Protein AF-A0AAN8ZZQ3-F1 (afdb_monomer)

Solvent-accessible surface area (backbone atoms only — not comparable to full-atom values): 56231 Å² total; per-residue (Å²): 134,80,82,78,74,75,82,82,65,95,65,84,78,62,88,46,73,67,53,38,51,54,50,52,54,48,54,50,47,52,51,51,50,51,54,48,50,55,51,50,54,53,52,49,52,43,53,52,44,21,51,52,34,50,52,49,52,38,39,38,42,43,67,35,89,91,38,79,46,52,84,67,76,45,92,94,36,50,80,62,80,60,57,58,49,66,82,75,78,94,67,57,70,73,57,48,55,53,37,62,79,37,92,61,30,83,45,58,37,46,39,30,66,53,49,89,91,57,64,56,90,55,68,62,86,41,93,93,42,57,37,75,78,24,42,53,51,54,53,36,80,93,40,72,51,83,76,53,70,95,46,56,85,71,26,50,67,60,46,54,52,50,36,52,49,36,30,53,49,30,73,76,41,67,54,50,77,37,74,61,39,46,77,48,59,62,72,58,53,32,55,36,50,50,48,16,32,73,69,24,81,80,57,42,31,35,29,42,62,82,56,104,36,74,71,58,45,48,52,52,34,67,69,58,60,50,56,24,38,57,42,58,48,72,77,35,91,40,57,63,51,39,45,49,51,30,45,73,45,7,52,44,51,65,47,52,59,71,76,63,76,73,74,82,93,70,92,75,83,79,43,41,33,38,19,50,38,55,74,87,48,69,22,53,37,69,77,32,23,65,40,18,57,61,14,50,46,52,48,47,41,61,20,50,46,50,64,52,69,37,92,44,61,46,40,38,28,59,58,61,70,48,95,82,80,61,81,54,42,76,48,43,87,36,98,55,88,56,53,94,59,38,35,32,62,81,37,40,43,40,52,57,49,54,52,42,49,52,47,33,50,51,36,56,77,71,47,31,44,18,26,44,66,45,77,73,49,86,43,32,40,33,41,34,30,25,16,87,84,79,55,34,32,38,41,35,41,23,22,36,22,61,53,52,53,72,76,62,67,90,70,87,73,74,60,49,74,45,79,22,40,77,76,41,33,55,34,44,38,36,54,38,50,74,48,99,64,45,67,60,37,76,66,83,49,76,77,78,86,56,91,59,31,60,64,42,42,73,38,54,44,60,49,76,49,66,70,40,54,68,92,70,45,71,42,41,41,70,73,48,57,94,87,45,72,41,38,33,33,38,72,35,92,68,56,45,63,10,20,35,39,31,36,34,30,33,58,43,73,66,29,46,53,22,51,51,56,52,47,56,61,42,35,64,77,49,37,80,65,99,65,76,98,69,81,64,76,61,64,63,63,56,52,48,57,71,69,51,48,58,54,44,45,13,58,55,34,27,40,34,40,64,51,44,36,55,72,69,78,83,51,55,35,58,66,43,67,98,77,44,66,36,80,17,55,14,53,50,20,57,48,60,57,43,61,59,34,60,78,69,54,46,69,83,40,47,68,37,45,50,44,46,77,42,63,62,70,64,50,48,57,28,57,62,30,52,75,39,84,75,37,27,63,55,16,53,53,50,47,57,55,47,56,32,50,71,51,34,59,46,71,41,32,46,19,52,50,47,56,52,54,53,52,50,49,56,53,49,52,53,47,51,31,68,70,28,25,65,69,29,49,74,36,53,72,67,44,37,56,57,50,49,46,27,32,63,38,32,28,73,48,80,64,40,38,66,32,68,62,24,85,78,44,65,85,81,74,75,49,70,44,64,48,102,85,67,52,80,39,70,60,49,64,38,51,34,70,40,83,68,86,16,46,47,36,55,56,10,40,35,36,43,53,40,29,66,42,39,52,67,45,19,52,55,35,54,40,47,70,55,47,52,52,51,55,40,26,50,57,12,49,38,42,86,44,30,26,33,28,39,31,42,44,49,84,69,42,36,72,64,32,70,40,21,37,39,34,41,49,47,37,49,54,51,41,36,71,70,36,87,74,27,58,57,55,39,70,32,39,22,14,29,31,31,86,43,79,88,48,69,82,48,63,66,52,76,44,60,42,37,38,50,57,54,54,49,47,25,54,33,33,36,56,49,44,41,76,49,64,47,86,72,66,52,67,90,74,40,85,41,62,38,84,68,28,40,48,42,40,37,25,46,42,87,86,39,47,42,45,31,28,48,35,74,39,22,37,28,41,95,61,43,56,65,23,69,41,67,92,78,70,32,48,27,37,34,78,46,42,60,14,26,24,34,34,36,55,36,24,34,45,39,40,42,27,52,49,45,36,50,33,27,77,72,68,65,39,94,61,55,64,43,62,24,66,49,98,88,66,53,74,49,73,42,38,27,60,57,43,27,50,37,28,61,74,32,44,60,76,69,34,50,37,60,80,60,91,52,73,93,82,36,94,58,60,90,70,51,84,68,59,69,44,60,27,38,23,44,76,27,86,51,77,65,59,17,48,36,91,60,89,47,44,60,53,26,73,74,84

Nearest PDB structures (foldseek):
  7ekw-assembly1_B  TM=8.741E-01  e=1.395E-81  Nakaseomyces glabratus CBS 138
  7eku-assembly1_A  TM=8.608E-01  e=2.821E-81  Nakaseomyces glabratus CBS 138
  5d0f-assembly2_B  TM=8.690E-01  e=8.203E-80  Nakaseomyces glabratus CBS 138
  5d06-assembly2_B  TM=8.746E-01  e=1.003E-79  Nakaseomyces glabratus CBS 138
  7ekx-assembly2_B  TM=8.653E-01  e=2.157E-78  Nakaseomyces glabratus CBS 138

Foldseek 3Di:
DVPPPPPPDDDPDQPDPVSVVVVVVVVVVVVVVVVVVVVVVVVVVLVVLLVVLLVVVLCQCQPDPPHVNDPDDDPVHHSADDQWDAPDDDDPPVVVVVCCPDPRVVRGFGFDADAPPDQLQDACPDPVHCCVVSVRGPGDNVGTDDDCPPDCVVPVVVLVVLLVVLLVCLLPDLEDEAEPVSNDNLVSLLVSLVSSCVNPVNYAYEYADDDVDQVVVCVSCVRNVHQAYEAECLVDLFPVSLLVVLQLLQFAADQFFFDFPDDPDDDDRRHYAYEPDDLPDWQLCAQWNLLQLLLSLLSQLNGLGHYYYDPCSQLAQNGRQDPPPHPAAAADDDPDDDDVSYDYCFHRNNVSNVLSVVVSCVCNVQAQRHWDWDDQDRFKIKIWRAHPQQRKIKIKIARHTRDQCVVVPDDAGAKDKDFFAWPWFQKKKAKDFDDDVSNVSPHNADDDDDPHYRGRHPRIGMDMDGGDDQVPDPQWHWDDDNPDRITIIHGDPPNGRSIMIMIIGGHDPLQSVLVVVLVLVLVLLVSDRPPDDDNPPPPQLVVLLLLADLQLLLQAAFAAQVQLVLVVPPDGFDAQPPPGGFRGLHLNSVCVVVVVCNVVSPCVDSVVVVQLVDLVNLCSSLVSQCVDPSSNSVSVVSVVSSVSLRSHHSSNSVNSVCSVSVSSNVSNLLSLQVLFDCCQNVHDPVSSVLQCVLSNFWYWGPQAAFADFAPPFPPPDADWDQDPVRDTDRTAIAGALDPPQQPGHQSGHFLQSCLVCCCSNQQNGPNLVSLLVNLLSQLLLQALLAGFGGPRNSQLGWNQADCSSLSSLVSLLSQCVRPDVSLCLQQTWRQRLAPYRPDHGDDHNPDTDGNLVSNLVSVQSQAQKGWDFIVPDDCVSPVFADPCQRIKIWHADPQQLAIWMGAQQAQHHPLGDQDCDVPVVRGSGRPQGQGTGFQLSLLSLLVSLVSQCVCVVVVSHDDFKHWYQDPVGDIDIDGSVRSSVSNVVRVCVFFAFAPDDDVVRQVCPVLQPDHRAGFRHGPHPDNNNRRDDDPRNVSSVVD

Secondary structure (DSSP, 8-state):
--SSSSS-S-PPPPSSHHHHHHHHHHHHHHHHHHHHHHHHHHHHHHHHHHHHHHHHHHIIIII-TTS------SSSS-SS--SEE-SSS---HHHHHHHHTSTTGGG-EEEEEE-TT--TTS-TTSTT--TTTTT-SEEEEEEEPP---SSGGGSHHHHHHHHHHHHHHHHH-SEEEETTGGGS-HHHHHHHHHHHHHH-TT-EEEE----SSHHHHHHHHHHHT--EEEEEGGG-SSHHHHHHHHHHTS-EETTPPPPPSS------PPPEEEESS-TTSPPHHHHS-GGGHHHHHHHHHHSSSEEE--TTTTTT--S---TTT--PEEPEE-SSS--TTEE-TTSTTHHHHHHHHHHHHHHHHTT--EEEEEE-SSSEEEEEEE-TTT--EEEEEEE--SS-GGG---PPPPPEEEESEEEEEEEEEEEEESSTTGGG-SSS------SSEE---SSEEEEEEEEE-GGG-SSEEE-S-TT-SEEEEEEPTT--TTEEEEEEEE--HHHHHHHHHHHHHHHTTT---SS-------HHHHHHHHH--HHHHHHHH---HHHHHHTSSS----EETTTEE-S-SSHHHHHHHHHHHHHTT-TTSHHHHHHHH-SHHHHHHHHHHTTSTTTHHHHHHHHHHHHHHHTS-GGGHHHHHHHHHHHHHHHHHHHHHHTS-HHHHSS-HHHHHHHHHHHHHEE--TTSPPPPPPTTPPSSPPPEEE-TTS-EEE---EE-SBTTTBSSGGGS-BHHHHHHHHIIIIITTT-HHHHHHHHHHHHHH-BTTB--SB-GGGTT-B---SSHHHHHHHHHHHHHHHSTTGGGGGGSEEE-S-SSTTPPPPPTTSSEEEHHHHHHHHHHHHHH-EEEEPTT-STTT-SS--GGGGEEEEEE-TTT--EEE--TT---SS---B---TTTT-TT-BSS---BEEHHHHHHHHHHHHHHHHHHHTTSSS--EEEEE-TT--EEEEEHHHHHHHHHHHHHHHHEE-SS--TTT-S-GGG----SEE-SEES-SSHHHHT---TTHHHHHH-

Mean predicted aligned error: 11.08 Å

Radius of gyration: 43.46 Å; Cα contacts (8 Å, |Δi|>4): 1804; chains: 1; bounding box: 107×59×122 Å

Structure (mmCIF, N/CA/C/O backbone):
data_AF-A0AAN8ZZQ3-F1
#
_entry.id   AF-A0AAN8ZZQ3-F1
#
loop_
_atom_site.group_PDB
_atom_site.id
_atom_site.type_symbol
_atom_site.label_atom_id
_atom_site.label_alt_id
_atom_site.label_comp_id
_atom_site.label_asym_id
_atom_site.label_entity_id
_atom_site.label_seq_id
_atom_site.pdbx_PDB_ins_code
_atom_site.Cartn_x
_atom_site.Cartn_y
_atom_site.Cartn_z
_atom_site.occupancy
_atom_site.B_iso_or_equiv
_atom_site.auth_seq_id
_atom_site.auth_comp_id
_atom_site.auth_asym_id
_atom_site.auth_atom_id
_atom_site.pdbx_PDB_model_num
ATOM 1 N N . GLU A 1 1 ? -34.859 -8.047 -32.849 1.00 38.19 1 GLU A N 1
ATOM 2 C CA . GLU A 1 1 ? -35.686 -7.011 -32.194 1.00 38.19 1 GLU A CA 1
ATOM 3 C C . GLU A 1 1 ? -35.820 -5.698 -32.987 1.00 38.19 1 GLU A C 1
ATOM 5 O O . GLU A 1 1 ? -36.619 -4.871 -32.585 1.00 38.19 1 GLU A O 1
ATOM 10 N N . GLU A 1 2 ? -35.193 -5.516 -34.162 1.00 30.12 2 GLU A N 1
ATOM 11 C CA . GLU A 1 2 ? -35.446 -4.339 -35.039 1.00 30.12 2 GLU A CA 1
ATOM 12 C C . GLU A 1 2 ? -36.357 -4.611 -36.257 1.00 30.12 2 GLU A C 1
ATOM 14 O O . GLU A 1 2 ? -36.643 -3.705 -37.035 1.00 30.12 2 GLU A O 1
ATOM 19 N N . LEU A 1 3 ? -36.859 -5.839 -36.426 1.00 35.53 3 LEU A N 1
ATOM 20 C CA . LEU A 1 3 ? -37.765 -6.198 -37.530 1.00 35.53 3 LEU A CA 1
ATOM 21 C C . LEU A 1 3 ? -39.250 -5.888 -37.246 1.00 35.53 3 LEU A C 1
ATOM 23 O O . LEU A 1 3 ? -40.033 -5.843 -38.188 1.00 35.53 3 LEU A O 1
ATOM 27 N N . ASP A 1 4 ? -39.621 -5.600 -35.993 1.00 37.34 4 ASP A N 1
ATOM 28 C CA . ASP A 1 4 ? -41.026 -5.418 -35.577 1.00 37.34 4 ASP A CA 1
ATOM 29 C C . ASP A 1 4 ? -41.484 -3.951 -35.441 1.00 37.34 4 ASP A C 1
ATOM 31 O O . ASP A 1 4 ? -42.670 -3.698 -35.248 1.00 37.34 4 ASP A O 1
ATOM 35 N N . MET A 1 5 ? -40.596 -2.955 -35.576 1.00 36.91 5 MET A N 1
ATOM 36 C CA . MET A 1 5 ? -40.956 -1.543 -35.323 1.00 36.91 5 MET A CA 1
ATOM 37 C C . MET A 1 5 ? -41.190 -0.665 -36.565 1.00 36.91 5 MET A C 1
ATOM 39 O O . MET A 1 5 ? -41.607 0.480 -36.414 1.00 36.91 5 MET A O 1
ATOM 43 N N . CYS A 1 6 ? -40.986 -1.161 -37.791 1.00 36.69 6 CYS A N 1
ATOM 44 C CA . CYS A 1 6 ? -41.207 -0.364 -39.015 1.00 36.69 6 CYS A CA 1
ATOM 45 C C . CYS A 1 6 ? -42.539 -0.627 -39.741 1.00 36.69 6 CYS A C 1
ATOM 47 O O . CYS A 1 6 ? -42.816 0.030 -40.739 1.00 36.69 6 CYS A O 1
ATOM 49 N N . LEU A 1 7 ? -43.392 -1.533 -39.250 1.00 42.53 7 LEU A N 1
ATOM 50 C CA . LEU A 1 7 ? -44.697 -1.821 -39.872 1.00 42.53 7 LEU A CA 1
ATOM 51 C C . LEU A 1 7 ? -45.864 -0.981 -39.317 1.00 42.53 7 LEU A C 1
ATOM 53 O O . LEU A 1 7 ? -47.005 -1.176 -39.720 1.00 42.53 7 LEU A O 1
ATOM 57 N N . LEU A 1 8 ? -45.596 -0.014 -38.433 1.00 39.16 8 LEU A N 1
ATOM 58 C CA . LEU A 1 8 ? -46.606 0.873 -37.833 1.00 39.16 8 LEU A CA 1
ATOM 59 C C . LEU A 1 8 ? -46.533 2.309 -38.387 1.00 39.16 8 LEU A C 1
ATOM 61 O O . LEU A 1 8 ? -46.682 3.286 -37.656 1.00 39.16 8 LEU A O 1
ATOM 65 N N . GLY A 1 9 ? -46.298 2.434 -39.695 1.00 40.00 9 GLY A N 1
ATOM 66 C CA . GLY A 1 9 ? -46.438 3.677 -40.451 1.00 40.00 9 GLY A CA 1
ATOM 67 C C . GLY A 1 9 ? -47.741 3.662 -41.247 1.00 40.00 9 GLY A C 1
ATOM 68 O O . GLY A 1 9 ? -47.905 2.864 -42.161 1.00 40.00 9 GLY A O 1
ATOM 69 N N . SER A 1 10 ? -48.666 4.543 -40.883 1.00 45.88 10 SER A N 1
ATOM 70 C CA . SER A 1 10 ? -49.988 4.767 -41.474 1.00 45.88 10 SER A CA 1
ATOM 71 C C . SER A 1 10 ? -49.957 5.050 -42.989 1.00 45.88 10 SER A C 1
ATOM 73 O O . SER A 1 10 ? -49.952 6.208 -43.410 1.00 45.88 10 SER A O 1
ATOM 75 N N . GLY A 1 11 ? -49.954 4.003 -43.812 1.00 56.28 11 GLY A N 1
ATOM 76 C CA . GLY A 1 11 ? -50.339 4.066 -45.224 1.00 56.28 11 GLY A CA 1
ATOM 77 C C . GLY A 1 11 ? -51.823 3.704 -45.393 1.00 56.28 11 GLY A C 1
ATOM 78 O O . GLY A 1 11 ? -52.329 2.909 -44.603 1.00 56.28 11 GLY A O 1
ATOM 79 N N . PRO A 1 12 ? -52.548 4.273 -46.376 1.00 53.66 12 PRO A N 1
ATOM 80 C CA . PRO A 1 12 ? -53.955 3.934 -46.601 1.00 53.66 12 PRO A CA 1
ATOM 81 C C . PRO A 1 12 ? -54.106 2.431 -46.887 1.00 53.66 12 PRO A C 1
ATOM 83 O O . PRO A 1 12 ? -53.316 1.884 -47.661 1.00 53.66 12 PRO A O 1
ATOM 86 N N . GLU A 1 13 ? -55.094 1.785 -46.255 1.00 61.41 13 GLU A N 1
ATOM 87 C CA . GLU A 1 13 ? -55.424 0.366 -46.459 1.00 61.41 13 GLU A CA 1
ATOM 88 C C . GLU A 1 13 ? -55.596 0.064 -47.959 1.00 61.41 13 GLU A C 1
ATOM 90 O O . GLU A 1 13 ? -56.183 0.860 -48.699 1.00 61.41 13 GLU A O 1
ATOM 95 N N . ALA A 1 14 ? -55.033 -1.060 -48.418 1.00 65.81 14 ALA A N 1
ATOM 96 C CA . ALA A 1 14 ? -55.124 -1.476 -49.816 1.00 65.81 14 ALA A CA 1
ATOM 97 C C . ALA A 1 14 ? -56.595 -1.653 -50.222 1.00 65.81 14 ALA A C 1
ATOM 99 O O . ALA A 1 14 ? -57.390 -2.207 -49.462 1.00 65.81 14 ALA A O 1
ATOM 100 N N . CYS A 1 15 ? -56.960 -1.170 -51.409 1.00 73.00 15 CYS A N 1
ATOM 101 C CA . CYS A 1 15 ? -58.361 -1.140 -51.847 1.00 73.00 15 CYS A CA 1
ATOM 102 C C . CYS A 1 15 ? -58.874 -2.525 -52.293 1.00 73.00 15 CYS A C 1
ATOM 104 O O . CYS A 1 15 ? -60.071 -2.797 -52.199 1.00 73.00 15 CYS A O 1
ATOM 106 N N . ASP A 1 16 ? -57.966 -3.392 -52.755 1.00 82.25 16 ASP A N 1
ATOM 107 C CA . ASP A 1 16 ? -58.188 -4.787 -53.142 1.00 82.25 16 ASP A CA 1
ATOM 108 C C . ASP A 1 16 ? -56.863 -5.592 -53.092 1.00 82.25 16 ASP A C 1
ATOM 110 O O . ASP A 1 16 ? -55.804 -5.079 -52.718 1.00 82.25 16 ASP A O 1
ATOM 114 N N . GLU A 1 17 ? -56.922 -6.885 -53.427 1.00 78.88 17 GLU A N 1
ATOM 115 C CA . GLU A 1 17 ? -55.764 -7.793 -53.389 1.00 78.88 17 GLU A CA 1
ATOM 116 C C . GLU A 1 17 ? -54.697 -7.454 -54.447 1.00 78.88 17 GLU A C 1
ATOM 118 O O . GLU A 1 17 ? -53.508 -7.689 -54.224 1.00 78.88 17 GLU A O 1
ATOM 123 N N . GLU A 1 18 ? -55.092 -6.866 -55.579 1.00 83.75 18 GLU A N 1
ATOM 124 C CA . GLU A 1 18 ? -54.170 -6.477 -56.649 1.00 83.75 18 GLU A CA 1
ATOM 125 C C . GLU A 1 18 ? -53.360 -5.236 -56.231 1.00 83.75 18 GLU A C 1
ATOM 127 O O . GLU A 1 18 ? -52.129 -5.236 -56.336 1.00 83.75 18 GLU A O 1
ATOM 132 N N . ASP A 1 19 ? -54.017 -4.239 -55.623 1.00 81.38 19 ASP A N 1
ATOM 133 C CA . ASP A 1 19 ? -53.385 -3.074 -54.987 1.00 81.38 19 ASP A CA 1
ATOM 134 C C . ASP A 1 19 ? -52.442 -3.500 -53.846 1.00 81.38 19 ASP A C 1
ATOM 136 O O . ASP A 1 19 ? -51.321 -2.993 -53.728 1.00 81.38 19 ASP A O 1
ATOM 140 N N . ARG A 1 20 ? -52.831 -4.505 -53.044 1.00 83.31 20 ARG A N 1
ATOM 141 C CA . ARG A 1 20 ? -51.971 -5.066 -51.987 1.00 83.31 20 ARG A CA 1
ATOM 142 C C . ARG A 1 20 ? -50.691 -5.682 -52.556 1.00 83.31 20 ARG A C 1
ATOM 144 O O . ARG A 1 20 ? -49.609 -5.384 -52.049 1.00 83.31 20 ARG A O 1
ATOM 151 N N . ILE A 1 21 ? -50.786 -6.507 -53.605 1.00 84.25 21 ILE A N 1
ATOM 152 C CA . ILE A 1 21 ? -49.620 -7.142 -54.248 1.00 84.25 21 ILE A CA 1
ATOM 153 C C . ILE A 1 21 ? -48.680 -6.080 -54.828 1.00 84.25 21 ILE A C 1
ATOM 155 O O . ILE A 1 21 ? -47.476 -6.128 -54.569 1.00 84.25 21 ILE A O 1
ATOM 159 N N . VAL A 1 22 ? -49.209 -5.089 -55.554 1.00 87.88 22 VAL A N 1
ATOM 160 C CA . VAL A 1 22 ? -48.402 -4.009 -56.148 1.00 87.88 22 VAL A CA 1
ATOM 161 C C . VAL A 1 22 ? -47.669 -3.207 -55.070 1.00 87.88 22 VAL A C 1
ATOM 163 O O . VAL A 1 22 ? -46.471 -2.935 -55.216 1.00 87.88 22 VAL A O 1
ATOM 166 N N . ARG A 1 23 ? -48.339 -2.878 -53.959 1.00 83.75 23 ARG A N 1
ATOM 167 C CA . ARG A 1 23 ? -47.725 -2.160 -52.831 1.00 83.75 23 ARG A CA 1
ATOM 168 C C . ARG A 1 23 ? -46.668 -2.993 -52.124 1.00 83.75 23 ARG A C 1
ATOM 170 O O . ARG A 1 23 ? -45.567 -2.494 -51.919 1.00 83.75 23 ARG A O 1
ATOM 177 N N . CYS A 1 24 ? -46.942 -4.264 -51.826 1.00 86.12 24 CYS A N 1
ATOM 178 C CA . CYS A 1 24 ? -45.953 -5.161 -51.226 1.00 86.12 24 CYS A CA 1
ATOM 179 C C . CYS A 1 24 ? -44.722 -5.344 -52.128 1.00 86.12 24 CYS A C 1
ATOM 181 O O . CYS A 1 24 ? -43.599 -5.285 -51.635 1.00 86.12 24 CYS A O 1
ATOM 183 N N . CYS A 1 25 ? -44.900 -5.510 -53.443 1.00 90.00 25 CYS A N 1
ATOM 184 C CA . CYS A 1 25 ? -43.785 -5.578 -54.391 1.00 90.00 25 CYS A CA 1
ATOM 185 C C . CYS A 1 25 ? -43.000 -4.260 -54.469 1.00 90.00 25 CYS A C 1
ATOM 187 O O . CYS A 1 25 ? -41.781 -4.293 -54.636 1.00 90.00 25 CYS A O 1
ATOM 189 N N . THR A 1 26 ? -43.674 -3.114 -54.345 1.00 89.56 26 THR A N 1
ATOM 190 C CA . THR A 1 26 ? -43.035 -1.788 -54.355 1.00 89.56 26 THR A CA 1
ATOM 191 C C . THR A 1 26 ? -42.238 -1.541 -53.077 1.00 89.56 26 THR A C 1
ATOM 193 O O . THR A 1 26 ? -41.066 -1.191 -53.165 1.00 89.56 26 THR A O 1
ATOM 196 N N . GLU A 1 27 ? -42.809 -1.818 -51.904 1.00 89.69 27 GLU A N 1
ATOM 197 C CA . GLU A 1 27 ? -42.101 -1.728 -50.620 1.00 89.69 27 GLU A CA 1
ATOM 198 C C . GLU A 1 27 ? -40.932 -2.718 -50.542 1.00 89.69 27 GLU A C 1
ATOM 200 O O . GLU A 1 27 ? -39.836 -2.357 -50.114 1.00 89.69 27 GLU A O 1
ATOM 205 N N . PHE A 1 28 ? -41.108 -3.952 -51.033 1.00 92.25 28 PHE A N 1
ATOM 206 C CA . PHE A 1 28 ? -40.012 -4.918 -51.131 1.00 92.25 28 PHE A CA 1
ATOM 207 C C . PHE A 1 28 ? -38.899 -4.419 -52.062 1.00 92.25 28 PHE A C 1
ATOM 209 O O . PHE A 1 28 ? -37.723 -4.509 -51.707 1.00 92.25 28 PHE A O 1
ATOM 216 N N . ARG A 1 29 ? -39.249 -3.830 -53.216 1.00 94.19 29 ARG A N 1
ATOM 217 C CA . ARG A 1 29 ? -38.281 -3.197 -54.123 1.00 94.19 29 ARG A CA 1
ATOM 218 C C . ARG A 1 29 ? -37.541 -2.050 -53.434 1.00 94.19 29 ARG A C 1
ATOM 220 O O . ARG A 1 29 ? -36.317 -2.058 -53.458 1.00 94.19 29 ARG A O 1
ATOM 227 N N . HIS A 1 30 ? -38.244 -1.125 -52.779 1.00 93.38 30 HIS A N 1
ATOM 228 C CA . HIS A 1 30 ? -37.623 -0.013 -52.051 1.00 93.38 30 HIS A CA 1
ATOM 229 C C . HIS A 1 30 ? -36.692 -0.511 -50.936 1.00 93.38 30 HIS A C 1
ATOM 231 O O . HIS A 1 30 ? -35.601 0.026 -50.738 1.00 93.38 30 HIS A O 1
ATOM 237 N N . HIS A 1 31 ? -37.079 -1.573 -50.223 1.00 93.56 31 HIS A N 1
ATOM 238 C CA . HIS A 1 31 ? -36.226 -2.179 -49.207 1.00 93.56 31 HIS A CA 1
ATOM 239 C C . HIS A 1 31 ? -34.959 -2.798 -49.812 1.00 93.56 31 HIS A C 1
ATOM 241 O O . HIS A 1 31 ? -33.870 -2.588 -49.275 1.00 93.56 31 HIS A O 1
ATOM 247 N N . LEU A 1 32 ? -35.079 -3.518 -50.935 1.00 95.00 32 LEU A N 1
ATOM 248 C CA . LEU A 1 32 ? -33.933 -4.059 -51.672 1.00 95.00 32 LEU A CA 1
ATOM 249 C C . LEU A 1 32 ? -33.024 -2.950 -52.208 1.00 95.00 32 LEU A C 1
ATOM 251 O O . LEU A 1 32 ? -31.810 -3.050 -52.071 1.00 95.00 32 LEU A O 1
ATOM 255 N N . GLU A 1 33 ? -33.586 -1.881 -52.771 1.00 95.50 33 GLU A N 1
ATOM 256 C CA . GLU A 1 33 ? -32.834 -0.714 -53.244 1.00 95.50 33 GLU A CA 1
ATOM 257 C C . GLU A 1 33 ? -32.066 -0.048 -52.100 1.00 95.50 33 GLU A C 1
ATOM 259 O O . GLU A 1 33 ? -30.882 0.239 -52.251 1.00 95.50 33 GLU A O 1
ATOM 264 N N . ARG A 1 34 ? -32.686 0.104 -50.923 1.00 94.88 34 ARG A N 1
ATOM 265 C CA . ARG A 1 34 ? -32.027 0.632 -49.721 1.00 94.88 34 ARG A CA 1
ATOM 266 C C . ARG A 1 34 ? -30.887 -0.271 -49.236 1.00 94.88 34 ARG A C 1
ATOM 268 O O . ARG A 1 34 ? -29.817 0.232 -48.898 1.00 94.88 34 ARG A O 1
ATOM 275 N N . LEU A 1 35 ? -31.094 -1.592 -49.191 1.00 95.25 35 LEU A N 1
ATOM 276 C CA . LEU A 1 35 ? -30.045 -2.554 -48.819 1.00 95.25 35 LEU A CA 1
ATOM 277 C C . LEU A 1 35 ? -28.892 -2.549 -49.833 1.00 95.25 35 LEU A C 1
ATOM 279 O O . LEU A 1 35 ? -27.726 -2.531 -49.435 1.00 95.25 35 LEU A O 1
ATOM 283 N N . ASN A 1 36 ? -29.213 -2.512 -51.128 1.00 96.06 36 ASN A N 1
ATOM 284 C CA . ASN A 1 36 ? -28.228 -2.419 -52.200 1.00 96.06 36 ASN A CA 1
ATOM 285 C C . ASN A 1 36 ? -27.450 -1.111 -52.108 1.00 96.06 36 ASN A C 1
ATOM 287 O O . ASN A 1 36 ? -26.231 -1.148 -52.173 1.00 96.06 36 ASN A O 1
ATOM 291 N N . GLN A 1 37 ? -28.116 0.020 -51.868 1.00 95.44 37 GLN A N 1
ATOM 292 C CA . GLN A 1 37 ? -27.456 1.311 -51.697 1.00 95.44 37 GLN A CA 1
ATOM 293 C C . GLN A 1 37 ? -26.490 1.297 -50.508 1.00 95.44 37 GLN A C 1
ATOM 295 O O . GLN A 1 37 ? -25.361 1.761 -50.647 1.00 95.44 37 GLN A O 1
ATOM 300 N N . ALA A 1 38 ? -26.886 0.710 -49.372 1.00 94.56 38 ALA A N 1
ATOM 301 C CA . ALA A 1 38 ? -26.000 0.558 -48.219 1.00 94.56 38 ALA A CA 1
ATOM 302 C C . ALA A 1 38 ? -24.742 -0.263 -48.565 1.00 94.56 38 ALA A C 1
ATOM 304 O O . ALA A 1 38 ? -23.628 0.152 -48.241 1.00 94.56 38 ALA A O 1
ATOM 305 N N . ARG A 1 39 ? -24.898 -1.382 -49.288 1.00 95.00 39 ARG A N 1
ATOM 306 C CA . ARG A 1 39 ? -23.764 -2.196 -49.762 1.00 95.00 39 ARG A CA 1
ATOM 307 C C . ARG A 1 39 ? -22.927 -1.489 -50.825 1.00 95.00 39 ARG A C 1
ATOM 309 O O . ARG A 1 39 ? -21.706 -1.583 -50.789 1.00 95.00 39 ARG A O 1
ATOM 316 N N . THR A 1 40 ? -23.544 -0.738 -51.734 1.00 95.19 40 THR A N 1
ATOM 317 C CA . THR A 1 40 ? -22.833 0.087 -52.717 1.00 95.19 40 THR A CA 1
ATOM 318 C C . THR A 1 40 ? -21.972 1.133 -52.021 1.00 95.19 40 THR A C 1
ATOM 320 O O . THR A 1 40 ? -20.816 1.297 -52.394 1.00 95.19 40 THR A O 1
ATOM 323 N N . SER A 1 41 ? -22.488 1.807 -50.988 1.00 95.00 41 SER A N 1
ATOM 324 C CA . SER A 1 41 ? -21.710 2.770 -50.203 1.00 95.00 41 SER A CA 1
ATOM 325 C C . SER A 1 41 ? -20.513 2.122 -49.499 1.00 95.00 41 SER A C 1
ATOM 327 O O . SER A 1 41 ? -19.426 2.695 -49.509 1.00 95.00 41 SER A O 1
ATOM 329 N N . GLU A 1 42 ? -20.681 0.925 -48.936 1.00 94.75 42 GLU A N 1
ATOM 330 C CA . GLU A 1 42 ? -19.595 0.159 -48.308 1.00 94.75 42 GLU A CA 1
ATOM 331 C C . GLU A 1 42 ? -18.509 -0.250 -49.319 1.00 94.75 42 GLU A C 1
ATOM 333 O O . GLU A 1 42 ? -17.327 0.019 -49.100 1.00 94.75 42 GLU A O 1
ATOM 338 N N . ILE A 1 43 ? -18.904 -0.830 -50.459 1.00 95.25 43 ILE A N 1
ATOM 339 C CA . ILE A 1 43 ? -17.982 -1.202 -51.544 1.00 95.25 43 ILE A CA 1
ATOM 340 C C . ILE A 1 43 ? -17.239 0.036 -52.051 1.00 95.25 43 ILE A C 1
ATOM 342 O O . ILE A 1 43 ? -16.018 0.003 -52.210 1.00 95.25 43 ILE A O 1
ATOM 346 N N . GLN A 1 44 ? -17.954 1.145 -52.255 1.00 96.25 44 GLN A N 1
ATOM 347 C CA . GLN A 1 44 ? -17.357 2.396 -52.706 1.00 96.25 44 GLN A CA 1
ATOM 348 C C . GLN A 1 44 ? -16.313 2.910 -51.711 1.00 96.25 44 GLN A C 1
ATOM 350 O O . GLN A 1 44 ? -15.244 3.350 -52.130 1.00 96.25 44 GLN A O 1
ATOM 355 N N . ALA A 1 45 ? -16.574 2.807 -50.405 1.00 95.81 45 ALA A N 1
ATOM 356 C CA . ALA A 1 45 ? -15.599 3.167 -49.381 1.00 95.81 45 ALA A CA 1
ATOM 357 C C . ALA A 1 45 ? -14.334 2.291 -49.456 1.00 95.81 45 ALA A C 1
ATOM 359 O O . ALA A 1 45 ? -13.226 2.814 -49.357 1.00 95.81 45 ALA A O 1
ATOM 360 N N . HIS A 1 46 ? -14.467 0.977 -49.682 1.00 95.94 46 HIS A N 1
ATOM 361 C CA . HIS A 1 46 ? -13.311 0.082 -49.851 1.00 95.94 46 HIS A CA 1
ATOM 362 C C . HIS A 1 46 ? -12.496 0.400 -51.106 1.00 95.94 46 HIS A C 1
ATOM 364 O O . HIS A 1 46 ? -11.269 0.414 -51.040 1.00 95.94 46 HIS A O 1
ATOM 370 N N . LEU A 1 47 ? -13.161 0.681 -52.229 1.00 95.44 47 LEU A N 1
ATOM 371 C CA . LEU A 1 47 ? -12.494 1.035 -53.482 1.00 95.44 47 LEU A CA 1
ATOM 372 C C . LEU A 1 47 ? -11.758 2.374 -53.379 1.00 95.44 47 LEU A C 1
ATOM 374 O O . LEU A 1 47 ? -10.615 2.467 -53.820 1.00 95.44 47 LEU A O 1
ATOM 378 N N . ILE A 1 48 ? -12.380 3.391 -52.767 1.00 96.44 48 ILE A N 1
ATOM 379 C CA . ILE A 1 48 ? -11.726 4.682 -52.506 1.00 96.44 48 ILE A CA 1
ATOM 380 C C . ILE A 1 48 ? -10.463 4.458 -51.675 1.00 96.44 48 ILE A C 1
ATOM 382 O O . ILE A 1 48 ? -9.395 4.933 -52.058 1.00 96.44 48 ILE A O 1
ATOM 386 N N . HIS A 1 49 ? -10.559 3.671 -50.601 1.00 95.06 49 HIS A N 1
ATOM 387 C CA . HIS A 1 49 ? -9.408 3.396 -49.748 1.00 95.06 49 HIS A CA 1
ATOM 388 C C . HIS A 1 49 ? -8.295 2.637 -50.486 1.00 95.06 49 HIS A C 1
ATOM 390 O O . HIS A 1 49 ? -7.130 3.009 -50.390 1.00 95.06 49 HIS A O 1
ATOM 396 N N . ALA A 1 50 ? -8.650 1.644 -51.311 1.00 95.50 50 ALA A N 1
ATOM 397 C CA . ALA A 1 50 ? -7.691 0.929 -52.153 1.00 95.50 50 ALA A CA 1
ATOM 398 C C . ALA A 1 50 ? -6.910 1.866 -53.082 1.00 95.50 50 ALA A C 1
ATOM 400 O O . ALA A 1 50 ? -5.690 1.751 -53.210 1.00 95.50 50 ALA A O 1
ATOM 401 N N . VAL A 1 51 ? -7.605 2.819 -53.710 1.00 95.69 51 VAL A N 1
ATOM 402 C CA . VAL A 1 51 ? -6.974 3.829 -54.568 1.00 95.69 51 VAL A CA 1
ATOM 403 C C . VAL A 1 51 ? -6.055 4.738 -53.752 1.00 95.69 51 VAL A C 1
ATOM 405 O O . VAL A 1 51 ? -4.931 5.000 -54.179 1.00 95.69 51 VAL A O 1
ATOM 408 N N . GLU A 1 52 ? -6.488 5.196 -52.577 1.00 95.06 52 GLU A N 1
ATOM 409 C CA . GLU A 1 52 ? -5.673 6.027 -51.684 1.00 95.06 52 GLU A CA 1
ATOM 410 C C . GLU A 1 52 ? -4.388 5.319 -51.238 1.00 95.06 52 GLU A C 1
ATOM 412 O O . GLU A 1 52 ? -3.313 5.921 -51.308 1.00 95.06 52 GLU A O 1
ATOM 417 N N . CYS A 1 53 ? -4.472 4.044 -50.850 1.00 93.56 53 CYS A N 1
ATOM 418 C CA . CYS A 1 53 ? -3.317 3.234 -50.468 1.00 93.56 53 CYS A CA 1
ATOM 419 C C . CYS A 1 53 ? -2.337 3.057 -51.634 1.00 93.56 53 CYS A C 1
ATOM 421 O O . CYS A 1 53 ? -1.147 3.329 -51.475 1.00 93.56 53 CYS A O 1
ATOM 423 N N . CYS A 1 54 ? -2.825 2.707 -52.829 1.00 93.31 54 CYS A N 1
ATOM 424 C CA . CYS A 1 54 ? -1.986 2.625 -54.028 1.00 93.31 54 CYS A CA 1
ATOM 425 C C . CYS A 1 54 ? -1.290 3.961 -54.335 1.00 93.31 54 CYS A C 1
ATOM 427 O O . CYS A 1 54 ? -0.091 3.987 -54.613 1.00 93.31 54 CYS A O 1
ATOM 429 N N . LEU A 1 55 ? -2.014 5.085 -54.247 1.00 93.25 55 LEU A N 1
ATOM 430 C CA . LEU A 1 55 ? -1.434 6.419 -54.427 1.00 93.25 55 LEU A CA 1
ATOM 431 C C . LEU A 1 55 ? -0.377 6.729 -53.361 1.00 93.25 55 LEU A C 1
ATOM 433 O O . LEU A 1 55 ? 0.641 7.342 -53.680 1.00 93.25 55 LEU A O 1
ATOM 437 N N . GLY A 1 56 ? -0.601 6.313 -52.114 1.00 90.88 56 GLY A N 1
ATOM 438 C CA . GLY A 1 56 ? 0.368 6.411 -51.025 1.00 90.88 56 GLY A CA 1
ATOM 439 C C . GLY A 1 56 ? 1.662 5.661 -51.340 1.00 90.88 56 GLY A C 1
ATOM 440 O O . GLY A 1 56 ? 2.735 6.261 -51.292 1.00 90.88 56 GLY A O 1
ATOM 441 N N . THR A 1 57 ? 1.559 4.395 -51.754 1.00 89.44 57 THR A N 1
ATOM 442 C CA . THR A 1 57 ? 2.714 3.565 -52.131 1.00 89.44 57 THR A CA 1
ATOM 443 C C . THR A 1 57 ? 3.492 4.171 -53.295 1.00 89.44 57 THR A C 1
ATOM 445 O O . THR A 1 57 ? 4.713 4.291 -53.216 1.00 89.44 57 THR A O 1
ATOM 448 N N . VAL A 1 58 ? 2.804 4.638 -54.344 1.00 90.81 58 VAL A N 1
ATOM 449 C CA . VAL A 1 58 ? 3.451 5.298 -55.492 1.00 90.81 58 VAL A CA 1
ATOM 450 C C . VAL A 1 58 ? 4.170 6.578 -55.062 1.00 90.81 58 VAL A C 1
ATOM 452 O O . VAL A 1 58 ? 5.304 6.818 -55.480 1.00 90.81 58 VAL A O 1
ATOM 455 N N . ARG A 1 59 ? 3.543 7.400 -54.209 1.00 91.19 59 ARG A N 1
ATOM 456 C CA . ARG A 1 59 ? 4.181 8.612 -53.673 1.00 91.19 59 ARG A CA 1
ATOM 457 C C . ARG A 1 59 ? 5.445 8.265 -52.895 1.00 91.19 59 ARG A C 1
ATOM 459 O O . ARG A 1 59 ? 6.468 8.888 -53.156 1.00 91.19 59 ARG A O 1
ATOM 466 N N . TYR A 1 60 ? 5.390 7.281 -52.000 1.00 88.56 60 TYR A N 1
ATOM 467 C CA . TYR A 1 60 ? 6.548 6.869 -51.207 1.00 88.56 60 TYR A CA 1
ATOM 468 C C . TYR A 1 60 ? 7.670 6.304 -52.079 1.00 88.56 60 TYR A C 1
ATOM 470 O O . TYR A 1 60 ? 8.787 6.810 -52.056 1.00 88.56 60 TYR A O 1
ATOM 478 N N . GLN A 1 61 ? 7.373 5.309 -52.917 1.00 88.06 61 GLN A N 1
ATOM 479 C CA . GLN A 1 61 ? 8.402 4.608 -53.683 1.00 88.06 61 GLN A CA 1
ATOM 480 C C . GLN A 1 61 ? 9.052 5.463 -54.776 1.00 88.06 61 GLN A C 1
ATOM 482 O O . GLN A 1 61 ? 10.188 5.183 -55.152 1.00 88.06 61 GLN A O 1
ATOM 487 N N . ARG A 1 62 ? 8.354 6.480 -55.304 1.00 87.69 62 ARG A N 1
ATOM 488 C CA . ARG A 1 62 ? 8.788 7.189 -56.523 1.00 87.69 62 ARG A CA 1
ATOM 489 C C . ARG A 1 62 ? 8.967 8.697 -56.372 1.00 87.69 62 ARG A C 1
ATOM 491 O O . ARG A 1 62 ? 9.721 9.276 -57.146 1.00 87.69 62 ARG A O 1
ATOM 498 N N . LEU A 1 63 ? 8.272 9.348 -55.433 1.00 88.88 63 LEU A N 1
ATOM 499 C CA . LEU A 1 63 ? 8.210 10.818 -55.360 1.00 88.88 63 LEU A CA 1
ATOM 500 C C . LEU A 1 63 ? 8.775 11.403 -54.060 1.00 88.88 63 LEU A C 1
ATOM 502 O O . LEU A 1 63 ? 9.307 12.514 -54.073 1.00 88.88 63 LEU A O 1
ATOM 506 N N . GLN A 1 64 ? 8.620 10.707 -52.933 1.00 89.12 64 GLN A N 1
ATOM 507 C CA . GLN A 1 64 ? 9.097 11.174 -51.634 1.00 89.12 64 GLN A CA 1
ATOM 508 C C . GLN A 1 64 ? 10.623 11.077 -51.547 1.00 89.12 64 GLN A C 1
ATOM 510 O O . GLN A 1 64 ? 11.225 10.108 -51.997 1.00 89.12 64 GLN A O 1
ATOM 515 N N . ARG A 1 65 ? 11.251 12.107 -50.965 1.00 83.19 65 ARG A N 1
ATOM 516 C CA . ARG A 1 65 ? 12.720 12.221 -50.874 1.00 83.19 65 ARG A CA 1
ATOM 517 C C . ARG A 1 65 ? 13.348 11.192 -49.936 1.00 83.19 65 ARG A C 1
ATOM 519 O O . ARG A 1 65 ? 14.526 10.894 -50.070 1.00 83.19 65 ARG A O 1
ATOM 526 N N . ASP A 1 66 ? 12.577 10.733 -48.962 1.00 77.12 66 ASP A N 1
ATOM 527 C CA . ASP A 1 66 ? 12.931 9.748 -47.943 1.00 77.12 66 ASP A CA 1
ATOM 528 C C . ASP A 1 66 ? 12.469 8.323 -48.299 1.00 77.12 66 ASP A C 1
ATOM 530 O O . ASP A 1 66 ? 12.664 7.403 -47.508 1.00 77.12 66 ASP A O 1
ATOM 534 N N . GLY A 1 67 ? 11.878 8.133 -49.484 1.00 82.25 67 GLY A N 1
ATOM 535 C CA . GLY A 1 67 ? 11.605 6.821 -50.064 1.00 82.25 67 GLY A CA 1
ATOM 536 C C . GLY A 1 67 ? 12.652 6.412 -51.113 1.00 82.25 67 GLY A C 1
ATOM 537 O O . GLY A 1 67 ? 13.571 7.177 -51.407 1.00 82.25 67 GLY A O 1
ATOM 538 N N . PRO A 1 68 ? 12.527 5.216 -51.715 1.00 81.69 68 PRO A N 1
ATOM 539 C CA . PRO A 1 68 ? 13.541 4.662 -52.620 1.00 81.69 68 PRO A CA 1
ATOM 540 C C . PRO A 1 68 ? 13.702 5.395 -53.971 1.00 81.69 68 PRO A C 1
ATOM 542 O O . PRO A 1 68 ? 14.647 5.108 -54.698 1.00 81.69 68 PRO A O 1
ATOM 545 N N . MET A 1 69 ? 12.826 6.352 -54.311 1.00 86.25 69 MET A N 1
ATOM 546 C CA . MET A 1 69 ? 12.897 7.185 -55.530 1.00 86.25 69 MET A CA 1
ATOM 547 C C . MET A 1 69 ? 13.121 6.389 -56.832 1.00 86.25 69 MET A C 1
ATOM 549 O O . MET A 1 69 ? 13.902 6.776 -57.704 1.00 86.25 69 MET A O 1
ATOM 553 N N . ILE A 1 70 ? 12.406 5.274 -56.984 1.00 87.62 70 ILE A N 1
ATOM 554 C CA . ILE A 1 70 ? 12.510 4.397 -58.152 1.00 87.62 70 ILE A CA 1
ATOM 555 C C . ILE A 1 70 ? 11.871 5.100 -59.355 1.00 87.62 70 ILE A C 1
ATOM 557 O O . ILE A 1 70 ? 10.648 5.257 -59.430 1.00 87.62 70 ILE A O 1
ATOM 561 N N . ALA A 1 71 ? 12.694 5.529 -60.311 1.00 84.75 71 ALA A N 1
ATOM 562 C CA . ALA A 1 71 ? 12.225 6.231 -61.507 1.00 84.75 71 ALA A CA 1
ATOM 563 C C . ALA A 1 71 ? 11.592 5.288 -62.548 1.00 84.75 71 ALA A C 1
ATOM 565 O O . ALA A 1 71 ? 10.689 5.691 -63.278 1.00 84.75 71 ALA A O 1
ATOM 566 N N . GLU A 1 72 ? 12.053 4.039 -62.616 1.00 87.88 72 GLU A N 1
ATOM 567 C CA . GLU A 1 72 ? 11.664 3.072 -63.645 1.00 87.88 72 GLU A CA 1
ATOM 568 C C . GLU A 1 72 ? 10.368 2.328 -63.297 1.00 87.88 72 GLU A C 1
ATOM 570 O O . GLU A 1 72 ? 10.203 1.840 -62.179 1.00 87.88 72 GLU A O 1
ATOM 575 N N . VAL A 1 73 ? 9.455 2.210 -64.265 1.00 89.88 73 VAL A N 1
ATOM 576 C CA . VAL A 1 73 ? 8.291 1.315 -64.192 1.00 89.88 73 VAL A CA 1
ATOM 577 C C . VAL A 1 73 ? 8.543 0.149 -65.144 1.00 89.88 73 VAL A C 1
ATOM 579 O O . VAL A 1 73 ? 8.534 0.339 -66.360 1.00 89.88 73 VAL A O 1
ATOM 582 N N . SER A 1 74 ? 8.777 -1.038 -64.589 1.00 87.69 74 SER A N 1
ATOM 583 C CA . SER A 1 74 ? 9.115 -2.266 -65.321 1.00 87.69 74 SER A CA 1
ATOM 584 C C . SER A 1 74 ? 8.464 -3.490 -64.663 1.00 87.69 74 SER A C 1
ATOM 586 O O . SER A 1 74 ? 7.731 -3.345 -63.684 1.00 87.69 74 SER A O 1
ATOM 588 N N . LEU A 1 75 ? 8.703 -4.693 -65.200 1.00 81.50 75 LEU A N 1
ATOM 589 C CA . LEU A 1 75 ? 8.249 -5.941 -64.566 1.00 81.50 75 LEU A CA 1
ATOM 590 C C . LEU A 1 75 ? 8.925 -6.164 -63.206 1.00 81.50 75 LEU A C 1
ATOM 592 O O . LEU A 1 75 ? 8.265 -6.587 -62.263 1.00 81.50 75 LEU A O 1
ATOM 596 N N . ASP A 1 76 ? 10.202 -5.798 -63.088 1.00 81.06 76 ASP A N 1
ATOM 597 C CA . ASP A 1 76 ? 10.963 -5.900 -61.837 1.00 81.06 76 ASP A CA 1
ATOM 598 C C . ASP A 1 76 ? 10.578 -4.796 -60.833 1.00 81.06 76 ASP A C 1
ATOM 600 O O . ASP A 1 76 ? 10.682 -4.966 -59.616 1.00 81.06 76 ASP A O 1
ATOM 604 N N . HIS A 1 77 ? 10.086 -3.657 -61.336 1.00 86.19 77 HIS A N 1
ATOM 605 C CA . HIS A 1 77 ? 9.648 -2.511 -60.539 1.00 86.19 77 HIS A CA 1
ATOM 606 C C . HIS A 1 77 ? 8.234 -2.056 -60.934 1.00 86.19 77 HIS A C 1
ATOM 608 O O . HIS A 1 77 ? 8.075 -0.983 -61.540 1.00 86.19 77 HIS A O 1
ATOM 614 N N . PRO A 1 78 ? 7.188 -2.837 -60.592 1.00 88.31 78 PRO A N 1
ATOM 615 C CA . PRO A 1 78 ? 5.815 -2.504 -60.945 1.00 88.31 78 PRO A CA 1
ATOM 616 C C . PRO A 1 78 ? 5.347 -1.212 -60.256 1.00 88.31 78 PRO A C 1
ATOM 618 O O . PRO A 1 78 ? 5.977 -0.678 -59.340 1.00 88.31 78 PRO A O 1
ATOM 621 N N . LEU A 1 79 ? 4.222 -0.657 -60.717 1.00 87.38 79 LEU A N 1
ATOM 622 C CA . LEU A 1 79 ? 3.667 0.573 -60.136 1.00 87.38 79 LEU A CA 1
ATOM 623 C C . LEU A 1 79 ? 3.182 0.365 -58.690 1.00 87.38 79 LEU A C 1
ATOM 625 O O . LEU A 1 79 ? 3.275 1.276 -57.873 1.00 87.38 79 LEU A O 1
ATOM 629 N N . VAL A 1 80 ? 2.670 -0.828 -58.397 1.00 86.50 80 VAL A N 1
ATOM 630 C CA . VAL A 1 80 ? 2.223 -1.278 -57.077 1.00 86.50 80 VAL A CA 1
ATOM 631 C C . VAL A 1 80 ? 2.875 -2.643 -56.835 1.00 86.50 80 VAL A C 1
ATOM 633 O O . VAL A 1 80 ? 2.900 -3.447 -57.770 1.00 86.50 80 VAL A O 1
ATOM 636 N N . PRO A 1 81 ? 3.415 -2.920 -55.634 1.00 84.81 81 PRO A N 1
ATOM 637 C CA . PRO A 1 81 ? 4.066 -4.193 -55.351 1.00 84.81 81 PRO A CA 1
ATOM 638 C C . PRO A 1 81 ? 3.094 -5.371 -55.517 1.00 84.81 81 PRO A C 1
ATOM 640 O O . PRO A 1 81 ? 1.888 -5.211 -55.290 1.00 84.81 81 PRO A O 1
ATOM 643 N N . PRO A 1 82 ? 3.594 -6.561 -55.889 1.00 88.69 82 PRO A N 1
ATOM 644 C CA . PRO A 1 82 ? 2.780 -7.767 -55.872 1.00 88.69 82 PRO A CA 1
ATOM 645 C C . PRO A 1 82 ? 2.322 -8.065 -54.435 1.00 88.69 82 PRO A C 1
ATOM 647 O O . PRO A 1 82 ? 3.055 -7.838 -53.480 1.00 88.69 82 PRO A O 1
ATOM 650 N N . TYR A 1 83 ? 1.084 -8.543 -54.289 1.00 90.88 83 TYR A N 1
ATOM 651 C CA . TYR A 1 83 ? 0.513 -8.976 -52.998 1.00 90.88 83 TYR A CA 1
ATOM 652 C C . TYR A 1 83 ? 0.375 -10.500 -52.914 1.00 90.88 83 TYR A C 1
ATOM 654 O O . TYR A 1 83 ? 0.089 -11.045 -51.846 1.00 90.88 83 TYR A O 1
ATOM 662 N N . PHE A 1 84 ? 0.513 -11.174 -54.053 1.00 89.25 84 PHE A N 1
ATOM 663 C CA . PHE A 1 84 ? 0.366 -12.609 -54.201 1.00 89.25 84 PHE A CA 1
ATOM 664 C C . PHE A 1 84 ? 1.418 -13.104 -55.190 1.00 89.25 84 PHE A C 1
ATOM 666 O O . PHE A 1 84 ? 1.733 -12.411 -56.157 1.00 89.25 84 PHE A O 1
ATOM 673 N N . THR A 1 85 ? 1.913 -14.317 -54.974 1.00 87.12 85 THR A N 1
ATOM 674 C CA . THR A 1 85 ? 2.697 -15.067 -55.961 1.00 87.12 85 THR A CA 1
ATOM 675 C C . THR A 1 85 ? 1.915 -16.309 -56.355 1.00 87.12 85 THR A C 1
ATOM 677 O O . THR A 1 85 ? 1.351 -16.980 -55.488 1.00 87.12 85 THR A O 1
ATOM 680 N N . HIS A 1 86 ? 1.897 -16.636 -57.646 1.00 80.06 86 HIS A N 1
ATOM 681 C CA . HIS A 1 86 ? 1.314 -17.875 -58.150 1.00 80.06 86 HIS A CA 1
ATOM 682 C C . HIS A 1 86 ? 2.370 -18.803 -58.754 1.00 80.06 86 HIS A C 1
ATOM 684 O O . HIS A 1 86 ? 3.495 -18.405 -59.044 1.00 80.06 86 HIS A O 1
ATOM 690 N N . TYR A 1 87 ? 2.004 -20.074 -58.911 1.00 70.19 87 TYR A N 1
ATOM 691 C CA . TYR A 1 87 ? 2.829 -21.076 -59.580 1.00 70.19 87 TYR A CA 1
ATOM 692 C C . TYR A 1 87 ? 2.469 -21.135 -61.072 1.00 70.19 87 TYR A C 1
ATOM 694 O O . TYR A 1 87 ? 1.360 -21.556 -61.406 1.00 70.19 87 TYR A O 1
ATOM 702 N N . GLY A 1 88 ? 3.384 -20.738 -61.963 1.00 73.81 88 GLY A N 1
ATOM 703 C CA . GLY A 1 88 ? 3.205 -20.814 -63.422 1.00 73.81 88 GLY A CA 1
ATOM 704 C C . GLY A 1 88 ? 3.695 -19.568 -64.167 1.00 73.81 88 GLY A C 1
ATOM 705 O O . GLY A 1 88 ? 4.281 -18.687 -63.552 1.00 73.81 88 GLY A O 1
ATOM 706 N N . GLU A 1 89 ? 3.469 -19.527 -65.483 1.00 74.69 89 GLU A N 1
ATOM 707 C CA . GLU A 1 89 ? 3.614 -18.312 -66.306 1.00 74.69 89 GLU A CA 1
ATOM 708 C C . GLU A 1 89 ? 2.396 -17.397 -66.105 1.00 74.69 89 GLU A C 1
ATOM 710 O O . GLU A 1 89 ? 1.310 -17.906 -65.815 1.00 74.69 89 GLU A O 1
ATOM 715 N N . ASP A 1 90 ? 2.572 -16.082 -66.260 1.00 75.00 90 ASP A N 1
ATOM 716 C CA . ASP A 1 90 ? 1.478 -15.101 -66.206 1.00 75.00 90 ASP A CA 1
ATOM 717 C C . ASP A 1 90 ? 0.401 -15.453 -67.249 1.00 75.00 90 ASP A C 1
ATOM 719 O O . ASP A 1 90 ? 0.709 -15.697 -68.422 1.00 75.00 90 ASP A O 1
ATOM 723 N N . LEU A 1 91 ? -0.864 -15.498 -66.823 1.00 78.81 91 LEU A N 1
ATOM 724 C CA . LEU A 1 91 ? -1.998 -15.891 -67.666 1.00 78.81 91 LEU A CA 1
ATOM 725 C C . LEU A 1 91 ? -2.860 -14.677 -68.042 1.00 78.81 91 LEU A C 1
ATOM 727 O O . LEU A 1 91 ? -2.711 -13.583 -67.499 1.00 78.81 91 LEU A O 1
ATOM 731 N N . ALA A 1 92 ? -3.789 -14.856 -68.984 1.00 84.31 92 ALA A N 1
ATOM 732 C CA . ALA A 1 92 ? -4.808 -13.837 -69.234 1.00 84.31 92 ALA A CA 1
ATOM 733 C C . ALA A 1 92 ? -5.740 -13.689 -68.012 1.00 84.31 92 ALA A C 1
ATOM 735 O O . ALA A 1 92 ? -5.976 -14.656 -67.288 1.00 84.31 92 ALA A O 1
ATOM 736 N N . VAL A 1 93 ? -6.319 -12.500 -67.804 1.00 82.00 93 VAL A N 1
ATOM 737 C CA . VAL A 1 93 ? -7.160 -12.181 -66.628 1.00 82.00 93 VAL A CA 1
ATOM 738 C C . VAL A 1 93 ? -8.301 -13.188 -66.439 1.00 82.00 93 VAL A C 1
ATOM 740 O O . VAL A 1 93 ? -8.576 -13.616 -65.320 1.00 82.00 93 VAL A O 1
ATOM 743 N N . GLU A 1 94 ? -8.943 -13.612 -67.528 1.00 86.50 94 GLU A N 1
ATOM 744 C CA . GLU A 1 94 ? -10.035 -14.587 -67.496 1.00 86.50 94 GLU A CA 1
ATOM 745 C C . GLU A 1 94 ? -9.566 -15.980 -67.034 1.00 86.50 94 GLU A C 1
ATOM 747 O O . GLU A 1 94 ? -10.311 -16.720 -66.388 1.00 86.50 94 GLU A O 1
ATOM 752 N N . GLU A 1 95 ? -8.322 -16.345 -67.348 1.00 83.00 95 GLU A N 1
ATOM 753 C CA . GLU A 1 95 ? -7.708 -17.615 -66.955 1.00 83.00 95 GLU A CA 1
ATOM 754 C C . GLU A 1 95 ? -7.221 -17.580 -65.498 1.00 83.00 95 GLU A C 1
ATOM 756 O O . GLU A 1 95 ? -7.366 -18.575 -64.783 1.00 83.00 95 GLU A O 1
ATOM 761 N N . GLU A 1 96 ? -6.713 -16.437 -65.027 1.00 78.81 96 GLU A N 1
ATOM 762 C CA . GLU A 1 96 ? -6.384 -16.213 -63.613 1.00 78.81 96 GLU A CA 1
ATOM 763 C C . GLU A 1 96 ? -7.634 -16.239 -62.726 1.00 78.81 96 GLU A C 1
ATOM 765 O O . GLU A 1 96 ? -7.640 -16.876 -61.670 1.00 78.81 96 GLU A O 1
ATOM 770 N N . GLU A 1 97 ? -8.730 -15.618 -63.171 1.00 83.12 97 GLU A N 1
ATOM 771 C CA . GLU A 1 97 ? -10.008 -15.676 -62.463 1.00 83.12 97 GLU A CA 1
ATOM 772 C C . GLU A 1 97 ? -10.526 -17.121 -62.395 1.00 83.12 97 GLU A C 1
ATOM 774 O O . GLU A 1 97 ? -10.907 -17.605 -61.325 1.00 83.12 97 GLU A O 1
ATOM 779 N N . ALA A 1 98 ? -10.454 -17.871 -63.500 1.00 85.06 98 ALA A N 1
ATOM 780 C CA . ALA A 1 98 ? -10.798 -19.292 -63.500 1.00 85.06 98 ALA A CA 1
ATOM 781 C C . ALA A 1 98 ? -9.898 -20.116 -62.554 1.00 85.06 98 ALA A C 1
ATOM 783 O O . ALA A 1 98 ? -10.376 -21.046 -61.894 1.00 85.06 98 ALA A O 1
ATOM 784 N N . LEU A 1 99 ? -8.611 -19.766 -62.441 1.00 82.88 99 LEU A N 1
ATOM 785 C CA . LEU A 1 99 ? -7.663 -20.395 -61.520 1.00 82.88 99 LEU A CA 1
ATOM 786 C C . LEU A 1 99 ? -8.053 -20.161 -60.052 1.00 82.88 99 LEU A C 1
ATOM 788 O O . LEU A 1 99 ? -7.990 -21.115 -59.266 1.00 82.88 99 LEU A O 1
ATOM 792 N N . MET A 1 100 ? -8.502 -18.951 -59.694 1.00 82.25 100 MET A N 1
ATOM 793 C CA . MET A 1 100 ? -8.943 -18.586 -58.336 1.00 82.25 100 MET A CA 1
ATOM 794 C C . MET A 1 100 ? -10.116 -19.433 -57.828 1.00 82.25 100 MET A C 1
ATOM 796 O O . MET A 1 100 ? -10.193 -19.722 -56.635 1.00 82.25 100 MET A O 1
ATOM 800 N N . TYR A 1 101 ? -11.012 -19.862 -58.719 1.00 86.06 101 TYR A N 1
ATOM 801 C CA . TYR A 1 101 ? -12.157 -20.713 -58.372 1.00 86.06 101 TYR A CA 1
ATOM 802 C C . TYR A 1 101 ? -11.888 -22.215 -58.575 1.00 86.06 101 TYR A C 1
ATOM 804 O O . TYR A 1 101 ? -12.794 -23.039 -58.439 1.00 86.06 101 TYR A O 1
ATOM 812 N N . SER A 1 102 ? -10.645 -22.595 -58.887 1.00 88.25 102 SER A N 1
ATOM 813 C CA . SER A 1 102 ? -10.241 -23.986 -59.111 1.00 88.25 102 SER A CA 1
ATOM 814 C C . SER A 1 102 ? -9.588 -24.622 -57.877 1.00 88.25 102 SER A C 1
ATOM 816 O O . SER A 1 102 ? -9.169 -23.951 -56.935 1.00 88.25 102 SER A O 1
ATOM 818 N N . SER A 1 103 ? -9.377 -25.942 -57.915 1.00 85.50 103 SER A N 1
ATOM 819 C CA . SER A 1 103 ? -8.600 -26.652 -56.887 1.00 85.50 103 SER A CA 1
ATOM 820 C C . SER A 1 103 ? -7.130 -26.214 -56.808 1.00 85.50 103 SER A C 1
ATOM 822 O O . SER A 1 103 ? -6.440 -26.580 -55.861 1.00 85.50 103 SER A O 1
ATOM 824 N N . LYS A 1 104 ? -6.633 -25.464 -57.801 1.00 83.88 104 LYS A N 1
ATOM 825 C CA . LYS A 1 104 ? -5.268 -24.924 -57.840 1.00 83.88 104 LYS A CA 1
ATOM 826 C C . LYS A 1 104 ? -5.145 -23.546 -57.181 1.00 83.88 104 LYS A C 1
ATOM 828 O O . LYS A 1 104 ? -4.030 -23.047 -57.069 1.00 83.88 104 LYS A O 1
ATOM 833 N N . ALA A 1 105 ? -6.236 -22.959 -56.684 1.00 83.75 105 ALA A N 1
ATOM 834 C CA . ALA A 1 105 ? -6.199 -21.687 -55.963 1.00 83.75 105 ALA A CA 1
ATOM 835 C C . ALA A 1 105 ? -5.259 -21.711 -54.741 1.00 83.75 105 ALA A C 1
ATOM 837 O O . ALA A 1 105 ? -4.729 -20.679 -54.348 1.00 83.75 105 ALA A O 1
ATOM 838 N N . CYS A 1 106 ? -4.972 -22.890 -54.175 1.00 82.12 106 CYS A N 1
ATOM 839 C CA . CYS A 1 106 ? -3.988 -23.055 -53.100 1.00 82.12 106 CYS A CA 1
ATOM 840 C C . CYS A 1 106 ? -2.551 -22.660 -53.484 1.00 82.12 106 CYS A C 1
ATOM 842 O O . CYS A 1 106 ? -1.718 -22.496 -52.597 1.00 82.12 106 CYS A O 1
ATOM 844 N N . TYR A 1 107 ? -2.251 -22.532 -54.780 1.00 83.56 107 TYR A N 1
ATOM 845 C CA . TYR A 1 107 ? -0.962 -22.051 -55.277 1.00 83.56 107 TYR A CA 1
ATOM 846 C C . TYR A 1 107 ? -0.910 -20.525 -55.435 1.00 83.56 107 TYR A C 1
ATOM 848 O O . TYR A 1 107 ? 0.154 -20.008 -55.754 1.00 83.56 107 TYR A O 1
ATOM 856 N N . LEU A 1 108 ? -2.021 -19.815 -55.195 1.00 87.12 108 LEU A N 1
ATOM 857 C CA . LEU A 1 108 ? -2.071 -18.356 -55.089 1.00 87.12 108 LEU A CA 1
ATOM 858 C C . LEU A 1 108 ? -1.729 -17.964 -53.651 1.00 87.12 108 LEU A C 1
ATOM 860 O O . LEU A 1 108 ? -2.566 -17.980 -52.748 1.00 87.12 108 LEU A O 1
ATOM 864 N N . MET A 1 109 ? -0.457 -17.675 -53.422 1.00 89.81 109 MET A N 1
ATOM 865 C CA . MET A 1 109 ? 0.099 -17.489 -52.091 1.00 89.81 109 MET A CA 1
ATOM 866 C C . MET A 1 109 ? 0.180 -16.006 -51.749 1.00 89.81 109 MET A C 1
ATOM 868 O O . MET A 1 109 ? 0.851 -15.246 -52.440 1.00 89.81 109 MET A O 1
ATOM 872 N N . ALA A 1 110 ? -0.479 -15.599 -50.666 1.00 91.56 110 ALA A N 1
ATOM 873 C CA . ALA A 1 110 ? -0.438 -14.222 -50.188 1.00 91.56 110 ALA A CA 1
ATOM 874 C C . ALA A 1 110 ? 0.937 -13.871 -49.604 1.00 91.56 110 ALA A C 1
ATOM 876 O O . ALA A 1 110 ? 1.508 -14.637 -48.820 1.00 91.56 110 ALA A O 1
ATOM 877 N N . HIS A 1 111 ? 1.441 -12.686 -49.936 1.00 92.19 111 HIS A N 1
ATOM 878 C CA . HIS A 1 111 ? 2.644 -12.133 -49.320 1.00 92.19 111 HIS A CA 1
ATOM 879 C C . HIS A 1 111 ? 2.385 -11.702 -47.885 1.00 92.19 111 HIS A C 1
ATOM 881 O O . HIS A 1 111 ? 1.267 -11.320 -47.520 1.00 92.19 111 HIS A O 1
ATOM 887 N N . ASN A 1 112 ? 3.423 -11.786 -47.056 1.00 90.00 112 ASN A N 1
ATOM 888 C CA . ASN A 1 112 ? 3.392 -11.188 -45.727 1.00 90.00 112 ASN A CA 1
ATOM 889 C C . ASN A 1 112 ? 3.767 -9.699 -45.801 1.00 90.00 112 ASN A C 1
ATOM 891 O O . ASN A 1 112 ? 4.066 -9.167 -46.866 1.00 90.00 112 ASN A O 1
ATOM 895 N N . GLY A 1 113 ? 3.715 -9.019 -44.664 1.00 88.62 113 GLY A N 1
ATOM 896 C CA . GLY A 1 113 ? 4.038 -7.608 -44.562 1.00 88.62 113 GLY A CA 1
ATOM 897 C C . GLY A 1 113 ? 3.544 -7.051 -43.241 1.00 88.62 113 GLY A C 1
ATOM 898 O O . GLY A 1 113 ? 3.249 -7.802 -42.306 1.00 88.62 113 GLY A O 1
ATOM 899 N N . TRP A 1 114 ? 3.375 -5.738 -43.201 1.00 85.69 114 TRP A N 1
ATOM 900 C CA . TRP A 1 114 ? 2.844 -5.038 -42.040 1.00 85.69 114 TRP A CA 1
ATOM 901 C C . TRP A 1 114 ? 1.843 -3.956 -42.461 1.00 85.69 114 TRP A C 1
ATOM 903 O O . TRP A 1 114 ? 1.812 -3.509 -43.610 1.00 85.69 114 TRP A O 1
ATOM 913 N N . VAL A 1 115 ? 0.978 -3.573 -41.523 1.00 86.62 115 VAL A N 1
ATOM 914 C CA . VAL A 1 115 ? -0.094 -2.595 -41.734 1.00 86.62 115 VAL A CA 1
ATOM 915 C C . VAL A 1 115 ? 0.049 -1.501 -40.681 1.00 86.62 115 VAL A C 1
ATOM 917 O O . VAL A 1 115 ? 0.088 -1.789 -39.482 1.00 86.62 115 VAL A O 1
ATOM 920 N N . MET A 1 116 ? 0.124 -0.243 -41.120 1.00 80.38 116 MET A N 1
ATOM 921 C CA . MET A 1 116 ? 0.229 0.915 -40.226 1.00 80.38 116 MET A CA 1
ATOM 922 C C . MET A 1 116 ? -0.927 0.940 -39.214 1.00 80.38 116 MET A C 1
ATOM 924 O O . MET A 1 116 ? -2.092 0.997 -39.597 1.00 80.38 116 MET A O 1
ATOM 928 N N . GLY A 1 117 ? -0.607 0.929 -37.915 1.00 74.81 117 GLY A N 1
ATOM 929 C CA . GLY A 1 117 ? -1.594 1.085 -36.837 1.00 74.81 117 GLY A CA 1
ATOM 930 C C . GLY A 1 117 ? -2.579 -0.078 -36.664 1.00 74.81 117 GLY A C 1
ATOM 931 O O . GLY A 1 117 ? -3.581 0.082 -35.965 1.00 74.81 117 GLY A O 1
ATOM 932 N N . TYR A 1 118 ? -2.320 -1.233 -37.281 1.00 83.25 118 TYR A N 1
ATOM 933 C CA . TYR A 1 118 ? -3.187 -2.404 -37.164 1.00 83.25 118 TYR A CA 1
ATOM 934 C C . TYR A 1 118 ? -3.112 -3.035 -35.772 1.00 83.25 118 TYR A C 1
ATOM 936 O O . TYR A 1 118 ? -2.111 -2.911 -35.064 1.00 83.25 118 TYR A O 1
ATOM 944 N N . ASP A 1 119 ? -4.179 -3.718 -35.359 1.00 84.75 119 ASP A N 1
ATOM 945 C CA . ASP A 1 119 ? -4.191 -4.404 -34.071 1.00 84.75 119 ASP A CA 1
ATOM 946 C C . ASP A 1 119 ? -3.292 -5.654 -34.124 1.00 84.75 119 ASP A C 1
ATOM 948 O O . ASP A 1 119 ? -3.655 -6.610 -34.815 1.00 84.75 119 ASP A O 1
ATOM 952 N N . PRO A 1 120 ? -2.165 -5.706 -33.381 1.00 80.50 120 PRO A N 1
ATOM 953 C CA . PRO A 1 120 ? -1.236 -6.842 -33.423 1.00 80.50 120 PRO A CA 1
ATOM 954 C C . PRO A 1 120 ? -1.865 -8.159 -32.942 1.00 80.50 120 PRO A C 1
ATOM 956 O O . PRO A 1 120 ? -1.362 -9.242 -33.216 1.00 80.50 120 PRO A O 1
ATOM 959 N N . LEU A 1 121 ? -2.995 -8.093 -32.232 1.00 82.75 121 LEU A N 1
ATOM 960 C CA . LEU A 1 121 ? -3.714 -9.282 -31.771 1.00 82.75 121 LEU A CA 1
ATOM 961 C C . LEU A 1 121 ? -4.596 -9.917 -32.853 1.00 82.75 121 LEU A C 1
ATOM 963 O O . LEU A 1 121 ? -5.108 -11.019 -32.650 1.00 82.75 121 LEU A O 1
ATOM 967 N N . ARG A 1 122 ? -4.794 -9.246 -33.992 1.00 84.50 122 ARG A N 1
ATOM 968 C CA . ARG A 1 122 ? -5.594 -9.757 -35.107 1.00 84.50 122 ARG A CA 1
ATOM 969 C C . ARG A 1 122 ? -4.683 -10.173 -36.250 1.00 84.50 122 ARG A C 1
ATOM 971 O O . ARG A 1 122 ? -3.699 -9.519 -36.567 1.00 84.50 122 ARG A O 1
ATOM 978 N N . ASN A 1 123 ? -5.051 -11.246 -36.935 1.00 85.50 123 ASN A N 1
ATOM 979 C CA . ASN A 1 123 ? -4.386 -11.629 -38.171 1.00 85.50 123 ASN A CA 1
A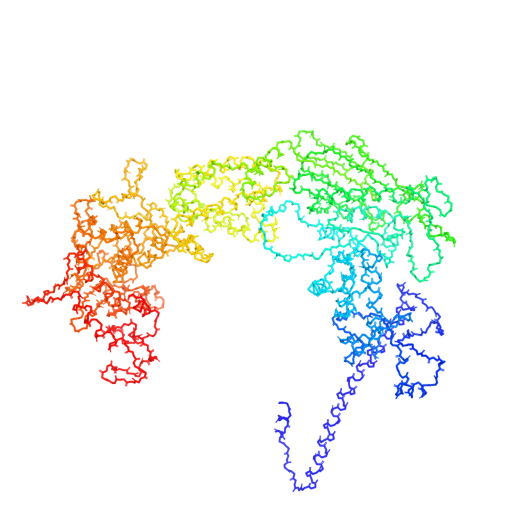TOM 980 C C . ASN A 1 123 ? -5.097 -10.954 -39.353 1.00 85.50 123 ASN A C 1
ATOM 982 O O . ASN A 1 123 ? -6.256 -11.246 -39.637 1.00 85.50 123 ASN A O 1
ATOM 986 N N . PHE A 1 124 ? -4.397 -10.058 -40.050 1.00 87.56 124 PHE A N 1
ATOM 987 C CA . PHE A 1 124 ? -4.930 -9.306 -41.193 1.00 87.56 124 PHE A CA 1
ATOM 988 C C . PHE A 1 124 ? -5.230 -10.155 -42.438 1.00 87.56 124 PHE A C 1
ATOM 990 O O . PHE A 1 124 ? -5.803 -9.637 -43.393 1.00 87.56 124 PHE A O 1
ATOM 997 N N . ALA A 1 125 ? -4.857 -11.437 -42.450 1.00 87.44 125 ALA A N 1
ATOM 998 C CA . ALA A 1 125 ? -5.167 -12.366 -43.537 1.00 87.44 125 ALA A CA 1
ATOM 999 C C . ALA A 1 125 ? -6.419 -13.226 -43.276 1.00 87.44 125 ALA A C 1
ATOM 1001 O O . ALA A 1 125 ? -6.689 -14.153 -44.039 1.00 87.44 125 ALA A O 1
ATOM 1002 N N . LEU A 1 126 ? -7.155 -12.978 -42.185 1.00 86.69 126 LEU A N 1
ATOM 1003 C CA . LEU A 1 126 ? -8.403 -13.688 -41.896 1.00 86.69 126 LEU A CA 1
ATOM 1004 C C . LEU A 1 126 ? -9.568 -13.195 -42.777 1.00 86.69 126 LEU A C 1
ATOM 1006 O O . LEU A 1 126 ? -9.514 -12.072 -43.277 1.00 86.69 126 LEU A O 1
ATOM 1010 N N . PRO A 1 127 ? -10.630 -14.006 -42.969 1.00 85.44 127 PRO A N 1
ATOM 1011 C CA . PRO A 1 127 ? -11.730 -13.685 -43.889 1.00 85.44 127 PRO A CA 1
ATOM 1012 C C . PRO A 1 127 ? -12.510 -12.401 -43.569 1.00 85.44 127 PRO A C 1
ATOM 1014 O O . PRO A 1 127 ? -13.154 -11.840 -44.448 1.00 85.44 127 PRO A O 1
ATOM 1017 N N . ASP A 1 128 ? -12.481 -11.947 -42.316 1.00 86.06 128 ASP A N 1
ATOM 1018 C CA . ASP A 1 128 ? -13.125 -10.722 -41.832 1.00 86.06 128 ASP A CA 1
ATOM 1019 C C . ASP A 1 128 ? -12.252 -9.463 -42.010 1.00 86.06 128 ASP A C 1
ATOM 1021 O O . ASP A 1 128 ? -12.666 -8.359 -41.650 1.00 86.06 128 ASP A O 1
ATOM 1025 N N . SER A 1 129 ? -11.043 -9.619 -42.557 1.00 90.75 129 SER A N 1
ATOM 1026 C CA . SER A 1 129 ? -10.113 -8.535 -42.854 1.00 90.75 129 SER A CA 1
ATOM 1027 C C . SER A 1 129 ? -10.155 -8.150 -44.331 1.00 90.75 129 SER A C 1
ATOM 1029 O O . SER A 1 129 ? -10.067 -8.989 -45.225 1.00 90.75 129 SER A O 1
ATOM 1031 N N . PHE A 1 130 ? -10.201 -6.844 -44.591 1.00 93.06 130 PHE A N 1
ATOM 1032 C CA . PHE A 1 130 ? -10.187 -6.282 -45.943 1.00 93.06 130 PHE A CA 1
ATOM 1033 C C . PHE A 1 130 ? -8.822 -5.706 -46.344 1.00 93.06 130 PHE A C 1
ATOM 1035 O O . PHE A 1 130 ? -8.730 -5.034 -47.366 1.00 93.06 130 PHE A O 1
ATOM 1042 N N . VAL A 1 131 ? -7.761 -5.971 -45.575 1.00 93.56 131 VAL A N 1
ATOM 1043 C CA . VAL A 1 131 ? -6.421 -5.382 -45.766 1.00 93.56 131 VAL A CA 1
ATOM 1044 C C . VAL A 1 131 ? -5.871 -5.612 -47.179 1.00 93.56 131 VAL A C 1
ATOM 1046 O O . VAL A 1 131 ? -5.431 -4.665 -47.830 1.00 93.56 131 VAL A O 1
ATOM 1049 N N . TYR A 1 132 ? -5.934 -6.847 -47.692 1.00 92.69 132 TYR A N 1
ATOM 1050 C CA . TYR A 1 132 ? -5.466 -7.159 -49.050 1.00 92.69 132 TYR A CA 1
ATOM 1051 C C . TYR A 1 132 ? -6.339 -6.501 -50.127 1.00 92.69 132 TYR A C 1
ATOM 1053 O O . TYR A 1 132 ? -5.813 -5.970 -51.103 1.00 92.69 132 TYR A O 1
ATOM 1061 N N . LEU A 1 133 ? -7.665 -6.490 -49.934 1.00 93.00 133 LEU A N 1
ATOM 1062 C CA . LEU A 1 133 ? -8.618 -5.874 -50.864 1.00 93.00 133 LEU A CA 1
ATOM 1063 C C . LEU A 1 133 ? -8.401 -4.359 -50.962 1.00 93.00 133 LEU A C 1
ATOM 1065 O O . LEU A 1 133 ? -8.368 -3.795 -52.053 1.00 93.00 133 LEU A O 1
ATOM 1069 N N . ARG A 1 134 ? -8.225 -3.714 -49.808 1.00 94.38 134 ARG A N 1
ATOM 1070 C CA . ARG A 1 134 ? -8.015 -2.273 -49.671 1.00 94.38 134 ARG A CA 1
ATOM 1071 C C . ARG A 1 134 ? -6.558 -1.848 -49.844 1.00 94.38 134 ARG A C 1
ATOM 1073 O O . ARG A 1 134 ? -6.257 -0.676 -49.682 1.00 94.38 134 ARG A O 1
ATOM 1080 N N . ARG A 1 135 ? -5.652 -2.777 -50.173 1.00 93.31 135 ARG A N 1
ATOM 1081 C CA . ARG A 1 135 ? -4.223 -2.500 -50.406 1.00 93.31 135 ARG A CA 1
ATOM 1082 C C . ARG A 1 135 ? -3.521 -1.823 -49.217 1.00 93.31 135 ARG A C 1
ATOM 1084 O O . ARG A 1 135 ? -2.514 -1.151 -49.398 1.00 93.31 135 ARG A O 1
ATOM 1091 N N . GLU A 1 136 ? -4.015 -2.052 -48.000 1.00 92.69 136 GLU A N 1
ATOM 1092 C CA . GLU A 1 136 ? -3.490 -1.461 -46.756 1.00 92.69 136 GLU A CA 1
ATOM 1093 C C . GLU A 1 136 ? -2.144 -2.085 -46.328 1.00 92.69 136 GLU A C 1
ATOM 1095 O O . GLU A 1 136 ? -1.408 -1.501 -45.534 1.00 92.69 136 GLU A O 1
ATOM 1100 N N . LEU A 1 137 ? -1.817 -3.280 -46.838 1.00 91.69 137 LEU A N 1
ATOM 1101 C CA . LEU A 1 137 ? -0.575 -3.990 -46.524 1.00 91.69 137 LEU A CA 1
ATOM 1102 C C . LEU A 1 137 ? 0.618 -3.380 -47.264 1.00 91.69 137 LEU A C 1
ATOM 1104 O O . LEU A 1 137 ? 0.610 -3.284 -48.495 1.00 91.69 137 LEU A O 1
ATOM 1108 N N . VAL A 1 138 ? 1.680 -3.080 -46.516 1.00 89.19 138 VAL A N 1
ATOM 1109 C CA . VAL A 1 138 ? 3.027 -2.901 -47.062 1.00 89.19 138 VAL A CA 1
ATOM 1110 C C . VAL A 1 138 ? 3.609 -4.296 -47.285 1.00 89.19 138 VAL A C 1
ATOM 1112 O O . VAL A 1 138 ? 4.102 -4.926 -46.351 1.00 89.19 138 VAL A O 1
ATOM 1115 N N . ALA A 1 139 ? 3.442 -4.815 -48.503 1.00 88.62 139 ALA A N 1
ATOM 1116 C CA . ALA A 1 139 ? 3.764 -6.197 -48.850 1.00 88.62 139 ALA A CA 1
ATOM 1117 C C . ALA A 1 139 ? 5.273 -6.422 -49.043 1.00 88.62 139 ALA A C 1
ATOM 1119 O O . ALA A 1 139 ? 5.956 -5.624 -49.689 1.00 88.62 139 ALA A O 1
ATOM 1120 N N . TRP A 1 140 ? 5.770 -7.542 -48.520 1.00 86.69 140 TRP A N 1
ATOM 1121 C CA . TRP A 1 140 ? 7.131 -8.028 -48.729 1.00 86.69 140 TRP A CA 1
ATOM 1122 C C . TRP A 1 140 ? 7.133 -9.081 -49.838 1.00 86.69 140 TRP A C 1
ATOM 1124 O O . TRP A 1 140 ? 6.733 -10.225 -49.625 1.00 86.69 140 TRP A O 1
ATOM 1134 N N . GLY A 1 141 ? 7.558 -8.679 -51.038 1.00 82.44 141 GLY A N 1
ATOM 1135 C CA . GLY A 1 141 ? 7.511 -9.530 -52.233 1.00 82.44 141 GLY A CA 1
ATOM 1136 C C . GLY A 1 141 ? 8.438 -10.751 -52.195 1.00 82.44 141 GLY A C 1
ATOM 1137 O O . GLY A 1 141 ? 8.270 -11.673 -52.988 1.00 82.44 141 GLY A O 1
ATOM 1138 N N . ASP A 1 142 ? 9.395 -10.773 -51.270 1.00 84.00 142 ASP A N 1
ATOM 1139 C CA . ASP A 1 142 ? 10.331 -11.875 -51.042 1.00 84.00 142 ASP A CA 1
ATOM 1140 C C . ASP A 1 142 ? 9.751 -12.994 -50.152 1.00 84.00 142 ASP A C 1
ATOM 1142 O O . ASP A 1 142 ? 10.328 -14.080 -50.072 1.00 84.00 142 ASP A O 1
ATOM 1146 N N . SER A 1 143 ? 8.606 -12.752 -49.498 1.00 88.19 143 SER A N 1
ATOM 1147 C CA . SER A 1 143 ? 8.112 -13.574 -48.391 1.00 88.19 143 SER A CA 1
ATOM 1148 C C . SER A 1 143 ? 6.630 -13.935 -48.516 1.00 88.19 143 SER A C 1
ATOM 1150 O O . SER A 1 143 ? 5.739 -13.084 -48.531 1.00 88.19 143 SER A O 1
ATOM 1152 N N . VAL A 1 144 ? 6.330 -15.236 -48.481 1.00 90.94 144 VAL A N 1
ATOM 1153 C CA . VAL A 1 144 ? 4.953 -15.759 -48.415 1.00 90.94 144 VAL A CA 1
ATOM 1154 C C . VAL A 1 144 ? 4.478 -15.875 -46.964 1.00 90.94 144 VAL A C 1
ATOM 1156 O O . VAL A 1 144 ? 5.184 -16.392 -46.097 1.00 90.94 144 VAL A O 1
ATOM 1159 N N . LYS A 1 145 ? 3.238 -15.448 -46.687 1.00 90.81 145 LYS A N 1
ATOM 1160 C CA . LYS A 1 145 ? 2.622 -15.565 -45.359 1.00 90.81 145 LYS A CA 1
ATOM 1161 C C . LYS A 1 145 ? 2.231 -17.013 -45.051 1.00 90.81 145 LYS A C 1
ATOM 1163 O O . LYS A 1 145 ? 1.431 -17.630 -45.751 1.00 90.81 145 LYS A O 1
ATOM 1168 N N . LEU A 1 146 ? 2.730 -17.538 -43.934 1.00 92.50 146 LEU A N 1
ATOM 1169 C CA . LEU A 1 146 ? 2.426 -18.894 -43.472 1.00 92.50 146 LEU A CA 1
ATOM 1170 C C . LEU A 1 146 ? 1.064 -18.949 -42.754 1.00 92.50 146 LEU A C 1
ATOM 1172 O O . LEU A 1 146 ? 0.858 -18.304 -41.724 1.00 92.50 146 LEU A O 1
ATOM 1176 N N . ARG A 1 147 ? 0.124 -19.745 -43.280 1.00 91.75 147 ARG A N 1
ATOM 1177 C CA . ARG A 1 147 ? -1.227 -19.917 -42.713 1.00 91.75 147 ARG A CA 1
ATOM 1178 C C . ARG A 1 147 ? -1.281 -21.111 -41.754 1.00 91.75 147 ARG A C 1
ATOM 1180 O O . ARG A 1 147 ? -1.565 -22.232 -42.169 1.00 91.75 147 ARG A O 1
ATOM 1187 N N . TYR A 1 148 ? -1.042 -20.863 -40.468 1.00 92.19 148 TYR A N 1
ATOM 1188 C CA . TYR A 1 148 ? -1.086 -21.900 -39.426 1.00 92.19 148 TYR A CA 1
ATOM 1189 C C . TYR A 1 148 ? -2.503 -22.409 -39.117 1.00 92.19 148 TYR A C 1
ATOM 1191 O O . TYR A 1 148 ? -2.677 -23.609 -38.933 1.00 92.19 148 TYR A O 1
ATOM 1199 N N . GLY A 1 149 ? -3.503 -21.525 -39.093 1.00 91.06 149 GLY A N 1
ATOM 1200 C CA . GLY A 1 149 ? -4.830 -21.836 -38.547 1.00 91.06 149 GLY A CA 1
ATOM 1201 C C . GLY A 1 149 ? -4.885 -21.683 -37.023 1.00 91.06 149 GLY A C 1
ATOM 1202 O O . GLY A 1 149 ? -3.976 -21.108 -36.415 1.00 91.06 149 GLY A O 1
ATOM 1203 N N . ASP A 1 150 ? -5.951 -22.188 -36.414 1.00 90.44 150 ASP A N 1
ATOM 1204 C CA . ASP A 1 150 ? -6.187 -22.095 -34.969 1.00 90.44 150 ASP A CA 1
ATOM 1205 C C . ASP A 1 150 ? -5.525 -23.256 -34.216 1.00 90.44 150 ASP A C 1
ATOM 1207 O O . ASP A 1 150 ? -5.179 -23.127 -33.041 1.00 90.44 150 ASP A O 1
ATOM 1211 N N . LYS A 1 151 ? -5.305 -24.385 -34.899 1.00 94.94 151 LYS A N 1
ATOM 1212 C CA . LYS A 1 151 ? -4.732 -25.608 -34.324 1.00 94.94 151 LYS A CA 1
ATOM 1213 C C . LYS A 1 151 ? -3.855 -26.374 -35.326 1.00 94.94 151 LYS A C 1
ATOM 1215 O O . LYS A 1 151 ? -3.972 -26.152 -36.535 1.00 94.94 151 LYS A O 1
ATOM 1220 N N . PRO A 1 152 ? -2.999 -27.305 -34.859 1.00 95.44 152 PRO A N 1
ATOM 1221 C CA . PRO A 1 152 ? -2.117 -28.079 -35.730 1.00 95.44 152 PRO A CA 1
ATOM 1222 C C . PRO A 1 152 ? -2.818 -28.798 -36.887 1.00 95.44 152 PRO A C 1
ATOM 1224 O O . PRO A 1 152 ? -2.245 -28.921 -37.966 1.00 95.44 152 PRO A O 1
ATOM 1227 N N . GLU A 1 153 ? -4.062 -29.241 -36.696 1.00 96.75 153 GLU A N 1
ATOM 1228 C CA . GLU A 1 153 ? -4.828 -2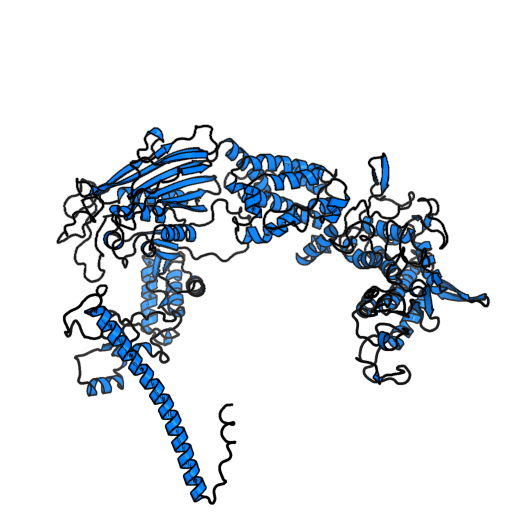9.977 -37.705 1.00 96.75 153 GLU A CA 1
ATOM 1229 C C . GLU A 1 153 ? -5.201 -29.132 -38.934 1.00 96.75 153 GLU A C 1
ATOM 1231 O O . GLU A 1 153 ? -5.465 -29.699 -39.994 1.00 96.75 153 GLU A O 1
ATOM 1236 N N . ASP A 1 154 ? -5.196 -27.800 -38.825 1.00 94.00 154 ASP A N 1
ATOM 1237 C CA . ASP A 1 154 ? -5.600 -26.903 -39.916 1.00 94.00 154 ASP A CA 1
ATOM 1238 C C . ASP A 1 154 ? -4.520 -26.776 -41.007 1.00 94.00 154 ASP A C 1
ATOM 1240 O O . ASP A 1 154 ? -4.838 -26.497 -42.168 1.00 94.00 154 ASP A O 1
ATOM 1244 N N . SER A 1 155 ? -3.252 -27.001 -40.627 1.00 95.19 155 SER A N 1
ATOM 1245 C CA . SER A 1 155 ? -2.079 -27.036 -41.513 1.00 95.19 155 SER A CA 1
ATOM 1246 C C . SER A 1 155 ? -1.001 -28.014 -40.989 1.00 95.19 155 SER A C 1
ATOM 1248 O O . SER A 1 155 ? 0.103 -27.583 -40.638 1.00 95.19 155 SER A O 1
ATOM 1250 N N . PRO A 1 156 ? -1.257 -29.340 -40.954 1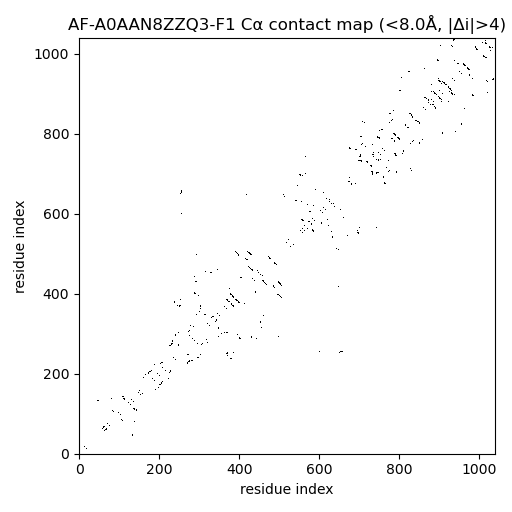.00 96.38 156 PRO A N 1
ATOM 1251 C CA . PRO A 1 156 ? -0.443 -30.303 -40.194 1.00 96.38 156 PRO A CA 1
ATOM 1252 C C . PRO A 1 156 ? 1.043 -30.315 -40.553 1.00 96.38 156 PRO A C 1
ATOM 1254 O O . PRO A 1 156 ? 1.904 -30.358 -39.675 1.00 96.38 156 PRO A O 1
ATOM 1257 N N . PHE A 1 157 ? 1.351 -30.238 -41.851 1.00 96.62 157 PHE A N 1
ATOM 1258 C CA . PHE A 1 157 ? 2.731 -30.200 -42.330 1.00 96.62 157 PHE A CA 1
ATOM 1259 C C . PHE A 1 157 ? 3.485 -28.972 -41.811 1.00 96.62 157 PHE A C 1
ATOM 1261 O O . PHE A 1 157 ? 4.611 -29.101 -41.338 1.00 96.62 157 PHE A O 1
ATOM 1268 N N . LEU A 1 158 ? 2.863 -27.791 -41.883 1.00 96.56 158 LEU A N 1
ATOM 1269 C CA . LEU A 1 158 ? 3.487 -26.531 -41.488 1.00 96.56 158 LEU A CA 1
ATOM 1270 C C . LEU A 1 158 ? 3.824 -26.531 -39.994 1.00 96.56 158 LEU A C 1
ATOM 1272 O O . LEU A 1 158 ? 4.950 -26.206 -39.620 1.00 96.56 158 LEU A O 1
ATOM 1276 N N . TRP A 1 159 ? 2.874 -26.941 -39.151 1.00 97.75 159 TRP A N 1
ATOM 1277 C CA . TRP A 1 159 ? 3.086 -27.022 -37.707 1.00 97.75 159 TRP A CA 1
ATOM 1278 C C . TRP A 1 159 ? 4.200 -28.004 -37.342 1.00 97.75 159 TRP A C 1
ATOM 1280 O O . TRP A 1 159 ? 5.078 -27.665 -36.553 1.00 97.75 159 TRP A O 1
ATOM 1290 N N . ASP A 1 160 ? 4.205 -29.200 -37.936 1.00 98.06 160 ASP A N 1
ATOM 1291 C CA . ASP A 1 160 ? 5.252 -30.192 -37.683 1.00 98.06 160 ASP A CA 1
ATOM 1292 C C . ASP A 1 160 ? 6.633 -29.727 -38.173 1.00 98.06 160 ASP A C 1
ATOM 1294 O O . ASP A 1 160 ? 7.631 -29.890 -37.465 1.00 98.06 160 ASP A O 1
ATOM 1298 N N . HIS A 1 161 ? 6.696 -29.129 -39.364 1.00 98.00 161 HIS A N 1
ATOM 1299 C CA . HIS A 1 161 ? 7.937 -28.610 -39.927 1.00 98.00 161 HIS A CA 1
ATOM 1300 C C . HIS A 1 161 ? 8.527 -27.507 -39.040 1.00 98.00 161 HIS A C 1
ATOM 1302 O O . HIS A 1 161 ? 9.703 -27.573 -38.678 1.00 98.00 161 HIS A O 1
ATOM 1308 N N . MET A 1 162 ? 7.704 -26.537 -38.632 1.00 97.81 162 MET A N 1
ATOM 1309 C CA . MET A 1 162 ? 8.151 -25.408 -37.813 1.00 97.81 162 MET A CA 1
ATOM 1310 C C . MET A 1 162 ? 8.479 -25.820 -36.381 1.00 97.81 162 MET A C 1
ATOM 1312 O O . MET A 1 162 ? 9.480 -25.362 -35.838 1.00 97.81 162 MET A O 1
ATOM 1316 N N . ARG A 1 163 ? 7.743 -26.779 -35.806 1.00 97.94 163 ARG A N 1
ATOM 1317 C CA . ARG A 1 163 ? 8.114 -27.392 -34.525 1.00 97.94 163 ARG A CA 1
ATOM 1318 C C . ARG A 1 163 ? 9.517 -27.992 -34.593 1.00 97.94 163 ARG A C 1
ATOM 1320 O O . ARG A 1 163 ? 10.355 -27.672 -33.755 1.00 97.94 163 ARG A O 1
ATOM 1327 N N . ARG A 1 164 ? 9.788 -28.838 -35.596 1.00 98.00 164 ARG A N 1
ATOM 1328 C CA . ARG A 1 164 ? 11.106 -29.474 -35.773 1.00 98.00 164 ARG A CA 1
ATOM 1329 C C . ARG A 1 164 ? 12.208 -28.445 -36.012 1.00 98.00 164 ARG A C 1
ATOM 1331 O O . ARG A 1 164 ? 13.308 -28.615 -35.493 1.00 98.00 164 ARG A O 1
ATOM 1338 N N . TYR A 1 165 ? 11.914 -27.380 -36.756 1.00 97.75 165 TYR A N 1
ATOM 1339 C CA . TYR A 1 165 ? 12.825 -26.253 -36.944 1.00 97.75 165 TYR A CA 1
ATOM 1340 C C . TYR A 1 165 ? 13.161 -25.563 -35.613 1.00 97.75 165 TYR A C 1
ATOM 1342 O O . TYR A 1 165 ? 14.338 -25.426 -35.283 1.00 97.75 165 TYR A O 1
ATOM 1350 N N . CYS A 1 166 ? 12.160 -25.197 -34.809 1.00 96.94 166 CYS A N 1
ATOM 1351 C CA . CYS A 1 166 ? 12.371 -24.561 -33.507 1.00 96.94 166 CYS A CA 1
ATOM 1352 C C . CYS A 1 166 ? 13.126 -25.475 -32.529 1.00 96.94 166 CYS A C 1
ATOM 1354 O O . CYS A 1 166 ? 14.056 -25.025 -31.860 1.00 96.94 166 CYS A O 1
ATOM 1356 N N . GLU A 1 167 ? 12.791 -26.768 -32.488 1.00 97.81 167 GLU A N 1
ATOM 1357 C CA . GLU A 1 167 ? 13.522 -27.768 -31.703 1.00 97.81 167 GLU A CA 1
ATOM 1358 C C . GLU A 1 167 ? 14.986 -27.878 -32.145 1.00 97.81 167 GLU A C 1
ATOM 1360 O O . GLU A 1 167 ? 15.880 -27.918 -31.303 1.00 97.81 167 GLU A O 1
ATOM 1365 N N . TYR A 1 168 ? 15.251 -27.915 -33.455 1.00 97.50 168 TYR A N 1
ATOM 1366 C CA . TYR A 1 168 ? 16.609 -27.984 -33.995 1.00 97.50 168 TYR A CA 1
ATOM 1367 C C . TYR A 1 168 ? 17.421 -26.731 -33.650 1.00 97.50 168 TYR A C 1
ATOM 1369 O O . TYR A 1 168 ? 18.544 -26.845 -33.157 1.00 97.50 168 TYR A O 1
ATOM 1377 N N . THR A 1 169 ? 16.828 -25.548 -33.813 1.00 97.00 169 THR A N 1
ATOM 1378 C CA . THR A 1 169 ? 17.427 -24.266 -33.418 1.00 97.00 169 THR A CA 1
ATOM 1379 C C . THR A 1 169 ? 17.783 -24.262 -31.929 1.00 97.00 169 THR A C 1
ATOM 1381 O O . THR A 1 169 ? 18.909 -23.921 -31.572 1.00 97.00 169 THR A O 1
ATOM 1384 N N . ALA A 1 170 ? 16.889 -24.738 -31.057 1.00 96.88 170 ALA A N 1
ATOM 1385 C CA . ALA A 1 170 ? 17.130 -24.805 -29.613 1.00 96.88 170 ALA A CA 1
ATOM 1386 C C . ALA A 1 170 ? 18.251 -25.784 -29.205 1.00 96.88 170 ALA A C 1
ATOM 1388 O O . ALA A 1 170 ? 18.893 -25.591 -28.167 1.00 96.88 170 ALA A O 1
ATOM 1389 N N . ARG A 1 171 ? 18.541 -26.817 -30.016 1.00 97.00 171 ARG A N 1
ATOM 1390 C CA . ARG A 1 171 ? 19.701 -27.706 -29.783 1.00 97.00 171 ARG A CA 1
ATOM 1391 C C . ARG A 1 171 ? 21.022 -26.972 -29.978 1.00 97.00 171 ARG A C 1
ATOM 1393 O O . ARG A 1 171 ? 21.978 -27.259 -29.263 1.00 97.00 171 ARG A O 1
ATOM 1400 N N . ILE A 1 172 ? 21.072 -26.046 -30.933 1.00 97.00 172 ILE A N 1
ATOM 1401 C CA . ILE A 1 172 ? 22.299 -25.346 -31.331 1.00 97.00 172 ILE A CA 1
ATOM 1402 C C . ILE A 1 172 ? 22.497 -24.071 -30.505 1.00 97.00 172 ILE A C 1
ATOM 1404 O O . ILE A 1 172 ? 23.591 -23.832 -29.995 1.00 97.00 172 ILE A O 1
ATOM 1408 N N . PHE A 1 173 ? 21.449 -23.262 -30.347 1.00 97.19 173 PHE A N 1
ATOM 1409 C CA . PHE A 1 173 ? 21.544 -21.917 -29.784 1.00 97.19 173 PHE A CA 1
ATOM 1410 C C . PHE A 1 173 ? 21.023 -21.840 -28.345 1.00 97.19 173 PHE A C 1
ATOM 1412 O O . PHE A 1 173 ? 20.098 -22.549 -27.957 1.00 97.19 173 PHE A O 1
ATOM 1419 N N . HIS A 1 174 ? 21.615 -20.940 -27.556 1.00 96.00 174 HIS A N 1
ATOM 1420 C CA . HIS A 1 174 ? 21.201 -20.655 -26.175 1.00 96.00 174 HIS A CA 1
ATOM 1421 C C . HIS A 1 174 ? 20.007 -19.696 -26.098 1.00 96.00 174 HIS A C 1
ATOM 1423 O O . HIS A 1 174 ? 19.365 -19.588 -25.056 1.00 96.00 174 HIS A O 1
ATOM 1429 N N . GLY A 1 175 ? 19.701 -19.011 -27.198 1.00 95.44 175 GLY A N 1
ATOM 1430 C CA . GLY A 1 175 ? 18.579 -18.099 -27.273 1.00 95.44 175 GLY A CA 1
ATOM 1431 C C . GLY A 1 175 ? 18.090 -17.868 -28.693 1.00 95.44 175 GLY A C 1
ATOM 1432 O O . GLY A 1 175 ? 18.757 -18.243 -29.657 1.00 95.44 175 GLY A O 1
ATOM 1433 N N . ILE A 1 176 ? 16.903 -17.275 -28.802 1.00 95.88 176 ILE A N 1
ATOM 1434 C CA . ILE A 1 176 ? 16.207 -16.997 -30.064 1.00 95.88 176 ILE A CA 1
ATOM 1435 C C . ILE A 1 176 ? 15.723 -15.543 -30.054 1.00 95.88 176 ILE A C 1
ATOM 1437 O O . ILE A 1 176 ? 15.186 -15.074 -29.049 1.00 95.88 176 ILE A O 1
ATOM 1441 N N . ARG A 1 177 ? 15.895 -14.850 -31.187 1.00 95.81 177 ARG A N 1
ATOM 1442 C CA . ARG A 1 177 ? 15.283 -13.546 -31.473 1.00 95.81 177 ARG A CA 1
ATOM 1443 C C . ARG A 1 177 ? 13.992 -13.760 -32.254 1.00 95.81 177 ARG A C 1
ATOM 1445 O O . ARG A 1 177 ? 14.030 -14.323 -33.343 1.00 95.81 177 ARG A O 1
ATOM 1452 N N . LEU A 1 178 ? 12.872 -13.306 -31.703 1.00 95.00 178 LEU A N 1
ATOM 1453 C CA . LEU A 1 178 ? 11.587 -13.259 -32.391 1.00 95.00 178 LEU A CA 1
ATOM 1454 C C . LEU A 1 178 ? 11.489 -11.946 -33.157 1.00 95.00 178 LEU A C 1
ATOM 1456 O O . LEU A 1 178 ? 11.273 -10.886 -32.564 1.00 95.00 178 LEU A O 1
ATOM 1460 N N . ASP A 1 179 ? 11.681 -12.051 -34.463 1.00 90.69 179 ASP A N 1
ATOM 1461 C CA . ASP A 1 179 ? 11.459 -10.961 -35.398 1.00 90.69 179 ASP A CA 1
ATOM 1462 C C . ASP A 1 179 ? 9.963 -10.657 -35.519 1.00 90.69 179 ASP A C 1
ATOM 1464 O O . ASP A 1 179 ? 9.151 -11.587 -35.558 1.00 90.69 179 ASP A O 1
ATOM 1468 N N . ASN A 1 180 ? 9.596 -9.370 -35.532 1.00 87.19 180 ASN A N 1
ATOM 1469 C CA . ASN A 1 180 ? 8.210 -8.922 -35.699 1.00 87.19 180 ASN A CA 1
ATOM 1470 C C . ASN A 1 180 ? 7.189 -9.719 -34.853 1.00 87.19 180 ASN A C 1
ATOM 1472 O O . ASN A 1 180 ? 6.119 -10.120 -35.324 1.00 87.19 180 ASN A O 1
ATOM 1476 N N . CYS A 1 181 ? 7.517 -9.963 -33.577 1.00 89.56 181 CYS A N 1
ATOM 1477 C CA . CYS A 1 181 ? 6.775 -10.876 -32.696 1.00 89.56 181 CYS A CA 1
ATOM 1478 C C . CYS A 1 181 ? 5.287 -10.505 -32.580 1.00 89.56 181 CYS A C 1
ATOM 1480 O O . CYS A 1 181 ? 4.414 -11.372 -32.571 1.00 89.56 181 CYS A O 1
ATOM 1482 N N . HIS A 1 182 ? 4.997 -9.204 -32.586 1.00 86.25 182 HIS A N 1
ATOM 1483 C CA . HIS A 1 182 ? 3.650 -8.640 -32.529 1.00 86.25 182 HIS A CA 1
ATOM 1484 C C . HIS A 1 182 ? 2.765 -9.021 -33.731 1.00 86.25 182 HIS A C 1
ATOM 1486 O O . HIS A 1 182 ? 1.551 -8.907 -33.635 1.00 86.25 182 HIS A O 1
ATOM 1492 N N . SER A 1 183 ? 3.343 -9.481 -34.844 1.00 83.94 183 SER A N 1
ATOM 1493 C CA . SER A 1 183 ? 2.612 -9.940 -36.036 1.00 83.94 183 SER A CA 1
ATOM 1494 C C . SER A 1 183 ? 2.446 -11.466 -36.094 1.00 83.94 183 SER A C 1
ATOM 1496 O O . SER A 1 183 ? 1.838 -11.997 -37.031 1.00 83.94 183 SER A O 1
ATOM 1498 N N . THR A 1 184 ? 2.972 -12.190 -35.101 1.00 86.00 184 THR A N 1
ATOM 1499 C CA . THR A 1 184 ? 2.835 -13.646 -34.989 1.00 86.00 184 THR A CA 1
ATOM 1500 C C . THR A 1 184 ? 1.647 -13.990 -34.087 1.00 86.00 184 THR A C 1
ATOM 1502 O O . THR A 1 184 ? 1.597 -13.519 -32.950 1.00 86.00 184 THR A O 1
ATOM 1505 N N . PRO A 1 185 ? 0.699 -14.841 -34.529 1.00 88.69 185 PRO A N 1
ATOM 1506 C CA . PRO A 1 185 ? -0.389 -15.287 -33.666 1.00 88.69 185 PRO A CA 1
ATOM 1507 C C . PRO A 1 185 ? 0.148 -15.929 -32.383 1.00 88.69 185 PRO A C 1
ATOM 1509 O O . PRO A 1 185 ? 0.967 -16.850 -32.434 1.00 88.69 185 PRO A O 1
ATOM 1512 N N . ILE A 1 186 ? -0.326 -15.449 -31.231 1.00 91.50 186 ILE A N 1
ATOM 1513 C CA . ILE A 1 186 ? 0.246 -15.804 -29.924 1.00 91.50 186 ILE A CA 1
ATOM 1514 C C . ILE A 1 186 ? 0.225 -17.317 -29.689 1.00 91.50 186 ILE A C 1
ATOM 1516 O O . ILE A 1 186 ? 1.219 -17.863 -29.227 1.00 91.50 186 ILE A O 1
ATOM 1520 N N . HIS A 1 187 ? -0.862 -18.013 -30.041 1.00 92.62 187 HIS A N 1
ATOM 1521 C CA . HIS A 1 187 ? -0.975 -19.465 -29.837 1.00 92.62 187 HIS A CA 1
ATOM 1522 C C . HIS A 1 187 ? 0.044 -20.265 -30.656 1.00 92.62 187 HIS A C 1
ATOM 1524 O O . HIS A 1 187 ? 0.505 -21.315 -30.213 1.00 92.62 187 HIS A O 1
ATOM 1530 N 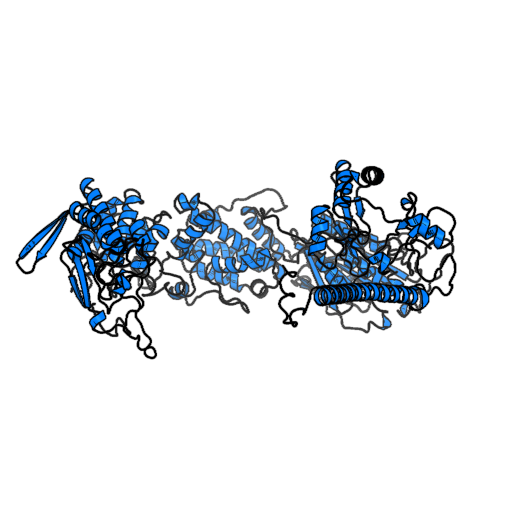N . VAL A 1 188 ? 0.424 -19.764 -31.834 1.00 94.44 188 VAL A N 1
ATOM 1531 C CA . VAL A 1 188 ? 1.464 -20.380 -32.665 1.00 94.44 188 VAL A CA 1
ATOM 1532 C C . VAL A 1 188 ? 2.820 -20.194 -31.997 1.00 94.44 188 VAL A C 1
ATOM 1534 O O . VAL A 1 188 ? 3.529 -21.173 -31.775 1.00 94.44 188 VAL A O 1
ATOM 1537 N N . ALA A 1 189 ? 3.170 -18.955 -31.640 1.00 95.12 189 ALA A N 1
ATOM 1538 C CA . ALA A 1 189 ? 4.445 -18.657 -30.991 1.00 95.12 189 ALA A CA 1
ATOM 1539 C C . ALA A 1 189 ? 4.604 -19.424 -29.668 1.00 95.12 189 ALA A C 1
ATOM 1541 O O . ALA A 1 189 ? 5.660 -19.999 -29.419 1.00 95.12 189 ALA A O 1
ATOM 1542 N N . GLU A 1 190 ? 3.544 -19.490 -28.862 1.00 96.62 190 GLU A N 1
ATOM 1543 C CA . GLU A 1 190 ? 3.499 -20.215 -27.587 1.00 96.62 190 GLU A CA 1
ATOM 1544 C C . GLU A 1 190 ? 3.820 -21.701 -27.793 1.00 96.62 190 GLU A C 1
ATOM 1546 O O . GLU A 1 190 ? 4.772 -22.214 -27.208 1.00 96.62 190 GLU A O 1
ATOM 1551 N N . TYR A 1 191 ? 3.132 -22.371 -28.726 1.00 97.31 191 TYR A N 1
ATOM 1552 C CA . TYR A 1 191 ? 3.387 -23.780 -29.038 1.00 97.31 191 TYR A CA 1
ATOM 1553 C C . TYR A 1 191 ? 4.828 -24.040 -29.506 1.00 97.31 191 TYR A C 1
ATOM 1555 O O . TYR A 1 191 ? 5.459 -25.018 -29.091 1.00 97.31 191 TYR A O 1
ATOM 1563 N N . MET A 1 192 ? 5.357 -23.178 -30.381 1.00 97.31 192 MET A N 1
ATOM 1564 C CA . MET A 1 192 ? 6.702 -23.346 -30.939 1.00 97.31 192 MET A CA 1
ATOM 1565 C C . MET A 1 192 ? 7.793 -23.103 -29.891 1.00 97.31 192 MET A C 1
ATOM 1567 O O . MET A 1 192 ? 8.765 -23.860 -29.823 1.00 97.31 192 MET A O 1
ATOM 1571 N N . LEU A 1 193 ? 7.625 -22.086 -29.042 1.00 97.56 193 LEU A N 1
ATOM 1572 C CA . LEU A 1 193 ? 8.547 -21.804 -27.943 1.00 97.56 193 LEU A CA 1
ATOM 1573 C C . LEU A 1 193 ? 8.492 -22.886 -26.867 1.00 97.56 193 LEU A C 1
ATOM 1575 O O . LEU A 1 193 ? 9.538 -23.262 -26.346 1.00 97.56 193 LEU A O 1
ATOM 1579 N N . ASP A 1 194 ? 7.319 -23.443 -26.575 1.00 97.44 194 ASP A N 1
ATOM 1580 C CA . ASP A 1 194 ? 7.191 -24.565 -25.645 1.00 97.44 194 ASP A CA 1
ATOM 1581 C C . ASP A 1 194 ? 7.902 -25.815 -26.167 1.00 97.44 194 ASP A C 1
ATOM 1583 O O . ASP A 1 194 ? 8.569 -26.520 -25.405 1.00 97.44 194 ASP A O 1
ATOM 1587 N N . ALA A 1 195 ? 7.819 -26.091 -27.472 1.00 97.62 195 ALA A N 1
ATOM 1588 C CA . ALA A 1 195 ? 8.593 -27.163 -28.093 1.00 97.62 195 ALA A CA 1
ATOM 1589 C C . ALA A 1 195 ? 10.106 -26.902 -27.988 1.00 97.62 195 ALA A C 1
ATOM 1591 O O . ALA A 1 195 ? 10.862 -27.787 -27.580 1.00 97.62 195 ALA A O 1
ATOM 1592 N N . ALA A 1 196 ? 10.547 -25.672 -28.264 1.00 97.81 196 ALA A N 1
ATOM 1593 C CA . ALA A 1 196 ? 11.944 -25.271 -28.115 1.00 97.81 196 ALA A CA 1
ATOM 1594 C C . ALA A 1 196 ? 12.433 -25.394 -26.656 1.00 97.81 196 ALA A C 1
ATOM 1596 O O . ALA A 1 196 ? 13.517 -25.925 -26.409 1.00 97.81 196 ALA A O 1
ATOM 1597 N N . ARG A 1 197 ? 11.617 -24.995 -25.673 1.00 98.00 197 ARG A N 1
ATOM 1598 C CA . ARG A 1 197 ? 11.942 -25.084 -24.239 1.00 98.00 197 ARG A CA 1
ATOM 1599 C C . ARG A 1 197 ? 11.960 -26.507 -23.697 1.00 98.00 197 ARG A C 1
ATOM 1601 O O . ARG A 1 197 ? 12.721 -26.795 -22.780 1.00 98.00 197 ARG A O 1
ATOM 1608 N N . LYS A 1 198 ? 11.183 -27.427 -24.277 1.00 97.69 198 LYS A N 1
ATOM 1609 C CA . LYS A 1 198 ? 11.306 -28.862 -23.959 1.00 97.69 198 LYS A CA 1
ATOM 1610 C C . LYS A 1 198 ? 12.684 -29.409 -24.330 1.00 97.69 198 LYS A C 1
ATOM 1612 O O . LYS A 1 198 ? 13.180 -30.304 -23.653 1.00 97.69 198 LYS A O 1
ATOM 1617 N N . VAL A 1 199 ? 13.294 -28.877 -25.389 1.00 97.62 199 VAL A N 1
ATOM 1618 C CA . VAL A 1 199 ? 14.660 -29.228 -25.799 1.00 97.62 199 VAL A CA 1
ATOM 1619 C C . VAL A 1 199 ? 15.699 -28.492 -24.953 1.00 97.62 199 VAL A C 1
ATOM 1621 O O . VAL A 1 199 ? 16.681 -29.105 -24.535 1.00 97.62 199 VAL A O 1
ATOM 1624 N N . ARG A 1 200 ? 15.482 -27.199 -24.686 1.00 97.12 200 ARG A N 1
ATOM 1625 C CA . ARG A 1 200 ? 16.365 -26.349 -23.879 1.00 97.12 200 ARG A CA 1
ATOM 1626 C C . ARG A 1 200 ? 15.564 -25.591 -22.809 1.00 97.12 200 ARG A C 1
ATOM 1628 O O . ARG A 1 200 ? 15.036 -24.519 -23.100 1.00 97.12 200 ARG A O 1
ATOM 1635 N N . PRO A 1 201 ? 15.481 -26.106 -21.569 1.00 96.94 201 PRO A N 1
ATOM 1636 C CA . PRO A 1 201 ? 14.680 -25.478 -20.514 1.00 96.94 201 PRO A CA 1
ATOM 1637 C C . PRO A 1 201 ? 15.118 -24.056 -20.133 1.00 96.94 201 PRO A C 1
ATOM 1639 O O . PRO A 1 201 ? 14.297 -23.268 -19.676 1.00 96.94 201 PRO A O 1
ATOM 1642 N N . ASP A 1 202 ? 16.393 -23.718 -20.335 1.00 96.38 202 ASP A N 1
ATOM 1643 C CA . ASP A 1 202 ? 17.004 -22.413 -20.056 1.00 96.38 202 ASP A CA 1
ATOM 1644 C C . ASP A 1 202 ? 17.088 -21.497 -21.295 1.00 96.38 202 ASP A C 1
ATOM 1646 O O . ASP A 1 202 ? 17.898 -20.573 -21.334 1.00 96.38 202 ASP A O 1
ATOM 1650 N N . LEU A 1 203 ? 16.268 -21.751 -22.323 1.00 97.38 203 LEU A N 1
ATOM 1651 C CA . LEU A 1 203 ? 16.259 -20.980 -23.568 1.00 97.38 203 LEU A CA 1
ATOM 1652 C C . LEU A 1 203 ? 15.954 -19.496 -23.317 1.00 97.38 203 LEU A C 1
ATOM 1654 O O . LEU A 1 203 ? 14.870 -19.152 -22.843 1.00 97.38 203 LEU A O 1
ATOM 1658 N N . TYR A 1 204 ? 16.879 -18.622 -23.717 1.00 97.19 204 TYR A N 1
ATOM 1659 C CA . TYR A 1 204 ? 16.722 -17.174 -23.611 1.00 97.19 204 TYR A CA 1
ATOM 1660 C C . TYR A 1 204 ? 16.006 -16.597 -24.839 1.00 97.19 204 TYR A C 1
ATOM 1662 O O . TYR A 1 204 ? 16.484 -16.707 -25.966 1.00 97.19 204 TYR A O 1
ATOM 1670 N N . VAL A 1 205 ? 14.852 -15.967 -24.646 1.00 97.25 205 VAL A N 1
ATOM 1671 C CA . VAL A 1 205 ? 14.032 -15.424 -25.735 1.00 97.25 205 VAL A CA 1
ATOM 1672 C C . VAL A 1 205 ? 14.070 -13.904 -25.702 1.00 97.25 205 VAL A C 1
ATOM 1674 O O . VAL A 1 205 ? 13.685 -13.295 -24.700 1.00 97.25 205 VAL A O 1
ATOM 1677 N N . ILE A 1 206 ? 14.486 -13.298 -26.814 1.00 96.38 206 ILE A N 1
ATOM 1678 C CA . ILE A 1 206 ? 14.345 -11.859 -27.046 1.00 96.38 206 ILE A CA 1
ATOM 1679 C C . ILE A 1 206 ? 13.315 -11.607 -28.137 1.00 96.38 206 ILE A C 1
ATOM 1681 O O . ILE A 1 206 ? 13.211 -12.393 -29.076 1.00 96.38 206 ILE A O 1
ATOM 1685 N N . ALA A 1 207 ? 12.557 -10.523 -28.030 1.00 95.50 207 ALA A N 1
ATOM 1686 C CA . ALA A 1 207 ? 11.545 -10.191 -29.024 1.00 95.50 207 ALA A CA 1
ATOM 1687 C C . ALA A 1 207 ? 11.628 -8.731 -29.451 1.00 95.50 207 ALA A C 1
ATOM 1689 O O . ALA A 1 207 ? 11.756 -7.827 -28.621 1.00 95.50 207 ALA A O 1
ATOM 1690 N N . GLU A 1 208 ? 11.490 -8.519 -30.753 1.00 91.38 208 GLU A N 1
ATOM 1691 C CA . GLU A 1 208 ? 11.113 -7.230 -31.301 1.00 91.38 208 GLU A CA 1
ATOM 1692 C C . GLU A 1 208 ? 9.593 -7.074 -31.172 1.00 91.38 208 GLU A C 1
ATOM 1694 O O . GLU A 1 208 ? 8.800 -7.698 -31.888 1.00 91.38 208 GLU A O 1
ATOM 1699 N N . LEU A 1 209 ? 9.183 -6.292 -30.175 1.00 88.94 209 LEU A N 1
ATOM 1700 C CA . LEU A 1 209 ? 7.788 -6.124 -29.798 1.00 88.94 209 LEU A CA 1
ATOM 1701 C C . LEU A 1 209 ? 7.500 -4.642 -29.560 1.00 88.94 209 LEU A C 1
ATOM 1703 O O . LEU A 1 209 ? 7.992 -4.045 -28.597 1.00 88.94 209 LEU A O 1
ATOM 1707 N N . PHE A 1 210 ? 6.703 -4.085 -30.467 1.00 81.38 210 PHE A N 1
ATOM 1708 C CA . PHE A 1 210 ? 6.267 -2.697 -30.461 1.00 81.38 210 PHE A CA 1
ATOM 1709 C C . PHE A 1 210 ? 4.752 -2.666 -30.594 1.00 81.38 210 PHE A C 1
ATOM 1711 O O . PHE A 1 210 ? 4.195 -2.311 -31.632 1.00 81.38 210 PHE A O 1
ATOM 1718 N N . THR A 1 211 ? 4.053 -3.098 -29.549 1.00 75.12 211 THR A N 1
ATOM 1719 C CA . THR A 1 211 ? 2.636 -2.771 -29.465 1.00 75.12 211 THR A CA 1
ATOM 1720 C C . THR A 1 211 ? 2.565 -1.358 -28.886 1.00 75.12 211 THR A C 1
ATOM 1722 O O . THR A 1 211 ? 3.264 -1.051 -27.927 1.00 75.12 211 THR A O 1
ATOM 1725 N N . ASN A 1 212 ? 1.770 -0.451 -29.458 1.00 78.88 212 ASN A N 1
ATOM 1726 C CA . ASN A 1 212 ? 1.617 0.928 -28.950 1.00 78.88 212 ASN A CA 1
ATOM 1727 C C . ASN A 1 212 ? 0.924 0.985 -27.557 1.00 78.88 212 ASN A C 1
ATOM 1729 O O . ASN A 1 212 ? 0.164 1.906 -27.266 1.00 78.88 212 ASN A O 1
ATOM 1733 N N . SER A 1 213 ? 1.085 -0.051 -26.727 1.00 83.69 213 SER A N 1
ATOM 1734 C CA . SER A 1 213 ? 0.450 -0.257 -25.435 1.00 83.69 213 SER A CA 1
ATOM 1735 C C . SER A 1 213 ? 1.256 -1.244 -24.583 1.00 83.69 213 SER A C 1
ATOM 1737 O O . SER A 1 213 ? 1.271 -2.440 -24.864 1.00 83.69 213 SER A O 1
ATOM 1739 N N . ASP A 1 214 ? 1.800 -0.779 -23.457 1.00 82.69 214 ASP A N 1
ATOM 1740 C CA . ASP A 1 214 ? 2.507 -1.636 -22.490 1.00 82.69 214 ASP A CA 1
ATOM 1741 C C . ASP A 1 214 ? 1.648 -2.822 -22.005 1.00 82.69 214 ASP A C 1
ATOM 1743 O O . ASP A 1 214 ? 2.150 -3.908 -21.721 1.00 82.69 214 ASP A O 1
ATOM 1747 N N . LEU A 1 215 ? 0.321 -2.647 -21.944 1.00 86.62 215 LEU A N 1
ATOM 1748 C CA . LEU A 1 215 ? -0.615 -3.719 -21.593 1.00 86.62 215 LEU A CA 1
ATOM 1749 C C . LEU A 1 215 ? -0.616 -4.843 -22.630 1.00 86.62 215 LEU A C 1
ATOM 1751 O O . LEU A 1 215 ? -0.654 -6.014 -22.253 1.00 86.62 215 LEU A O 1
ATOM 1755 N N . LYS A 1 216 ? -0.576 -4.504 -23.924 1.00 88.44 216 LYS A N 1
ATOM 1756 C CA . LYS A 1 216 ? -0.504 -5.501 -24.996 1.00 88.44 216 LYS A CA 1
ATOM 1757 C C . LYS A 1 216 ? 0.866 -6.177 -24.995 1.00 88.44 216 LYS A C 1
ATOM 1759 O O . LYS A 1 216 ? 0.901 -7.404 -25.057 1.00 88.44 216 LYS A O 1
ATOM 1764 N N . ASP A 1 217 ? 1.954 -5.427 -24.807 1.00 88.75 217 ASP A N 1
ATOM 1765 C CA . ASP A 1 217 ? 3.301 -5.993 -24.650 1.00 88.75 217 ASP A CA 1
ATOM 1766 C C . ASP A 1 217 ? 3.331 -7.046 -23.526 1.00 88.75 217 ASP A C 1
ATOM 1768 O O . ASP A 1 217 ? 3.808 -8.167 -23.723 1.00 88.75 217 ASP A O 1
ATOM 1772 N N . ASN A 1 218 ? 2.719 -6.740 -22.377 1.00 89.75 218 ASN A N 1
ATOM 1773 C CA . ASN A 1 218 ? 2.631 -7.653 -21.236 1.00 89.75 218 ASN A CA 1
ATOM 1774 C C . ASN A 1 218 ? 1.884 -8.959 -21.549 1.00 89.75 218 ASN A C 1
ATOM 1776 O O . ASN A 1 218 ? 2.240 -10.005 -21.003 1.00 89.75 218 ASN A O 1
ATOM 1780 N N . VAL A 1 219 ? 0.871 -8.943 -22.424 1.00 91.50 219 VAL A N 1
ATOM 1781 C CA . VAL A 1 219 ? 0.176 -10.176 -22.839 1.00 91.50 219 VAL A CA 1
ATOM 1782 C C . VAL A 1 219 ? 1.139 -11.109 -23.571 1.00 91.50 219 VAL A C 1
ATOM 1784 O O . VAL A 1 219 ? 1.199 -12.295 -23.245 1.00 91.50 219 VAL A O 1
ATOM 1787 N N . PHE A 1 220 ? 1.918 -10.582 -24.519 1.00 93.62 220 PHE A N 1
ATOM 1788 C CA . PHE A 1 220 ? 2.914 -11.370 -25.248 1.00 93.62 220 PHE A CA 1
ATOM 1789 C C . PHE A 1 220 ? 4.027 -11.851 -24.317 1.00 93.62 220 PHE A C 1
ATOM 1791 O O . PHE A 1 220 ? 4.337 -13.039 -24.315 1.00 93.62 220 PHE A O 1
ATOM 1798 N N . VAL A 1 221 ? 4.594 -10.965 -23.490 1.00 94.19 221 VAL A N 1
ATOM 1799 C CA . VAL A 1 221 ? 5.690 -11.315 -22.571 1.00 94.19 221 VAL A CA 1
ATOM 1800 C C . VAL A 1 221 ? 5.280 -12.439 -21.624 1.00 94.19 221 VAL A C 1
ATOM 1802 O O . VAL A 1 221 ? 5.998 -13.434 -21.522 1.00 94.19 221 VAL A O 1
ATOM 1805 N N . ASN A 1 222 ? 4.111 -12.324 -20.989 1.00 93.38 222 ASN A N 1
ATOM 1806 C CA . ASN A 1 222 ? 3.658 -13.297 -19.997 1.00 93.38 222 ASN A CA 1
ATOM 1807 C C . ASN A 1 222 ? 3.274 -14.643 -20.616 1.00 93.38 222 ASN A C 1
ATOM 1809 O O . ASN A 1 222 ? 3.600 -15.681 -20.047 1.00 93.38 222 ASN A O 1
ATOM 1813 N N . ARG A 1 223 ? 2.600 -14.645 -21.774 1.00 94.88 223 ARG A N 1
ATOM 1814 C CA . ARG A 1 223 ? 2.188 -15.895 -22.430 1.00 94.88 223 ARG A CA 1
ATOM 1815 C C . ARG A 1 223 ? 3.351 -16.624 -23.083 1.00 94.88 223 ARG A C 1
ATOM 1817 O O . ARG A 1 223 ? 3.505 -17.825 -22.923 1.00 94.88 223 ARG A O 1
ATOM 1824 N N . LEU A 1 224 ? 4.203 -15.888 -23.791 1.00 95.88 224 LEU A N 1
ATOM 1825 C CA . LEU A 1 224 ? 5.328 -16.471 -24.517 1.00 95.88 224 LEU A CA 1
ATOM 1826 C C . LEU A 1 224 ? 6.544 -16.708 -23.609 1.00 95.88 224 LEU A C 1
ATOM 1828 O O . LEU A 1 224 ? 7.487 -17.399 -23.997 1.00 95.88 224 LEU A O 1
ATOM 1832 N N . GLY A 1 225 ? 6.553 -16.157 -22.393 1.00 94.88 225 GLY A N 1
ATOM 1833 C CA . GLY A 1 225 ? 7.692 -16.205 -21.475 1.00 94.88 225 GLY A CA 1
ATOM 1834 C C . GLY A 1 225 ? 8.919 -15.478 -22.030 1.00 94.88 225 GLY A C 1
ATOM 1835 O O . GLY A 1 225 ? 10.035 -15.978 -21.905 1.00 94.88 225 GLY A O 1
ATOM 1836 N N . ILE A 1 226 ? 8.725 -14.354 -22.725 1.00 96.25 226 ILE A N 1
ATOM 1837 C CA . ILE A 1 226 ? 9.837 -13.586 -23.305 1.00 96.25 226 ILE A CA 1
ATOM 1838 C C . ILE A 1 226 ? 10.734 -13.080 -22.173 1.00 96.25 226 ILE A C 1
ATOM 1840 O O . ILE A 1 226 ? 10.247 -12.508 -21.200 1.00 96.25 226 ILE A O 1
ATOM 1844 N N . ASN A 1 227 ? 12.048 -13.282 -22.298 1.00 95.88 227 ASN A N 1
ATOM 1845 C CA . ASN A 1 227 ? 12.993 -12.865 -21.269 1.00 95.88 227 ASN A CA 1
ATOM 1846 C C . ASN A 1 227 ? 13.326 -11.382 -21.372 1.00 95.88 227 ASN A C 1
ATOM 1848 O O . ASN A 1 227 ? 13.383 -10.730 -20.336 1.00 95.88 227 ASN A O 1
ATOM 1852 N N . SER A 1 228 ? 13.539 -10.868 -22.590 1.00 95.19 228 SER A N 1
ATOM 1853 C CA . SER A 1 228 ? 13.818 -9.448 -22.813 1.00 95.19 228 SER A CA 1
ATOM 1854 C C . SER A 1 228 ? 13.183 -8.897 -24.090 1.00 95.19 228 SER A C 1
ATOM 1856 O O . SER A 1 228 ? 13.127 -9.565 -25.120 1.00 95.19 228 SER A O 1
ATOM 1858 N N . LEU A 1 229 ? 12.755 -7.640 -24.042 1.00 94.69 229 LEU A N 1
ATOM 1859 C CA . LEU A 1 229 ? 12.301 -6.887 -25.207 1.00 94.69 229 LEU A CA 1
ATOM 1860 C C . LEU A 1 229 ? 13.452 -6.084 -25.805 1.00 94.69 229 LEU A C 1
ATOM 1862 O O . LEU A 1 229 ? 14.237 -5.473 -25.078 1.00 94.69 229 LEU A O 1
ATOM 1866 N N . ILE A 1 230 ? 13.546 -6.075 -27.132 1.00 94.75 230 ILE A N 1
ATOM 1867 C CA . ILE A 1 230 ? 14.515 -5.246 -27.847 1.00 94.75 230 ILE A CA 1
ATOM 1868 C C . ILE A 1 230 ? 14.109 -3.780 -27.715 1.00 94.75 230 ILE A C 1
ATOM 1870 O O . ILE A 1 230 ? 12.945 -3.419 -27.916 1.00 94.75 230 ILE A O 1
ATOM 1874 N N . ARG A 1 231 ? 15.080 -2.941 -27.351 1.00 93.62 231 ARG A N 1
ATOM 1875 C CA . ARG A 1 231 ? 14.953 -1.486 -27.251 1.00 93.62 231 ARG A CA 1
ATOM 1876 C C . ARG A 1 231 ? 16.126 -0.844 -27.978 1.00 93.62 231 ARG A C 1
ATOM 1878 O O . ARG A 1 231 ? 17.240 -1.351 -27.901 1.00 93.62 231 ARG A O 1
ATOM 1885 N N . GLU A 1 232 ? 15.878 0.260 -28.671 1.00 94.00 232 GLU A N 1
ATOM 1886 C CA . GLU A 1 232 ? 16.851 0.858 -29.591 1.00 94.00 232 GLU A CA 1
ATOM 1887 C C . GLU A 1 232 ? 17.243 2.260 -29.133 1.00 94.00 232 GLU A C 1
ATOM 1889 O O . GLU A 1 232 ? 16.380 3.129 -28.980 1.00 94.00 232 GLU A O 1
ATOM 1894 N N . ALA A 1 233 ? 18.538 2.519 -28.951 1.00 94.50 233 ALA A N 1
ATOM 1895 C CA . ALA A 1 233 ? 19.027 3.858 -28.625 1.00 94.50 233 ALA A CA 1
ATOM 1896 C C . ALA A 1 233 ? 18.780 4.841 -29.777 1.00 94.50 233 ALA A C 1
ATOM 1898 O O . ALA A 1 233 ? 18.544 6.026 -29.538 1.00 94.50 233 ALA A O 1
ATOM 1899 N N . MET A 1 234 ? 18.756 4.348 -31.020 1.00 93.94 234 MET A N 1
ATOM 1900 C CA . MET A 1 234 ? 18.450 5.137 -32.218 1.00 93.94 234 MET A CA 1
ATOM 1901 C C . MET A 1 234 ? 17.023 5.685 -32.261 1.00 93.94 234 MET A C 1
ATOM 1903 O O . MET A 1 234 ? 16.782 6.658 -32.973 1.00 93.94 234 MET A O 1
ATOM 1907 N N . SER A 1 235 ? 16.098 5.135 -31.466 1.00 92.06 235 SER A N 1
ATOM 1908 C CA . SER A 1 235 ? 14.745 5.690 -31.324 1.00 92.06 235 SER A CA 1
ATOM 1909 C C . SER A 1 235 ? 14.723 7.040 -30.594 1.00 92.06 235 SER A C 1
ATOM 1911 O O . SER A 1 235 ? 13.756 7.792 -30.720 1.00 92.06 235 SER A O 1
ATOM 1913 N N . ALA A 1 236 ? 15.786 7.379 -29.853 1.00 93.69 236 ALA A N 1
ATOM 1914 C CA . ALA A 1 236 ? 15.905 8.664 -29.184 1.00 93.69 236 ALA A CA 1
ATOM 1915 C C . ALA A 1 236 ? 16.228 9.782 -30.197 1.00 93.69 236 ALA A C 1
ATOM 1917 O O . ALA A 1 236 ? 17.259 9.705 -30.876 1.00 93.69 236 ALA A O 1
ATOM 1918 N N . PRO A 1 237 ? 15.407 10.848 -30.283 1.00 92.19 237 PRO A N 1
ATOM 1919 C CA . PRO A 1 237 ? 15.681 11.991 -31.155 1.00 92.19 237 PRO A CA 1
ATOM 1920 C C . PRO A 1 237 ? 16.724 12.963 -30.580 1.00 92.19 237 PRO A C 1
ATOM 1922 O O . PRO A 1 237 ? 17.249 13.799 -31.309 1.00 92.19 237 PRO A O 1
ATOM 1925 N N . ASN A 1 238 ? 17.001 12.904 -29.274 1.00 92.69 238 ASN A N 1
ATOM 1926 C CA . ASN A 1 238 ? 17.959 13.766 -28.582 1.00 92.69 238 ASN A CA 1
ATOM 1927 C C . ASN A 1 238 ? 18.535 13.069 -27.334 1.00 92.69 238 ASN A C 1
ATOM 1929 O O . ASN A 1 238 ? 18.062 12.006 -26.925 1.00 92.69 238 ASN A O 1
ATOM 1933 N N . SER A 1 239 ? 19.538 13.695 -26.713 1.00 92.62 239 SER A N 1
ATOM 1934 C CA . SER A 1 239 ? 20.252 13.134 -25.557 1.00 92.62 239 SER A CA 1
ATOM 1935 C C . SER A 1 239 ? 19.368 12.959 -24.315 1.00 92.62 239 SER A C 1
ATOM 1937 O O . SER A 1 239 ? 19.573 12.022 -23.547 1.00 92.62 239 SER A O 1
ATOM 1939 N N . HIS A 1 240 ? 18.359 13.820 -24.136 1.00 94.38 240 HIS A N 1
ATOM 1940 C CA . HIS A 1 240 ? 17.409 13.724 -23.029 1.00 94.38 240 HIS A CA 1
ATOM 1941 C C . HIS A 1 240 ? 16.553 12.461 -23.148 1.00 94.38 240 HIS A C 1
ATOM 1943 O O . HIS A 1 240 ? 16.400 11.727 -22.174 1.00 94.38 240 HIS A O 1
ATOM 1949 N N . GLU A 1 241 ? 16.033 12.168 -24.343 1.00 95.88 241 GLU A N 1
ATOM 1950 C CA . GLU A 1 241 ? 15.277 10.937 -24.579 1.00 95.88 241 GLU A CA 1
ATOM 1951 C C . GLU A 1 241 ? 16.149 9.688 -24.438 1.00 95.88 241 GLU A C 1
ATOM 1953 O O . GLU A 1 241 ? 15.703 8.710 -23.842 1.00 95.88 241 GLU A O 1
ATOM 1958 N N . GLU A 1 242 ? 17.406 9.717 -24.891 1.00 95.81 242 GLU A N 1
ATOM 1959 C CA . GLU A 1 242 ? 18.335 8.604 -24.656 1.00 95.81 242 GLU A CA 1
ATOM 1960 C C . GLU A 1 242 ? 18.585 8.404 -23.152 1.00 95.81 242 GLU A C 1
ATOM 1962 O O . GLU A 1 242 ? 18.481 7.284 -22.649 1.00 95.81 242 GLU A O 1
ATOM 1967 N N . GLY A 1 243 ? 18.805 9.490 -22.403 1.00 96.12 243 GLY A N 1
ATOM 1968 C CA . GLY A 1 243 ? 18.911 9.464 -20.944 1.00 96.12 243 GLY A CA 1
ATOM 1969 C C . GLY A 1 243 ? 17.654 8.913 -20.260 1.00 96.12 243 GLY A C 1
ATOM 1970 O O . GLY A 1 243 ? 17.757 8.111 -19.329 1.00 96.12 243 GLY A O 1
ATOM 1971 N N . ARG A 1 244 ? 16.457 9.265 -20.748 1.00 95.75 244 ARG A N 1
ATOM 1972 C CA . ARG A 1 244 ? 15.183 8.719 -20.254 1.00 95.75 244 ARG A CA 1
ATOM 1973 C C . ARG A 1 244 ? 15.084 7.211 -20.488 1.00 95.75 244 ARG A C 1
ATOM 1975 O O . ARG A 1 244 ? 14.635 6.502 -19.590 1.00 95.75 244 ARG A O 1
ATOM 1982 N N . LEU A 1 245 ? 15.511 6.709 -21.651 1.00 94.81 245 LEU A N 1
ATOM 1983 C CA . LEU A 1 245 ? 15.557 5.267 -21.930 1.00 94.81 245 LEU A CA 1
ATOM 1984 C C . LEU A 1 245 ? 16.563 4.552 -21.015 1.00 94.81 245 LEU A C 1
ATOM 1986 O O . LEU A 1 245 ? 16.243 3.498 -20.468 1.00 94.81 245 LEU A O 1
ATOM 1990 N N . VAL A 1 246 ? 17.737 5.151 -20.777 1.00 95.38 246 VAL A N 1
ATOM 1991 C CA . VAL A 1 246 ? 18.721 4.630 -19.812 1.00 95.38 246 VAL A CA 1
ATOM 1992 C C . VAL A 1 246 ? 18.139 4.561 -18.404 1.00 95.38 246 VAL A C 1
ATOM 1994 O O . VAL A 1 246 ? 18.373 3.575 -17.717 1.00 95.38 246 VAL A O 1
ATOM 1997 N N . TYR A 1 247 ? 17.379 5.568 -17.969 1.00 94.06 247 TYR A N 1
ATOM 1998 C CA . TYR A 1 247 ? 16.704 5.548 -16.669 1.00 94.06 247 TYR A CA 1
ATOM 1999 C C . TYR A 1 247 ? 15.631 4.455 -16.609 1.00 94.06 247 TYR A C 1
ATOM 2001 O O . TYR A 1 247 ? 15.628 3.644 -15.687 1.00 94.06 247 TYR A O 1
ATOM 2009 N N . LEU A 1 248 ? 14.762 4.391 -17.623 1.00 91.12 248 LEU A N 1
ATOM 2010 C CA . LEU A 1 248 ? 13.638 3.456 -17.687 1.00 91.12 248 LEU A CA 1
ATOM 2011 C C . LEU A 1 248 ? 14.088 1.988 -17.642 1.00 91.12 248 LEU A C 1
ATOM 2013 O O . LEU A 1 248 ? 13.487 1.176 -16.943 1.00 91.12 248 LEU A O 1
ATOM 2017 N N . TYR A 1 249 ? 15.162 1.655 -18.360 1.00 89.75 249 TYR A N 1
ATOM 2018 C CA . TYR A 1 249 ? 15.755 0.311 -18.384 1.00 89.75 249 TYR A CA 1
ATOM 2019 C C . TYR A 1 249 ? 16.963 0.183 -17.439 1.00 89.75 249 TYR A C 1
ATOM 2021 O O . TYR A 1 249 ? 17.707 -0.800 -17.474 1.00 89.75 249 TYR A O 1
ATOM 2029 N N . GLY A 1 250 ? 17.172 1.199 -16.602 1.00 84.00 250 GLY A N 1
ATOM 2030 C CA . GLY A 1 250 ? 18.331 1.390 -15.739 1.00 84.00 250 GLY A CA 1
ATOM 2031 C C . GLY A 1 250 ? 18.282 0.612 -14.433 1.00 84.00 250 GLY A C 1
ATOM 2032 O O . GLY A 1 250 ? 19.300 0.512 -13.760 1.00 84.00 250 GLY A O 1
ATOM 2033 N N . GLY A 1 251 ? 17.139 0.034 -14.074 1.00 87.25 251 GLY A N 1
ATOM 2034 C CA . GLY A 1 251 ? 16.938 -0.625 -12.786 1.00 87.25 251 GLY A CA 1
ATOM 2035 C C . GLY A 1 251 ? 16.290 0.302 -11.758 1.00 87.25 251 GLY A C 1
ATOM 2036 O O . GLY A 1 251 ? 15.481 1.160 -12.103 1.00 87.25 251 GLY A O 1
ATOM 2037 N N . GLU A 1 252 ? 16.598 0.098 -10.480 1.00 91.56 252 GLU A N 1
ATOM 2038 C CA . GLU A 1 252 ? 15.970 0.858 -9.394 1.00 91.56 252 GLU A CA 1
ATOM 2039 C C . GLU A 1 252 ? 16.579 2.267 -9.268 1.00 91.56 252 GLU A C 1
ATOM 2041 O O . GLU A 1 252 ? 17.758 2.453 -9.543 1.00 91.56 252 GLU A O 1
ATOM 2046 N N . PRO A 1 253 ? 15.842 3.283 -8.805 1.00 93.56 253 PRO A N 1
ATOM 2047 C CA . PRO A 1 253 ? 16.428 4.576 -8.460 1.00 93.56 253 PRO A CA 1
ATOM 2048 C C . PRO A 1 253 ? 17.544 4.473 -7.404 1.00 93.56 253 PRO A C 1
ATOM 2050 O O . PRO A 1 253 ? 17.459 3.679 -6.464 1.00 93.56 253 PRO A O 1
ATOM 2053 N N . VAL A 1 254 ? 18.575 5.319 -7.504 1.00 93.06 254 VAL A N 1
ATOM 2054 C CA . VAL A 1 254 ? 19.587 5.458 -6.437 1.00 93.06 254 VAL A CA 1
ATOM 2055 C C . VAL A 1 254 ? 18.923 5.868 -5.124 1.00 93.06 254 VAL A C 1
ATOM 2057 O O . VAL A 1 254 ? 18.196 6.858 -5.069 1.00 93.06 254 VAL A O 1
ATOM 2060 N N . GLY A 1 255 ? 19.197 5.111 -4.060 1.00 93.12 255 GLY A N 1
ATOM 2061 C CA . GLY A 1 255 ? 18.570 5.319 -2.753 1.00 93.12 255 GLY A CA 1
ATOM 2062 C C . GLY A 1 255 ? 17.173 4.711 -2.623 1.00 93.12 255 GLY A C 1
ATOM 2063 O O . GLY A 1 255 ? 16.452 5.087 -1.702 1.00 93.12 255 GLY A O 1
ATOM 2064 N N . ALA A 1 256 ? 16.797 3.779 -3.510 1.00 94.38 256 ALA A N 1
ATOM 2065 C CA . ALA A 1 256 ? 15.568 2.999 -3.371 1.00 94.38 256 ALA A CA 1
ATOM 2066 C C . ALA A 1 256 ? 15.454 2.338 -1.988 1.00 94.38 256 ALA A C 1
ATOM 2068 O O . ALA A 1 256 ? 16.464 1.984 -1.364 1.00 94.38 256 ALA A O 1
ATOM 2069 N N . PHE A 1 257 ? 14.215 2.166 -1.520 1.00 93.19 257 PHE A N 1
ATOM 2070 C CA . PHE A 1 257 ? 13.932 1.527 -0.235 1.00 93.19 257 PHE A CA 1
ATOM 2071 C C . PHE A 1 257 ? 14.535 0.122 -0.159 1.00 93.19 257 PHE A C 1
ATOM 2073 O O . PHE A 1 257 ? 14.539 -0.630 -1.135 1.00 93.19 257 PHE A O 1
ATOM 2080 N N . LEU A 1 258 ? 15.037 -0.253 1.022 1.00 88.62 258 LEU A N 1
ATOM 2081 C CA . LEU A 1 258 ? 15.628 -1.574 1.202 1.00 88.62 258 LEU A CA 1
ATOM 2082 C C . LEU A 1 258 ? 14.540 -2.646 1.127 1.00 88.62 258 LEU A C 1
ATOM 2084 O O . LEU A 1 258 ? 13.519 -2.597 1.820 1.00 88.62 258 LEU A O 1
ATOM 2088 N N . LEU A 1 259 ? 14.787 -3.647 0.289 1.00 78.38 259 LEU A N 1
ATOM 2089 C CA . LEU A 1 259 ? 13.855 -4.745 0.096 1.00 78.38 259 LEU A CA 1
ATOM 2090 C C . LEU A 1 259 ? 13.841 -5.658 1.337 1.00 78.38 259 LEU A C 1
ATOM 2092 O O . LEU A 1 259 ? 14.910 -6.092 1.782 1.00 78.38 259 LEU A O 1
ATOM 2096 N N . PRO A 1 260 ? 12.657 -5.987 1.890 1.00 71.50 260 PRO A N 1
ATOM 2097 C CA . PRO A 1 260 ? 12.549 -6.941 2.988 1.00 71.50 260 PRO A CA 1
ATOM 2098 C C . PRO A 1 260 ? 12.915 -8.365 2.522 1.00 71.50 260 PRO A C 1
ATOM 2100 O O . PRO A 1 260 ? 12.820 -8.673 1.330 1.00 71.50 260 PRO A O 1
ATOM 2103 N N . PRO A 1 261 ? 13.295 -9.270 3.446 1.00 65.94 261 PRO A N 1
ATOM 2104 C CA . PRO A 1 261 ? 13.684 -10.644 3.106 1.00 65.94 261 PRO A CA 1
ATOM 2105 C C . PRO A 1 261 ? 12.578 -11.459 2.437 1.00 65.94 261 PRO A C 1
ATOM 2107 O O . PRO A 1 261 ? 12.868 -12.363 1.652 1.00 65.94 261 PRO A O 1
ATOM 2110 N N . VAL A 1 262 ? 11.323 -11.146 2.757 1.00 73.38 262 VAL A N 1
ATOM 2111 C CA . VAL A 1 262 ? 10.132 -11.759 2.177 1.00 73.38 262 VAL A CA 1
ATOM 2112 C C . VAL A 1 262 ? 9.297 -10.646 1.567 1.00 73.38 262 VAL A C 1
ATOM 2114 O O . VAL A 1 262 ? 8.992 -9.659 2.235 1.00 73.38 262 VAL A O 1
ATOM 2117 N N . ARG A 1 263 ? 8.930 -10.806 0.295 1.00 71.38 263 ARG A N 1
ATOM 2118 C CA . ARG A 1 263 ? 8.055 -9.878 -0.420 1.00 71.38 263 ARG A CA 1
ATOM 2119 C C . ARG A 1 263 ? 7.027 -10.647 -1.246 1.00 71.38 263 ARG A C 1
ATOM 2121 O O . ARG A 1 263 ? 7.348 -11.740 -1.720 1.00 71.38 263 ARG A O 1
ATOM 2128 N N . PRO A 1 264 ? 5.826 -10.087 -1.449 1.00 73.25 264 PRO A N 1
ATOM 2129 C CA . PRO A 1 264 ? 4.918 -10.608 -2.457 1.00 73.25 264 PRO A CA 1
ATOM 2130 C C . PRO A 1 264 ? 5.567 -10.516 -3.845 1.00 73.25 264 PRO A C 1
ATOM 2132 O O . PRO A 1 264 ? 6.399 -9.642 -4.106 1.00 73.25 264 PRO A O 1
ATOM 2135 N N . LEU A 1 265 ? 5.188 -11.429 -4.738 1.00 81.12 265 LEU A N 1
ATOM 2136 C CA . LEU A 1 265 ? 5.507 -11.304 -6.156 1.00 81.12 265 LEU A CA 1
ATOM 2137 C C . LEU A 1 265 ? 4.725 -10.106 -6.708 1.00 81.12 265 LEU A C 1
ATOM 2139 O O . LEU A 1 265 ? 3.497 -10.109 -6.668 1.00 81.12 265 LEU A O 1
ATOM 2143 N N . VAL A 1 266 ? 5.437 -9.085 -7.183 1.00 80.81 266 VAL A N 1
ATOM 2144 C CA . VAL A 1 266 ? 4.846 -7.853 -7.722 1.00 80.81 266 VAL A CA 1
ATOM 2145 C C . VAL A 1 266 ? 5.134 -7.728 -9.220 1.00 80.81 266 VAL A C 1
ATOM 2147 O O . VAL A 1 266 ? 6.175 -8.218 -9.667 1.00 80.81 266 VAL A O 1
ATOM 2150 N N . PRO A 1 267 ? 4.247 -7.083 -10.000 1.00 83.81 267 PRO A N 1
ATOM 2151 C CA . PRO A 1 267 ? 4.522 -6.764 -11.397 1.00 83.81 267 PRO A CA 1
ATOM 2152 C C . PRO A 1 267 ? 5.786 -5.907 -11.548 1.00 83.81 267 PRO A C 1
ATOM 2154 O O . PRO A 1 267 ? 6.070 -5.054 -10.707 1.00 83.81 267 PRO A O 1
ATOM 2157 N N . SER A 1 268 ? 6.523 -6.103 -12.639 1.00 82.31 268 SER A N 1
ATOM 2158 C CA . SER A 1 268 ? 7.687 -5.291 -13.004 1.00 82.31 268 SER A CA 1
ATOM 2159 C C . SER A 1 268 ? 7.706 -5.022 -14.505 1.00 82.31 268 SER A C 1
ATOM 2161 O O . SER A 1 268 ? 7.079 -5.744 -15.278 1.00 82.31 268 SER A O 1
ATOM 2163 N N . ILE A 1 269 ? 8.458 -4.002 -14.919 1.00 84.31 269 ILE A N 1
ATOM 2164 C CA . ILE A 1 269 ? 8.721 -3.737 -16.338 1.00 84.31 269 ILE A CA 1
ATOM 2165 C C . ILE A 1 269 ? 9.439 -4.957 -16.937 1.00 84.31 269 ILE A C 1
ATOM 2167 O O . ILE A 1 269 ? 10.319 -5.540 -16.296 1.00 84.31 269 ILE A O 1
ATOM 2171 N N . ALA A 1 270 ? 9.050 -5.356 -18.151 1.00 88.00 270 ALA A N 1
ATOM 2172 C CA . ALA A 1 270 ? 9.736 -6.412 -18.887 1.00 88.00 270 ALA A CA 1
ATOM 2173 C C . ALA A 1 270 ? 11.216 -6.045 -19.070 1.00 88.00 270 ALA A C 1
ATOM 2175 O O . ALA A 1 270 ? 11.543 -4.895 -19.373 1.00 88.00 270 ALA A O 1
ATOM 2176 N N . HIS A 1 271 ? 12.125 -7.004 -18.885 1.00 92.19 271 HIS A N 1
ATOM 2177 C CA . HIS A 1 271 ? 13.546 -6.706 -19.043 1.00 92.19 271 HIS A CA 1
ATOM 2178 C C . HIS A 1 271 ? 13.832 -6.235 -20.474 1.00 92.19 271 HIS A C 1
ATOM 2180 O O . HIS A 1 271 ? 13.204 -6.685 -21.431 1.00 92.19 271 HIS A O 1
ATOM 2186 N N . ALA A 1 272 ? 14.803 -5.342 -20.628 1.00 93.38 272 ALA A N 1
ATOM 2187 C CA . ALA A 1 272 ? 15.238 -4.870 -21.935 1.00 93.38 272 ALA A CA 1
ATOM 2188 C C . ALA A 1 272 ? 16.527 -5.575 -22.380 1.00 93.38 272 ALA A C 1
ATOM 2190 O O . ALA A 1 272 ? 17.342 -6.005 -21.556 1.00 93.38 272 ALA A O 1
ATOM 2191 N N . ILE A 1 273 ? 16.715 -5.666 -23.693 1.00 95.06 273 ILE A N 1
ATOM 2192 C CA . ILE A 1 273 ? 18.033 -5.678 -24.320 1.00 95.06 273 ILE A CA 1
ATOM 2193 C C . ILE A 1 273 ? 18.172 -4.363 -25.086 1.00 95.06 273 ILE A C 1
ATOM 2195 O O . ILE A 1 273 ? 17.444 -4.113 -26.047 1.00 95.06 273 ILE A O 1
ATOM 2199 N N . PHE A 1 274 ? 19.046 -3.488 -24.598 1.00 95.50 274 PHE A N 1
ATOM 2200 C CA . PHE A 1 274 ? 19.206 -2.139 -25.112 1.00 95.50 274 PHE A CA 1
ATOM 2201 C C . PHE A 1 274 ? 20.338 -2.107 -26.136 1.00 95.50 274 PHE A C 1
ATOM 2203 O O . PHE A 1 274 ? 21.514 -2.282 -25.808 1.00 95.50 274 PHE A O 1
ATOM 2210 N N . LEU A 1 275 ? 19.960 -1.954 -27.399 1.00 95.88 275 LEU A N 1
ATOM 2211 C CA . LEU A 1 275 ? 20.868 -1.954 -28.533 1.00 95.88 275 LEU A CA 1
ATOM 2212 C C . LEU A 1 275 ? 21.228 -0.514 -28.887 1.00 95.88 275 LEU A C 1
ATOM 2214 O O . LEU A 1 275 ? 20.336 0.318 -29.056 1.00 95.88 275 LEU A O 1
ATOM 2218 N N . ASP A 1 276 ? 22.522 -0.220 -29.005 1.00 93.88 276 ASP A N 1
ATOM 2219 C CA . ASP A 1 276 ? 22.956 1.085 -29.520 1.00 93.88 276 ASP A CA 1
ATOM 2220 C C . ASP A 1 276 ? 22.583 1.255 -30.999 1.00 93.88 276 ASP A C 1
ATOM 2222 O O . ASP A 1 276 ? 22.107 2.318 -31.388 1.00 93.88 276 ASP A O 1
ATOM 2226 N N . LEU A 1 277 ? 22.715 0.189 -31.787 1.00 94.44 277 LEU A N 1
ATOM 2227 C CA . LEU A 1 277 ? 22.322 0.107 -33.185 1.00 94.44 277 LEU A CA 1
ATOM 2228 C C . LEU A 1 277 ? 21.775 -1.287 -33.495 1.00 94.44 277 LEU A C 1
ATOM 2230 O O . LEU A 1 277 ? 22.445 -2.293 -33.243 1.00 94.44 277 LEU A O 1
ATOM 2234 N N . THR A 1 278 ? 20.573 -1.354 -34.065 1.00 94.00 278 THR A N 1
ATOM 2235 C CA . THR A 1 278 ? 20.031 -2.589 -34.652 1.00 94.00 278 THR A CA 1
ATOM 2236 C C . THR A 1 278 ? 20.431 -2.709 -36.119 1.00 94.00 278 THR A C 1
ATOM 2238 O O . THR A 1 278 ? 20.959 -1.770 -36.711 1.00 94.00 278 THR A O 1
ATOM 2241 N N . HIS A 1 279 ? 20.230 -3.881 -36.719 1.00 91.00 279 HIS A N 1
ATOM 2242 C CA . HIS A 1 279 ? 20.575 -4.079 -38.129 1.00 91.00 279 HIS A CA 1
ATOM 2243 C C . HIS A 1 279 ? 19.646 -3.315 -39.086 1.00 91.00 279 HIS A C 1
ATOM 2245 O O . HIS A 1 279 ? 20.059 -3.031 -40.203 1.00 91.00 279 HIS A O 1
ATOM 2251 N N . ASP A 1 280 ? 18.460 -2.904 -38.628 1.00 88.56 280 ASP A N 1
ATOM 2252 C CA . ASP A 1 280 ? 17.493 -2.120 -39.410 1.00 88.56 280 ASP A CA 1
ATOM 2253 C C . ASP A 1 280 ? 17.702 -0.604 -39.283 1.00 88.56 280 ASP A C 1
ATOM 2255 O O . ASP A 1 280 ? 17.130 0.197 -40.025 1.00 88.56 280 ASP A O 1
ATOM 2259 N N . ASN A 1 281 ? 18.521 -0.165 -38.326 1.00 90.75 281 ASN A N 1
ATOM 2260 C CA . ASN A 1 281 ? 18.764 1.251 -38.102 1.00 90.75 281 ASN A CA 1
ATOM 2261 C C . ASN A 1 281 ? 19.724 1.846 -39.153 1.00 90.75 281 ASN A C 1
ATOM 2263 O O . ASN A 1 281 ? 20.716 1.237 -39.565 1.00 90.75 281 ASN A O 1
ATOM 2267 N N . ARG A 1 282 ? 19.471 3.104 -39.541 1.00 88.88 282 ARG A N 1
ATOM 2268 C CA . ARG A 1 282 ? 20.428 3.919 -40.315 1.00 88.88 282 ARG A CA 1
ATOM 2269 C C . ARG A 1 282 ? 21.684 4.207 -39.497 1.00 88.88 282 ARG A C 1
ATOM 2271 O O . ARG A 1 282 ? 21.623 4.246 -38.266 1.00 88.88 282 ARG A O 1
ATOM 2278 N N . SER A 1 283 ? 22.809 4.462 -40.170 1.00 89.56 283 SER A N 1
ATOM 2279 C CA . SER A 1 283 ? 24.057 4.741 -39.455 1.00 89.56 283 SER A CA 1
ATOM 2280 C C . SER A 1 283 ? 23.921 6.028 -38.628 1.00 89.56 283 SER A C 1
ATOM 2282 O O . SER A 1 283 ? 23.451 7.043 -39.154 1.00 89.56 283 SER A O 1
ATOM 2284 N N . PRO A 1 284 ? 24.374 6.057 -37.358 1.00 89.88 284 PRO A N 1
ATOM 2285 C CA . PRO A 1 284 ? 24.368 7.277 -36.551 1.00 89.88 284 PRO A CA 1
ATOM 2286 C C . PRO A 1 284 ? 25.162 8.415 -37.194 1.00 89.88 284 PRO A C 1
ATOM 2288 O O . PRO A 1 284 ? 24.895 9.579 -36.923 1.00 89.88 284 PRO A O 1
ATOM 2291 N N . VAL A 1 285 ? 26.116 8.107 -38.075 1.00 87.12 285 VAL A N 1
ATOM 2292 C CA . VAL A 1 285 ? 26.856 9.121 -38.831 1.00 87.12 285 VAL A CA 1
ATOM 2293 C C . VAL A 1 285 ? 25.941 9.909 -39.779 1.00 87.12 285 VAL A C 1
ATOM 2295 O O . VAL A 1 285 ? 26.173 11.098 -39.980 1.00 87.12 285 VAL A O 1
ATOM 2298 N N . GLU A 1 286 ? 24.902 9.273 -40.330 1.00 84.38 286 GLU A N 1
ATOM 2299 C CA . GLU A 1 286 ? 23.956 9.882 -41.278 1.00 84.38 286 GLU A CA 1
ATOM 2300 C C . GLU A 1 286 ? 22.883 10.708 -40.569 1.00 84.38 286 GLU A C 1
ATOM 2302 O O . GLU A 1 286 ? 22.497 11.774 -41.046 1.00 84.38 286 GLU A O 1
ATOM 2307 N N . VAL A 1 287 ? 22.373 10.197 -39.443 1.00 85.81 287 VAL A N 1
ATOM 2308 C CA . VAL A 1 287 ? 21.210 10.777 -38.747 1.00 85.81 287 VAL A CA 1
ATOM 2309 C C . VAL A 1 287 ? 21.569 11.583 -37.499 1.00 85.81 287 VAL A C 1
ATOM 2311 O O . VAL A 1 287 ? 20.737 12.341 -37.009 1.00 85.81 287 VAL A O 1
ATOM 2314 N N . ARG A 1 288 ? 22.793 11.428 -36.988 1.00 88.19 288 ARG A N 1
ATOM 2315 C CA . ARG A 1 288 ? 23.365 12.179 -35.864 1.00 88.19 288 ARG A CA 1
ATOM 2316 C C . ARG A 1 288 ? 24.746 12.691 -36.273 1.00 88.19 288 ARG A C 1
ATOM 2318 O O . ARG A 1 288 ? 24.860 13.514 -37.178 1.00 88.19 288 ARG A O 1
ATOM 2325 N N . THR A 1 289 ? 25.807 12.222 -35.613 1.00 87.75 289 THR A N 1
ATOM 2326 C CA . THR A 1 289 ? 27.197 12.480 -35.989 1.00 87.75 289 THR A CA 1
ATOM 2327 C C . THR A 1 289 ? 28.105 11.327 -35.546 1.00 87.75 289 THR A C 1
ATOM 2329 O O . THR A 1 289 ? 27.802 10.619 -34.587 1.00 87.75 289 THR A O 1
ATOM 2332 N N . ALA A 1 290 ? 29.279 11.187 -36.169 1.00 88.69 290 ALA A N 1
ATOM 2333 C CA . ALA A 1 290 ? 30.286 10.207 -35.742 1.00 88.69 290 ALA A CA 1
ATOM 2334 C C . ALA A 1 290 ? 30.780 10.427 -34.293 1.00 88.69 290 ALA A C 1
ATOM 2336 O O . ALA A 1 290 ? 31.134 9.471 -33.607 1.00 88.69 290 ALA A O 1
ATOM 2337 N N . TRP A 1 291 ? 30.766 11.674 -33.798 1.00 88.62 291 TRP A N 1
ATOM 2338 C CA . TRP A 1 291 ? 31.148 12.011 -32.420 1.00 88.62 291 TRP A CA 1
ATOM 2339 C C . TRP A 1 291 ? 30.167 11.472 -31.382 1.00 88.62 291 TRP A C 1
ATOM 2341 O O . TRP A 1 291 ? 30.568 11.287 -30.239 1.00 88.62 291 TRP A O 1
ATOM 2351 N N . ASP A 1 292 ? 28.913 11.211 -31.752 1.00 92.38 292 ASP A N 1
ATOM 2352 C CA . ASP A 1 292 ? 27.887 10.699 -30.838 1.00 92.38 292 ASP A CA 1
ATOM 2353 C C . ASP A 1 292 ? 28.046 9.206 -30.535 1.00 92.38 292 ASP A C 1
ATOM 2355 O O . ASP A 1 292 ? 27.659 8.741 -29.468 1.00 92.38 292 ASP A O 1
ATOM 2359 N N . MET A 1 293 ? 28.686 8.456 -31.437 1.00 94.31 293 MET A N 1
ATOM 2360 C CA . MET A 1 293 ? 28.731 6.995 -31.356 1.00 94.31 293 MET A CA 1
ATOM 2361 C C . MET A 1 293 ? 29.412 6.487 -30.073 1.00 94.31 293 MET A C 1
ATOM 2363 O O . MET A 1 293 ? 28.969 5.499 -29.484 1.00 94.31 293 MET A O 1
ATOM 2367 N N . LEU A 1 294 ? 30.453 7.177 -29.590 1.00 96.12 294 LEU A N 1
ATOM 2368 C CA . LEU A 1 294 ? 31.114 6.849 -28.321 1.00 96.12 294 LEU A CA 1
ATOM 2369 C C . LEU A 1 294 ? 30.261 7.243 -27.085 1.00 96.12 294 LEU A C 1
ATOM 2371 O O . LEU A 1 294 ? 30.046 6.383 -26.230 1.00 96.12 294 LEU A O 1
ATOM 2375 N N . PRO A 1 295 ? 29.772 8.494 -26.948 1.00 96.00 295 PRO A N 1
ATOM 2376 C CA . PRO A 1 295 ? 28.830 8.892 -25.901 1.00 96.00 295 PRO A CA 1
ATOM 2377 C C . PRO A 1 295 ? 27.576 8.016 -25.799 1.00 96.00 295 PRO A C 1
ATOM 2379 O O . PRO A 1 295 ? 27.298 7.516 -24.711 1.00 96.00 295 PRO A O 1
ATOM 2382 N N . SER A 1 296 ? 26.850 7.782 -26.895 1.00 96.44 296 SER A N 1
ATOM 2383 C CA . SER A 1 296 ? 25.600 7.007 -26.873 1.00 96.44 296 SER A CA 1
ATOM 2384 C C . SER A 1 296 ? 25.827 5.561 -26.448 1.00 96.44 296 SER A C 1
ATOM 2386 O O . SER A 1 296 ? 25.171 5.061 -25.536 1.00 96.44 296 SER A O 1
ATOM 2388 N N . THR A 1 297 ? 26.853 4.890 -26.983 1.00 96.94 297 THR A N 1
ATOM 2389 C CA . THR A 1 297 ? 27.150 3.517 -26.540 1.00 96.94 297 THR A CA 1
ATOM 2390 C C . THR A 1 297 ? 27.609 3.464 -25.077 1.00 96.94 297 THR A C 1
ATOM 2392 O O . THR A 1 297 ? 27.345 2.483 -24.376 1.00 96.94 297 THR A O 1
ATOM 2395 N N . ALA A 1 298 ? 28.244 4.525 -24.564 1.00 97.69 298 ALA A N 1
ATOM 2396 C CA . ALA A 1 298 ? 28.567 4.633 -23.144 1.00 97.69 298 ALA A CA 1
ATOM 2397 C C . ALA A 1 298 ? 27.311 4.773 -22.271 1.00 97.69 298 ALA A C 1
ATOM 2399 O O . ALA A 1 298 ? 27.236 4.129 -21.225 1.00 97.69 298 ALA A O 1
ATOM 2400 N N . LEU A 1 299 ? 26.315 5.547 -22.713 1.00 97.25 299 LEU A N 1
ATOM 2401 C CA . LEU A 1 299 ? 25.018 5.677 -22.044 1.00 97.25 299 LEU A CA 1
ATOM 2402 C C . LEU A 1 299 ? 24.253 4.347 -22.024 1.00 97.25 299 LEU A C 1
ATOM 2404 O O . LEU A 1 299 ? 23.845 3.899 -20.951 1.00 97.25 299 LEU A O 1
ATOM 2408 N N . VAL A 1 300 ? 24.152 3.664 -23.169 1.00 96.69 300 VAL A N 1
ATOM 2409 C CA . VAL A 1 300 ? 23.526 2.333 -23.284 1.00 96.69 300 VAL A CA 1
ATOM 2410 C C . VAL A 1 300 ? 24.155 1.335 -22.308 1.00 96.69 300 VAL A C 1
ATOM 2412 O O . VAL A 1 300 ? 23.448 0.649 -21.572 1.00 96.69 300 VAL A O 1
ATOM 2415 N N . ASN A 1 301 ? 25.488 1.296 -22.222 1.00 96.44 301 ASN A N 1
ATOM 2416 C CA . ASN A 1 301 ? 26.204 0.386 -21.322 1.00 96.44 301 ASN A CA 1
ATOM 2417 C C . ASN A 1 301 ? 26.128 0.777 -19.834 1.00 96.44 301 ASN A C 1
ATOM 2419 O O . ASN A 1 301 ? 26.511 -0.017 -18.969 1.00 96.44 301 ASN A O 1
ATOM 2423 N N . MET A 1 302 ? 25.608 1.958 -19.503 1.00 96.31 302 MET A N 1
ATOM 2424 C CA . MET A 1 302 ? 25.316 2.338 -18.120 1.00 96.31 302 MET A CA 1
ATOM 2425 C C . MET A 1 302 ? 23.901 1.954 -17.670 1.00 96.31 302 MET A C 1
ATOM 2427 O O . MET A 1 302 ? 23.638 1.974 -16.468 1.00 96.31 302 MET A O 1
ATOM 2431 N N . ALA A 1 303 ? 23.009 1.540 -18.573 1.00 94.69 303 ALA A N 1
ATOM 2432 C CA . ALA A 1 303 ? 21.721 0.973 -18.185 1.00 94.69 303 ALA A CA 1
ATOM 2433 C C . ALA A 1 303 ? 21.901 -0.401 -17.497 1.00 94.69 303 ALA A C 1
ATOM 2435 O O . ALA A 1 303 ? 22.776 -1.190 -17.865 1.00 94.69 303 ALA A O 1
ATOM 2436 N N . CYS A 1 304 ? 21.067 -0.721 -16.499 1.00 94.25 304 CYS A N 1
ATOM 2437 C CA . CYS A 1 304 ? 21.042 -2.036 -15.843 1.00 94.25 304 CYS A CA 1
ATOM 2438 C C . CYS A 1 304 ? 20.183 -3.056 -16.585 1.00 94.25 304 CYS A C 1
ATOM 2440 O O . CYS A 1 304 ? 19.304 -3.698 -16.012 1.00 94.25 304 CYS A O 1
ATOM 2442 N N . CYS A 1 305 ? 20.484 -3.244 -17.861 1.00 94.31 305 CYS A N 1
ATOM 2443 C CA . CYS A 1 305 ? 19.863 -4.252 -18.704 1.00 94.31 305 CYS A CA 1
ATOM 2444 C C . CYS A 1 305 ? 20.918 -4.902 -19.605 1.00 94.31 305 CYS A C 1
ATOM 2446 O O . CYS A 1 305 ? 22.083 -4.512 -19.573 1.00 94.31 305 CYS A O 1
ATOM 2448 N N . ALA A 1 306 ? 20.534 -5.921 -20.375 1.00 94.44 306 ALA A N 1
ATOM 2449 C CA . ALA A 1 306 ? 21.437 -6.459 -21.387 1.00 94.44 306 ALA A CA 1
ATOM 2450 C C . ALA A 1 306 ? 21.727 -5.372 -22.434 1.00 94.44 306 ALA A C 1
ATOM 2452 O O . ALA A 1 306 ? 20.817 -4.636 -22.806 1.00 94.44 306 ALA A O 1
ATOM 2453 N N . SER A 1 307 ? 22.962 -5.282 -22.924 1.00 94.31 307 SER A N 1
ATOM 2454 C CA . SER A 1 307 ? 23.329 -4.383 -24.021 1.00 94.31 307 SER A CA 1
ATOM 2455 C C . SER A 1 307 ? 23.755 -5.165 -25.261 1.00 94.31 307 SER A C 1
ATOM 2457 O O . SER A 1 307 ? 24.151 -6.331 -25.179 1.00 94.31 307 SER A O 1
ATOM 2459 N N . GLY A 1 308 ? 23.673 -4.532 -26.428 1.00 93.44 308 GLY A N 1
ATOM 2460 C CA . GLY A 1 308 ? 24.165 -5.108 -27.677 1.00 93.44 308 GLY A CA 1
ATOM 2461 C C . GLY A 1 308 ? 24.372 -4.057 -28.762 1.00 93.44 308 GLY A C 1
ATOM 2462 O O . GLY A 1 308 ? 24.079 -2.881 -28.560 1.00 93.44 308 GLY A O 1
ATOM 2463 N N . SER A 1 309 ? 24.922 -4.494 -29.892 1.00 94.88 309 SER A N 1
ATOM 2464 C CA . SER A 1 309 ? 25.249 -3.644 -31.037 1.00 94.88 309 SER A CA 1
ATOM 2465 C C . SER A 1 309 ? 25.293 -4.465 -32.318 1.00 94.88 309 SER A C 1
ATOM 2467 O O . SER A 1 309 ? 25.666 -5.642 -32.274 1.00 94.88 309 SER A O 1
ATOM 2469 N N . ASN A 1 310 ? 24.939 -3.856 -33.447 1.00 94.25 310 ASN A N 1
ATOM 2470 C CA . ASN A 1 310 ? 25.180 -4.433 -34.761 1.00 94.25 310 ASN A CA 1
ATOM 2471 C C . ASN A 1 310 ? 26.605 -4.135 -35.253 1.00 94.25 310 ASN A C 1
ATOM 2473 O O . ASN A 1 310 ? 27.151 -3.050 -35.044 1.00 94.25 310 ASN A O 1
ATOM 2477 N N . ARG A 1 311 ? 27.200 -5.090 -35.975 1.00 92.19 311 ARG A N 1
ATOM 2478 C CA . ARG A 1 311 ? 28.541 -4.927 -36.545 1.00 92.19 311 ARG A CA 1
ATOM 2479 C C . ARG A 1 311 ? 28.562 -3.805 -37.588 1.00 92.19 311 ARG A C 1
ATOM 2481 O O . ARG A 1 311 ? 27.705 -3.761 -38.467 1.00 92.19 311 ARG A O 1
ATOM 2488 N N . GLY A 1 312 ? 29.568 -2.936 -37.515 1.00 92.25 312 GLY A N 1
ATOM 2489 C CA . GLY A 1 312 ? 29.676 -1.702 -38.292 1.00 92.25 312 GLY A CA 1
ATOM 2490 C C . GLY A 1 312 ? 29.576 -0.446 -37.421 1.00 92.25 312 GLY A C 1
ATOM 2491 O O . GLY A 1 312 ? 30.149 0.585 -37.777 1.00 92.25 312 GLY A O 1
ATOM 2492 N N . TYR A 1 313 ? 28.908 -0.526 -36.263 1.00 95.19 313 TYR A N 1
ATOM 2493 C CA . TYR A 1 313 ? 28.844 0.587 -35.314 1.00 95.19 313 TYR A CA 1
ATOM 2494 C C . TYR A 1 313 ? 30.231 0.904 -34.742 1.00 95.19 313 TYR A C 1
ATOM 2496 O O . TYR A 1 313 ? 30.721 2.028 -34.843 1.00 95.19 313 TYR A O 1
ATOM 2504 N N . ASP A 1 314 ? 30.907 -0.101 -34.184 1.00 94.94 314 ASP A N 1
ATOM 2505 C CA . ASP A 1 314 ? 32.206 0.080 -33.534 1.00 94.94 314 ASP A CA 1
ATOM 2506 C C . ASP A 1 314 ? 33.312 0.483 -34.517 1.00 94.94 314 ASP A C 1
ATOM 2508 O O . ASP A 1 314 ? 34.242 1.209 -34.157 1.00 94.94 314 ASP A O 1
ATOM 2512 N N . GLU A 1 315 ? 33.199 0.045 -35.770 1.00 93.44 315 GLU A N 1
ATOM 2513 C CA . GLU A 1 315 ? 34.100 0.395 -36.864 1.00 93.44 315 GLU A CA 1
ATOM 2514 C C . GLU A 1 315 ? 33.859 1.807 -37.433 1.00 93.44 315 GLU A C 1
ATOM 2516 O O . GLU A 1 315 ? 34.657 2.257 -38.253 1.00 93.44 315 GLU A O 1
ATOM 2521 N N . LEU A 1 316 ? 32.818 2.525 -36.984 1.00 92.50 316 LEU A N 1
ATOM 2522 C CA . LEU A 1 316 ? 32.381 3.828 -37.510 1.00 92.50 316 LEU A CA 1
ATOM 2523 C C . LEU A 1 316 ? 31.985 3.775 -38.996 1.00 92.50 316 LEU A C 1
ATOM 2525 O O . LEU A 1 316 ? 32.394 4.631 -39.786 1.00 92.50 316 LEU A O 1
ATOM 2529 N N . VAL A 1 317 ? 31.215 2.760 -39.402 1.00 93.00 317 VAL A N 1
ATOM 2530 C CA . VAL A 1 317 ? 30.680 2.657 -40.769 1.00 93.00 317 VAL A CA 1
ATOM 2531 C C . VAL A 1 317 ? 29.652 3.773 -41.003 1.00 93.00 317 VAL A C 1
ATOM 2533 O O . VAL A 1 317 ? 28.656 3.850 -40.279 1.00 93.00 317 VAL A O 1
ATOM 2536 N N . PRO A 1 318 ? 29.863 4.664 -41.991 1.00 90.00 318 PRO A N 1
ATOM 2537 C CA . PRO A 1 318 ? 29.080 5.892 -42.102 1.00 90.00 318 PRO A CA 1
ATOM 2538 C C . PRO A 1 318 ? 27.788 5.752 -42.911 1.00 90.00 318 PRO A C 1
ATOM 2540 O O . PRO A 1 318 ? 27.133 6.756 -43.151 1.00 90.00 318 PRO A O 1
ATOM 2543 N N . HIS A 1 319 ? 27.449 4.546 -43.362 1.00 88.31 319 HIS A N 1
ATOM 2544 C CA . HIS A 1 319 ? 26.271 4.259 -44.178 1.00 88.31 319 HIS A CA 1
ATOM 2545 C C . HIS A 1 319 ? 25.502 3.067 -43.609 1.00 88.31 319 HIS A C 1
ATOM 2547 O O . HIS A 1 319 ? 26.068 2.241 -42.889 1.00 88.31 319 HIS A O 1
ATOM 2553 N N . HIS A 1 320 ? 24.212 2.979 -43.924 1.00 88.00 320 HIS A N 1
ATOM 2554 C CA . HIS A 1 320 ? 23.402 1.809 -43.593 1.00 88.00 320 HIS A CA 1
ATOM 2555 C C . HIS A 1 320 ? 23.879 0.562 -44.364 1.00 88.00 320 HIS A C 1
ATOM 2557 O O . HIS A 1 320 ? 24.111 0.620 -45.571 1.00 88.00 320 HIS A O 1
ATOM 2563 N N . ILE A 1 321 ? 24.025 -0.563 -43.658 1.00 90.25 321 ILE A N 1
ATOM 2564 C CA . ILE A 1 321 ? 24.443 -1.852 -44.225 1.00 90.25 321 ILE A CA 1
ATOM 2565 C C . ILE A 1 321 ? 23.174 -2.620 -44.603 1.00 90.25 321 ILE A C 1
ATOM 2567 O O . ILE A 1 321 ? 22.548 -3.236 -43.743 1.00 90.25 321 ILE A O 1
ATOM 2571 N N . HIS A 1 322 ? 22.773 -2.544 -45.874 1.00 85.06 322 HIS A N 1
ATOM 2572 C CA . HIS A 1 322 ? 21.495 -3.097 -46.325 1.00 85.06 322 HIS A CA 1
ATOM 2573 C C . HIS A 1 322 ? 21.520 -4.630 -46.352 1.00 85.06 322 HIS A C 1
ATOM 2575 O O . HIS A 1 322 ? 22.391 -5.228 -46.981 1.00 85.06 322 HIS A O 1
ATOM 2581 N N . VAL A 1 323 ? 20.534 -5.273 -45.720 1.00 84.94 323 VAL A N 1
ATOM 2582 C CA . VAL A 1 323 ? 20.462 -6.745 -45.619 1.00 84.94 323 VAL A CA 1
ATOM 2583 C C . VAL A 1 323 ? 20.220 -7.452 -46.960 1.00 84.94 323 VAL A C 1
ATOM 2585 O O . VAL A 1 323 ? 20.456 -8.655 -47.049 1.00 84.94 323 VAL A O 1
ATOM 2588 N N . VAL A 1 324 ? 19.770 -6.724 -47.991 1.00 82.50 324 VAL A N 1
ATOM 2589 C CA . VAL A 1 324 ? 19.496 -7.269 -49.336 1.00 82.50 324 VAL A CA 1
ATOM 2590 C C . VAL A 1 324 ? 20.585 -6.903 -50.348 1.00 82.50 324 VAL A C 1
ATOM 2592 O O . VAL A 1 324 ? 21.026 -7.764 -51.104 1.00 82.50 324 VAL A O 1
ATOM 2595 N N . ASP A 1 325 ? 21.030 -5.643 -50.361 1.00 84.69 325 ASP A N 1
ATOM 2596 C CA . ASP A 1 325 ? 21.854 -5.106 -51.461 1.00 84.69 325 ASP A CA 1
ATOM 2597 C C . ASP A 1 325 ? 23.358 -5.102 -51.162 1.00 84.69 325 ASP A C 1
ATOM 2599 O O . ASP A 1 325 ? 24.170 -4.913 -52.070 1.00 84.69 325 ASP A O 1
ATOM 2603 N N . GLU A 1 326 ? 23.759 -5.275 -49.900 1.00 90.38 326 GLU A N 1
ATOM 2604 C CA . GLU A 1 326 ? 25.172 -5.254 -49.538 1.00 90.38 326 GLU A CA 1
ATOM 2605 C C . GLU A 1 326 ? 25.870 -6.553 -49.955 1.00 90.38 326 GLU A C 1
ATOM 2607 O O . GLU A 1 326 ? 25.611 -7.629 -49.417 1.00 90.38 326 GLU A O 1
ATOM 2612 N N . SER A 1 327 ? 26.811 -6.443 -50.893 1.00 92.56 327 SER A N 1
ATOM 2613 C CA . SER A 1 327 ? 27.608 -7.573 -51.379 1.00 92.56 327 SER A CA 1
ATOM 2614 C C . SER A 1 327 ? 29.037 -7.598 -50.832 1.00 92.56 327 SER A C 1
ATOM 2616 O O . SER A 1 327 ? 29.759 -8.574 -51.050 1.00 92.56 327 SER A O 1
ATOM 2618 N N . ARG A 1 328 ? 29.493 -6.518 -50.184 1.00 94.06 328 ARG A N 1
ATOM 2619 C CA . ARG A 1 328 ? 30.846 -6.430 -49.619 1.00 94.06 328 ARG A CA 1
ATOM 2620 C C . ARG A 1 328 ? 30.948 -7.255 -48.344 1.00 94.06 328 ARG A C 1
ATOM 2622 O O . ARG A 1 328 ? 29.976 -7.457 -47.620 1.00 94.06 328 ARG A O 1
ATOM 2629 N N . VAL A 1 329 ? 32.158 -7.707 -48.032 1.00 94.31 329 VAL A N 1
ATOM 2630 C CA . VAL A 1 329 ? 32.410 -8.485 -46.815 1.00 94.31 329 VAL A CA 1
ATOM 2631 C C . VAL A 1 329 ? 32.863 -7.585 -45.673 1.00 94.31 329 VAL A C 1
ATOM 2633 O O . VAL A 1 329 ? 33.561 -6.588 -45.869 1.00 94.31 329 VAL A O 1
ATOM 2636 N N . TYR A 1 330 ? 32.513 -7.951 -44.442 1.00 94.31 330 TYR A N 1
ATOM 2637 C CA . TYR A 1 330 ? 33.128 -7.317 -43.283 1.00 94.31 330 TYR A CA 1
ATOM 2638 C C . TYR A 1 330 ? 34.641 -7.566 -43.261 1.00 94.31 330 TYR A C 1
ATOM 2640 O O . TYR A 1 330 ? 35.121 -8.642 -43.620 1.00 94.31 330 TYR A O 1
ATOM 2648 N N . THR A 1 331 ? 35.387 -6.584 -42.767 1.00 93.25 331 THR A N 1
ATOM 2649 C CA . THR A 1 331 ? 36.835 -6.683 -42.556 1.00 93.25 331 THR A CA 1
ATOM 2650 C C . THR A 1 331 ? 37.205 -7.801 -41.570 1.00 93.25 331 THR A C 1
ATOM 2652 O O . THR A 1 331 ? 36.451 -8.137 -40.655 1.00 93.25 331 THR A O 1
ATOM 2655 N N . ALA A 1 332 ? 38.372 -8.416 -41.740 1.00 93.06 332 ALA A N 1
ATOM 2656 C CA . ALA A 1 332 ? 38.879 -9.454 -40.846 1.00 93.06 332 ALA A CA 1
ATOM 2657 C C . ALA A 1 332 ? 39.554 -8.853 -39.600 1.00 93.06 332 ALA A C 1
ATOM 2659 O O . ALA A 1 332 ? 40.104 -7.758 -39.644 1.00 93.06 332 ALA A O 1
ATOM 2660 N N . TRP A 1 333 ? 39.550 -9.572 -38.478 1.00 94.12 333 TRP A N 1
ATOM 2661 C CA . TRP A 1 333 ? 40.282 -9.145 -37.281 1.00 94.12 333 TRP A CA 1
ATOM 2662 C C . TRP A 1 333 ? 41.782 -9.441 -37.408 1.00 94.12 333 TRP A C 1
ATOM 2664 O O . TRP A 1 333 ? 42.163 -10.574 -37.703 1.00 94.12 333 TRP A O 1
ATOM 2674 N N . SER A 1 334 ? 42.633 -8.459 -37.105 1.00 91.94 334 SER A N 1
ATOM 2675 C CA . SER A 1 334 ? 44.090 -8.594 -37.064 1.00 91.94 334 SER A CA 1
ATOM 2676 C C . SER A 1 334 ? 44.646 -8.260 -35.679 1.00 91.94 334 SER A C 1
ATOM 2678 O O . SER A 1 334 ? 44.260 -7.287 -35.033 1.00 91.94 334 SER A O 1
ATOM 2680 N N . HIS A 1 335 ? 45.595 -9.079 -35.215 1.00 87.88 335 HIS A N 1
ATOM 2681 C CA . HIS A 1 335 ? 46.349 -8.840 -33.976 1.00 87.88 335 HIS A CA 1
ATOM 2682 C C . HIS A 1 335 ? 47.595 -7.960 -34.188 1.00 87.88 335 HIS A C 1
ATOM 2684 O O . HIS A 1 335 ? 48.333 -7.703 -33.236 1.00 87.88 335 HIS A O 1
ATOM 2690 N N . LYS A 1 336 ? 47.866 -7.545 -35.431 1.00 87.19 336 LYS A N 1
ATOM 2691 C CA . LYS A 1 336 ? 48.967 -6.649 -35.817 1.00 87.19 336 LYS A CA 1
ATOM 2692 C C . LYS A 1 336 ? 48.389 -5.318 -36.314 1.00 87.19 336 LYS A C 1
ATOM 2694 O O . LYS A 1 336 ? 47.176 -5.134 -36.292 1.00 87.19 336 LYS A O 1
ATOM 2699 N N . GLU A 1 337 ? 49.252 -4.398 -36.748 1.00 84.00 337 GLU A N 1
ATOM 2700 C CA . GLU A 1 337 ? 48.803 -3.184 -37.443 1.00 84.00 337 GLU A CA 1
ATOM 2701 C C . GLU A 1 337 ? 47.918 -3.569 -38.644 1.00 84.00 337 GLU A C 1
ATOM 2703 O O . GLU A 1 337 ? 48.393 -4.321 -39.505 1.00 84.00 337 GLU A O 1
ATOM 2708 N N . PRO A 1 338 ? 46.647 -3.123 -38.690 1.00 87.00 338 PRO A N 1
ATOM 2709 C CA . PRO A 1 338 ? 45.698 -3.563 -39.707 1.00 87.00 338 PRO A CA 1
ATOM 2710 C C . PRO A 1 338 ? 46.121 -3.149 -41.118 1.00 87.00 338 PRO A C 1
ATOM 2712 O O . PRO A 1 338 ? 46.524 -2.007 -41.351 1.00 87.00 338 PRO A O 1
ATOM 2715 N N . THR A 1 339 ? 45.989 -4.067 -42.075 1.00 87.44 339 THR A N 1
ATOM 2716 C CA . THR A 1 339 ? 46.155 -3.786 -43.510 1.00 87.44 339 THR A CA 1
ATOM 2717 C C . THR A 1 339 ? 44.796 -3.667 -44.221 1.00 87.44 339 THR A C 1
ATOM 2719 O O . THR A 1 339 ? 43.747 -3.694 -43.577 1.00 87.44 339 THR A O 1
ATOM 2722 N N . ARG A 1 340 ? 44.766 -3.463 -45.551 1.00 89.56 340 ARG A N 1
ATOM 2723 C CA . ARG A 1 340 ? 43.498 -3.362 -46.305 1.00 89.56 340 ARG A CA 1
ATOM 2724 C C . ARG A 1 340 ? 42.649 -4.617 -46.071 1.00 89.56 340 ARG A C 1
ATOM 2726 O O . ARG A 1 340 ? 43.135 -5.725 -46.262 1.00 89.56 340 ARG A O 1
ATOM 2733 N N . GLY A 1 341 ? 41.379 -4.429 -45.720 1.00 88.69 341 GLY A N 1
ATOM 2734 C CA . GLY A 1 341 ? 40.463 -5.531 -45.419 1.00 88.69 341 GLY A CA 1
ATOM 2735 C C . GLY A 1 341 ? 40.575 -6.065 -43.989 1.00 88.69 341 GLY A C 1
ATOM 2736 O O . GLY A 1 341 ? 39.858 -7.000 -43.645 1.00 88.69 341 GLY A O 1
ATOM 2737 N N . GLU A 1 342 ? 41.416 -5.468 -43.139 1.00 92.56 342 GLU A N 1
ATOM 2738 C CA . GLU A 1 342 ? 41.572 -5.837 -41.734 1.00 92.56 342 GLU A CA 1
ATOM 2739 C C . GLU A 1 342 ? 41.191 -4.687 -40.789 1.00 92.56 342 GLU A C 1
ATOM 2741 O O . GLU A 1 342 ? 41.306 -3.505 -41.117 1.00 92.56 342 GLU A O 1
ATOM 2746 N N . ILE A 1 343 ? 40.769 -5.043 -39.579 1.00 93.00 343 ILE A N 1
ATOM 2747 C CA . ILE A 1 343 ? 40.566 -4.145 -38.439 1.00 93.00 343 ILE A CA 1
ATOM 2748 C C . ILE A 1 343 ? 41.346 -4.656 -37.233 1.00 93.00 343 ILE A C 1
ATOM 2750 O O . ILE A 1 343 ? 41.648 -5.843 -37.126 1.00 93.00 343 ILE A O 1
ATOM 2754 N N . GLY A 1 344 ? 41.656 -3.760 -36.305 1.00 91.44 344 GLY A N 1
ATOM 2755 C CA . GLY A 1 344 ? 42.316 -4.108 -35.053 1.00 91.44 344 GLY A CA 1
ATOM 2756 C C . GLY A 1 344 ? 41.732 -3.332 -33.883 1.00 91.44 344 GLY A C 1
ATOM 2757 O O . GLY A 1 344 ? 40.733 -2.629 -34.004 1.00 91.44 344 GLY A O 1
ATOM 2758 N N . GLU A 1 345 ? 42.396 -3.422 -32.735 1.00 90.69 345 GLU A N 1
ATOM 2759 C CA . GLU A 1 345 ? 41.925 -2.797 -31.495 1.00 90.69 345 GLU A CA 1
ATOM 2760 C C . GLU A 1 345 ? 41.721 -1.276 -31.615 1.00 90.69 345 GLU A C 1
ATOM 2762 O O . GLU A 1 345 ? 40.783 -0.736 -31.035 1.00 90.69 345 GLU A O 1
ATOM 2767 N N . ASN A 1 346 ? 42.569 -0.592 -32.388 1.00 89.50 346 ASN A N 1
ATOM 2768 C CA . ASN A 1 346 ? 42.530 0.864 -32.559 1.00 89.50 346 ASN A CA 1
ATOM 2769 C C . ASN A 1 346 ? 41.626 1.329 -33.720 1.00 89.50 346 ASN A C 1
ATOM 2771 O O . ASN A 1 346 ? 41.619 2.516 -34.046 1.00 89.50 346 ASN A O 1
ATOM 2775 N N . SER A 1 347 ? 40.896 0.421 -34.375 1.00 91.38 347 SER A N 1
ATOM 2776 C CA . SER A 1 347 ? 39.944 0.778 -35.430 1.00 91.38 347 SER A CA 1
ATOM 2777 C C . SER A 1 347 ? 38.660 1.348 -34.816 1.00 91.38 347 SER A C 1
ATOM 2779 O O . SER A 1 347 ? 38.074 0.741 -33.920 1.00 91.38 347 SER A O 1
ATOM 2781 N N . GLY A 1 348 ? 38.223 2.517 -35.295 1.00 92.12 348 GLY A N 1
ATOM 2782 C CA . GLY A 1 348 ? 37.000 3.177 -34.830 1.00 92.12 348 GLY A CA 1
ATOM 2783 C C . GLY A 1 348 ? 36.981 3.405 -33.314 1.00 92.12 348 GLY A C 1
ATOM 2784 O O . GLY A 1 348 ? 37.891 4.020 -32.754 1.00 92.12 348 GLY A O 1
ATOM 2785 N N . ILE A 1 349 ? 35.938 2.898 -32.651 1.00 95.62 349 ILE A N 1
ATOM 2786 C CA . ILE A 1 349 ? 35.754 2.962 -31.193 1.00 95.62 349 ILE A CA 1
ATOM 2787 C C . ILE A 1 349 ? 35.900 1.602 -30.497 1.00 95.62 349 ILE A C 1
ATOM 2789 O O . ILE A 1 349 ? 35.615 1.506 -29.303 1.00 95.62 349 ILE A O 1
ATOM 2793 N N . ILE A 1 350 ? 36.390 0.566 -31.188 1.00 95.38 350 ILE A N 1
ATOM 2794 C CA . ILE A 1 350 ? 36.486 -0.818 -30.679 1.00 95.38 350 ILE A CA 1
ATOM 2795 C C . ILE A 1 350 ? 37.181 -0.887 -29.312 1.00 95.38 350 ILE A C 1
ATOM 2797 O O . ILE A 1 350 ? 36.672 -1.513 -28.375 1.00 95.38 350 ILE A O 1
ATOM 2801 N N . LYS A 1 351 ? 38.328 -0.210 -29.155 1.00 95.25 351 LYS A N 1
ATOM 2802 C CA . LYS A 1 351 ? 39.038 -0.138 -27.868 1.00 95.25 351 LYS A CA 1
ATOM 2803 C C . LYS A 1 351 ? 38.158 0.433 -26.752 1.00 95.25 351 LYS A C 1
ATOM 2805 O O . LYS A 1 351 ? 38.150 -0.108 -25.646 1.00 95.25 351 LYS A O 1
ATOM 2810 N N . GLY A 1 352 ? 37.412 1.499 -27.044 1.00 95.88 352 GLY A N 1
ATOM 2811 C CA . GLY A 1 352 ? 36.484 2.128 -26.105 1.00 95.88 352 GLY A CA 1
ATOM 2812 C C . GLY A 1 352 ? 35.306 1.221 -25.765 1.00 95.88 352 GLY A C 1
ATOM 2813 O O . GLY A 1 352 ? 35.011 1.017 -24.588 1.00 95.88 352 GLY A O 1
ATOM 2814 N N . LYS A 1 353 ? 34.703 0.578 -26.771 1.00 95.69 353 LYS A N 1
ATOM 2815 C CA . LYS A 1 353 ? 33.627 -0.404 -26.591 1.00 95.69 353 LYS A CA 1
ATOM 2816 C C . LYS A 1 353 ? 34.042 -1.546 -25.669 1.00 95.69 353 LYS A C 1
ATOM 2818 O O . LYS A 1 353 ? 33.308 -1.892 -24.746 1.00 95.69 353 LYS A O 1
ATOM 2823 N N . ARG A 1 354 ? 35.255 -2.085 -25.846 1.00 95.81 354 ARG A N 1
ATOM 2824 C CA . ARG A 1 354 ? 35.804 -3.133 -24.971 1.00 95.81 354 ARG A CA 1
ATOM 2825 C C . ARG A 1 354 ? 35.875 -2.681 -23.509 1.00 95.81 354 ARG A C 1
ATOM 2827 O O . ARG A 1 354 ? 35.550 -3.466 -22.619 1.00 95.81 354 ARG A O 1
ATOM 2834 N N . LEU A 1 355 ? 36.284 -1.436 -23.251 1.00 96.81 355 LEU A N 1
ATOM 2835 C CA . LEU A 1 355 ? 36.331 -0.878 -21.894 1.00 96.81 355 LEU A CA 1
ATOM 2836 C C . LEU A 1 355 ? 34.935 -0.674 -21.306 1.00 96.81 355 LEU A C 1
ATOM 2838 O O . LEU A 1 355 ? 34.713 -1.026 -20.149 1.00 96.81 355 LEU A O 1
ATOM 2842 N N . LEU A 1 356 ? 33.990 -0.177 -22.104 1.00 97.56 356 LEU A N 1
ATOM 2843 C CA . LEU A 1 356 ? 32.597 -0.004 -21.692 1.00 97.56 356 LEU A CA 1
ATOM 2844 C C . LEU A 1 356 ? 31.927 -1.344 -21.379 1.00 97.56 356 LEU A C 1
ATOM 2846 O O . LEU A 1 356 ? 31.280 -1.459 -20.345 1.00 97.56 356 LEU A O 1
ATOM 2850 N N . HIS A 1 357 ? 32.136 -2.377 -22.198 1.00 95.62 357 HIS A N 1
ATOM 2851 C CA . HIS A 1 357 ? 31.623 -3.725 -21.933 1.00 95.62 357 HIS A CA 1
ATOM 2852 C C . HIS A 1 357 ? 32.256 -4.344 -20.686 1.00 95.62 357 HIS A C 1
ATOM 2854 O O . HIS A 1 357 ? 31.559 -4.964 -19.884 1.00 95.62 357 HIS A O 1
ATOM 2860 N N . LYS A 1 358 ? 33.566 -4.151 -20.482 1.00 96.62 358 LYS A N 1
ATOM 2861 C CA . LYS A 1 358 ? 34.244 -4.595 -19.258 1.00 96.62 358 LYS A CA 1
ATOM 2862 C C . LYS A 1 358 ? 33.649 -3.918 -18.024 1.00 96.62 358 LYS A C 1
ATOM 2864 O O . LYS A 1 358 ? 33.375 -4.604 -17.043 1.00 96.62 358 LYS A O 1
ATOM 2869 N N . LEU A 1 359 ? 33.423 -2.604 -18.089 1.00 96.75 359 LEU A N 1
ATOM 2870 C CA . LEU A 1 359 ? 32.774 -1.855 -17.019 1.00 96.75 359 LEU A CA 1
ATOM 2871 C C . LEU A 1 359 ? 31.337 -2.346 -16.799 1.00 96.75 359 LEU A C 1
ATOM 2873 O O . LEU A 1 359 ? 30.978 -2.669 -15.676 1.00 96.75 359 LEU A O 1
ATOM 2877 N N . HIS A 1 360 ? 30.532 -2.471 -17.855 1.00 96.50 360 HIS A N 1
ATOM 2878 C CA . HIS A 1 360 ? 29.152 -2.953 -17.777 1.00 96.50 360 HIS A CA 1
ATOM 2879 C C . HIS A 1 360 ? 29.059 -4.341 -17.129 1.00 96.50 360 HIS A C 1
ATOM 2881 O O . HIS A 1 360 ? 28.259 -4.544 -16.214 1.00 96.50 360 HIS A O 1
ATOM 2887 N N . TYR A 1 361 ? 29.919 -5.273 -17.553 1.00 96.50 361 TYR A N 1
ATOM 2888 C CA . TYR A 1 361 ? 30.025 -6.607 -16.968 1.00 96.50 361 TYR A CA 1
ATOM 2889 C C . TYR A 1 361 ? 30.408 -6.546 -15.487 1.00 96.50 361 TYR A C 1
ATOM 2891 O O . TYR A 1 361 ? 29.764 -7.192 -14.665 1.00 96.50 361 TYR A O 1
ATOM 2899 N N . GLU A 1 362 ? 31.420 -5.752 -15.127 1.00 96.12 362 GLU A N 1
ATOM 2900 C CA . GLU A 1 362 ? 31.845 -5.586 -13.735 1.00 96.12 362 GLU A CA 1
ATOM 2901 C C . GLU A 1 362 ? 30.715 -5.020 -12.864 1.00 96.12 362 GLU A C 1
ATOM 2903 O O . GLU A 1 362 ? 30.452 -5.535 -11.776 1.00 96.12 362 GLU A O 1
ATOM 2908 N N . LEU A 1 363 ? 30.021 -3.990 -13.348 1.00 96.19 363 LEU A N 1
ATOM 2909 C CA . LEU A 1 363 ? 28.899 -3.368 -12.652 1.00 96.19 363 LEU A CA 1
ATOM 2910 C C . LEU A 1 363 ? 27.742 -4.361 -12.474 1.00 96.19 363 LEU A C 1
ATOM 2912 O O . LEU A 1 363 ? 27.219 -4.500 -11.369 1.00 96.19 363 LEU A O 1
ATOM 2916 N N . GLY A 1 364 ? 27.382 -5.107 -13.522 1.00 94.06 364 GLY A N 1
ATOM 2917 C CA . GLY A 1 364 ? 26.352 -6.144 -13.455 1.00 94.06 364 GLY A CA 1
ATOM 2918 C C . GLY A 1 364 ? 26.713 -7.281 -12.493 1.00 94.06 364 GLY A C 1
ATOM 2919 O O . GLY A 1 364 ? 25.931 -7.606 -11.600 1.00 94.06 364 GLY A O 1
ATOM 2920 N N . ALA A 1 365 ? 27.921 -7.839 -12.616 1.00 94.88 365 ALA A N 1
ATOM 2921 C CA . ALA A 1 365 ? 28.393 -8.958 -11.798 1.00 94.88 365 ALA A CA 1
ATOM 2922 C C . ALA A 1 365 ? 28.505 -8.604 -10.306 1.00 94.88 365 ALA A C 1
ATOM 2924 O O . ALA A 1 365 ? 28.234 -9.445 -9.448 1.00 94.88 365 ALA A O 1
ATOM 2925 N N . ASN A 1 366 ? 28.863 -7.356 -9.988 1.00 94.69 366 ASN A N 1
ATOM 2926 C CA . ASN A 1 366 ? 28.972 -6.881 -8.609 1.00 94.69 366 ASN A CA 1
ATOM 2927 C C . ASN A 1 366 ? 27.659 -6.307 -8.044 1.00 94.69 366 ASN A C 1
ATOM 2929 O O . ASN A 1 366 ? 27.624 -5.929 -6.874 1.00 94.69 366 ASN A O 1
ATOM 2933 N N . GLY A 1 367 ? 26.573 -6.270 -8.825 1.00 92.94 367 GLY A N 1
ATOM 2934 C CA . GLY A 1 367 ? 25.248 -5.863 -8.348 1.00 92.94 367 GLY A CA 1
ATOM 2935 C C . GLY A 1 367 ? 25.018 -4.350 -8.284 1.00 92.94 367 GLY A C 1
ATOM 2936 O O . GLY A 1 367 ? 24.316 -3.882 -7.395 1.00 92.94 367 GLY A O 1
ATOM 2937 N N . TYR A 1 368 ? 25.589 -3.577 -9.209 1.00 95.25 368 TYR A N 1
ATOM 2938 C CA . TYR A 1 368 ? 25.272 -2.156 -9.391 1.00 95.25 368 TYR A CA 1
ATOM 2939 C C . TYR A 1 368 ? 23.952 -2.007 -10.158 1.00 95.25 368 TYR A C 1
ATOM 2941 O O . TYR A 1 368 ? 23.923 -1.779 -11.371 1.00 95.25 368 TYR A O 1
ATOM 2949 N N . ASN A 1 369 ? 22.851 -2.212 -9.444 1.00 93.19 369 ASN A N 1
ATOM 2950 C CA . ASN A 1 369 ? 21.501 -2.287 -9.999 1.00 93.19 369 ASN A CA 1
ATOM 2951 C C . ASN A 1 369 ? 20.644 -1.041 -9.736 1.00 93.19 369 ASN A C 1
ATOM 2953 O O . ASN A 1 369 ? 19.477 -1.032 -10.126 1.00 93.19 369 ASN A O 1
ATOM 2957 N N . GLN A 1 370 ? 21.206 -0.014 -9.091 1.00 94.94 370 GLN A N 1
ATOM 2958 C CA . GLN A 1 370 ? 20.548 1.276 -8.941 1.00 94.94 370 GLN A CA 1
ATOM 2959 C C . GLN A 1 370 ? 21.086 2.291 -9.953 1.00 94.94 370 GLN A C 1
ATOM 2961 O O . GLN A 1 370 ? 22.300 2.372 -10.144 1.00 94.94 370 GLN A O 1
ATOM 2966 N N . VAL A 1 371 ? 20.209 3.074 -10.581 1.00 95.38 371 VAL A N 1
ATOM 2967 C CA . VAL A 1 371 ? 20.542 4.073 -11.599 1.00 95.38 371 VAL A CA 1
ATOM 2968 C C . VAL A 1 371 ? 19.948 5.439 -11.275 1.00 95.38 371 VAL A C 1
ATOM 2970 O O . VAL A 1 371 ? 18.830 5.579 -10.783 1.00 95.38 371 VAL A O 1
ATOM 2973 N N . PHE A 1 372 ? 20.737 6.472 -11.549 1.00 94.94 372 PHE A N 1
ATOM 2974 C CA . PHE A 1 372 ? 20.313 7.864 -11.549 1.00 94.94 372 PHE A CA 1
ATOM 2975 C C . PHE A 1 372 ? 20.843 8.530 -12.815 1.00 94.94 372 PHE A C 1
ATOM 2977 O O . PHE A 1 372 ? 22.020 8.377 -13.142 1.00 94.94 372 PHE A O 1
ATOM 2984 N N . VAL A 1 373 ? 19.976 9.246 -13.525 1.00 95.69 373 VAL A N 1
ATOM 2985 C CA . VAL A 1 373 ? 20.319 9.957 -14.758 1.00 95.69 373 VAL A CA 1
ATOM 2986 C C . VAL A 1 373 ? 20.090 11.443 -14.530 1.00 95.69 373 VAL A C 1
ATOM 2988 O O . VAL A 1 373 ? 19.007 11.848 -14.114 1.00 95.69 373 VAL A O 1
ATOM 2991 N N . ASP A 1 374 ? 21.115 12.242 -14.800 1.00 94.50 374 ASP A N 1
ATOM 2992 C CA . ASP A 1 374 ? 21.091 13.694 -14.685 1.00 94.50 374 ASP A CA 1
ATOM 2993 C C . ASP A 1 374 ? 21.402 14.334 -16.041 1.00 94.50 374 ASP A C 1
ATOM 2995 O O . ASP A 1 374 ? 22.478 14.134 -16.616 1.00 94.50 374 ASP A O 1
ATOM 2999 N N . GLN A 1 375 ? 20.455 15.126 -16.541 1.00 94.12 375 GLN A N 1
ATOM 3000 C CA . GLN A 1 375 ? 20.654 15.965 -17.715 1.00 94.12 375 GLN A CA 1
ATOM 3001 C C . GLN A 1 375 ? 21.380 17.249 -17.282 1.00 94.12 375 GLN A C 1
ATOM 3003 O O . GLN A 1 375 ? 20.786 18.173 -16.718 1.00 94.12 375 GLN A O 1
ATOM 3008 N N . VAL A 1 376 ? 22.688 17.320 -17.535 1.00 91.12 376 VAL A N 1
ATOM 3009 C CA . VAL A 1 376 ? 23.531 18.438 -17.081 1.00 91.12 376 VAL A CA 1
ATOM 3010 C C . VAL A 1 376 ? 23.352 19.661 -17.979 1.00 91.12 376 VAL A C 1
ATOM 3012 O O . VAL A 1 376 ? 23.181 20.779 -17.490 1.00 91.12 376 VAL A O 1
ATOM 3015 N N . THR A 1 377 ? 23.378 19.438 -19.292 1.00 90.38 377 THR A N 1
ATOM 3016 C CA . THR A 1 377 ? 23.069 20.412 -20.355 1.00 90.38 377 THR A CA 1
ATOM 3017 C C . THR A 1 377 ? 22.282 19.700 -21.455 1.00 90.38 377 THR A C 1
ATOM 3019 O O . THR A 1 377 ? 22.084 18.498 -21.358 1.00 90.38 377 THR A O 1
ATOM 3022 N N . GLU A 1 378 ? 21.880 20.371 -22.538 1.00 88.69 378 GLU A N 1
ATOM 3023 C CA . GLU A 1 378 ? 21.225 19.720 -23.694 1.00 88.69 378 GLU A CA 1
ATOM 3024 C C . GLU A 1 378 ? 22.047 18.569 -24.313 1.00 88.69 378 GLU A C 1
ATOM 3026 O O . GLU A 1 378 ? 21.493 17.679 -24.951 1.00 88.69 378 GLU A O 1
ATOM 3031 N N . HIS A 1 379 ? 23.367 18.544 -24.117 1.00 89.88 379 HIS A N 1
ATOM 3032 C CA . HIS A 1 379 ? 24.252 17.564 -24.758 1.00 89.88 379 HIS A CA 1
ATOM 3033 C C . HIS A 1 379 ? 25.095 16.754 -23.774 1.00 89.88 379 HIS A C 1
ATOM 3035 O O . HIS A 1 379 ? 25.789 15.828 -24.191 1.00 89.88 379 HIS A O 1
ATOM 3041 N N . VAL A 1 380 ? 25.065 17.083 -22.482 1.00 93.00 380 VAL A N 1
ATOM 3042 C CA . VAL A 1 380 ? 25.848 16.384 -21.459 1.00 93.00 380 VAL A CA 1
ATOM 3043 C C . VAL A 1 380 ? 24.901 15.629 -20.543 1.00 93.00 380 VAL A C 1
ATOM 3045 O O . VAL A 1 380 ? 24.119 16.236 -19.808 1.00 93.00 380 VAL A O 1
ATOM 3048 N N . VAL A 1 381 ? 25.013 14.304 -20.574 1.00 95.69 381 VAL A N 1
ATOM 3049 C CA . VAL A 1 381 ? 24.224 13.381 -19.755 1.00 95.69 381 VAL A CA 1
ATOM 3050 C C . VAL A 1 381 ? 25.159 12.698 -18.768 1.00 95.69 381 VAL A C 1
ATOM 3052 O O . VAL A 1 381 ? 26.234 12.224 -19.142 1.00 95.69 381 VAL A O 1
ATOM 3055 N N . THR A 1 382 ? 24.760 12.654 -17.501 1.00 96.19 382 THR A N 1
ATOM 3056 C CA . THR A 1 382 ? 25.485 11.939 -16.451 1.00 96.19 382 THR A CA 1
ATOM 3057 C C . THR A 1 382 ? 24.650 10.771 -15.963 1.00 96.19 382 THR A C 1
ATOM 3059 O O . THR A 1 382 ? 23.495 10.947 -15.588 1.00 96.19 382 THR A O 1
ATOM 3062 N N . VAL A 1 383 ? 25.238 9.580 -15.931 1.00 97.00 383 VAL A N 1
ATOM 3063 C CA . VAL A 1 383 ? 24.589 8.370 -15.430 1.00 97.00 383 VAL A CA 1
ATOM 3064 C C . VAL A 1 383 ? 25.383 7.839 -14.251 1.00 97.00 383 VAL A C 1
ATOM 3066 O O . VAL A 1 383 ? 26.577 7.573 -14.353 1.00 97.00 383 VAL A O 1
ATOM 3069 N N . THR A 1 384 ? 24.713 7.667 -13.121 1.00 96.00 384 THR A N 1
ATOM 3070 C CA . THR A 1 384 ? 25.264 7.015 -11.937 1.00 96.00 384 THR A CA 1
ATOM 3071 C C . THR A 1 384 ? 24.712 5.606 -11.853 1.00 96.00 384 THR A C 1
ATOM 3073 O O . THR A 1 384 ? 23.500 5.444 -11.761 1.00 96.00 384 THR A O 1
ATOM 3076 N N . ARG A 1 385 ? 25.588 4.600 -11.824 1.00 95.75 385 ARG A N 1
ATOM 3077 C CA . ARG A 1 385 ? 25.259 3.244 -11.380 1.00 95.75 385 ARG A CA 1
ATOM 3078 C C . ARG A 1 385 ? 25.747 3.041 -9.957 1.00 95.75 385 ARG A C 1
ATOM 3080 O O . ARG A 1 385 ? 26.925 3.240 -9.675 1.00 95.75 385 ARG A O 1
ATOM 3087 N N . HIS A 1 386 ? 24.861 2.627 -9.067 1.00 95.38 386 HIS A N 1
ATOM 3088 C CA . HIS A 1 386 ? 25.127 2.484 -7.643 1.00 95.38 386 HIS A CA 1
ATOM 3089 C C . HIS A 1 386 ? 24.904 1.045 -7.185 1.00 95.38 386 HIS A C 1
ATOM 3091 O O . HIS A 1 386 ? 23.956 0.376 -7.600 1.00 95.38 386 HIS A O 1
ATOM 3097 N N . ASN A 1 387 ? 25.790 0.575 -6.313 1.00 94.44 387 ASN A N 1
ATOM 3098 C CA . ASN A 1 387 ? 25.658 -0.708 -5.645 1.00 94.44 387 ASN A CA 1
ATOM 3099 C C . ASN A 1 387 ? 24.948 -0.509 -4.297 1.00 94.44 387 ASN A C 1
ATOM 3101 O O . ASN A 1 387 ? 25.557 0.054 -3.389 1.00 94.44 387 ASN A O 1
ATOM 3105 N N . PRO A 1 388 ? 23.709 -0.991 -4.100 1.00 90.94 388 PRO A N 1
ATOM 3106 C CA . PRO A 1 388 ? 22.980 -0.788 -2.847 1.00 90.94 388 PRO A CA 1
ATOM 3107 C C . PRO A 1 388 ? 23.614 -1.516 -1.655 1.00 90.94 388 PRO A C 1
ATOM 3109 O O . PRO A 1 388 ? 23.305 -1.201 -0.507 1.00 90.94 388 PRO A O 1
ATOM 3112 N N . VAL A 1 389 ? 24.506 -2.487 -1.898 1.00 86.81 389 VAL A N 1
ATOM 3113 C CA . VAL A 1 389 ? 25.215 -3.232 -0.854 1.00 86.81 389 VAL A CA 1
ATOM 3114 C C . VAL A 1 389 ? 26.521 -2.540 -0.489 1.00 86.81 389 VAL A C 1
ATOM 3116 O O . VAL A 1 389 ? 26.737 -2.254 0.677 1.00 86.81 389 VAL A O 1
ATOM 3119 N N . THR A 1 390 ? 27.413 -2.223 -1.419 1.00 89.19 390 THR A N 1
ATOM 3120 C CA . THR A 1 390 ? 28.683 -1.566 -1.042 1.00 89.19 390 THR A CA 1
ATOM 3121 C C . THR A 1 390 ? 28.553 -0.050 -0.903 1.00 89.19 390 THR A C 1
ATOM 3123 O O . THR A 1 390 ? 29.432 0.581 -0.328 1.00 89.19 390 THR A O 1
ATOM 3126 N N . HIS A 1 391 ? 27.466 0.533 -1.416 1.00 91.81 391 HIS A N 1
ATOM 3127 C CA . HIS A 1 391 ? 27.279 1.971 -1.633 1.00 91.81 391 HIS A CA 1
ATOM 3128 C C . HIS A 1 391 ? 28.378 2.641 -2.457 1.00 91.81 391 HIS A C 1
ATOM 3130 O O . HIS A 1 391 ? 28.546 3.860 -2.432 1.00 91.81 391 HIS A O 1
ATOM 3136 N N . GLN A 1 392 ? 29.111 1.842 -3.223 1.00 94.06 392 GLN A N 1
ATOM 3137 C CA . GLN A 1 392 ? 30.021 2.346 -4.228 1.00 94.06 392 GLN A CA 1
ATOM 3138 C C . GLN A 1 392 ? 29.209 2.767 -5.455 1.00 94.06 392 GLN A C 1
ATOM 3140 O O . GLN A 1 392 ? 28.269 2.079 -5.863 1.00 94.06 392 GLN A O 1
ATOM 3145 N N . SER A 1 393 ? 29.589 3.887 -6.052 1.00 95.19 393 SER A N 1
ATOM 3146 C CA . SER A 1 393 ? 28.960 4.439 -7.247 1.00 95.19 393 SER A CA 1
ATOM 3147 C C . SER A 1 393 ? 29.971 4.515 -8.376 1.00 95.19 393 SER A C 1
ATOM 3149 O O . SER A 1 393 ? 31.130 4.862 -8.156 1.00 95.19 393 SER A O 1
ATOM 3151 N N . VAL A 1 394 ? 29.518 4.250 -9.595 1.00 96.56 394 VAL A N 1
ATOM 3152 C CA . VAL A 1 394 ? 30.222 4.633 -10.812 1.00 96.56 394 VAL A CA 1
ATOM 3153 C C . VAL A 1 394 ? 29.418 5.708 -11.521 1.00 96.56 394 VAL A C 1
ATOM 3155 O O . VAL A 1 394 ? 28.255 5.495 -11.851 1.00 96.56 394 VAL A O 1
ATOM 3158 N N . VAL A 1 395 ? 30.038 6.864 -11.732 1.00 96.69 395 VAL A N 1
ATOM 3159 C CA . VAL A 1 395 ? 29.429 8.022 -12.393 1.00 96.69 395 VAL A CA 1
ATOM 3160 C C . VAL A 1 395 ? 30.087 8.185 -13.750 1.00 96.69 395 VAL A C 1
ATOM 3162 O O . VAL A 1 395 ? 31.290 8.419 -13.821 1.00 96.69 395 VAL A O 1
ATOM 3165 N N . LEU A 1 396 ? 29.315 8.057 -14.822 1.00 97.38 396 LEU A N 1
ATOM 3166 C CA . LEU A 1 396 ? 29.766 8.254 -16.193 1.00 97.38 396 LEU A CA 1
ATOM 3167 C C . LEU A 1 396 ? 29.161 9.543 -16.740 1.00 97.38 396 LEU A C 1
ATOM 3169 O O . LEU A 1 396 ? 27.949 9.723 -16.696 1.00 97.38 396 LEU A O 1
ATOM 3173 N N . VAL A 1 397 ? 30.001 10.423 -17.275 1.00 97.00 397 VAL A N 1
ATOM 3174 C CA . VAL A 1 397 ? 29.584 11.656 -17.948 1.00 97.00 397 VAL A CA 1
ATOM 3175 C C . VAL A 1 397 ? 29.860 11.502 -19.439 1.00 97.00 397 VAL A C 1
ATOM 3177 O O . VAL A 1 397 ? 31.000 11.240 -19.832 1.00 97.00 397 VAL A O 1
ATOM 3180 N N . ALA A 1 398 ? 28.831 11.687 -20.262 1.00 96.69 398 ALA A N 1
ATOM 3181 C CA . ALA A 1 398 ? 28.896 11.577 -21.714 1.00 96.69 398 ALA A CA 1
ATOM 3182 C C . ALA A 1 398 ? 28.528 12.915 -22.372 1.00 96.69 398 ALA A C 1
ATOM 3184 O O . ALA A 1 398 ? 27.443 13.450 -22.141 1.00 96.69 398 ALA A O 1
ATOM 3185 N N . TYR A 1 399 ? 29.426 13.453 -23.203 1.00 93.94 399 TYR A N 1
ATOM 3186 C CA . TYR A 1 399 ? 29.161 14.629 -24.034 1.00 93.94 399 TYR A CA 1
ATOM 3187 C C . TYR A 1 399 ? 28.727 14.175 -25.433 1.00 93.94 399 TYR A C 1
ATOM 3189 O O . TYR A 1 399 ? 29.553 13.959 -26.321 1.00 93.94 399 TYR A O 1
ATOM 3197 N N . THR A 1 400 ? 27.414 14.032 -25.593 1.00 93.00 400 THR A N 1
ATOM 3198 C CA . THR A 1 400 ? 26.721 13.597 -26.816 1.00 93.00 400 THR A CA 1
ATOM 3199 C C . THR A 1 400 ? 26.804 14.625 -27.949 1.00 93.00 400 THR A C 1
ATOM 3201 O O . THR A 1 400 ? 27.146 15.793 -27.739 1.00 93.00 400 THR A O 1
ATOM 3204 N N . SER A 1 401 ? 26.497 14.185 -29.170 1.00 90.12 401 SER A N 1
ATOM 3205 C CA . SER A 1 401 ? 26.536 15.009 -30.379 1.00 90.12 401 SER A CA 1
ATOM 3206 C C . SER A 1 401 ? 25.460 14.591 -31.387 1.00 90.12 401 SER A C 1
ATOM 3208 O O . SER A 1 401 ? 25.764 14.220 -32.520 1.00 90.12 401 SER A O 1
ATOM 3210 N N . PHE A 1 402 ? 24.192 14.701 -30.991 1.00 89.06 402 PHE A N 1
ATOM 3211 C CA . PHE A 1 402 ? 23.034 14.417 -31.855 1.00 89.06 402 PHE A CA 1
ATOM 3212 C C . PHE A 1 402 ? 22.951 15.332 -33.085 1.00 89.06 402 PHE A C 1
ATOM 3214 O O . PHE A 1 402 ? 22.383 14.954 -34.102 1.00 89.06 402 PHE A O 1
ATOM 3221 N N . HIS A 1 403 ? 23.552 16.519 -33.002 1.00 81.94 403 HIS A N 1
ATOM 3222 C CA . HIS A 1 403 ? 23.667 17.475 -34.098 1.00 81.94 403 HIS A CA 1
ATOM 3223 C C . HIS A 1 403 ? 25.146 17.802 -34.367 1.00 81.94 403 HIS A C 1
ATOM 3225 O O . HIS A 1 403 ? 25.980 17.627 -33.470 1.00 81.94 403 HIS A O 1
ATOM 3231 N N . PRO A 1 404 ? 25.501 18.303 -35.569 1.00 71.19 404 PRO A N 1
ATOM 3232 C CA . PRO A 1 404 ? 26.866 18.707 -35.897 1.00 71.19 404 PRO A CA 1
ATOM 3233 C C . PRO A 1 404 ? 27.437 19.673 -34.849 1.00 71.19 404 PRO A C 1
ATOM 3235 O O . PRO A 1 404 ? 26.779 20.669 -34.537 1.00 71.19 404 PRO A O 1
ATOM 3238 N N . PRO A 1 405 ? 28.654 19.468 -34.322 1.00 63.09 405 PRO A N 1
ATOM 3239 C CA . PRO A 1 405 ? 29.139 20.277 -33.204 1.00 63.09 405 PRO A CA 1
ATOM 3240 C C . PRO A 1 405 ? 29.280 21.784 -33.475 1.00 63.09 405 PRO A C 1
ATOM 3242 O O . PRO A 1 405 ? 29.296 22.560 -32.526 1.00 63.09 405 PRO A O 1
ATOM 3245 N N . ALA A 1 406 ? 29.322 22.234 -34.737 1.00 57.72 406 ALA A N 1
ATOM 3246 C CA . ALA A 1 406 ? 29.226 23.662 -35.079 1.00 57.72 406 ALA A CA 1
ATOM 3247 C C . ALA A 1 406 ? 27.904 24.318 -34.609 1.00 57.72 406 ALA A C 1
ATOM 3249 O O . ALA A 1 406 ? 27.851 25.532 -34.395 1.00 57.72 406 ALA A O 1
ATOM 3250 N N . SER A 1 407 ? 26.851 23.515 -34.425 1.00 55.19 407 SER A N 1
ATOM 3251 C CA . SER A 1 407 ? 25.562 23.922 -33.849 1.00 55.19 407 SER A CA 1
ATOM 3252 C C . SER A 1 407 ? 25.524 23.842 -32.313 1.00 55.19 407 SER A C 1
ATOM 3254 O O . SER A 1 407 ? 24.695 24.498 -31.689 1.00 55.19 407 SER A O 1
ATOM 3256 N N . VAL A 1 408 ? 26.483 23.143 -31.695 1.00 62.69 408 VAL A N 1
ATOM 3257 C CA . VAL A 1 408 ? 26.637 22.977 -30.241 1.00 62.69 408 VAL A CA 1
ATOM 3258 C C . VAL A 1 408 ? 27.480 24.138 -29.684 1.00 62.69 408 VAL A C 1
ATOM 3260 O O . VAL A 1 408 ? 28.645 23.982 -29.316 1.00 62.69 408 VAL A O 1
ATOM 3263 N N . LYS A 1 409 ? 26.946 25.369 -29.693 1.00 55.59 409 LYS A N 1
ATOM 3264 C CA . LYS A 1 409 ? 27.656 26.534 -29.122 1.00 55.59 409 LYS A CA 1
ATOM 3265 C C . LYS A 1 409 ? 27.747 26.438 -27.589 1.00 55.59 409 LYS A C 1
ATOM 3267 O O . LYS A 1 409 ? 26.825 25.973 -26.927 1.00 55.59 409 LYS A O 1
ATOM 3272 N N . GLY A 1 410 ? 28.878 26.906 -27.046 1.00 62.41 410 GLY A N 1
ATOM 3273 C CA . GLY A 1 410 ? 29.350 26.718 -25.666 1.00 62.41 410 GLY A CA 1
ATOM 3274 C C . GLY A 1 410 ? 28.380 27.126 -24.556 1.00 62.41 410 GLY A C 1
ATOM 3275 O O . GLY A 1 410 ? 28.456 28.232 -24.025 1.00 62.41 410 GLY A O 1
ATOM 3276 N N . THR A 1 411 ? 27.522 26.189 -24.160 1.00 63.59 411 THR A N 1
ATOM 3277 C CA . THR A 1 411 ? 26.763 26.279 -22.913 1.00 63.59 411 THR A CA 1
ATOM 3278 C C . THR A 1 411 ? 27.717 25.981 -21.754 1.00 63.59 411 THR A C 1
ATOM 3280 O O . THR A 1 411 ? 28.385 24.943 -21.789 1.00 63.59 411 THR A O 1
ATOM 3283 N N . PRO A 1 412 ? 27.831 26.858 -20.741 1.00 77.75 412 PRO A N 1
ATOM 3284 C CA . PRO A 1 412 ? 28.664 26.580 -19.579 1.00 77.75 412 PRO A CA 1
ATOM 3285 C C . PRO A 1 412 ? 28.148 25.322 -18.873 1.00 77.75 412 PRO A C 1
ATOM 3287 O O . PRO A 1 412 ? 26.988 25.250 -18.469 1.00 77.75 412 PRO A O 1
ATOM 3290 N N . ILE A 1 413 ? 29.013 24.319 -18.746 1.00 87.31 413 ILE A N 1
ATOM 3291 C CA . ILE A 1 413 ? 28.689 23.071 -18.056 1.00 87.31 413 ILE A CA 1
ATOM 3292 C C . ILE A 1 413 ? 28.919 23.308 -16.563 1.00 87.31 413 ILE A C 1
ATOM 3294 O O . ILE A 1 413 ? 30.024 23.670 -16.154 1.00 87.31 413 ILE A O 1
ATOM 3298 N N . ARG A 1 414 ? 27.874 23.133 -15.745 1.00 90.94 414 ARG A N 1
ATOM 3299 C CA . ARG A 1 414 ? 27.999 23.234 -14.282 1.00 90.94 414 ARG A CA 1
ATOM 3300 C C . ARG A 1 414 ? 29.010 22.197 -13.762 1.00 90.94 414 ARG A C 1
ATOM 3302 O O . ARG A 1 414 ? 29.048 21.105 -14.322 1.00 90.94 414 ARG A O 1
ATOM 3309 N N . PRO A 1 415 ? 29.790 22.484 -12.703 1.00 88.75 415 PRO A N 1
ATOM 3310 C CA . PRO A 1 415 ? 30.700 21.498 -12.122 1.00 88.75 415 PRO A CA 1
ATOM 3311 C C . PRO A 1 415 ? 29.961 20.228 -11.692 1.00 88.75 415 PRO A C 1
ATOM 3313 O O . PRO A 1 415 ? 28.838 20.296 -11.182 1.00 88.75 415 PRO A O 1
ATOM 3316 N N . LEU A 1 416 ? 30.605 19.076 -11.865 1.00 88.12 416 LEU A N 1
ATOM 3317 C CA . LEU A 1 416 ? 30.112 17.806 -11.351 1.00 88.12 416 LEU A CA 1
ATOM 3318 C C . LEU A 1 416 ? 30.253 17.810 -9.827 1.00 88.12 416 LEU A C 1
ATOM 3320 O O . LEU A 1 416 ? 31.363 17.949 -9.315 1.00 88.12 416 LEU A O 1
ATOM 3324 N N . LYS A 1 417 ? 29.136 17.639 -9.115 1.00 88.88 417 LYS A N 1
ATOM 3325 C CA . LYS A 1 417 ? 29.100 17.533 -7.653 1.00 88.88 417 LYS A CA 1
ATOM 3326 C C . LYS A 1 417 ? 28.529 16.182 -7.261 1.00 88.88 417 LYS A C 1
ATOM 3328 O O . LYS A 1 417 ? 27.351 15.925 -7.496 1.00 88.88 417 LYS A O 1
ATOM 3333 N N . VAL A 1 418 ? 29.355 15.326 -6.669 1.00 84.50 418 VAL A N 1
ATOM 3334 C CA . VAL A 1 418 ? 28.933 13.992 -6.226 1.00 84.50 418 VAL A CA 1
ATOM 3335 C C . VAL A 1 418 ? 29.380 13.774 -4.789 1.00 84.50 418 VAL A C 1
ATOM 3337 O O . VAL A 1 418 ? 30.541 13.989 -4.447 1.00 84.50 418 VAL A O 1
ATOM 3340 N N . GLN A 1 419 ? 28.452 13.348 -3.936 1.00 83.25 419 GLN A N 1
ATOM 3341 C CA . GLN A 1 419 ? 28.755 13.032 -2.545 1.00 83.25 419 GLN A CA 1
ATOM 3342 C C . GLN A 1 419 ? 29.535 11.715 -2.453 1.00 83.25 419 GLN A C 1
ATOM 3344 O O . GLN A 1 419 ? 29.129 10.709 -3.036 1.00 83.25 419 GLN A O 1
ATOM 3349 N N . GLY A 1 420 ? 30.626 11.715 -1.689 1.00 85.56 420 GLY A N 1
ATOM 3350 C CA . GLY A 1 420 ? 31.523 10.569 -1.557 1.00 85.56 420 GLY A CA 1
ATOM 3351 C C . GLY A 1 420 ? 32.952 10.879 -1.988 1.00 85.56 420 GLY A C 1
ATOM 3352 O O . GLY A 1 420 ? 33.254 11.947 -2.524 1.00 85.56 420 GLY A O 1
ATOM 3353 N N . ARG A 1 421 ? 33.841 9.920 -1.725 1.00 87.56 421 ARG A N 1
ATOM 3354 C CA . ARG A 1 421 ? 35.271 10.018 -2.012 1.00 87.56 421 ARG A CA 1
ATOM 3355 C C . ARG A 1 421 ? 35.568 9.415 -3.377 1.00 87.56 421 ARG A C 1
ATOM 3357 O O . ARG A 1 421 ? 35.266 8.244 -3.600 1.00 87.56 421 ARG A O 1
ATOM 3364 N N . LEU A 1 422 ? 36.203 10.191 -4.251 1.00 88.81 422 LEU A N 1
ATOM 3365 C CA . LEU A 1 422 ? 36.744 9.698 -5.515 1.00 88.81 422 LEU A CA 1
ATOM 3366 C C . LEU A 1 422 ? 37.872 8.689 -5.255 1.00 88.81 422 LEU A C 1
ATOM 3368 O O . LEU A 1 422 ? 38.872 9.022 -4.622 1.00 88.81 422 LEU A O 1
ATOM 3372 N N . GLU A 1 423 ? 37.706 7.460 -5.733 1.00 88.06 423 GLU A N 1
ATOM 3373 C CA . GLU A 1 423 ? 38.720 6.405 -5.623 1.00 88.06 423 GLU A CA 1
ATOM 3374 C C . GLU A 1 423 ? 39.610 6.354 -6.862 1.00 88.06 423 GLU A C 1
ATOM 3376 O O . GLU A 1 423 ? 40.832 6.270 -6.757 1.00 88.06 423 GLU A O 1
ATOM 3381 N N . GLU A 1 424 ? 38.992 6.412 -8.041 1.00 90.31 424 GLU A N 1
ATOM 3382 C CA . GLU A 1 424 ? 39.692 6.372 -9.320 1.00 90.31 424 GLU A CA 1
ATOM 3383 C C . GLU A 1 424 ? 38.878 7.052 -10.425 1.00 90.31 424 GLU A C 1
ATOM 3385 O O . GLU A 1 424 ? 37.642 7.031 -10.428 1.00 90.31 424 GLU A O 1
ATOM 3390 N N . ILE A 1 425 ? 39.586 7.610 -11.409 1.00 93.50 425 ILE A N 1
ATOM 3391 C CA . ILE A 1 425 ? 39.023 7.866 -12.733 1.00 93.50 425 ILE A CA 1
ATOM 3392 C C . ILE A 1 425 ? 39.286 6.602 -13.556 1.00 93.50 425 ILE A C 1
ATOM 3394 O O . ILE A 1 425 ? 40.430 6.307 -13.915 1.00 93.50 425 ILE A O 1
ATOM 3398 N N . ILE A 1 426 ? 38.224 5.838 -13.818 1.00 95.69 426 ILE A N 1
ATOM 3399 C CA . ILE A 1 426 ? 38.289 4.522 -14.470 1.00 95.69 426 ILE A CA 1
ATOM 3400 C C . ILE A 1 426 ? 38.879 4.679 -15.872 1.00 95.69 426 ILE A C 1
ATOM 3402 O O . ILE A 1 426 ? 39.831 3.986 -16.238 1.00 95.69 426 ILE A O 1
ATOM 3406 N N . PHE A 1 427 ? 38.335 5.628 -16.634 1.00 96.62 427 PHE A N 1
ATOM 3407 C CA . PHE A 1 427 ? 38.865 6.049 -17.922 1.00 96.62 427 PHE A CA 1
ATOM 3408 C C . PHE A 1 427 ? 38.413 7.467 -18.276 1.00 96.62 427 PHE A C 1
ATOM 3410 O O . PHE A 1 427 ? 37.353 7.925 -17.843 1.00 96.62 427 PHE A O 1
ATOM 3417 N N . GLU A 1 428 ? 39.190 8.122 -19.134 1.00 95.75 428 GLU A N 1
ATOM 3418 C CA . GLU A 1 428 ? 38.725 9.226 -19.972 1.00 95.75 428 GLU A CA 1
ATOM 3419 C C . GLU A 1 428 ? 38.958 8.857 -21.443 1.00 95.75 428 GLU A C 1
ATOM 3421 O O . GLU A 1 428 ? 40.019 8.344 -21.813 1.00 95.75 428 GLU A O 1
ATOM 3426 N N . MET A 1 429 ? 37.940 9.072 -22.270 1.00 96.75 429 MET A N 1
ATOM 3427 C CA . MET A 1 429 ? 37.937 8.749 -23.690 1.00 96.75 429 MET A CA 1
ATOM 3428 C C . MET A 1 429 ? 37.480 9.958 -24.496 1.00 96.75 429 MET A C 1
ATOM 3430 O O . MET A 1 429 ? 36.550 10.666 -24.101 1.00 96.75 429 MET A O 1
ATOM 3434 N N . GLN A 1 430 ? 38.121 10.196 -25.635 1.00 93.56 430 GLN A N 1
ATOM 3435 C CA . GLN A 1 430 ? 37.734 11.274 -26.536 1.00 93.56 430 GLN A CA 1
ATOM 3436 C C . GLN A 1 430 ? 37.936 10.875 -27.993 1.00 93.56 430 GLN A C 1
ATOM 3438 O O . GLN A 1 430 ? 39.039 10.505 -28.397 1.00 93.56 430 GLN A O 1
ATOM 3443 N N . LEU A 1 431 ? 36.877 11.005 -28.790 1.00 90.94 431 LEU A N 1
ATOM 3444 C CA . LEU A 1 431 ? 36.953 10.847 -30.236 1.00 90.94 431 LEU A CA 1
ATOM 3445 C C . LEU A 1 431 ? 37.390 12.172 -30.886 1.00 90.94 431 LEU A C 1
ATOM 3447 O O . LEU A 1 431 ? 36.675 13.174 -30.809 1.00 90.94 431 LEU A O 1
ATOM 3451 N N . LYS A 1 432 ? 38.567 12.188 -31.525 1.00 85.06 432 LYS A N 1
ATOM 3452 C CA . LYS A 1 432 ? 39.135 13.367 -32.207 1.00 85.06 432 LYS A CA 1
ATOM 3453 C C . LYS A 1 432 ? 39.277 13.144 -33.711 1.00 85.06 432 LYS A C 1
ATOM 3455 O O . LYS A 1 432 ? 39.513 12.023 -34.152 1.00 85.06 432 LYS A O 1
ATOM 3460 N N . GLY A 1 433 ? 39.183 14.223 -34.486 1.00 80.56 433 GLY A N 1
ATOM 3461 C CA . GLY A 1 433 ? 39.574 14.223 -35.899 1.00 80.56 433 GLY A CA 1
ATOM 3462 C C . GLY A 1 433 ? 41.101 14.185 -36.053 1.00 80.56 433 GLY A C 1
ATOM 3463 O O . GLY A 1 433 ? 41.816 14.713 -35.204 1.00 80.56 433 GLY A O 1
ATOM 3464 N N . LYS A 1 434 ? 41.609 13.548 -37.114 1.00 76.06 434 LYS A N 1
ATOM 3465 C CA . LYS A 1 434 ? 43.050 13.371 -37.368 1.00 76.06 434 LYS A CA 1
ATOM 3466 C C . LYS A 1 434 ? 43.698 14.529 -38.129 1.00 76.06 434 LYS A C 1
ATOM 3468 O O . LYS A 1 434 ? 44.906 14.708 -37.989 1.00 76.06 434 LYS A O 1
ATOM 3473 N N . THR A 1 435 ? 42.953 15.272 -38.955 1.00 66.06 435 THR A N 1
ATOM 3474 C CA . THR A 1 435 ? 43.522 16.330 -39.811 1.00 66.06 435 THR A CA 1
ATOM 3475 C C . THR A 1 435 ? 42.927 17.722 -39.545 1.00 66.06 435 THR A C 1
ATOM 3477 O O . THR A 1 435 ? 41.768 17.829 -39.129 1.00 66.06 435 THR A O 1
ATOM 3480 N N . PRO A 1 436 ? 43.682 18.813 -39.800 1.00 50.31 436 PRO A N 1
ATOM 3481 C CA . PRO A 1 436 ? 43.157 20.177 -39.723 1.00 50.31 436 PRO A CA 1
ATOM 3482 C C . PRO A 1 436 ? 42.031 20.366 -40.752 1.00 50.31 436 PRO A C 1
ATOM 3484 O O . PRO A 1 436 ? 42.272 20.325 -41.955 1.00 50.31 436 PRO A O 1
ATOM 3487 N N . GLY A 1 437 ? 40.796 20.539 -40.279 1.00 56.59 437 GLY A N 1
ATOM 3488 C CA . GLY A 1 437 ? 39.582 20.515 -41.110 1.00 56.59 437 GLY A CA 1
ATOM 3489 C C . GLY A 1 437 ? 38.564 19.476 -40.633 1.00 56.59 437 GLY A C 1
ATOM 3490 O O . GLY A 1 437 ? 37.392 19.820 -40.481 1.00 56.59 437 GLY A O 1
ATOM 3491 N N . ASP A 1 438 ? 39.014 18.277 -40.245 1.00 56.78 438 ASP A N 1
ATOM 3492 C CA . ASP A 1 438 ? 38.190 17.301 -39.503 1.00 56.78 438 ASP A CA 1
ATOM 3493 C C . ASP A 1 438 ? 37.876 17.817 -38.085 1.00 56.78 438 ASP A C 1
ATOM 3495 O O . ASP A 1 438 ? 36.843 17.506 -37.493 1.00 56.78 438 ASP A O 1
ATOM 3499 N N . GLU A 1 439 ? 38.741 18.690 -37.558 1.00 53.00 439 GLU A N 1
ATOM 3500 C CA . GLU A 1 439 ? 38.510 19.466 -36.334 1.00 53.00 439 GLU A CA 1
ATOM 3501 C C . GLU A 1 439 ? 37.384 20.503 -36.463 1.00 53.00 439 GLU A C 1
ATOM 3503 O O . GLU A 1 439 ? 36.862 20.956 -35.446 1.00 53.00 439 GLU A O 1
ATOM 3508 N N . SER A 1 440 ? 36.990 20.891 -37.687 1.00 52.19 440 SER A N 1
ATOM 3509 C CA . SER A 1 440 ? 35.946 21.908 -37.905 1.00 52.19 440 SER A CA 1
ATOM 3510 C C . SER A 1 440 ? 34.545 21.421 -37.520 1.00 52.19 440 SER A C 1
ATOM 3512 O O . SER A 1 440 ? 33.606 22.217 -37.503 1.00 52.19 440 SER A O 1
ATOM 3514 N N . LYS A 1 441 ? 34.407 20.122 -37.197 1.00 58.62 441 LYS A N 1
ATOM 3515 C CA . LYS A 1 441 ? 33.184 19.474 -36.704 1.00 58.62 441 LYS A CA 1
ATOM 3516 C C . LYS A 1 441 ? 31.930 19.805 -37.543 1.00 58.62 441 LYS A C 1
ATOM 3518 O O . LYS A 1 441 ? 30.836 19.987 -37.005 1.00 58.62 441 LYS A O 1
ATOM 3523 N N . SER A 1 442 ? 32.105 19.928 -38.861 1.00 51.44 442 SER A N 1
ATOM 3524 C CA . SER A 1 442 ? 31.072 20.370 -39.811 1.00 51.44 442 SER A CA 1
ATOM 3525 C C . SER A 1 442 ? 30.663 19.307 -40.845 1.00 51.44 442 SER A C 1
ATOM 3527 O O . SER A 1 442 ? 29.611 19.454 -41.457 1.00 51.44 442 SER A O 1
ATOM 3529 N N . TYR A 1 443 ? 31.440 18.227 -41.005 1.00 54.91 443 TYR A N 1
ATOM 3530 C CA . TYR A 1 443 ? 31.173 17.092 -41.905 1.00 54.91 443 TYR A CA 1
ATOM 3531 C C . TYR A 1 443 ? 31.598 15.763 -41.243 1.00 54.91 443 TYR A C 1
ATOM 3533 O O . TYR A 1 443 ? 32.498 15.790 -40.401 1.00 54.91 443 TYR A O 1
ATOM 3541 N N . PRO A 1 444 ? 31.015 14.604 -41.620 1.00 55.84 444 PRO A N 1
ATOM 3542 C CA . PRO A 1 444 ? 31.306 13.272 -41.056 1.00 55.84 444 PRO A CA 1
ATOM 3543 C C . PRO A 1 444 ? 32.727 12.725 -41.326 1.00 55.84 444 PRO A C 1
ATOM 3545 O O . PRO A 1 444 ? 32.970 11.536 -41.158 1.00 55.84 444 PRO A O 1
ATOM 3548 N N . GLY A 1 445 ? 33.690 13.578 -41.682 1.00 60.75 445 GLY A N 1
ATOM 3549 C CA . GLY A 1 445 ? 35.036 13.185 -42.092 1.00 60.75 445 GLY A CA 1
ATOM 3550 C C . GLY A 1 445 ? 35.106 12.736 -43.554 1.00 60.75 445 GLY A C 1
ATOM 3551 O O . GLY A 1 445 ? 34.094 12.456 -44.196 1.00 60.75 445 GLY A O 1
ATOM 3552 N N . LEU A 1 446 ? 36.319 12.705 -44.109 1.00 65.00 446 LEU A N 1
ATOM 3553 C CA . LEU A 1 446 ? 36.573 12.173 -45.451 1.00 65.00 446 LEU A CA 1
ATOM 3554 C C . LEU A 1 446 ? 36.288 10.662 -45.474 1.00 65.00 446 LEU A C 1
ATOM 3556 O O . LEU A 1 446 ? 36.997 9.889 -44.828 1.00 65.00 446 LEU A O 1
ATOM 3560 N N . PHE A 1 447 ? 35.274 10.246 -46.237 1.00 82.00 447 PHE A N 1
ATOM 3561 C CA . PHE A 1 447 ? 34.936 8.839 -46.442 1.00 82.00 447 PHE A CA 1
ATOM 3562 C C . PHE A 1 447 ? 35.113 8.422 -47.902 1.00 82.00 447 PHE A C 1
ATOM 3564 O O . PHE A 1 447 ? 34.633 9.089 -48.818 1.00 82.00 447 PHE A O 1
ATOM 3571 N N . SER A 1 448 ? 35.769 7.284 -48.111 1.00 83.06 448 SER A N 1
ATOM 3572 C CA . SER A 1 448 ? 35.892 6.626 -49.409 1.00 83.06 448 SER A CA 1
ATOM 3573 C C . SER A 1 448 ? 35.488 5.164 -49.260 1.00 83.06 448 SER A C 1
ATOM 3575 O O . SER A 1 448 ? 36.114 4.437 -48.482 1.00 83.06 448 SER A O 1
ATOM 3577 N N . ASN A 1 449 ? 34.464 4.741 -50.001 1.00 85.50 449 ASN A N 1
ATOM 3578 C CA . ASN A 1 449 ? 34.019 3.348 -50.025 1.00 85.50 449 ASN A CA 1
ATOM 3579 C C . ASN A 1 449 ? 35.115 2.434 -50.588 1.00 85.50 449 ASN A C 1
ATOM 3581 O O . ASN A 1 449 ? 35.649 2.700 -51.668 1.00 85.50 449 ASN A O 1
ATOM 3585 N N . ASP A 1 450 ? 35.409 1.342 -49.883 1.00 90.31 450 ASP A N 1
ATOM 3586 C CA . ASP A 1 450 ? 36.134 0.214 -50.461 1.00 90.31 450 ASP A CA 1
ATOM 3587 C C . ASP A 1 450 ? 35.177 -0.618 -51.339 1.00 90.31 450 ASP A C 1
ATOM 3589 O O . ASP A 1 450 ? 33.971 -0.695 -51.085 1.00 90.31 450 ASP A O 1
ATOM 3593 N N . SER A 1 451 ? 35.718 -1.191 -52.415 1.00 91.38 451 SER A N 1
ATOM 3594 C CA . SER A 1 451 ? 34.957 -1.955 -53.411 1.00 91.38 451 SER A CA 1
ATOM 3595 C C . SER A 1 451 ? 34.663 -3.394 -52.983 1.00 91.38 451 SER A C 1
ATOM 3597 O O . SER A 1 451 ? 33.730 -3.995 -53.504 1.00 91.38 451 SER A O 1
ATOM 3599 N N . GLU A 1 452 ? 35.430 -3.943 -52.040 1.00 93.81 452 GLU A N 1
ATOM 3600 C CA . GLU A 1 452 ? 35.312 -5.334 -51.583 1.00 93.81 452 GLU A CA 1
ATOM 3601 C C . GLU A 1 452 ? 34.907 -5.428 -50.109 1.00 93.81 452 GLU A C 1
ATOM 3603 O O . GLU A 1 452 ? 34.244 -6.390 -49.717 1.00 93.81 452 GLU A O 1
ATOM 3608 N N . TYR A 1 453 ? 35.291 -4.439 -49.295 1.00 93.94 453 TYR A N 1
ATOM 3609 C CA . TYR A 1 453 ? 35.111 -4.477 -47.845 1.00 93.94 453 TYR A CA 1
ATOM 3610 C C . TYR A 1 453 ? 34.167 -3.390 -47.333 1.00 93.94 453 TYR A C 1
ATOM 3612 O O . TYR A 1 453 ? 34.179 -2.256 -47.807 1.00 93.94 453 TYR A O 1
ATOM 3620 N N . ILE A 1 454 ? 33.408 -3.712 -46.287 1.00 93.69 454 ILE A N 1
ATOM 3621 C CA . ILE A 1 454 ? 32.667 -2.714 -45.512 1.00 93.69 454 ILE A CA 1
ATOM 3622 C C . ILE A 1 454 ? 33.662 -2.002 -44.589 1.00 93.69 454 ILE A C 1
ATOM 3624 O O . ILE A 1 454 ? 34.126 -2.574 -43.600 1.00 93.69 454 ILE A O 1
ATOM 3628 N N . ASN A 1 455 ? 34.027 -0.765 -44.935 1.00 91.75 455 ASN A N 1
ATOM 3629 C CA . ASN A 1 455 ? 34.991 0.047 -44.195 1.00 91.75 455 ASN A CA 1
ATOM 3630 C C . ASN A 1 455 ? 34.331 1.241 -43.489 1.00 91.75 455 ASN A C 1
ATOM 3632 O O . ASN A 1 455 ? 33.354 1.814 -43.969 1.00 91.75 455 ASN A O 1
ATOM 3636 N N . GLY A 1 456 ? 34.899 1.625 -42.346 1.00 90.56 456 GLY A N 1
ATOM 3637 C CA . GLY A 1 456 ? 34.469 2.792 -41.584 1.00 90.56 456 GLY A CA 1
ATOM 3638 C C . GLY A 1 456 ? 35.347 4.025 -41.774 1.00 90.56 456 GLY A C 1
ATOM 3639 O O . GLY A 1 456 ? 36.289 4.042 -42.572 1.00 90.56 456 GLY A O 1
ATOM 3640 N N . LEU A 1 457 ? 35.021 5.078 -41.028 1.00 88.88 457 LEU A N 1
ATOM 3641 C CA . LEU A 1 457 ? 35.700 6.371 -41.090 1.00 88.88 457 LEU A CA 1
ATOM 3642 C C . LEU A 1 457 ? 37.132 6.301 -40.543 1.00 88.88 457 LEU A C 1
ATOM 3644 O O . LEU A 1 457 ? 37.365 6.011 -39.370 1.00 88.88 457 LEU A O 1
ATOM 3648 N N . THR A 1 458 ? 38.114 6.660 -41.372 1.00 84.31 458 THR A N 1
ATOM 3649 C CA . THR A 1 458 ? 39.533 6.690 -40.977 1.00 84.31 458 THR A CA 1
ATOM 3650 C C . THR A 1 458 ? 39.992 8.043 -40.444 1.00 84.31 458 THR A C 1
ATOM 3652 O O . THR A 1 458 ? 41.079 8.121 -39.869 1.00 84.31 458 THR A O 1
ATOM 3655 N N . SER A 1 459 ? 39.190 9.097 -40.618 1.00 82.62 459 SER A N 1
ATOM 3656 C CA . SER A 1 459 ? 39.459 10.478 -40.184 1.00 82.62 459 SER A CA 1
ATOM 3657 C C . SER A 1 459 ? 39.410 10.671 -38.667 1.00 82.62 459 SER A C 1
ATOM 3659 O O . SER A 1 459 ? 39.804 11.725 -38.179 1.00 82.62 459 SER A O 1
ATOM 3661 N N . PHE A 1 460 ? 38.964 9.666 -37.912 1.00 86.38 460 PHE A N 1
ATOM 3662 C CA . PHE A 1 460 ? 38.840 9.724 -36.460 1.00 86.38 460 PHE A CA 1
ATOM 3663 C C . PHE A 1 460 ? 39.900 8.888 -35.748 1.00 86.38 460 PHE A C 1
ATOM 3665 O O . PHE A 1 460 ? 40.351 7.853 -36.245 1.00 86.38 460 PHE A O 1
ATOM 3672 N N . ASN A 1 461 ? 40.303 9.356 -34.570 1.00 89.56 461 ASN A N 1
ATOM 3673 C CA . ASN A 1 461 ? 41.149 8.642 -33.626 1.00 89.56 461 ASN A CA 1
ATOM 3674 C C . ASN A 1 461 ? 40.519 8.693 -32.231 1.00 89.56 461 ASN A C 1
ATOM 3676 O O . ASN A 1 461 ? 40.136 9.768 -31.762 1.00 89.56 461 ASN A O 1
ATOM 3680 N N . LEU A 1 462 ? 40.442 7.544 -31.565 1.00 93.88 462 LEU A N 1
ATOM 3681 C CA . LEU A 1 462 ? 39.995 7.457 -30.182 1.00 93.88 462 LEU A CA 1
ATOM 3682 C C . LEU A 1 462 ? 41.201 7.565 -29.242 1.00 93.88 462 LEU A C 1
ATOM 3684 O O . LEU A 1 462 ? 42.024 6.654 -29.152 1.00 93.88 462 LEU A O 1
ATOM 3688 N N . GLU A 1 463 ? 41.285 8.663 -28.496 1.00 94.50 463 GLU A N 1
ATOM 3689 C CA . GLU A 1 463 ? 42.218 8.776 -27.377 1.00 94.50 463 GLU A CA 1
ATOM 3690 C C . GLU A 1 463 ? 41.608 8.129 -26.131 1.00 94.50 463 GLU A C 1
ATOM 3692 O O . GLU A 1 463 ? 40.473 8.427 -25.762 1.00 94.50 463 GLU A O 1
ATOM 3697 N N . VAL A 1 464 ? 42.370 7.253 -25.474 1.00 94.88 464 VAL A N 1
ATOM 3698 C CA . VAL A 1 464 ? 41.944 6.524 -24.272 1.00 94.88 464 VAL A CA 1
ATOM 3699 C C . VAL A 1 464 ? 43.033 6.618 -23.216 1.00 94.88 464 VAL A C 1
ATOM 3701 O O . VAL A 1 464 ? 44.187 6.275 -23.489 1.00 94.88 464 VAL A O 1
ATOM 3704 N N . LYS A 1 465 ? 42.660 7.008 -21.997 1.00 94.38 465 LYS A N 1
ATOM 3705 C CA . LYS A 1 465 ? 43.495 6.843 -20.802 1.00 94.38 465 LYS A CA 1
ATOM 3706 C C . LYS A 1 465 ? 42.711 6.077 -19.746 1.00 94.38 465 LYS A C 1
ATOM 3708 O O . LYS A 1 465 ? 41.553 6.393 -19.499 1.00 94.38 465 LYS A O 1
ATOM 3713 N N . GLU A 1 466 ? 43.346 5.093 -19.123 1.00 93.38 466 GLU A N 1
ATOM 3714 C CA . GLU A 1 466 ? 42.742 4.213 -18.116 1.00 93.38 466 GLU A CA 1
ATOM 3715 C C . GLU A 1 466 ? 43.404 4.425 -16.752 1.00 93.38 466 GLU A C 1
ATOM 3717 O O . GLU A 1 466 ? 44.604 4.698 -16.691 1.00 93.38 466 GLU A O 1
ATOM 3722 N N . LYS A 1 467 ? 42.638 4.239 -15.669 1.00 89.25 467 LYS A N 1
ATOM 3723 C CA . LYS A 1 467 ? 43.116 4.255 -14.274 1.00 89.25 467 LYS A CA 1
ATOM 3724 C C . LYS A 1 467 ? 43.989 5.468 -13.949 1.00 89.25 467 LYS A C 1
ATOM 3726 O O . LYS A 1 467 ? 45.112 5.334 -13.456 1.00 89.25 467 LYS A O 1
ATOM 3731 N N . ILE A 1 468 ? 43.476 6.654 -14.256 1.00 89.25 468 ILE A N 1
ATOM 3732 C CA . ILE A 1 468 ? 44.223 7.900 -14.082 1.00 89.25 468 ILE A CA 1
ATOM 3733 C C . ILE A 1 468 ? 43.917 8.550 -12.735 1.00 89.25 468 ILE A C 1
ATOM 3735 O O . ILE A 1 468 ? 42.809 8.458 -12.205 1.00 89.25 468 ILE A O 1
ATOM 3739 N N . GLN A 1 469 ? 44.914 9.240 -12.188 1.00 84.19 469 GLN A N 1
ATOM 3740 C CA . GLN A 1 469 ? 44.719 10.090 -11.016 1.00 84.19 469 GLN A CA 1
ATOM 3741 C C . GLN A 1 469 ? 44.035 11.409 -11.416 1.00 84.19 469 GLN A C 1
ATOM 3743 O O . GLN A 1 469 ? 44.226 11.862 -12.548 1.00 84.19 469 GLN A O 1
ATOM 3748 N N . PRO A 1 470 ? 43.303 12.090 -10.511 1.00 82.00 470 PRO A N 1
ATOM 3749 C CA . PRO A 1 470 ? 42.630 13.356 -10.826 1.00 82.00 470 PRO A CA 1
ATOM 3750 C C . PRO A 1 470 ? 43.557 14.438 -11.397 1.00 82.00 470 PRO A C 1
ATOM 3752 O O . PRO A 1 470 ? 43.156 15.196 -12.273 1.00 82.00 470 PRO A O 1
ATOM 3755 N N . SER A 1 471 ? 44.822 14.471 -10.965 1.00 82.19 471 SER A N 1
ATOM 3756 C CA . SER A 1 471 ? 45.852 15.389 -11.476 1.00 82.19 471 SER A CA 1
ATOM 3757 C C . SER A 1 471 ? 46.303 15.101 -12.914 1.00 82.19 471 SER A C 1
ATOM 3759 O O . SER A 1 471 ? 46.904 15.963 -13.551 1.00 82.19 471 SER A O 1
ATOM 3761 N N . GLN A 1 472 ? 46.033 13.897 -13.424 1.00 86.25 472 GLN A N 1
ATOM 3762 C CA . GLN A 1 472 ? 46.412 13.434 -14.761 1.00 86.25 472 GLN A CA 1
ATOM 3763 C C . GLN A 1 472 ? 45.261 13.538 -15.772 1.00 86.25 472 GLN A C 1
ATOM 3765 O O . GLN A 1 472 ? 45.481 13.319 -16.969 1.00 86.25 472 GLN A O 1
ATOM 3770 N N . SER A 1 473 ? 44.045 13.857 -15.311 1.00 89.75 473 SER A N 1
ATOM 3771 C CA . SER A 1 473 ? 42.899 14.053 -16.194 1.00 89.75 473 SER A CA 1
ATOM 3772 C C . SER A 1 473 ? 43.094 15.287 -17.061 1.00 89.75 473 SER A C 1
ATOM 3774 O O . SER A 1 473 ? 43.496 16.354 -16.597 1.00 89.75 473 SER A O 1
ATOM 3776 N N . SER A 1 474 ? 42.817 15.129 -18.354 1.00 89.94 474 SER A N 1
ATOM 3777 C CA . SER A 1 474 ? 42.823 16.246 -19.296 1.00 89.94 474 SER A CA 1
ATOM 3778 C C . SER A 1 474 ? 41.436 16.842 -19.508 1.00 89.94 474 SER A C 1
ATOM 3780 O O . SER A 1 474 ? 41.355 17.982 -19.970 1.00 89.94 474 SER A O 1
ATOM 3782 N N . LEU A 1 475 ? 40.373 16.104 -19.161 1.00 90.38 475 LEU A N 1
ATOM 3783 C CA . LEU A 1 475 ? 38.976 16.504 -19.351 1.00 90.38 475 LEU A CA 1
ATOM 3784 C C . LEU A 1 475 ? 38.371 17.210 -18.134 1.00 90.38 475 LEU A C 1
ATOM 3786 O O . LEU A 1 475 ? 37.482 18.042 -18.306 1.00 90.38 475 LEU A O 1
ATOM 3790 N N . ILE A 1 476 ? 38.848 16.915 -16.923 1.00 90.94 476 ILE A N 1
ATOM 3791 C CA . ILE A 1 476 ? 38.356 17.550 -15.696 1.00 90.94 476 ILE A CA 1
ATOM 3792 C C . ILE A 1 476 ? 39.490 18.064 -14.808 1.00 90.94 476 ILE A C 1
ATOM 3794 O O . ILE A 1 476 ? 40.637 17.633 -14.907 1.00 90.94 476 ILE A O 1
ATOM 3798 N N . ARG A 1 477 ? 39.146 18.977 -13.901 1.00 89.19 477 ARG A N 1
ATOM 3799 C CA . ARG A 1 477 ? 39.992 19.446 -12.807 1.00 89.19 477 ARG A CA 1
ATOM 3800 C C . ARG A 1 477 ? 39.219 19.334 -11.500 1.00 89.19 477 ARG A C 1
ATOM 3802 O O . ARG A 1 477 ? 38.155 19.926 -11.356 1.00 89.19 477 ARG A O 1
ATOM 3809 N N . MET A 1 478 ? 39.767 18.599 -10.542 1.00 85.50 478 MET A N 1
ATOM 3810 C CA . MET A 1 478 ? 39.180 18.498 -9.208 1.00 85.50 478 MET A CA 1
ATOM 3811 C C . MET A 1 478 ? 39.404 19.802 -8.431 1.00 85.50 478 MET A C 1
ATOM 3813 O O . MET A 1 478 ? 40.524 20.316 -8.403 1.00 85.50 478 MET A O 1
ATOM 3817 N N . THR A 1 479 ? 38.347 20.331 -7.818 1.00 84.38 479 THR A N 1
ATOM 3818 C CA . THR A 1 479 ? 38.375 21.587 -7.044 1.00 84.38 479 THR A CA 1
ATOM 3819 C C . THR A 1 479 ? 38.080 21.386 -5.559 1.00 84.38 479 THR A C 1
ATOM 3821 O O . THR A 1 479 ? 38.393 22.261 -4.754 1.00 84.38 479 THR A O 1
ATOM 3824 N N . SER A 1 480 ? 37.522 20.237 -5.172 1.00 78.62 480 SER A N 1
ATOM 3825 C CA . SER A 1 480 ? 37.256 19.889 -3.773 1.00 78.62 480 SER A CA 1
ATOM 3826 C C . SER A 1 480 ? 38.521 19.484 -3.006 1.00 78.62 480 SER A C 1
ATOM 3828 O O . SER A 1 480 ? 39.383 18.781 -3.533 1.00 78.62 480 SER A O 1
ATOM 3830 N N . ASN A 1 481 ? 38.586 19.857 -1.725 1.00 68.31 481 ASN A N 1
ATOM 3831 C CA . ASN A 1 481 ? 39.614 19.387 -0.788 1.00 68.31 481 ASN A CA 1
ATOM 3832 C C . ASN A 1 481 ? 39.403 17.903 -0.426 1.00 68.31 481 ASN A C 1
ATOM 3834 O O . ASN A 1 481 ? 38.263 17.451 -0.368 1.00 68.31 481 ASN A O 1
ATOM 3838 N N . GLU A 1 482 ? 40.471 17.174 -0.072 1.00 61.91 482 GLU A N 1
ATOM 3839 C CA . GLU A 1 482 ? 40.400 15.750 0.335 1.00 61.91 482 GLU A CA 1
ATOM 3840 C C . GLU A 1 482 ? 39.482 15.486 1.547 1.00 61.91 482 GLU A C 1
ATOM 3842 O O . GLU A 1 482 ? 38.982 14.377 1.712 1.00 61.91 482 GLU A O 1
ATOM 3847 N N . ASN A 1 483 ? 39.226 16.513 2.367 1.00 58.72 483 ASN A N 1
ATOM 3848 C CA . ASN A 1 483 ? 38.361 16.454 3.553 1.00 58.72 483 ASN A CA 1
ATOM 3849 C C . ASN A 1 483 ? 36.916 16.930 3.296 1.00 58.72 483 ASN A C 1
ATOM 3851 O O . ASN A 1 483 ? 36.155 17.089 4.246 1.00 58.72 483 ASN A O 1
ATOM 3855 N N . SER A 1 484 ? 36.553 17.246 2.050 1.00 70.81 484 SER A N 1
ATOM 3856 C CA . SER A 1 484 ? 35.183 17.626 1.690 1.00 70.81 484 SER A CA 1
ATOM 3857 C C . SER A 1 484 ? 34.288 16.390 1.618 1.00 70.81 484 SER A C 1
ATOM 3859 O O . SER A 1 484 ? 34.675 15.380 1.032 1.00 70.81 484 SER A O 1
ATOM 3861 N N . ASP A 1 485 ? 33.053 16.491 2.118 1.00 72.75 485 ASP A N 1
ATOM 3862 C CA . ASP A 1 485 ? 32.065 15.409 1.991 1.00 72.75 485 ASP A CA 1
ATOM 3863 C C . ASP A 1 485 ? 31.594 15.188 0.540 1.00 72.75 485 ASP A C 1
ATOM 3865 O O . ASP A 1 485 ? 30.965 14.178 0.205 1.00 72.75 485 ASP A O 1
ATOM 3869 N N . THR A 1 486 ? 31.881 16.160 -0.329 1.00 83.38 486 THR A N 1
ATOM 3870 C CA . THR A 1 486 ? 31.497 16.183 -1.741 1.00 83.38 486 THR A CA 1
ATOM 3871 C C . THR A 1 486 ? 32.736 16.303 -2.617 1.00 83.38 486 THR A C 1
ATOM 3873 O O . THR A 1 486 ? 33.558 17.202 -2.414 1.00 83.38 486 THR A O 1
ATOM 3876 N N . THR A 1 487 ? 32.833 15.424 -3.613 1.00 85.38 487 THR A N 1
ATOM 3877 C CA . THR A 1 487 ? 33.790 15.539 -4.713 1.00 85.38 487 THR A CA 1
ATOM 3878 C C . THR A 1 487 ? 33.239 16.535 -5.734 1.00 85.38 487 THR A C 1
ATOM 3880 O O . THR A 1 487 ? 32.155 16.326 -6.287 1.00 85.38 487 THR A O 1
ATOM 3883 N N . GLU A 1 488 ? 33.988 17.609 -5.990 1.00 89.75 488 GLU A N 1
ATOM 3884 C CA . GLU A 1 488 ? 33.661 18.619 -7.001 1.00 89.75 488 GLU A CA 1
ATOM 3885 C C . GLU A 1 488 ? 34.701 18.608 -8.128 1.00 89.75 488 GLU A C 1
ATOM 3887 O O . GLU A 1 488 ? 35.912 18.656 -7.882 1.00 89.75 488 GLU A O 1
ATOM 3892 N N . CYS A 1 489 ? 34.229 18.517 -9.372 1.00 88.62 489 CYS A N 1
ATOM 3893 C CA . CYS A 1 489 ? 35.065 18.491 -10.572 1.00 88.62 489 CYS A CA 1
ATOM 3894 C C . CYS A 1 489 ? 34.569 19.510 -11.604 1.00 88.62 489 CYS A C 1
ATOM 3896 O O . CYS A 1 489 ? 33.414 19.476 -12.026 1.00 88.62 489 CYS A O 1
ATOM 3898 N N . GLU A 1 490 ? 35.457 20.395 -12.046 1.00 90.75 490 GLU A N 1
ATOM 3899 C CA . GLU A 1 490 ? 35.212 21.329 -13.145 1.00 90.75 490 GLU A CA 1
ATOM 3900 C C . GLU A 1 490 ? 35.644 20.719 -14.479 1.00 90.75 490 GLU A C 1
ATOM 3902 O O . GLU A 1 490 ? 36.682 20.064 -14.568 1.00 90.75 490 GLU A O 1
ATOM 3907 N N . TYR A 1 491 ? 34.873 20.962 -15.535 1.00 90.56 491 TYR A N 1
ATOM 3908 C CA . TYR A 1 491 ? 35.224 20.525 -16.885 1.00 90.56 491 TYR A CA 1
ATOM 3909 C C . TYR A 1 491 ? 36.260 21.471 -17.501 1.00 90.56 491 TYR A C 1
ATOM 3911 O O . TYR A 1 491 ? 36.130 22.694 -17.425 1.00 90.56 491 TYR A O 1
ATOM 3919 N N . THR A 1 492 ? 37.305 20.918 -18.118 1.00 89.69 492 THR A N 1
ATOM 3920 C CA . THR A 1 492 ? 38.317 21.712 -18.827 1.00 89.69 492 THR A CA 1
ATOM 3921 C C . THR A 1 492 ? 37.833 22.083 -20.231 1.00 89.69 492 THR A C 1
ATOM 3923 O O . THR A 1 492 ? 36.875 21.514 -20.754 1.00 89.69 492 THR A O 1
ATOM 3926 N N . ALA A 1 493 ? 38.558 22.979 -20.907 1.00 85.25 493 ALA A N 1
ATOM 3927 C CA . ALA A 1 493 ? 38.302 23.306 -22.312 1.00 85.25 493 ALA A CA 1
ATOM 3928 C C . ALA A 1 493 ? 38.453 22.105 -23.273 1.00 85.25 493 ALA A C 1
ATOM 3930 O O . ALA A 1 493 ? 37.973 22.166 -24.403 1.00 85.25 493 ALA A O 1
ATOM 3931 N N . ASN A 1 494 ? 39.100 21.015 -22.840 1.00 86.62 494 ASN A N 1
ATOM 3932 C CA . ASN A 1 494 ? 39.261 19.810 -23.654 1.00 86.62 494 ASN A CA 1
ATOM 3933 C C . ASN A 1 494 ? 38.017 18.914 -23.634 1.00 86.62 494 ASN A C 1
ATOM 3935 O O . ASN A 1 494 ? 37.903 18.040 -24.489 1.00 86.62 494 ASN A O 1
ATOM 3939 N N . PHE A 1 495 ? 37.089 19.098 -22.689 1.00 89.94 495 PHE A N 1
ATOM 3940 C CA . PHE A 1 495 ? 35.845 18.334 -22.648 1.00 89.94 495 PHE A CA 1
ATOM 3941 C C . PHE A 1 495 ? 34.875 18.854 -23.716 1.00 89.94 495 PHE A C 1
ATOM 3943 O O . PHE A 1 495 ? 34.219 19.880 -23.548 1.00 89.94 495 PHE A O 1
ATOM 3950 N N . THR A 1 496 ? 34.821 18.163 -24.856 1.00 88.19 496 THR A N 1
ATOM 3951 C CA . THR A 1 496 ? 34.054 18.582 -26.042 1.00 88.19 496 THR A CA 1
ATOM 3952 C C . THR A 1 496 ? 33.173 17.434 -26.557 1.00 88.19 496 THR A C 1
ATOM 3954 O O . THR A 1 496 ? 33.344 16.311 -26.083 1.00 88.19 496 THR A O 1
ATOM 3957 N N . PRO A 1 497 ? 32.235 17.665 -27.503 1.00 88.81 497 PRO A N 1
ATOM 3958 C CA . PRO A 1 497 ? 31.393 16.590 -28.038 1.00 88.81 497 PRO A CA 1
ATOM 3959 C C . PRO A 1 497 ? 32.215 15.386 -28.518 1.00 88.81 497 PRO A C 1
ATOM 3961 O O . PRO A 1 497 ? 33.233 15.575 -29.193 1.00 88.81 497 PRO A O 1
ATOM 3964 N N . GLY A 1 498 ? 31.780 14.176 -28.155 1.00 90.56 498 GLY A N 1
ATOM 3965 C CA . GLY A 1 498 ? 32.528 12.928 -28.347 1.00 90.56 498 GLY A CA 1
ATOM 3966 C C . GLY A 1 498 ? 33.464 12.552 -27.194 1.00 90.56 498 GLY A C 1
ATOM 3967 O O . GLY A 1 498 ? 34.342 11.707 -27.370 1.00 90.56 498 GLY A O 1
ATOM 3968 N N . SER A 1 499 ? 33.301 13.175 -26.024 1.00 94.31 499 SER A N 1
ATOM 3969 C CA . SER A 1 499 ? 34.036 12.853 -24.795 1.00 94.31 499 SER A CA 1
ATOM 3970 C C . SER A 1 499 ? 33.205 12.013 -23.824 1.00 94.31 499 SER A C 1
ATOM 3972 O O . SER A 1 499 ? 32.022 12.279 -23.612 1.00 94.31 499 SER A O 1
ATOM 3974 N N . VAL A 1 500 ? 33.854 11.043 -23.176 1.00 97.12 500 VAL A N 1
ATOM 3975 C CA . VAL A 1 500 ? 33.282 10.213 -22.107 1.00 97.12 500 VAL A CA 1
ATOM 3976 C C . VAL A 1 500 ? 34.290 10.094 -20.967 1.00 97.12 500 VAL A C 1
ATOM 3978 O O . VAL A 1 500 ? 35.468 9.833 -21.200 1.00 97.12 500 VAL A O 1
ATOM 3981 N N . ILE A 1 501 ? 33.841 10.253 -19.725 1.00 96.44 501 ILE A N 1
ATOM 3982 C CA . ILE A 1 501 ? 34.670 10.048 -18.530 1.00 96.44 501 ILE A CA 1
ATOM 3983 C C . ILE A 1 501 ? 33.884 9.287 -17.465 1.00 96.44 501 ILE A C 1
ATOM 3985 O O . ILE A 1 501 ? 32.697 9.546 -17.280 1.00 96.44 501 ILE A O 1
ATOM 3989 N N . ALA A 1 502 ? 34.532 8.343 -16.781 1.00 96.75 502 ALA A N 1
ATOM 3990 C CA . ALA A 1 502 ? 33.912 7.544 -15.727 1.00 96.75 502 ALA A CA 1
ATOM 3991 C C . ALA A 1 502 ? 34.705 7.606 -14.417 1.00 96.75 502 ALA A C 1
ATOM 3993 O O . ALA A 1 502 ? 35.924 7.424 -14.394 1.00 96.75 502 ALA A O 1
ATOM 3994 N N . PHE A 1 503 ? 33.986 7.814 -13.319 1.00 94.19 503 PHE A N 1
ATOM 3995 C CA . PHE A 1 503 ? 34.499 7.948 -11.959 1.00 94.19 503 PHE A CA 1
ATOM 3996 C C . PHE A 1 503 ? 34.008 6.799 -11.098 1.00 94.19 503 PHE A C 1
ATOM 3998 O O . PHE A 1 503 ? 32.849 6.408 -11.213 1.00 94.19 503 PHE A O 1
ATOM 4005 N N . ARG A 1 504 ? 34.845 6.323 -10.178 1.00 94.06 504 ARG A N 1
ATOM 4006 C CA . ARG A 1 504 ? 34.434 5.422 -9.100 1.00 94.06 504 ARG A CA 1
ATOM 4007 C C . ARG A 1 504 ? 34.488 6.162 -7.777 1.00 94.06 504 ARG A C 1
ATOM 4009 O O . ARG A 1 504 ? 35.519 6.738 -7.431 1.00 94.06 504 ARG A O 1
ATOM 4016 N N . LEU A 1 505 ? 33.382 6.143 -7.046 1.00 92.38 505 LEU A N 1
ATOM 4017 C CA . LEU A 1 505 ? 33.254 6.804 -5.756 1.00 92.38 505 LEU A CA 1
ATOM 4018 C C . LEU A 1 505 ? 32.827 5.810 -4.683 1.00 92.38 505 LEU A C 1
ATOM 4020 O O . LEU A 1 505 ? 31.969 4.959 -4.920 1.00 92.38 505 LEU A O 1
ATOM 4024 N N . SER A 1 506 ? 33.385 5.965 -3.488 1.00 91.81 506 SER A N 1
ATOM 4025 C CA . SER A 1 506 ? 32.970 5.244 -2.287 1.00 91.81 506 SER A CA 1
ATOM 4026 C C . SER A 1 506 ? 32.327 6.184 -1.276 1.00 91.81 506 SER A C 1
ATOM 4028 O O . SER A 1 506 ? 32.512 7.405 -1.313 1.00 91.81 506 SER A O 1
ATOM 4030 N N . LEU A 1 507 ? 31.642 5.606 -0.292 1.00 90.44 507 LEU A N 1
ATOM 4031 C CA . LEU A 1 507 ? 31.312 6.341 0.922 1.00 90.44 507 LEU A CA 1
ATOM 4032 C C . LEU A 1 507 ? 32.584 6.838 1.622 1.00 90.44 507 LEU A C 1
ATOM 4034 O O . LEU A 1 507 ? 33.662 6.241 1.522 1.00 90.44 507 LEU A O 1
ATOM 4038 N N . LEU A 1 508 ? 32.438 7.934 2.361 1.00 87.81 508 LEU A N 1
ATOM 4039 C CA . LEU A 1 508 ? 33.456 8.400 3.298 1.00 87.81 508 LEU A CA 1
ATOM 4040 C C . LEU A 1 508 ? 33.610 7.381 4.439 1.00 87.81 508 LEU A C 1
ATOM 4042 O O . LEU A 1 508 ? 32.626 6.726 4.793 1.00 87.81 508 LEU A O 1
ATOM 4046 N N . PRO A 1 509 ? 34.791 7.267 5.073 1.00 87.81 509 PRO A N 1
ATOM 4047 C CA . PRO A 1 509 ? 35.008 6.308 6.157 1.00 87.81 509 PRO A CA 1
ATOM 4048 C C . PRO A 1 509 ? 33.974 6.403 7.292 1.00 87.81 509 PRO A C 1
ATOM 4050 O O . PRO A 1 509 ? 33.480 5.375 7.750 1.00 87.81 509 PRO A O 1
ATOM 4053 N N . GLN A 1 510 ? 33.588 7.620 7.695 1.00 89.00 510 GLN A N 1
ATOM 4054 C CA . GLN A 1 510 ? 32.570 7.841 8.730 1.00 89.00 510 GLN A CA 1
ATOM 4055 C C . GLN A 1 510 ? 31.191 7.317 8.301 1.00 89.00 510 GLN A C 1
ATOM 4057 O O . GLN A 1 510 ? 30.588 6.519 9.019 1.00 89.00 510 GLN A O 1
ATOM 4062 N N . ALA A 1 511 ? 30.730 7.689 7.104 1.00 90.44 511 ALA A N 1
ATOM 4063 C CA . ALA A 1 511 ? 29.471 7.209 6.536 1.00 90.44 511 ALA A CA 1
ATOM 4064 C C . ALA A 1 511 ? 29.456 5.680 6.368 1.00 90.44 511 ALA A C 1
ATOM 4066 O O . ALA A 1 511 ? 28.462 5.025 6.676 1.00 90.44 511 ALA A O 1
ATOM 4067 N N . GLN A 1 512 ? 30.573 5.087 5.936 1.00 90.44 512 GLN A N 1
ATOM 4068 C CA . GLN A 1 512 ? 30.706 3.636 5.805 1.00 90.44 512 GLN A CA 1
ATOM 4069 C C . GLN A 1 512 ? 30.582 2.931 7.162 1.00 90.44 512 GLN A C 1
ATOM 4071 O O . GLN A 1 512 ? 29.889 1.918 7.274 1.00 90.44 512 GLN A O 1
ATOM 4076 N N . MET A 1 513 ? 31.230 3.465 8.205 1.00 90.56 513 MET A N 1
ATOM 4077 C CA . MET A 1 513 ? 31.104 2.946 9.569 1.00 90.56 513 MET A CA 1
ATOM 4078 C C . MET A 1 513 ? 29.664 3.055 10.079 1.00 90.56 513 MET A C 1
ATOM 4080 O O . MET A 1 513 ? 29.160 2.100 10.669 1.00 90.56 513 MET A O 1
ATOM 4084 N N . ALA A 1 514 ? 28.997 4.185 9.835 1.00 93.06 514 ALA A N 1
ATOM 4085 C CA . ALA A 1 514 ? 27.609 4.406 10.223 1.00 93.06 514 ALA A CA 1
ATOM 4086 C C . ALA A 1 514 ? 26.651 3.411 9.549 1.00 93.06 514 ALA A C 1
ATOM 4088 O O . ALA A 1 514 ? 25.890 2.729 10.237 1.00 93.06 514 ALA A O 1
ATOM 4089 N N . VAL A 1 515 ? 26.753 3.244 8.224 1.00 92.12 515 VAL A N 1
ATOM 4090 C CA . VAL A 1 515 ? 25.962 2.256 7.474 1.00 92.12 515 VAL A CA 1
ATOM 4091 C C . VAL A 1 515 ? 26.200 0.840 7.997 1.00 92.12 515 VAL A C 1
ATOM 4093 O O . VAL A 1 515 ? 25.243 0.089 8.181 1.00 92.12 515 VAL A O 1
ATOM 4096 N N . ASN A 1 516 ? 27.452 0.465 8.274 1.00 90.75 516 ASN A N 1
ATOM 4097 C CA . ASN A 1 516 ? 27.764 -0.866 8.796 1.00 90.75 516 ASN A CA 1
ATOM 4098 C C . ASN A 1 516 ? 27.103 -1.109 10.160 1.00 90.75 516 ASN A C 1
ATOM 4100 O O . ASN A 1 516 ? 26.509 -2.165 10.356 1.00 90.75 516 ASN A O 1
ATOM 4104 N N . LYS A 1 517 ? 27.129 -0.127 11.073 1.00 91.31 517 LYS A N 1
ATOM 4105 C CA . LYS A 1 517 ? 26.441 -0.232 12.372 1.00 91.31 517 LYS A CA 1
ATOM 4106 C C . LYS A 1 517 ? 24.928 -0.390 12.213 1.00 91.31 517 LYS A C 1
ATOM 4108 O O . LYS A 1 517 ? 24.344 -1.270 12.841 1.00 91.31 517 LYS A O 1
ATOM 4113 N N . ILE A 1 518 ? 24.305 0.407 11.341 1.00 91.31 518 ILE A N 1
ATOM 4114 C CA . ILE A 1 518 ? 22.865 0.307 11.054 1.00 91.31 518 ILE A CA 1
ATOM 4115 C C . ILE A 1 518 ? 22.529 -1.065 10.470 1.00 91.31 518 ILE A C 1
ATOM 4117 O O . ILE A 1 518 ? 21.559 -1.691 10.880 1.00 91.31 518 ILE A O 1
ATOM 4121 N N . ARG A 1 519 ? 23.337 -1.573 9.537 1.00 88.25 519 ARG A N 1
ATOM 4122 C CA . ARG A 1 519 ? 23.114 -2.893 8.938 1.00 88.25 519 ARG A CA 1
ATOM 4123 C C . ARG A 1 519 ? 23.272 -4.032 9.927 1.00 88.25 519 ARG A C 1
ATOM 4125 O O . ARG A 1 519 ? 22.494 -4.973 9.834 1.00 88.25 519 ARG A O 1
ATOM 4132 N N . CYS A 1 520 ? 24.207 -3.944 10.875 1.00 85.62 520 CYS A N 1
ATOM 4133 C CA . CYS A 1 520 ? 24.286 -4.914 11.968 1.00 85.62 520 CYS A CA 1
ATOM 4134 C C . CYS A 1 520 ? 22.947 -4.988 12.712 1.00 85.62 520 CYS A C 1
ATOM 4136 O O . CYS A 1 520 ? 22.409 -6.080 12.856 1.00 85.62 520 CYS A O 1
ATOM 4138 N N . VAL A 1 521 ? 22.356 -3.837 13.054 1.00 86.12 521 VAL A N 1
ATOM 4139 C CA . VAL A 1 521 ? 21.016 -3.779 13.662 1.00 86.12 521 VAL A CA 1
ATOM 4140 C C . VAL A 1 521 ? 19.940 -4.343 12.727 1.00 86.12 521 VAL A C 1
ATOM 4142 O O . VAL A 1 521 ? 19.098 -5.127 13.150 1.00 86.12 521 VAL A O 1
ATOM 4145 N N . LEU A 1 522 ? 19.960 -3.989 11.437 1.00 85.88 522 LEU A N 1
ATOM 4146 C CA . LEU A 1 522 ? 18.952 -4.455 10.477 1.00 85.88 522 LEU A CA 1
ATOM 4147 C C . LEU A 1 522 ? 19.023 -5.962 10.187 1.00 85.88 522 LEU A C 1
ATOM 4149 O O . LEU A 1 522 ? 18.000 -6.571 9.870 1.00 85.88 522 LEU A O 1
ATOM 4153 N N . SER A 1 523 ? 20.203 -6.574 10.306 1.00 81.19 523 SER A N 1
ATOM 4154 C CA . SER A 1 523 ? 20.394 -8.012 10.072 1.00 81.19 523 SER A CA 1
ATOM 4155 C C . SER A 1 523 ? 19.553 -8.883 10.999 1.00 81.19 523 SER A C 1
ATOM 4157 O O . SER A 1 523 ? 19.103 -9.959 10.610 1.00 81.19 523 SER A O 1
ATOM 4159 N N . GLU A 1 524 ? 19.259 -8.375 12.192 1.00 77.12 524 GLU A N 1
ATOM 4160 C CA . GLU A 1 524 ? 18.443 -9.044 13.200 1.00 77.12 524 GLU A CA 1
ATOM 4161 C C . GLU A 1 524 ? 16.980 -9.173 12.777 1.00 77.12 524 GLU A C 1
ATOM 4163 O O . GLU A 1 524 ? 16.301 -10.120 13.165 1.00 77.12 524 GLU A O 1
ATOM 4168 N N . PHE A 1 525 ? 16.510 -8.256 11.931 1.00 76.75 525 PHE A N 1
ATOM 4169 C CA . PHE A 1 525 ? 15.171 -8.288 11.347 1.00 76.75 525 PHE A CA 1
ATOM 4170 C C . PHE A 1 525 ? 15.130 -9.060 10.019 1.00 76.75 525 PHE A C 1
ATOM 4172 O O . PHE A 1 525 ? 14.150 -8.992 9.278 1.00 76.75 525 PHE A O 1
ATOM 4179 N N . GLY A 1 526 ? 16.201 -9.793 9.695 1.00 69.81 526 GLY A N 1
ATOM 4180 C CA . GLY A 1 526 ? 16.282 -10.656 8.521 1.00 69.81 526 GLY A CA 1
ATOM 4181 C C . GLY A 1 526 ? 16.714 -9.955 7.232 1.00 69.81 526 GLY A C 1
ATOM 4182 O O . GLY A 1 526 ? 16.730 -10.604 6.186 1.00 69.81 526 GLY A O 1
ATOM 4183 N N . TYR A 1 527 ? 17.104 -8.674 7.260 1.00 69.62 527 TYR A N 1
ATOM 4184 C CA . TYR A 1 527 ? 17.718 -8.040 6.088 1.00 69.62 527 TYR A CA 1
ATOM 4185 C C . TYR A 1 527 ? 19.042 -8.753 5.767 1.00 69.62 527 TYR A C 1
ATOM 4187 O O . TYR A 1 527 ? 19.993 -8.716 6.548 1.00 69.62 527 TYR A O 1
ATOM 4195 N N . LYS A 1 528 ? 19.101 -9.445 4.620 1.00 57.34 528 LYS A N 1
ATOM 4196 C CA . LYS A 1 528 ? 20.268 -10.249 4.225 1.00 57.34 528 LYS A CA 1
ATOM 4197 C C . LYS A 1 528 ? 21.493 -9.353 4.010 1.00 57.34 528 LYS A C 1
ATOM 4199 O O . LYS A 1 528 ? 21.565 -8.632 3.017 1.00 57.34 528 LYS A O 1
ATOM 4204 N N . ILE A 1 529 ? 22.497 -9.465 4.880 1.00 51.94 529 ILE A N 1
ATOM 4205 C CA . ILE A 1 529 ? 23.845 -8.957 4.608 1.00 51.94 529 ILE A CA 1
ATOM 4206 C C . ILE A 1 529 ? 24.570 -10.023 3.770 1.00 51.94 529 ILE A C 1
ATOM 4208 O O . ILE A 1 529 ? 24.698 -11.164 4.199 1.00 51.94 529 ILE A O 1
ATOM 4212 N N . ARG A 1 530 ? 25.092 -9.685 2.582 1.00 44.38 530 ARG A N 1
ATOM 4213 C CA . ARG A 1 530 ? 26.011 -10.577 1.828 1.00 44.38 530 ARG A CA 1
ATOM 4214 C C . ARG A 1 530 ? 27.410 -10.699 2.472 1.00 44.38 530 ARG A C 1
ATOM 4216 O O . ARG A 1 530 ? 28.335 -11.196 1.841 1.00 44.38 530 ARG A O 1
ATOM 4223 N N . ILE A 1 531 ? 27.579 -10.252 3.715 1.00 37.66 531 ILE A N 1
ATOM 4224 C CA . ILE A 1 531 ? 28.810 -10.352 4.500 1.00 37.66 531 ILE A CA 1
ATOM 4225 C C . ILE A 1 531 ? 28.486 -11.288 5.664 1.00 37.66 531 ILE A C 1
ATOM 4227 O O . ILE A 1 531 ? 27.671 -10.933 6.506 1.00 37.66 531 ILE A O 1
ATOM 4231 N N . SER A 1 532 ? 29.081 -12.483 5.612 1.00 34.28 532 SER A N 1
ATOM 4232 C CA . SER A 1 532 ? 29.211 -13.522 6.648 1.00 34.28 532 SER A CA 1
ATOM 4233 C C . SER A 1 532 ? 28.141 -13.595 7.747 1.00 34.28 532 SER A C 1
ATOM 4235 O O . SER A 1 532 ? 28.034 -12.724 8.605 1.00 34.28 532 SER A O 1
ATOM 4237 N N . GLU A 1 533 ? 27.463 -14.740 7.765 1.00 34.62 533 GLU A N 1
ATOM 4238 C CA . GLU A 1 533 ? 26.609 -15.300 8.815 1.00 34.62 533 GLU A CA 1
ATOM 4239 C C . GLU A 1 533 ? 27.131 -15.065 10.245 1.00 34.62 533 GLU A C 1
ATOM 4241 O O . GLU A 1 533 ? 27.819 -15.904 10.818 1.00 34.62 533 GLU A O 1
ATOM 4246 N N . VAL A 1 534 ? 26.753 -13.950 10.865 1.00 35.84 534 VAL A N 1
ATOM 4247 C CA . VAL A 1 534 ? 26.667 -13.856 12.325 1.00 35.84 534 VAL A CA 1
ATOM 4248 C C . VAL A 1 534 ? 25.443 -13.009 12.653 1.00 35.84 534 VAL A C 1
ATOM 4250 O O . VAL A 1 534 ? 25.516 -11.788 12.748 1.00 35.84 534 VAL A O 1
ATOM 4253 N N . ALA A 1 535 ? 24.291 -13.663 12.800 1.00 39.28 535 ALA A N 1
ATOM 4254 C CA . ALA A 1 535 ? 23.126 -13.046 13.419 1.00 39.28 535 ALA A CA 1
ATOM 4255 C C . ALA A 1 535 ? 23.425 -12.873 14.916 1.00 39.28 535 ALA A C 1
ATOM 4257 O O . ALA A 1 535 ? 23.209 -13.777 15.722 1.00 39.28 535 ALA A O 1
ATOM 4258 N N . THR A 1 536 ? 23.987 -11.732 15.304 1.00 42.38 536 THR A N 1
ATOM 4259 C CA . THR A 1 536 ? 24.040 -11.344 16.713 1.00 42.38 536 THR A CA 1
ATOM 4260 C C . THR A 1 536 ? 22.663 -10.832 17.106 1.00 42.38 536 THR A C 1
ATOM 4262 O O . THR A 1 536 ? 22.318 -9.705 16.779 1.00 42.38 536 THR A O 1
ATOM 4265 N N . HIS A 1 537 ? 21.863 -11.651 17.793 1.00 48.88 537 HIS A N 1
ATOM 4266 C CA . HIS A 1 537 ? 20.634 -11.179 18.432 1.00 48.88 537 HIS A CA 1
ATOM 4267 C C . HIS A 1 537 ? 20.953 -9.997 19.360 1.00 48.88 537 HIS A C 1
ATOM 4269 O O . HIS A 1 537 ? 21.689 -10.172 20.337 1.00 48.88 537 HIS A O 1
ATOM 4275 N N . ASN A 1 538 ? 20.386 -8.811 19.121 1.00 56.66 538 ASN A N 1
ATOM 4276 C CA . ASN A 1 538 ? 20.476 -7.731 20.094 1.00 56.66 538 ASN A CA 1
ATOM 4277 C C . ASN A 1 538 ? 19.487 -7.998 21.223 1.00 56.66 538 ASN A C 1
ATOM 4279 O O . ASN A 1 538 ? 18.298 -7.664 21.174 1.00 56.66 538 ASN A O 1
ATOM 4283 N N . ALA A 1 539 ? 20.014 -8.611 22.281 1.00 63.78 539 ALA A N 1
ATOM 4284 C CA . ALA A 1 539 ? 19.295 -8.812 23.528 1.00 63.78 539 ALA A CA 1
ATOM 4285 C C . ALA A 1 539 ? 18.722 -7.492 24.087 1.00 63.78 539 ALA A C 1
ATOM 4287 O O . ALA A 1 539 ? 17.723 -7.534 24.803 1.00 63.78 539 ALA A O 1
ATOM 4288 N N . ALA A 1 540 ? 19.293 -6.326 23.741 1.00 80.44 540 ALA A N 1
ATOM 4289 C CA . ALA A 1 540 ? 18.860 -5.041 24.281 1.00 80.44 540 ALA A CA 1
ATOM 4290 C C . ALA A 1 540 ? 17.490 -4.596 23.744 1.00 80.44 540 ALA A C 1
ATOM 4292 O O . ALA A 1 540 ? 16.601 -4.336 24.553 1.00 80.44 540 ALA A O 1
ATOM 4293 N N . LEU A 1 541 ? 17.267 -4.557 22.420 1.00 87.12 541 LEU A N 1
ATOM 4294 C CA . LEU A 1 541 ? 15.962 -4.138 21.876 1.00 87.12 541 LEU A CA 1
ATOM 4295 C C . LEU A 1 541 ? 14.855 -5.115 22.281 1.00 87.12 541 LEU A C 1
ATOM 4297 O O . LEU A 1 541 ? 13.789 -4.689 22.719 1.00 87.12 541 LEU A O 1
ATOM 4301 N N . SER A 1 542 ? 15.127 -6.419 22.198 1.00 86.31 542 SER A N 1
ATOM 4302 C CA . SER A 1 542 ? 14.168 -7.445 22.622 1.00 86.31 542 SER A CA 1
ATOM 4303 C C . SER A 1 542 ? 13.811 -7.298 24.105 1.00 86.31 542 SER A C 1
ATOM 4305 O O . SER A 1 542 ? 12.637 -7.358 24.462 1.00 86.31 542 SER A O 1
ATOM 4307 N N . SER A 1 543 ? 14.794 -7.033 24.975 1.00 90.81 543 SER A N 1
ATOM 4308 C CA . SER A 1 543 ? 14.547 -6.768 26.398 1.00 90.81 543 SER A CA 1
ATOM 4309 C C . SER A 1 543 ? 13.716 -5.502 26.621 1.00 90.81 543 SER A C 1
ATOM 4311 O O . SER A 1 543 ? 12.838 -5.506 27.482 1.00 90.81 543 SER A O 1
ATOM 4313 N N . ILE A 1 544 ? 13.972 -4.431 25.862 1.00 94.56 544 ILE A N 1
ATOM 4314 C CA . ILE A 1 544 ? 13.204 -3.180 25.942 1.00 94.56 544 ILE A CA 1
ATOM 4315 C C . ILE A 1 544 ? 11.754 -3.434 25.531 1.00 94.56 544 ILE A C 1
ATOM 4317 O O . ILE A 1 544 ? 10.843 -3.142 26.303 1.00 94.56 544 ILE A O 1
ATOM 4321 N N . VAL A 1 545 ? 11.528 -4.038 24.361 1.00 93.81 545 VAL A N 1
ATOM 4322 C CA . VAL A 1 545 ? 10.179 -4.314 23.848 1.00 93.81 545 VAL A CA 1
ATOM 4323 C C . VAL A 1 545 ? 9.413 -5.254 24.783 1.00 93.81 545 VAL A C 1
ATOM 4325 O O . VAL A 1 545 ? 8.238 -5.021 25.064 1.00 93.81 545 VAL A O 1
ATOM 4328 N N . ASN A 1 546 ? 10.077 -6.266 25.345 1.00 93.69 546 ASN A N 1
ATOM 4329 C CA . ASN A 1 546 ? 9.460 -7.179 26.308 1.00 93.69 546 ASN A CA 1
ATOM 4330 C C . ASN A 1 546 ? 9.065 -6.500 27.631 1.00 93.69 546 ASN A C 1
ATOM 4332 O O . ASN A 1 546 ? 8.197 -7.017 28.332 1.00 93.69 546 ASN A O 1
ATOM 4336 N N . SER A 1 547 ? 9.641 -5.344 27.972 1.00 94.62 547 SER A N 1
ATOM 4337 C CA . SER A 1 547 ? 9.243 -4.577 29.160 1.00 94.62 547 SER A CA 1
ATOM 4338 C C . SER A 1 547 ? 8.024 -3.672 28.943 1.00 94.62 547 SER A C 1
ATOM 4340 O O . SER A 1 547 ? 7.406 -3.256 29.920 1.00 94.62 547 SER A O 1
ATOM 4342 N N . LEU A 1 548 ? 7.647 -3.400 27.687 1.00 95.56 548 LEU A N 1
ATOM 4343 C CA . LEU A 1 548 ? 6.528 -2.515 27.357 1.00 95.56 548 LEU A CA 1
ATOM 4344 C C . LEU A 1 548 ? 5.182 -3.180 27.657 1.00 95.56 548 LEU A C 1
ATOM 4346 O O . LEU A 1 548 ? 4.948 -4.340 27.302 1.00 95.56 548 LEU A O 1
ATOM 4350 N N . THR A 1 549 ? 4.281 -2.409 28.263 1.00 94.62 549 THR A N 1
ATOM 4351 C CA . THR A 1 549 ? 2.870 -2.761 28.459 1.00 94.62 549 THR A CA 1
ATOM 4352 C C . THR A 1 549 ? 2.012 -2.294 27.278 1.00 94.62 549 THR A C 1
ATOM 4354 O O . THR A 1 549 ? 2.445 -1.492 26.451 1.00 94.62 549 THR A O 1
ATOM 4357 N N . LEU A 1 550 ? 0.751 -2.734 27.206 1.00 96.06 550 LEU A N 1
ATOM 4358 C CA . LEU A 1 550 ? -0.193 -2.232 26.194 1.00 96.06 550 LEU A CA 1
ATOM 4359 C C . LEU A 1 550 ? -0.454 -0.718 26.324 1.00 96.06 550 LEU A C 1
ATOM 4361 O O . LEU A 1 550 ? -0.702 -0.058 25.317 1.00 96.06 550 LEU A O 1
ATOM 4365 N N . ALA A 1 551 ? -0.351 -0.155 27.534 1.00 93.19 551 ALA A N 1
ATOM 4366 C CA . ALA A 1 551 ? -0.445 1.288 27.752 1.00 93.19 551 ALA A CA 1
ATOM 4367 C C . ALA A 1 551 ? 0.786 2.032 27.202 1.00 93.19 551 ALA A C 1
ATOM 4369 O O . ALA A 1 551 ? 0.635 3.061 26.547 1.00 93.19 551 ALA A O 1
ATOM 4370 N N . ASP A 1 552 ? 1.992 1.480 27.377 1.00 94.94 552 ASP A N 1
ATOM 4371 C CA . ASP A 1 552 ? 3.203 2.049 26.768 1.00 94.94 552 ASP A CA 1
ATOM 4372 C C . ASP A 1 552 ? 3.131 1.974 25.237 1.00 94.94 552 ASP A C 1
ATOM 4374 O O . ASP A 1 552 ? 3.501 2.916 24.535 1.00 94.94 552 ASP A O 1
ATOM 4378 N N . LEU A 1 553 ? 2.587 0.879 24.697 1.00 97.25 553 LEU A N 1
ATOM 4379 C CA . LEU A 1 553 ? 2.402 0.705 23.257 1.00 97.25 553 LEU A CA 1
ATOM 4380 C C . LEU A 1 553 ? 1.385 1.693 22.663 1.00 97.25 553 LEU A C 1
ATOM 4382 O O . LEU A 1 553 ? 1.580 2.114 21.524 1.00 97.25 553 LEU A O 1
ATOM 4386 N N . ASN A 1 554 ? 0.370 2.145 23.416 1.00 96.50 554 ASN A N 1
ATOM 4387 C CA . ASN A 1 554 ? -0.486 3.266 22.993 1.00 96.50 554 ASN A CA 1
ATOM 4388 C C . ASN A 1 554 ? 0.353 4.525 22.731 1.00 96.50 554 ASN A C 1
ATOM 4390 O O . ASN A 1 554 ? 0.212 5.139 21.672 1.00 96.50 554 ASN A O 1
ATOM 4394 N N . ARG A 1 555 ? 1.271 4.868 23.648 1.00 92.88 555 ARG A N 1
ATOM 4395 C CA . ARG A 1 555 ? 2.178 6.017 23.499 1.00 92.88 555 ARG A CA 1
ATOM 4396 C C . ARG A 1 555 ? 3.114 5.832 22.313 1.00 92.88 555 ARG A C 1
ATOM 4398 O O . ARG A 1 555 ? 3.232 6.737 21.489 1.00 92.88 555 ARG A O 1
ATOM 4405 N N . VAL A 1 556 ? 3.782 4.682 22.223 1.00 96.94 556 VAL A N 1
ATOM 4406 C CA . VAL A 1 556 ? 4.825 4.425 21.217 1.00 96.94 556 VAL A CA 1
ATOM 4407 C C . VAL A 1 556 ? 4.247 4.369 19.803 1.00 96.94 556 VAL A C 1
ATOM 4409 O O . VAL A 1 556 ? 4.796 4.985 18.888 1.00 96.94 556 VAL A O 1
ATOM 4412 N N . LEU A 1 557 ? 3.142 3.647 19.618 1.00 97.88 557 LEU A N 1
ATOM 4413 C CA . LEU A 1 557 ? 2.565 3.403 18.299 1.00 97.88 557 LEU A CA 1
ATOM 4414 C C . LEU A 1 557 ? 1.596 4.505 17.877 1.00 97.88 557 LEU A C 1
ATOM 4416 O O . LEU A 1 557 ? 1.640 4.916 16.724 1.00 97.88 557 LEU A O 1
ATOM 4420 N N . ASN A 1 558 ? 0.762 5.001 18.791 1.00 96.50 558 ASN A N 1
ATOM 4421 C CA . ASN A 1 558 ? -0.406 5.816 18.457 1.00 96.50 558 ASN A CA 1
ATOM 4422 C C . ASN A 1 558 ? -0.308 7.218 19.095 1.00 96.50 558 ASN A C 1
ATOM 4424 O O . ASN A 1 558 ? 0.716 7.888 18.947 1.00 96.50 558 ASN A O 1
ATOM 4428 N N . ARG A 1 559 ? -1.353 7.655 19.808 1.00 95.81 559 ARG A N 1
ATOM 4429 C CA . ARG A 1 559 ? -1.663 9.039 20.221 1.00 95.81 559 ARG A CA 1
ATOM 4430 C C . ARG A 1 559 ? -2.103 9.910 19.058 1.00 95.81 559 ARG A C 1
ATOM 4432 O O . ARG A 1 559 ? -1.305 10.186 18.161 1.00 95.81 559 ARG A O 1
ATOM 4439 N N . CYS A 1 560 ? -3.360 10.345 19.076 1.00 96.25 560 CYS A N 1
ATOM 4440 C CA . CYS A 1 560 ? -3.771 11.452 18.215 1.00 96.25 560 CYS A CA 1
ATOM 4441 C C . CYS A 1 560 ? -3.201 12.778 18.751 1.00 96.25 560 CYS A C 1
ATOM 4443 O O . CYS A 1 560 ? -2.631 12.838 19.846 1.00 96.25 560 CYS A O 1
ATOM 4445 N N . GLU A 1 561 ? -3.323 13.847 17.971 1.00 95.88 561 GLU A N 1
ATOM 4446 C CA . GLU A 1 561 ? -2.735 15.141 18.316 1.00 95.88 561 GLU A CA 1
ATOM 4447 C C . GLU A 1 561 ? -3.273 15.710 19.639 1.00 95.88 561 GLU A C 1
ATOM 4449 O O . GLU A 1 561 ? -2.507 16.216 20.458 1.00 95.88 561 GLU A O 1
ATOM 4454 N N . GLU A 1 562 ? -4.576 15.596 19.877 1.00 95.44 562 GLU A N 1
ATOM 4455 C CA . GLU A 1 562 ? -5.243 16.068 21.089 1.00 95.44 562 GLU A CA 1
ATOM 4456 C C . GLU A 1 562 ? -4.734 15.326 22.324 1.00 95.44 562 GLU A C 1
ATOM 4458 O O . GLU A 1 562 ? -4.442 15.956 23.338 1.00 95.44 562 GLU A O 1
ATOM 4463 N N . GLU A 1 563 ? -4.569 14.005 22.228 1.00 95.19 563 GLU A N 1
ATOM 4464 C CA . GLU A 1 563 ? -4.011 13.186 23.304 1.00 95.19 563 GLU A CA 1
ATOM 4465 C C . GLU A 1 563 ? -2.556 13.559 23.613 1.00 95.19 563 GLU A C 1
ATOM 4467 O O . GLU A 1 563 ? -2.154 13.584 24.775 1.00 95.19 563 GLU A O 1
ATOM 4472 N N . GLU A 1 564 ? -1.745 13.844 22.595 1.00 94.44 564 GLU A N 1
ATOM 4473 C CA . GLU A 1 564 ? -0.356 14.281 22.779 1.00 94.44 564 GLU A CA 1
ATOM 4474 C C . GLU A 1 564 ? -0.284 15.658 23.457 1.00 94.44 564 GLU A C 1
ATOM 4476 O O . GLU A 1 564 ? 0.491 15.861 24.393 1.00 94.44 564 GLU A O 1
ATOM 4481 N N . ARG A 1 565 ? -1.131 16.600 23.020 1.00 93.56 565 ARG A N 1
ATOM 4482 C CA . ARG A 1 565 ? -1.215 17.954 23.588 1.00 93.56 565 ARG A CA 1
ATOM 4483 C C . ARG A 1 565 ? -1.670 17.939 25.049 1.00 93.56 565 ARG A C 1
ATOM 4485 O O . ARG A 1 565 ? -1.181 18.749 25.839 1.00 93.56 565 ARG A O 1
ATOM 4492 N N . ASP A 1 566 ? -2.555 17.010 25.416 1.00 91.88 566 ASP A N 1
ATOM 4493 C CA . ASP A 1 566 ? -3.073 16.847 26.782 1.00 91.88 566 ASP A CA 1
ATOM 4494 C C . ASP A 1 566 ? -1.984 16.583 27.828 1.00 91.88 566 ASP A C 1
ATOM 4496 O O . ASP A 1 566 ? -2.147 16.898 29.007 1.00 91.88 566 ASP A O 1
ATOM 4500 N N . GLU A 1 567 ? -0.837 16.039 27.417 1.00 85.69 567 GLU A N 1
ATOM 4501 C CA . GLU A 1 567 ? 0.254 15.758 28.346 1.00 85.69 567 GLU A CA 1
ATOM 4502 C C . GLU A 1 567 ? 0.898 17.030 28.919 1.00 85.69 567 GLU A C 1
ATOM 4504 O O . GLU A 1 567 ? 1.542 16.956 29.972 1.00 85.69 567 GLU A O 1
ATOM 4509 N N . GLY A 1 568 ? 0.697 18.184 28.267 1.00 82.50 568 GLY A N 1
ATOM 4510 C CA . GLY A 1 568 ? 1.164 19.493 28.729 1.00 82.50 568 GLY A CA 1
ATOM 4511 C C . GLY A 1 568 ? 2.613 19.823 28.359 1.00 82.50 568 GLY A C 1
ATOM 4512 O O . GLY A 1 568 ? 3.180 20.767 28.904 1.00 82.50 568 GLY A O 1
ATOM 4513 N N . HIS A 1 569 ? 3.219 19.071 27.436 1.00 82.38 569 HIS A N 1
ATOM 4514 C CA . HIS A 1 569 ? 4.615 19.253 27.009 1.00 82.38 569 HIS A CA 1
ATOM 4515 C C . HIS A 1 569 ? 4.783 20.126 25.750 1.00 82.38 569 HIS A C 1
ATOM 4517 O O . HIS A 1 569 ? 5.899 20.295 25.269 1.00 82.38 569 HIS A O 1
ATOM 4523 N N . GLY A 1 570 ? 3.694 20.691 25.211 1.00 71.06 570 GLY A N 1
ATOM 4524 C CA . GLY A 1 570 ? 3.730 21.581 24.040 1.00 71.06 570 GLY A CA 1
ATOM 4525 C C . GLY A 1 570 ? 3.956 20.883 22.689 1.00 71.06 570 GLY A C 1
ATOM 4526 O O . GLY A 1 570 ? 4.261 21.562 21.712 1.00 71.06 570 GLY A O 1
ATOM 4527 N N . GLY A 1 571 ? 3.823 19.551 22.627 1.00 81.75 571 GLY A N 1
ATOM 4528 C CA . GLY A 1 571 ? 3.941 18.744 21.404 1.00 81.75 571 GLY A CA 1
ATOM 4529 C C . GLY A 1 571 ? 2.602 18.473 20.701 1.00 81.75 571 GLY A C 1
ATOM 4530 O O . GLY A 1 571 ? 1.537 18.755 21.242 1.00 81.75 571 GLY A O 1
ATOM 4531 N N . GLY A 1 572 ? 2.664 17.910 19.493 1.00 92.94 572 GLY A N 1
ATOM 4532 C CA . GLY A 1 572 ? 1.514 17.522 18.666 1.00 92.94 572 GLY A CA 1
ATOM 4533 C C . GLY A 1 572 ? 1.936 16.559 17.554 1.00 92.94 572 GLY A C 1
ATOM 4534 O O . GLY A 1 572 ? 3.068 16.064 17.573 1.00 92.94 572 GLY A O 1
ATOM 4535 N N . ALA A 1 573 ? 1.056 16.291 16.588 1.00 96.25 573 ALA A N 1
ATOM 4536 C CA . ALA A 1 573 ? 1.393 15.448 15.440 1.00 96.25 573 ALA A CA 1
ATOM 4537 C C . ALA A 1 573 ? 2.472 16.108 14.570 1.00 96.25 573 ALA A C 1
ATOM 4539 O O . ALA A 1 573 ? 2.460 17.322 14.359 1.00 96.25 573 ALA A O 1
ATOM 4540 N N . TYR A 1 574 ? 3.419 15.316 14.060 1.00 97.19 574 TYR A N 1
ATOM 4541 C CA . TYR A 1 574 ? 4.441 15.842 13.156 1.00 97.19 574 TYR A CA 1
ATOM 4542 C C . TYR A 1 574 ? 3.791 16.320 11.853 1.00 97.19 574 TYR A C 1
ATOM 4544 O O . TYR A 1 574 ? 3.046 15.571 11.219 1.00 97.19 574 TYR A O 1
ATOM 4552 N N . VAL A 1 575 ? 4.094 17.552 11.442 1.00 97.38 575 VAL A N 1
ATOM 4553 C CA . VAL A 1 575 ? 3.598 18.140 10.192 1.00 97.38 575 VAL A CA 1
ATOM 4554 C C . VAL A 1 575 ? 4.682 18.046 9.134 1.00 97.38 575 VAL A C 1
ATOM 4556 O O . VAL A 1 575 ? 5.725 18.689 9.237 1.00 97.38 575 VAL A O 1
ATOM 4559 N N . ILE A 1 576 ? 4.421 17.258 8.097 1.00 97.50 576 ILE A N 1
ATOM 4560 C CA . ILE A 1 576 ? 5.325 17.120 6.960 1.00 97.50 576 ILE A CA 1
ATOM 4561 C C . ILE A 1 576 ? 5.089 18.304 6.012 1.00 97.50 576 ILE A C 1
ATOM 4563 O O . ILE A 1 576 ? 3.954 18.490 5.553 1.00 97.50 576 ILE A O 1
ATOM 4567 N N . PRO A 1 577 ? 6.124 19.104 5.690 1.00 96.69 577 PRO A N 1
ATOM 4568 C CA . PRO A 1 577 ? 6.000 20.200 4.733 1.00 96.69 577 PRO A CA 1
ATOM 4569 C C . PRO A 1 577 ? 5.438 19.711 3.393 1.00 96.69 577 PRO A C 1
ATOM 4571 O O . PRO A 1 577 ? 5.866 18.679 2.888 1.00 96.69 577 PRO A O 1
ATOM 4574 N N . ASN A 1 578 ? 4.490 20.453 2.815 1.00 95.38 578 ASN A N 1
ATOM 4575 C CA . ASN A 1 578 ? 3.810 20.120 1.551 1.00 95.38 578 ASN A CA 1
ATOM 4576 C C . ASN A 1 578 ? 3.018 18.793 1.549 1.00 95.38 578 ASN A C 1
ATOM 4578 O O . ASN A 1 578 ? 2.690 18.290 0.479 1.00 95.38 578 ASN A O 1
ATOM 4582 N N . TYR A 1 579 ? 2.694 18.240 2.723 1.00 95.69 579 TYR A N 1
ATOM 4583 C CA . TYR A 1 579 ? 1.841 17.054 2.862 1.00 95.69 579 TYR A CA 1
ATOM 4584 C C . TYR A 1 579 ? 0.764 17.252 3.937 1.00 95.69 579 TYR A C 1
ATOM 4586 O O . TYR A 1 579 ? -0.423 17.192 3.633 1.00 95.69 579 TYR A O 1
ATOM 4594 N N . GLY A 1 580 ? 1.157 17.571 5.175 1.00 96.50 580 GLY A N 1
ATOM 4595 C CA . GLY A 1 580 ? 0.226 17.787 6.288 1.00 96.50 580 GLY A CA 1
ATOM 4596 C C . GLY A 1 580 ? 0.601 17.037 7.572 1.00 96.50 580 GLY A C 1
ATOM 4597 O O . GLY A 1 580 ? 1.677 16.432 7.644 1.00 96.50 580 GLY A O 1
ATOM 4598 N N . PRO A 1 581 ? -0.249 17.116 8.613 1.00 96.69 581 PRO A N 1
ATOM 4599 C CA . PRO A 1 581 ? -0.050 16.404 9.872 1.00 96.69 581 PRO A CA 1
ATOM 4600 C C . PRO A 1 581 ? -0.209 14.891 9.699 1.00 96.69 581 PRO A C 1
ATOM 4602 O O . PRO A 1 581 ? -1.074 14.419 8.961 1.00 96.69 581 PRO A O 1
ATOM 4605 N N . LEU A 1 582 ? 0.603 14.123 10.424 1.00 96.69 582 LEU A N 1
ATOM 4606 C CA . LEU A 1 582 ? 0.403 12.682 10.555 1.00 96.69 582 LEU A CA 1
ATOM 4607 C C . LEU A 1 582 ? -0.858 12.371 11.386 1.00 96.69 582 LEU A C 1
ATOM 4609 O O . LEU A 1 582 ? -1.153 13.095 12.336 1.00 96.69 582 LEU A O 1
ATOM 4613 N N . PRO A 1 583 ? -1.579 11.270 11.096 1.00 95.00 583 PRO A N 1
ATOM 4614 C CA . PRO A 1 583 ? -2.803 10.911 11.826 1.00 95.00 583 PRO A CA 1
ATOM 4615 C C . PRO A 1 583 ? -2.541 10.508 13.286 1.00 95.00 583 PRO A C 1
ATOM 4617 O O . PRO A 1 583 ? -3.411 10.650 14.142 1.00 95.00 583 PRO A O 1
ATOM 4620 N N . TYR A 1 584 ? -1.332 10.020 13.570 1.00 97.62 584 TYR A N 1
ATOM 4621 C CA . TYR A 1 584 ? -0.856 9.708 14.912 1.00 97.62 584 TYR A CA 1
ATOM 4622 C C . TYR A 1 584 ? 0.541 10.289 15.121 1.00 97.62 584 TYR A C 1
ATOM 4624 O O . TYR A 1 584 ? 1.344 10.361 14.190 1.00 97.62 584 TYR A O 1
ATOM 4632 N N . CYS A 1 585 ? 0.846 10.648 16.362 1.00 97.19 585 CYS A N 1
ATOM 4633 C CA . CYS A 1 585 ? 2.159 11.130 16.783 1.00 97.19 585 CYS A CA 1
ATOM 4634 C C . CYS A 1 585 ? 3.190 9.989 16.890 1.00 97.19 585 CYS A C 1
ATOM 4636 O O . CYS A 1 585 ? 4.392 10.203 16.749 1.00 97.19 585 CYS A O 1
ATOM 4638 N N . GLY A 1 586 ? 2.734 8.771 17.188 1.00 96.81 586 GLY A N 1
ATOM 4639 C CA . GLY A 1 586 ? 3.570 7.578 17.290 1.00 96.81 586 GLY A CA 1
ATOM 4640 C C . GLY A 1 586 ? 3.951 6.969 15.945 1.00 96.81 586 GLY A C 1
ATOM 4641 O O . GLY A 1 586 ? 3.644 7.496 14.874 1.00 96.81 586 GLY A O 1
ATOM 4642 N N . LEU A 1 587 ? 4.637 5.825 16.001 1.00 98.12 587 LEU A N 1
ATOM 4643 C CA . LEU A 1 587 ? 5.184 5.170 14.807 1.00 98.12 587 LEU A CA 1
ATOM 4644 C C . LEU A 1 587 ? 4.108 4.811 13.768 1.00 98.12 587 LEU A C 1
ATOM 4646 O O . LEU A 1 587 ? 4.401 4.850 12.576 1.00 98.12 587 LEU A O 1
ATOM 4650 N N . GLN A 1 588 ? 2.863 4.540 14.180 1.00 97.81 588 GLN A N 1
ATOM 4651 C CA . GLN A 1 588 ? 1.743 4.291 13.264 1.00 97.81 588 GLN A CA 1
ATOM 4652 C C . GLN A 1 588 ? 1.541 5.447 12.279 1.00 97.81 588 GLN A C 1
ATOM 4654 O O . GLN A 1 588 ? 1.221 5.195 11.120 1.00 97.81 588 GLN A O 1
ATOM 4659 N N . GLY A 1 589 ? 1.738 6.701 12.700 1.00 97.31 589 GLY A N 1
ATOM 4660 C CA . GLY A 1 589 ? 1.610 7.861 11.815 1.00 97.31 589 GLY A CA 1
ATOM 4661 C C . GLY A 1 589 ? 2.613 7.810 10.665 1.00 97.31 589 GLY A C 1
ATOM 4662 O O . GLY A 1 589 ? 2.232 7.931 9.503 1.00 97.31 589 GLY A O 1
ATOM 4663 N N . PHE A 1 590 ? 3.880 7.535 10.985 1.00 97.94 590 PHE A N 1
ATOM 4664 C CA . PHE A 1 590 ? 4.952 7.392 9.997 1.00 97.94 590 PHE A CA 1
ATOM 4665 C C . PHE A 1 590 ? 4.728 6.187 9.080 1.00 97.94 590 PHE A C 1
ATOM 4667 O O . PHE A 1 590 ? 4.876 6.310 7.868 1.00 97.94 590 PHE A O 1
ATOM 4674 N N . ILE A 1 591 ? 4.321 5.045 9.640 1.00 97.19 591 ILE A N 1
ATOM 4675 C CA . ILE A 1 591 ? 4.039 3.824 8.874 1.00 97.19 591 ILE A CA 1
ATOM 4676 C C . ILE A 1 591 ? 2.847 4.003 7.939 1.00 97.19 591 ILE A C 1
ATOM 4678 O O . ILE A 1 591 ? 2.881 3.500 6.822 1.00 97.19 591 ILE A O 1
ATOM 4682 N N . SER A 1 592 ? 1.825 4.756 8.351 1.00 95.75 592 SER A N 1
ATOM 4683 C CA . SER A 1 592 ? 0.665 5.029 7.496 1.00 95.75 592 SER A CA 1
ATOM 4684 C C . SER A 1 592 ? 1.095 5.757 6.220 1.00 95.75 592 SER A C 1
ATOM 4686 O O . SER A 1 592 ? 0.717 5.332 5.135 1.00 95.75 592 SER A O 1
ATOM 4688 N N . ALA A 1 593 ? 1.978 6.759 6.327 1.00 95.69 593 ALA A N 1
ATOM 4689 C CA . ALA A 1 593 ? 2.559 7.421 5.157 1.00 95.69 593 ALA A CA 1
ATOM 4690 C C . ALA A 1 593 ? 3.513 6.495 4.370 1.00 95.69 593 ALA A C 1
ATOM 4692 O O . ALA A 1 593 ? 3.409 6.378 3.152 1.00 95.69 593 ALA A O 1
ATOM 4693 N N . LEU A 1 594 ? 4.426 5.796 5.054 1.00 94.94 594 LEU A N 1
ATOM 4694 C CA . LEU A 1 594 ? 5.418 4.918 4.415 1.00 94.94 594 LEU A CA 1
ATOM 4695 C C . LEU A 1 594 ? 4.798 3.724 3.677 1.00 94.94 594 LEU A C 1
ATOM 4697 O O . LEU A 1 594 ? 5.400 3.227 2.725 1.00 94.94 594 LEU A O 1
ATOM 4701 N N . SER A 1 595 ? 3.614 3.266 4.091 1.00 90.06 595 SER A N 1
ATOM 4702 C CA . SER A 1 595 ? 2.941 2.112 3.489 1.00 90.06 595 SER A CA 1
ATOM 4703 C C . SER A 1 595 ? 2.640 2.309 2.000 1.00 90.06 595 SER A C 1
ATOM 4705 O O . SER A 1 595 ? 2.815 1.374 1.222 1.00 90.06 595 SER A O 1
ATOM 4707 N N . GLU A 1 596 ? 2.292 3.528 1.585 1.00 89.94 596 GLU A N 1
ATOM 4708 C CA . GLU A 1 596 ? 2.063 3.870 0.177 1.00 89.94 596 GLU A CA 1
ATOM 4709 C C . GLU A 1 596 ? 3.374 4.208 -0.543 1.00 89.94 596 GLU A C 1
ATOM 4711 O O . GLU A 1 596 ? 3.620 3.736 -1.658 1.00 89.94 596 GLU A O 1
ATOM 4716 N N . ILE A 1 597 ? 4.244 4.973 0.126 1.00 93.38 597 ILE A N 1
ATOM 4717 C CA . ILE A 1 597 ? 5.513 5.466 -0.425 1.00 93.38 597 ILE A CA 1
ATOM 4718 C C . ILE A 1 597 ? 6.446 4.304 -0.786 1.00 93.38 597 ILE A C 1
ATOM 4720 O O . ILE A 1 597 ? 7.004 4.272 -1.885 1.00 93.38 597 ILE A O 1
ATOM 4724 N N . ARG A 1 598 ? 6.624 3.330 0.119 1.00 88.75 598 ARG A N 1
ATOM 4725 C CA . ARG A 1 598 ? 7.600 2.244 -0.076 1.00 88.75 598 ARG A CA 1
ATOM 4726 C C . ARG A 1 598 ? 7.185 1.286 -1.189 1.00 88.75 598 ARG A C 1
ATOM 4728 O O . ARG A 1 598 ? 8.046 0.787 -1.903 1.00 88.75 598 ARG A O 1
ATOM 4735 N N . VAL A 1 599 ? 5.881 1.029 -1.334 1.00 86.00 599 VAL A N 1
ATOM 4736 C CA . VAL A 1 599 ? 5.342 0.080 -2.325 1.00 86.00 599 VAL A CA 1
ATOM 4737 C C . VAL A 1 599 ? 5.621 0.562 -3.746 1.00 86.00 599 VAL A C 1
ATOM 4739 O O . VAL A 1 599 ? 5.950 -0.246 -4.609 1.00 86.00 599 VAL A O 1
ATOM 4742 N N . HIS A 1 600 ? 5.560 1.875 -3.964 1.00 87.19 600 HIS A N 1
ATOM 4743 C CA . HIS A 1 600 ? 5.824 2.501 -5.260 1.00 87.19 600 HIS A CA 1
ATOM 4744 C C . HIS A 1 600 ? 7.256 3.030 -5.396 1.00 87.19 600 HIS A C 1
ATOM 4746 O O . HIS A 1 600 ? 7.603 3.601 -6.426 1.00 87.19 600 HIS A O 1
ATOM 4752 N N . ASN A 1 601 ? 8.086 2.849 -4.363 1.00 90.00 601 ASN A N 1
ATOM 4753 C CA . ASN A 1 601 ? 9.419 3.433 -4.264 1.00 90.00 601 ASN A CA 1
ATOM 4754 C C . ASN A 1 601 ? 9.429 4.949 -4.566 1.00 90.00 601 ASN A C 1
ATOM 4756 O O . ASN A 1 601 ? 10.310 5.452 -5.267 1.00 90.00 601 ASN A O 1
ATOM 4760 N N . ASP A 1 602 ? 8.435 5.678 -4.043 1.00 93.38 602 ASP A N 1
ATOM 4761 C CA . ASP A 1 602 ? 8.246 7.109 -4.300 1.00 93.38 602 ASP A CA 1
ATOM 4762 C C . ASP A 1 602 ? 9.232 7.960 -3.484 1.00 93.38 602 ASP A C 1
ATOM 4764 O O . ASP A 1 602 ? 8.925 8.586 -2.465 1.00 93.38 602 ASP A O 1
ATOM 4768 N N . LEU A 1 603 ? 10.477 7.998 -3.953 1.00 94.56 603 LEU A N 1
ATOM 4769 C CA . LEU A 1 603 ? 11.511 8.856 -3.383 1.00 94.56 603 LEU A CA 1
ATOM 4770 C C . LEU A 1 603 ? 11.217 10.352 -3.593 1.00 94.56 603 LEU A C 1
ATOM 4772 O O . LEU A 1 603 ? 11.868 11.176 -2.942 1.00 94.56 603 LEU A O 1
ATOM 4776 N N . GLY A 1 604 ? 10.273 10.712 -4.471 1.00 95.00 604 GLY A N 1
ATOM 4777 C CA . GLY A 1 604 ? 9.842 12.086 -4.738 1.00 95.00 604 GLY A CA 1
ATOM 4778 C C . GLY A 1 604 ? 8.882 12.646 -3.685 1.00 95.00 604 GLY A C 1
ATOM 4779 O O . GLY A 1 604 ? 8.753 13.865 -3.577 1.00 95.00 604 GLY A O 1
ATOM 4780 N N . HIS A 1 605 ? 8.271 11.783 -2.869 1.00 97.38 605 HIS A N 1
ATOM 4781 C CA . HIS A 1 605 ? 7.299 12.178 -1.853 1.00 97.38 605 HIS A CA 1
ATOM 4782 C C . HIS A 1 605 ? 7.857 13.230 -0.862 1.00 97.38 605 HIS A C 1
ATOM 4784 O O . HIS A 1 605 ? 9.008 13.101 -0.416 1.00 97.38 605 HIS A O 1
ATOM 4790 N N . PRO A 1 606 ? 7.058 14.226 -0.412 1.00 97.94 606 PRO A N 1
ATOM 4791 C CA . PRO A 1 606 ? 7.502 15.238 0.557 1.00 97.94 606 PRO A CA 1
ATOM 4792 C C . PRO A 1 606 ? 8.059 14.669 1.871 1.00 97.94 606 PRO A C 1
ATOM 4794 O O . PRO A 1 606 ? 8.944 15.264 2.480 1.00 97.94 606 PRO A O 1
ATOM 4797 N N . PHE A 1 607 ? 7.601 13.482 2.280 1.00 98.12 607 PHE A N 1
ATOM 4798 C CA . PHE A 1 607 ? 8.161 12.722 3.407 1.00 98.12 607 PHE A CA 1
ATOM 4799 C C . PHE A 1 607 ? 9.658 12.423 3.208 1.00 98.12 607 PHE A C 1
ATOM 4801 O O . PHE A 1 607 ? 10.481 12.712 4.075 1.00 98.12 607 PHE A O 1
ATOM 4808 N N . CYS A 1 608 ? 10.019 11.879 2.042 1.00 97.94 608 CYS A N 1
ATOM 4809 C CA . CYS A 1 608 ? 11.401 11.583 1.672 1.00 97.94 608 CYS A CA 1
ATOM 4810 C C . CYS A 1 608 ? 12.215 12.872 1.507 1.00 97.94 608 CYS A C 1
ATOM 4812 O O . CYS A 1 608 ? 13.382 12.909 1.892 1.00 97.94 608 CYS A O 1
ATOM 4814 N N . GLY A 1 609 ? 11.593 13.933 0.973 1.00 97.44 609 GLY A N 1
ATOM 4815 C CA . GLY A 1 609 ? 12.175 15.276 0.915 1.00 97.44 609 GLY A CA 1
ATOM 4816 C C . GLY A 1 609 ? 12.576 15.785 2.298 1.00 97.44 609 GLY A C 1
ATOM 4817 O O . GLY A 1 609 ? 13.742 16.085 2.524 1.00 97.44 609 GLY A O 1
ATOM 4818 N N . ASN A 1 610 ? 11.656 15.748 3.262 1.00 98.12 610 ASN A N 1
ATOM 4819 C CA . ASN A 1 610 ? 11.913 16.200 4.628 1.00 98.12 610 ASN A CA 1
ATOM 4820 C C . ASN A 1 610 ? 13.069 15.444 5.313 1.00 98.12 610 ASN A C 1
ATOM 4822 O O . ASN A 1 610 ? 13.893 16.068 5.980 1.00 98.12 610 ASN A O 1
ATOM 4826 N N . LEU A 1 611 ? 13.172 14.126 5.102 1.00 97.81 611 LEU A N 1
ATOM 4827 C CA . LEU A 1 611 ? 14.283 13.309 5.612 1.00 97.81 611 LEU A CA 1
ATOM 4828 C C . LEU A 1 611 ? 15.636 13.628 4.956 1.00 97.81 611 LEU A C 1
ATOM 4830 O O . LEU A 1 611 ? 16.686 13.453 5.581 1.00 97.81 611 LEU A O 1
ATOM 4834 N N . ARG A 1 612 ? 15.633 14.076 3.695 1.00 96.31 612 ARG A N 1
ATOM 4835 C CA . ARG A 1 612 ? 16.845 14.554 3.015 1.00 96.31 612 ARG A CA 1
ATOM 4836 C C . ARG A 1 612 ? 17.244 15.945 3.497 1.00 96.31 612 ARG A C 1
ATOM 4838 O O . ARG A 1 612 ? 18.434 16.190 3.683 1.00 96.31 612 ARG A O 1
ATOM 4845 N N . ASP A 1 613 ? 16.262 16.808 3.730 1.00 96.62 613 ASP A N 1
ATOM 4846 C CA . ASP A 1 613 ? 16.464 18.206 4.109 1.00 96.62 613 ASP A CA 1
ATOM 4847 C C . ASP A 1 613 ? 16.953 18.361 5.559 1.00 96.62 613 ASP A C 1
ATOM 4849 O O . ASP A 1 613 ? 17.671 19.312 5.870 1.00 96.62 613 ASP A O 1
ATOM 4853 N N . GLY A 1 614 ? 16.617 17.425 6.457 1.00 96.44 614 GLY A N 1
ATOM 4854 C CA . GLY A 1 614 ? 17.068 17.500 7.844 1.00 96.44 614 GLY A CA 1
ATOM 4855 C C . GLY A 1 614 ? 16.716 16.303 8.722 1.00 96.44 614 GLY A C 1
ATOM 4856 O O . GLY A 1 614 ? 16.259 15.258 8.272 1.00 96.44 614 GLY A O 1
ATOM 4857 N N . ASN A 1 615 ? 16.981 16.454 10.023 1.00 97.38 615 ASN A N 1
ATOM 4858 C CA . ASN A 1 615 ? 16.911 15.364 11.006 1.00 97.38 615 ASN A CA 1
ATOM 4859 C C . ASN A 1 615 ? 15.638 15.381 11.869 1.00 97.38 615 ASN A C 1
ATOM 4861 O O . ASN A 1 615 ? 15.529 14.628 12.839 1.00 97.38 615 ASN A O 1
ATOM 4865 N N . TRP A 1 616 ? 14.677 16.241 11.534 1.00 97.69 616 TRP A N 1
ATOM 4866 C CA . TRP A 1 616 ? 13.578 16.609 12.425 1.00 97.69 616 TRP A CA 1
ATOM 4867 C C . TRP A 1 616 ? 12.649 15.445 12.771 1.00 97.69 616 TRP A C 1
ATOM 4869 O O . TRP A 1 616 ? 12.211 15.354 13.911 1.00 97.69 616 TRP A O 1
ATOM 4879 N N . MET A 1 617 ? 12.371 14.529 11.836 1.00 97.88 617 MET A N 1
ATOM 4880 C CA . MET A 1 617 ? 11.545 13.344 12.121 1.00 97.88 617 MET A CA 1
ATOM 4881 C C . MET A 1 617 ? 12.205 12.412 13.146 1.00 97.88 617 MET A C 1
ATOM 4883 O O . MET A 1 617 ? 11.543 11.928 14.062 1.00 97.88 617 MET A O 1
ATOM 4887 N N . MET A 1 6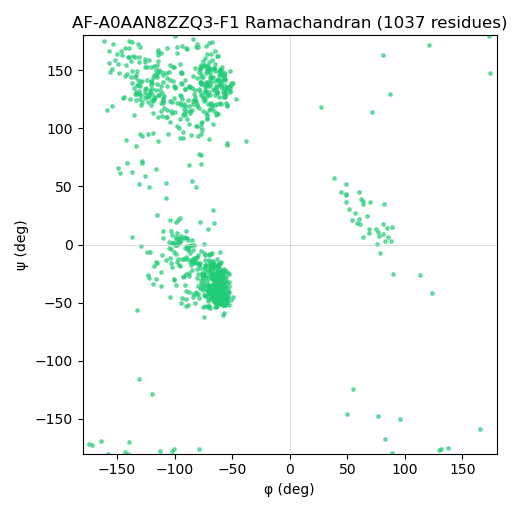18 ? 13.520 12.195 13.028 1.00 98.06 618 MET A N 1
ATOM 4888 C CA . MET A 1 618 ? 14.290 11.382 13.977 1.00 98.06 618 MET A CA 1
ATOM 4889 C C . MET A 1 618 ? 14.273 12.012 15.374 1.00 98.06 618 MET A C 1
ATOM 4891 O O . MET A 1 618 ? 14.028 11.337 16.373 1.00 98.06 618 MET A O 1
ATOM 4895 N N . GLU A 1 619 ? 14.491 13.325 15.434 1.00 97.38 619 GLU A N 1
ATOM 4896 C CA . GLU A 1 619 ? 14.494 14.094 16.681 1.00 97.38 619 GLU A CA 1
ATOM 4897 C C . GLU A 1 619 ? 13.105 14.167 17.316 1.00 97.38 619 GLU A C 1
ATOM 4899 O O . GLU A 1 619 ? 12.990 14.075 18.535 1.00 97.38 619 GLU A O 1
ATOM 4904 N N . TYR A 1 620 ? 12.050 14.243 16.505 1.00 97.31 620 TYR A N 1
ATOM 4905 C CA . TYR A 1 620 ? 10.667 14.193 16.962 1.00 97.31 620 TYR A CA 1
ATOM 4906 C C . TYR A 1 620 ? 10.318 12.841 17.602 1.00 97.31 620 TYR A C 1
ATOM 4908 O O . TYR A 1 620 ? 9.798 12.813 18.720 1.00 97.31 620 TYR A O 1
ATOM 4916 N N . ILE A 1 621 ? 10.648 11.721 16.939 1.00 97.62 621 ILE A N 1
ATOM 4917 C CA . ILE A 1 621 ? 10.401 10.369 17.472 1.00 97.62 621 ILE A CA 1
ATOM 4918 C C . ILE A 1 621 ? 11.116 10.190 18.815 1.00 97.62 621 ILE A C 1
ATOM 4920 O O . ILE A 1 621 ? 10.512 9.754 19.794 1.00 97.62 621 ILE A O 1
ATOM 4924 N N . VAL A 1 622 ? 12.394 10.561 18.892 1.00 97.31 622 VAL A N 1
ATOM 4925 C CA . VAL A 1 622 ? 13.175 10.439 20.130 1.00 97.31 622 VAL A CA 1
ATOM 4926 C C . VAL A 1 622 ? 12.650 11.385 21.210 1.00 97.31 622 VAL A C 1
ATOM 4928 O O . VAL A 1 622 ? 12.465 10.974 22.356 1.00 97.31 622 VAL A O 1
ATOM 4931 N N . GLY A 1 623 ? 12.395 12.643 20.849 1.00 95.44 623 GLY A N 1
ATOM 4932 C CA . GLY A 1 623 ? 11.952 13.690 21.761 1.00 95.44 623 GLY A CA 1
ATOM 4933 C C . GLY A 1 623 ? 10.655 13.330 22.474 1.00 95.44 623 GLY A C 1
ATOM 4934 O O . GLY A 1 623 ? 10.592 13.462 23.693 1.00 95.44 623 GLY A O 1
ATOM 4935 N N . ARG A 1 624 ? 9.660 12.795 21.749 1.00 94.19 624 ARG A N 1
ATOM 4936 C CA . ARG A 1 624 ? 8.385 12.394 22.365 1.00 94.19 624 ARG A CA 1
ATOM 4937 C C . ARG A 1 624 ? 8.524 11.176 23.276 1.00 94.19 624 ARG A C 1
ATOM 4939 O O . ARG A 1 624 ? 7.970 11.163 24.369 1.00 94.19 624 ARG A O 1
ATOM 4946 N N . LEU A 1 625 ? 9.287 10.162 22.863 1.00 94.81 625 LEU A N 1
ATOM 4947 C CA . LEU A 1 625 ? 9.402 8.914 23.624 1.00 94.81 625 LEU A CA 1
ATOM 4948 C C . LEU A 1 625 ? 10.245 9.071 24.900 1.00 94.81 625 LEU A C 1
ATOM 4950 O O . LEU A 1 625 ? 10.057 8.305 25.843 1.00 94.81 625 LEU A O 1
ATOM 4954 N N . LYS A 1 626 ? 11.148 10.061 24.958 1.00 93.81 626 LYS A N 1
ATOM 4955 C CA . LYS A 1 626 ? 11.954 10.373 26.155 1.00 93.81 626 LYS A CA 1
ATOM 4956 C C . LYS A 1 626 ? 11.133 10.934 27.324 1.00 93.81 626 LYS A C 1
ATOM 4958 O O . LYS A 1 626 ? 11.634 10.935 28.444 1.00 93.81 626 LYS A O 1
ATOM 4963 N N . LEU A 1 627 ? 9.916 11.427 27.079 1.00 88.75 627 LEU A N 1
ATOM 4964 C CA . LEU A 1 627 ? 9.102 12.102 28.098 1.00 88.75 627 LEU A CA 1
ATOM 4965 C C . LEU A 1 627 ? 8.501 11.137 29.130 1.00 88.75 627 LEU A C 1
ATOM 4967 O O . LEU A 1 627 ? 8.283 11.531 30.273 1.00 88.75 627 LEU A O 1
ATOM 4971 N N . GLU A 1 628 ? 8.273 9.879 28.750 1.00 84.88 628 GLU A N 1
ATOM 4972 C CA . GLU A 1 628 ? 7.617 8.879 29.593 1.00 84.88 628 GLU A CA 1
ATOM 4973 C C . GLU A 1 628 ? 8.581 7.768 30.013 1.00 84.88 628 GLU A C 1
ATOM 4975 O O . GLU A 1 628 ? 9.335 7.225 29.203 1.00 84.88 628 GLU A O 1
ATOM 4980 N N . LYS A 1 629 ? 8.521 7.373 31.292 1.00 86.62 629 LYS A N 1
ATOM 4981 C CA . LYS A 1 629 ? 9.442 6.372 31.866 1.00 86.62 629 LYS A CA 1
ATOM 4982 C C . LYS A 1 629 ? 9.367 5.014 31.161 1.00 86.62 629 LYS A C 1
ATOM 4984 O O . LYS A 1 629 ? 10.390 4.349 31.036 1.00 86.62 629 LYS A O 1
ATOM 4989 N N . GLY A 1 630 ? 8.176 4.607 30.715 1.00 88.69 630 GLY A N 1
ATOM 4990 C CA . GLY A 1 630 ? 7.967 3.331 30.022 1.00 88.69 630 GLY A CA 1
ATOM 4991 C C . GLY A 1 630 ? 8.603 3.287 28.630 1.00 88.69 630 GLY A C 1
ATOM 4992 O O . GLY A 1 630 ? 9.151 2.261 28.234 1.00 88.69 630 GLY A O 1
ATOM 4993 N N . SER A 1 631 ? 8.608 4.410 27.903 1.00 93.19 631 SER A N 1
ATOM 4994 C CA . SER A 1 631 ? 9.170 4.503 26.549 1.00 93.19 631 SER A CA 1
ATOM 4995 C C . SER A 1 631 ? 10.601 5.043 26.489 1.00 93.19 631 SER A C 1
ATOM 4997 O O . SER A 1 631 ? 11.250 4.906 25.452 1.00 93.19 631 SER A O 1
ATOM 4999 N N . GLU A 1 632 ? 11.129 5.616 27.576 1.00 95.19 632 GLU A N 1
ATOM 5000 C CA . GLU A 1 632 ? 12.481 6.189 27.634 1.00 95.19 632 GLU A CA 1
ATOM 5001 C C . GLU A 1 632 ? 13.585 5.208 27.178 1.00 95.19 632 GLU A C 1
ATOM 5003 O O . GLU A 1 632 ? 14.449 5.627 26.399 1.00 95.19 632 GLU A O 1
ATOM 5008 N N . PRO A 1 633 ? 13.590 3.911 27.566 1.00 96.19 633 PRO A N 1
ATOM 5009 C CA . PRO A 1 633 ? 14.609 2.972 27.088 1.00 96.19 633 PRO A CA 1
ATOM 5010 C C . PRO A 1 633 ? 14.577 2.785 25.566 1.00 96.19 633 PRO A C 1
ATOM 5012 O O . PRO A 1 633 ? 15.628 2.756 24.926 1.00 96.19 633 PRO A O 1
ATOM 5015 N N . LEU A 1 634 ? 13.379 2.723 24.974 1.00 96.31 634 LEU A N 1
ATOM 5016 C CA . LEU A 1 634 ? 13.210 2.642 23.522 1.00 96.31 634 LEU A CA 1
ATOM 5017 C C . LEU A 1 634 ? 13.655 3.940 22.838 1.00 96.31 634 LEU A C 1
ATOM 5019 O O . LEU A 1 634 ? 14.281 3.902 21.781 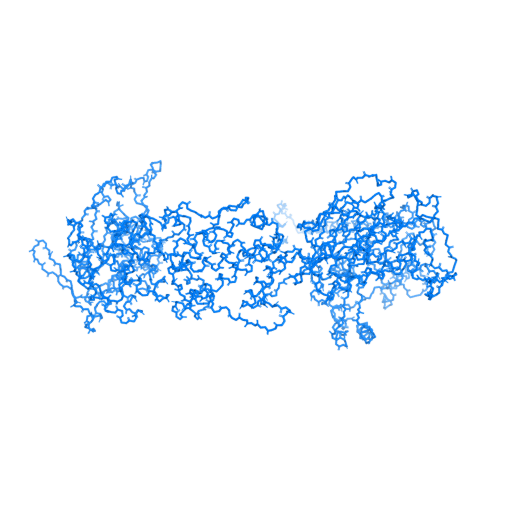1.00 96.31 634 LEU A O 1
ATOM 5023 N N . ALA A 1 635 ? 13.387 5.088 23.459 1.00 96.81 635 ALA A N 1
ATOM 5024 C CA . ALA A 1 635 ? 13.827 6.383 22.960 1.00 96.81 635 ALA A CA 1
ATOM 5025 C C . ALA A 1 635 ? 15.358 6.495 22.915 1.00 96.81 635 ALA A C 1
ATOM 5027 O O . ALA A 1 635 ? 15.902 7.001 21.938 1.00 96.81 635 ALA A O 1
ATOM 5028 N N . LYS A 1 636 ? 16.057 5.995 23.946 1.00 96.62 636 LYS A N 1
ATOM 5029 C CA . LYS A 1 636 ? 17.531 5.931 23.984 1.00 96.62 636 LYS A CA 1
ATOM 5030 C C . LYS A 1 636 ? 18.088 5.025 22.889 1.00 96.62 636 LYS A C 1
ATOM 5032 O O . LYS A 1 636 ? 19.061 5.396 22.243 1.00 96.62 636 LYS A O 1
ATOM 5037 N N . TRP A 1 637 ? 17.441 3.885 22.649 1.00 95.94 637 TRP A N 1
ATOM 5038 C CA . TRP A 1 637 ? 17.815 2.990 21.556 1.00 95.94 637 TRP A CA 1
ATOM 5039 C C . TRP A 1 637 ? 17.650 3.665 20.183 1.00 95.94 637 TRP A C 1
ATOM 5041 O O . TRP A 1 637 ? 18.572 3.637 19.371 1.00 95.94 637 TRP A O 1
ATOM 5051 N N . PHE A 1 638 ? 16.522 4.346 19.937 1.00 97.19 638 PHE A N 1
ATOM 5052 C CA . PHE A 1 638 ? 16.328 5.116 18.701 1.00 97.19 638 PHE A CA 1
ATOM 5053 C C . PHE A 1 638 ? 17.353 6.242 18.552 1.00 97.19 638 PHE A C 1
ATOM 5055 O O . PHE A 1 638 ? 17.854 6.454 17.454 1.00 97.19 638 PHE A O 1
ATOM 5062 N N . ASP A 1 639 ? 17.683 6.951 19.633 1.00 97.06 639 ASP A N 1
ATOM 5063 C CA . ASP A 1 639 ? 18.664 8.042 19.624 1.00 97.06 639 ASP A CA 1
ATOM 5064 C C . ASP A 1 639 ? 20.060 7.552 19.210 1.00 97.06 639 ASP A C 1
ATOM 5066 O O . ASP A 1 639 ? 20.735 8.189 18.399 1.00 97.06 639 ASP A O 1
ATOM 5070 N N . GLU A 1 640 ? 20.471 6.379 19.699 1.00 95.38 640 GLU A N 1
ATOM 5071 C CA . GLU A 1 640 ? 21.732 5.742 19.316 1.00 95.38 640 GLU A CA 1
ATOM 5072 C C . GLU A 1 640 ? 21.753 5.375 17.823 1.00 95.38 640 GLU A C 1
ATOM 5074 O O . GLU A 1 640 ? 22.668 5.777 17.098 1.00 95.38 640 GLU A O 1
ATOM 5079 N N . VAL A 1 641 ? 20.720 4.679 17.335 1.00 95.31 641 VAL A N 1
ATOM 5080 C CA . VAL A 1 641 ? 20.642 4.257 15.926 1.00 95.31 641 VAL A CA 1
ATOM 5081 C C . VAL A 1 641 ? 20.513 5.462 14.989 1.00 95.31 641 VAL A C 1
ATOM 5083 O O . VAL A 1 641 ? 21.179 5.523 13.952 1.00 95.31 641 VAL A O 1
ATOM 5086 N N . PHE A 1 642 ? 19.700 6.458 15.351 1.00 97.81 642 PHE A N 1
ATOM 5087 C CA . PHE A 1 642 ? 19.547 7.680 14.566 1.00 97.81 642 PHE A CA 1
ATOM 5088 C C . PHE A 1 642 ? 20.799 8.549 14.580 1.00 97.81 642 PHE A C 1
ATOM 5090 O O . PHE A 1 642 ? 21.047 9.235 13.595 1.00 97.81 642 PHE A O 1
ATOM 5097 N N . THR A 1 643 ? 21.633 8.491 15.621 1.00 97.06 643 THR A N 1
ATOM 5098 C CA . THR A 1 643 ? 22.947 9.151 15.595 1.00 97.06 643 THR A CA 1
ATOM 5099 C C . THR A 1 643 ? 23.801 8.614 14.449 1.00 97.06 643 THR A C 1
ATOM 5101 O O . THR A 1 643 ? 24.408 9.401 13.731 1.00 97.06 643 THR A O 1
ATOM 5104 N N . TRP A 1 644 ? 23.791 7.300 14.203 1.00 96.62 644 TRP A N 1
ATOM 5105 C CA . TRP A 1 644 ? 24.473 6.736 13.034 1.00 96.62 644 TRP A CA 1
ATOM 5106 C C . TRP A 1 644 ? 23.768 7.125 11.732 1.00 96.62 644 TRP A C 1
ATOM 5108 O O . TRP A 1 644 ? 24.433 7.464 10.761 1.00 96.62 644 TRP A O 1
ATOM 5118 N N . LEU A 1 645 ? 22.432 7.138 11.699 1.00 96.69 645 LEU A N 1
ATOM 5119 C CA . LEU A 1 645 ? 21.682 7.515 10.494 1.00 96.69 645 LEU A CA 1
ATOM 5120 C C . LEU A 1 645 ? 21.964 8.957 10.040 1.00 96.69 645 LEU A C 1
ATOM 5122 O O . LEU A 1 645 ? 21.991 9.220 8.841 1.00 96.69 645 LEU A O 1
ATOM 5126 N N . LYS A 1 646 ? 22.226 9.879 10.974 1.00 95.44 646 LYS A N 1
ATOM 5127 C CA . LYS A 1 646 ? 22.597 11.273 10.672 1.00 95.44 646 LYS A CA 1
ATOM 5128 C C . LYS A 1 646 ? 23.926 11.399 9.911 1.00 95.44 646 LYS A C 1
ATOM 5130 O O . LYS A 1 646 ? 24.092 12.379 9.189 1.00 95.44 646 LYS A O 1
ATOM 5135 N N . ASP A 1 647 ? 24.820 10.417 10.041 1.00 93.06 647 ASP A N 1
ATOM 5136 C CA . ASP A 1 647 ? 26.120 10.357 9.352 1.00 93.06 647 ASP A CA 1
ATOM 5137 C C . ASP A 1 647 ? 26.040 9.676 7.968 1.00 93.06 647 ASP A C 1
ATOM 5139 O O . ASP A 1 647 ? 27.030 9.602 7.235 1.00 93.06 647 ASP A O 1
ATOM 5143 N N . VAL A 1 648 ? 24.870 9.148 7.590 1.00 93.25 648 VAL A N 1
ATOM 5144 C CA . VAL A 1 648 ? 24.630 8.531 6.279 1.00 93.25 648 VAL A CA 1
ATOM 5145 C C . VAL A 1 648 ? 24.358 9.626 5.230 1.00 93.25 648 VAL A C 1
ATOM 5147 O O . VAL A 1 648 ? 23.691 10.617 5.537 1.00 93.25 648 VAL A O 1
ATOM 5150 N N . PRO A 1 649 ? 24.817 9.473 3.968 1.00 92.50 649 PRO A N 1
ATOM 5151 C CA . PRO A 1 649 ? 24.487 10.401 2.889 1.00 92.50 649 PRO A CA 1
ATOM 5152 C C . PRO A 1 649 ? 22.986 10.659 2.773 1.00 92.50 649 PRO A C 1
ATOM 5154 O O . PRO A 1 649 ? 22.184 9.724 2.809 1.00 92.50 649 PRO A O 1
ATOM 5157 N N . ARG A 1 650 ? 22.603 11.926 2.572 1.00 92.56 650 ARG A N 1
ATOM 5158 C CA . ARG A 1 650 ? 21.196 12.358 2.628 1.00 92.56 650 ARG A CA 1
ATOM 5159 C C . ARG A 1 650 ? 20.294 11.559 1.697 1.00 92.56 650 ARG A C 1
ATOM 5161 O O . ARG A 1 650 ? 19.214 11.154 2.111 1.00 92.56 650 ARG A O 1
ATOM 5168 N N . TYR A 1 651 ? 20.758 11.257 0.486 1.00 92.44 651 TYR A N 1
ATOM 5169 C CA . TYR A 1 651 ? 19.991 10.491 -0.498 1.00 92.44 651 TYR A CA 1
ATOM 5170 C C . TYR A 1 651 ? 19.665 9.047 -0.064 1.00 92.44 651 TYR A C 1
ATOM 5172 O O . TYR A 1 651 ? 18.728 8.466 -0.599 1.00 92.44 651 TYR A O 1
ATOM 5180 N N . LEU A 1 652 ? 20.380 8.481 0.918 1.00 94.94 652 LEU A N 1
ATOM 5181 C CA . LEU A 1 652 ? 20.127 7.143 1.472 1.00 94.94 652 LEU A CA 1
ATOM 5182 C C . LEU A 1 652 ? 19.270 7.164 2.748 1.00 94.94 652 LEU A C 1
ATOM 5184 O O . LEU A 1 652 ? 18.731 6.124 3.130 1.00 94.94 652 LEU A O 1
ATOM 5188 N N . ILE A 1 653 ? 19.139 8.314 3.421 1.00 96.62 653 ILE A N 1
ATOM 5189 C CA . ILE A 1 653 ? 18.422 8.413 4.703 1.00 96.62 653 ILE A CA 1
ATOM 5190 C C . ILE A 1 653 ? 16.978 7.899 4.609 1.00 96.62 653 ILE A C 1
ATOM 5192 O O . ILE A 1 653 ? 16.611 7.126 5.491 1.00 96.62 653 ILE A O 1
ATOM 5196 N N . PRO A 1 654 ? 16.165 8.231 3.581 1.00 97.69 654 PRO A N 1
ATOM 5197 C CA . PRO A 1 654 ? 14.795 7.721 3.486 1.00 97.69 654 PRO A CA 1
ATOM 5198 C C . PRO A 1 654 ? 14.699 6.190 3.537 1.00 97.69 654 PRO A C 1
ATOM 5200 O O . PRO A 1 654 ? 13.898 5.649 4.299 1.00 97.69 654 PRO A O 1
ATOM 5203 N N . ALA A 1 655 ? 15.564 5.489 2.796 1.00 95.62 655 ALA A N 1
ATOM 5204 C CA . ALA A 1 655 ? 15.573 4.029 2.736 1.00 95.62 655 ALA A CA 1
ATOM 5205 C C . ALA A 1 655 ? 15.940 3.386 4.084 1.00 95.62 655 ALA A C 1
ATOM 5207 O O . ALA A 1 655 ? 15.290 2.436 4.532 1.00 95.62 655 ALA A O 1
ATOM 5208 N N . TYR A 1 656 ? 16.970 3.913 4.752 1.00 95.81 656 TYR A N 1
ATOM 5209 C CA . TYR A 1 656 ? 17.394 3.408 6.058 1.00 95.81 656 TYR A CA 1
ATOM 5210 C C . TYR A 1 656 ? 16.418 3.786 7.176 1.00 95.81 656 TYR A C 1
ATOM 5212 O O . TYR A 1 656 ? 16.164 2.960 8.051 1.00 95.81 656 TYR A O 1
ATOM 5220 N N . PHE A 1 657 ? 15.835 4.986 7.131 1.00 97.56 657 PHE A N 1
ATOM 5221 C CA . PHE A 1 657 ? 14.807 5.420 8.073 1.00 97.56 657 PHE A CA 1
ATOM 5222 C C . PHE A 1 657 ? 13.592 4.488 8.033 1.00 97.56 657 PHE A C 1
ATOM 5224 O O . PHE A 1 657 ? 13.201 3.981 9.084 1.00 97.56 657 PHE A O 1
ATOM 5231 N N . ASP A 1 658 ? 13.045 4.203 6.840 1.00 95.75 658 ASP A N 1
ATOM 5232 C CA . ASP A 1 658 ? 11.959 3.224 6.671 1.00 95.75 658 ASP A CA 1
ATOM 5233 C C . ASP A 1 658 ? 12.354 1.870 7.256 1.00 95.75 658 ASP A C 1
ATOM 5235 O O . ASP A 1 658 ? 11.641 1.320 8.089 1.00 95.75 658 ASP A O 1
ATOM 5239 N N . SER A 1 659 ? 13.526 1.358 6.883 1.00 92.81 659 SER A N 1
ATOM 5240 C CA . SER A 1 659 ? 13.972 0.032 7.319 1.00 92.81 659 SER A CA 1
ATOM 5241 C C . SER A 1 659 ? 14.066 -0.079 8.841 1.00 92.81 659 SER A C 1
ATOM 5243 O O . SER A 1 659 ? 13.657 -1.094 9.405 1.00 92.81 659 SER A O 1
ATOM 5245 N N . ILE A 1 660 ? 14.559 0.962 9.519 1.00 94.38 660 ILE A N 1
ATOM 5246 C CA . ILE A 1 660 ? 14.644 1.016 10.985 1.00 94.38 660 ILE A CA 1
ATOM 5247 C C . ILE A 1 660 ? 13.242 1.117 11.599 1.00 94.38 660 ILE A C 1
ATOM 5249 O O . ILE A 1 660 ? 12.877 0.296 12.443 1.00 94.38 660 ILE A O 1
ATOM 5253 N N . VAL A 1 661 ? 12.447 2.105 11.182 1.00 96.06 661 VAL A N 1
ATOM 5254 C CA . VAL A 1 661 ? 11.140 2.401 11.790 1.00 96.06 661 VAL A CA 1
ATOM 5255 C C . VAL A 1 661 ? 10.147 1.267 11.550 1.00 96.06 661 VAL A C 1
ATOM 5257 O O . VAL A 1 661 ? 9.490 0.833 12.496 1.00 96.06 661 VAL A O 1
ATOM 5260 N N . THR A 1 662 ? 10.088 0.730 10.332 1.00 93.31 662 THR A N 1
ATOM 5261 C CA . THR A 1 662 ? 9.232 -0.405 9.967 1.00 93.31 662 THR A CA 1
ATOM 5262 C C . THR A 1 662 ? 9.612 -1.660 10.745 1.00 93.31 662 THR A C 1
ATOM 5264 O O . THR A 1 662 ? 8.733 -2.320 11.295 1.00 93.31 662 THR A O 1
ATOM 5267 N N . SER A 1 663 ? 10.904 -1.966 10.891 1.00 90.62 663 SER A N 1
ATOM 5268 C CA . SER A 1 663 ? 11.336 -3.149 11.652 1.00 90.62 663 SER A CA 1
ATOM 5269 C C . SER A 1 663 ? 10.960 -3.069 13.133 1.00 90.62 663 SER A C 1
ATOM 5271 O O . SER A 1 663 ? 10.445 -4.033 13.711 1.00 90.62 663 SER A O 1
ATOM 5273 N N . VAL A 1 664 ? 11.155 -1.900 13.751 1.00 94.00 664 VAL A N 1
ATOM 5274 C CA . VAL A 1 664 ? 10.766 -1.684 15.150 1.00 94.00 664 VAL A CA 1
ATOM 5275 C C . VAL A 1 664 ? 9.248 -1.708 15.299 1.00 94.00 664 VAL A C 1
ATOM 5277 O O . VAL A 1 664 ? 8.741 -2.375 16.197 1.00 94.00 664 VAL A O 1
ATOM 5280 N N . TYR A 1 665 ? 8.509 -1.058 14.398 1.00 95.69 665 TYR A N 1
ATOM 5281 C CA . TYR A 1 665 ? 7.047 -1.081 14.395 1.00 95.69 665 TYR A CA 1
ATOM 5282 C C . TYR A 1 665 ? 6.493 -2.512 14.320 1.00 95.69 665 TYR A C 1
ATOM 5284 O O . TYR A 1 665 ? 5.667 -2.885 15.151 1.00 95.69 665 TYR A O 1
ATOM 5292 N N . LEU A 1 666 ? 6.996 -3.342 13.397 1.00 92.44 666 LEU A N 1
ATOM 5293 C CA . LEU A 1 666 ? 6.583 -4.745 13.271 1.00 92.44 666 LEU A CA 1
ATOM 5294 C C . LEU A 1 666 ? 6.880 -5.549 14.548 1.00 92.44 666 LEU A C 1
ATOM 5296 O O . LEU A 1 666 ? 6.079 -6.375 14.983 1.00 92.44 666 LEU A O 1
ATOM 5300 N N . THR A 1 667 ? 8.008 -5.270 15.200 1.00 92.75 667 THR A N 1
ATOM 5301 C CA . THR A 1 667 ? 8.361 -5.895 16.484 1.00 92.75 667 THR A CA 1
ATOM 5302 C C . THR A 1 667 ? 7.393 -5.475 17.598 1.00 92.75 667 THR A C 1
ATOM 5304 O O . THR A 1 667 ? 6.972 -6.302 18.407 1.00 92.75 667 THR A O 1
ATOM 5307 N N . LEU A 1 668 ? 6.981 -4.206 17.619 1.00 95.62 668 LEU A N 1
ATOM 5308 C CA . LEU A 1 668 ? 6.056 -3.657 18.611 1.00 95.62 668 LEU A CA 1
ATOM 5309 C C . LEU A 1 668 ? 4.613 -4.149 18.427 1.00 95.62 668 LEU A C 1
ATOM 5311 O O . LEU A 1 668 ? 3.957 -4.437 19.426 1.00 95.62 668 LEU A O 1
ATOM 5315 N N . ILE A 1 669 ? 4.111 -4.293 17.194 1.00 96.06 669 ILE A N 1
ATOM 5316 C CA . ILE A 1 669 ? 2.768 -4.863 16.969 1.00 96.06 669 ILE A CA 1
ATOM 5317 C C . ILE A 1 669 ? 2.731 -6.355 17.327 1.00 96.06 669 ILE A C 1
ATOM 5319 O O . ILE A 1 669 ? 1.787 -6.801 17.974 1.00 96.06 669 ILE A O 1
ATOM 5323 N N . ASN A 1 670 ? 3.802 -7.107 17.039 1.00 93.62 670 ASN A N 1
ATOM 5324 C CA . ASN A 1 670 ? 3.939 -8.495 17.489 1.00 93.62 670 ASN A CA 1
ATOM 5325 C C . ASN A 1 670 ? 3.970 -8.584 19.021 1.00 93.62 670 ASN A C 1
ATOM 5327 O O . ASN A 1 670 ? 3.357 -9.474 19.619 1.00 93.62 670 ASN A O 1
ATOM 5331 N N . ARG A 1 671 ? 4.622 -7.618 19.681 1.00 94.75 671 ARG A N 1
ATOM 5332 C CA . ARG A 1 671 ? 4.565 -7.500 21.138 1.00 94.75 671 ARG A CA 1
ATOM 5333 C C . ARG A 1 671 ? 3.149 -7.197 21.626 1.00 94.75 671 ARG A C 1
ATOM 5335 O O . ARG A 1 671 ? 2.711 -7.841 22.572 1.00 94.75 671 ARG A O 1
ATOM 5342 N N . ALA A 1 672 ? 2.427 -6.283 20.979 1.00 96.62 672 ALA A N 1
ATOM 5343 C CA . ALA A 1 672 ? 1.041 -5.979 21.325 1.00 96.62 672 ALA A CA 1
ATOM 5344 C C . ALA A 1 672 ? 0.168 -7.240 21.268 1.00 96.62 672 ALA A C 1
ATOM 5346 O O . ALA A 1 672 ? -0.517 -7.544 22.238 1.00 96.62 672 ALA A O 1
ATOM 5347 N N . TRP A 1 673 ? 0.248 -8.013 20.182 1.00 96.81 673 TRP A N 1
ATOM 5348 C CA . TRP A 1 673 ? -0.529 -9.246 20.033 1.00 96.81 673 TRP A CA 1
ATOM 5349 C C . TRP A 1 673 ? -0.132 -10.328 21.032 1.00 96.81 673 TRP A C 1
ATOM 5351 O O . TRP A 1 673 ? -1.013 -10.974 21.583 1.00 96.81 673 TRP A O 1
ATOM 5361 N N . SER A 1 674 ? 1.160 -10.502 21.327 1.00 95.00 674 SER A N 1
ATOM 5362 C CA . SER A 1 674 ? 1.604 -11.497 22.325 1.00 95.00 674 SER A CA 1
ATOM 5363 C C . SER A 1 674 ? 1.207 -11.158 23.766 1.00 95.00 674 SER A C 1
ATOM 5365 O O . SER A 1 674 ? 1.247 -12.029 24.629 1.00 95.00 674 SER A O 1
ATOM 5367 N N . LEU A 1 675 ? 0.826 -9.906 24.041 1.00 95.62 675 LEU A N 1
ATOM 5368 C CA . LEU A 1 675 ? 0.236 -9.487 25.314 1.00 95.62 675 LEU A CA 1
ATOM 5369 C C . LEU A 1 675 ? -1.287 -9.674 25.365 1.00 95.62 675 LEU A C 1
ATOM 5371 O O . LEU A 1 675 ? -1.880 -9.456 26.421 1.00 95.62 675 LEU A O 1
ATOM 5375 N N . MET A 1 676 ? -1.918 -10.033 24.243 1.00 95.81 676 MET A N 1
ATOM 5376 C CA . MET A 1 676 ? -3.358 -10.248 24.147 1.00 95.81 676 MET A CA 1
ATOM 5377 C C . MET A 1 676 ? -3.722 -11.732 24.252 1.00 95.81 676 MET A C 1
ATOM 5379 O O . MET A 1 676 ? -2.868 -12.605 24.126 1.00 95.81 676 MET A O 1
ATOM 5383 N N . GLY A 1 677 ? -5.006 -12.015 24.486 1.00 89.50 677 GLY A N 1
ATOM 5384 C CA . GLY A 1 677 ? -5.523 -13.386 24.533 1.00 89.50 677 GLY A CA 1
ATOM 5385 C C . GLY A 1 677 ? -5.395 -14.142 23.202 1.00 89.50 677 GLY A C 1
ATOM 5386 O O . GLY A 1 677 ? -5.273 -13.531 22.137 1.00 89.50 677 GLY A O 1
ATOM 5387 N N . ASP A 1 678 ? -5.494 -15.472 23.276 1.00 92.06 678 ASP A N 1
ATOM 5388 C CA . ASP A 1 678 ? -5.240 -16.418 22.173 1.00 92.06 678 ASP A CA 1
ATOM 5389 C C . ASP A 1 678 ? -6.029 -16.110 20.894 1.00 92.06 678 ASP A C 1
ATOM 5391 O O . ASP A 1 678 ? -5.507 -16.220 19.787 1.00 92.06 678 ASP A O 1
ATOM 5395 N N . PHE A 1 679 ? -7.268 -15.623 21.031 1.00 93.94 679 PHE A N 1
ATOM 5396 C CA . PHE A 1 679 ? -8.098 -15.222 19.890 1.00 93.94 679 PHE A CA 1
ATOM 5397 C C . PHE A 1 679 ? -7.432 -14.154 19.005 1.00 93.94 679 PHE A C 1
ATOM 5399 O O . PHE A 1 679 ? -7.665 -14.116 17.798 1.00 93.94 679 PHE A O 1
ATOM 5406 N N . ILE A 1 680 ? -6.614 -13.280 19.599 1.00 95.44 680 ILE A N 1
ATOM 5407 C CA . ILE A 1 680 ? -5.878 -12.241 18.879 1.00 95.44 680 ILE A CA 1
ATOM 5408 C C . ILE A 1 680 ? -4.472 -12.720 18.527 1.00 95.44 680 ILE A C 1
ATOM 5410 O O . ILE A 1 680 ? -4.068 -12.602 17.372 1.00 95.44 680 ILE A O 1
ATOM 5414 N N . SER A 1 681 ? -3.721 -13.257 19.491 1.00 93.38 681 SER A N 1
ATOM 5415 C CA . SER A 1 681 ? -2.315 -13.627 19.283 1.00 93.38 681 SER A CA 1
ATOM 5416 C C . SER A 1 681 ? -2.151 -14.726 18.221 1.00 93.38 681 SER A C 1
ATOM 5418 O O . SER A 1 681 ? -1.269 -14.626 17.361 1.00 93.38 681 SER A O 1
ATOM 5420 N N . GLU A 1 682 ? -3.061 -15.701 18.203 1.00 94.06 682 GLU A N 1
ATOM 5421 C CA . GLU A 1 682 ? -3.115 -16.807 17.237 1.00 94.06 682 GLU A CA 1
ATOM 5422 C C . GLU A 1 682 ? -4.176 -16.593 16.143 1.00 94.06 682 GLU A C 1
ATOM 5424 O O . GLU A 1 682 ? -4.347 -17.423 15.251 1.00 94.06 682 GLU A O 1
ATOM 5429 N N . GLY A 1 683 ? -4.880 -15.459 16.185 1.00 93.69 683 GLY A N 1
ATOM 5430 C CA . GLY A 1 683 ? -5.931 -15.112 15.239 1.00 93.69 683 GLY A CA 1
ATOM 5431 C C . GLY A 1 683 ? -5.431 -14.785 13.829 1.00 93.69 683 GLY A C 1
ATOM 5432 O O . GLY A 1 683 ? -4.234 -14.647 13.559 1.00 93.69 683 GLY A O 1
ATOM 5433 N N . SER A 1 684 ? -6.394 -14.607 12.921 1.00 96.06 684 SER A N 1
ATOM 5434 C CA . SER A 1 684 ? -6.143 -14.091 11.569 1.00 96.06 684 SER A CA 1
ATOM 5435 C C . SER A 1 684 ? -5.574 -12.668 11.592 1.00 96.06 684 SER A C 1
ATOM 5437 O O . SER A 1 684 ? -5.756 -11.935 12.566 1.00 96.06 684 SER A O 1
ATOM 5439 N N . ASP A 1 685 ? -4.971 -12.232 10.485 1.00 93.62 685 ASP A N 1
ATOM 5440 C CA . ASP A 1 685 ? -4.475 -10.855 10.337 1.00 93.62 685 ASP A CA 1
ATOM 5441 C C . ASP A 1 685 ? -5.575 -9.809 10.567 1.00 93.62 685 ASP A C 1
ATOM 5443 O O . ASP A 1 685 ? -5.320 -8.751 11.137 1.00 93.62 685 ASP A O 1
ATOM 5447 N N . PHE A 1 686 ? -6.825 -10.126 10.212 1.00 96.75 686 PHE A N 1
ATOM 5448 C CA . PHE A 1 686 ? -7.971 -9.261 10.491 1.00 96.75 686 PHE A CA 1
ATOM 5449 C C . PHE A 1 686 ? -8.276 -9.160 11.993 1.00 96.75 686 PHE A C 1
ATOM 5451 O O . PHE A 1 686 ? -8.455 -8.060 12.512 1.00 96.75 686 PHE A O 1
ATOM 5458 N N . ALA A 1 687 ? -8.284 -10.286 12.714 1.00 96.00 687 ALA A N 1
ATOM 5459 C CA . ALA A 1 687 ? -8.474 -10.285 14.166 1.00 96.00 687 ALA A CA 1
ATOM 5460 C C . ALA A 1 687 ? -7.338 -9.530 14.877 1.00 96.00 687 ALA A C 1
ATOM 5462 O O . ALA A 1 687 ? -7.591 -8.723 15.768 1.00 96.00 687 ALA A O 1
ATOM 5463 N N . LYS A 1 688 ? -6.096 -9.724 14.424 1.00 95.75 688 LYS A N 1
ATOM 5464 C CA . LYS A 1 688 ? -4.910 -8.990 14.883 1.00 95.75 688 LYS A CA 1
ATOM 5465 C C . LYS A 1 688 ? -5.016 -7.489 14.635 1.00 95.75 688 LYS A C 1
ATOM 5467 O O . LYS A 1 688 ? -4.741 -6.707 15.547 1.00 95.75 688 LYS A O 1
ATOM 5472 N N . ALA A 1 689 ? -5.462 -7.079 13.450 1.00 95.88 689 ALA A N 1
ATOM 5473 C CA . ALA A 1 689 ? -5.697 -5.675 13.126 1.00 95.88 689 ALA A CA 1
ATOM 5474 C C . ALA A 1 689 ? -6.769 -5.053 14.038 1.00 95.88 689 ALA A C 1
ATOM 5476 O O . ALA A 1 689 ? -6.533 -3.991 14.611 1.00 95.88 689 ALA A O 1
ATOM 5477 N N . LEU A 1 690 ? -7.897 -5.742 14.260 1.00 96.38 690 LEU A N 1
ATOM 5478 C CA . LEU A 1 690 ? -8.926 -5.306 15.214 1.00 96.38 690 LEU A CA 1
ATOM 5479 C C . LEU A 1 690 ? -8.401 -5.258 16.656 1.00 96.38 690 LEU A C 1
ATOM 5481 O O . LEU A 1 690 ? -8.736 -4.346 17.407 1.00 96.38 690 LEU A O 1
ATOM 5485 N N . GLY A 1 691 ? -7.538 -6.198 17.047 1.00 96.06 691 GLY A N 1
ATOM 5486 C CA . GLY A 1 691 ? -6.887 -6.200 18.356 1.00 96.06 691 GLY A CA 1
ATOM 5487 C C . GLY A 1 691 ? -6.069 -4.931 18.615 1.00 96.06 691 GLY A C 1
ATOM 5488 O O . GLY A 1 691 ? -6.093 -4.402 19.726 1.00 96.06 691 GLY A O 1
ATOM 5489 N N . LEU A 1 692 ? -5.411 -4.372 17.591 1.00 97.00 692 LEU A N 1
ATOM 5490 C CA . LEU A 1 692 ? -4.666 -3.112 17.722 1.00 97.00 692 LEU A CA 1
ATOM 5491 C C . LEU A 1 692 ? -5.569 -1.910 18.044 1.00 97.00 692 LEU A C 1
ATOM 5493 O O . LEU A 1 692 ? -5.090 -0.961 18.669 1.00 97.00 692 LEU A O 1
ATOM 5497 N N . CYS A 1 693 ? -6.869 -1.956 17.726 1.00 96.19 693 CYS A N 1
ATOM 5498 C CA . CYS A 1 693 ? -7.818 -0.921 18.149 1.00 96.19 693 CYS A CA 1
ATOM 5499 C C . CYS A 1 693 ? -7.918 -0.817 19.680 1.00 96.19 693 CYS A C 1
ATOM 5501 O O . CYS A 1 693 ? -8.058 0.288 20.201 1.00 96.19 693 CYS A O 1
ATOM 5503 N N . SER A 1 694 ? -7.730 -1.919 20.417 1.00 97.19 694 SER A N 1
ATOM 5504 C CA . SER A 1 694 ? -7.609 -1.875 21.883 1.00 97.19 694 SER A CA 1
ATOM 5505 C C . SER A 1 694 ? -6.446 -0.990 22.324 1.00 97.19 694 SER A C 1
ATOM 5507 O O . SER A 1 694 ? -6.569 -0.198 23.254 1.00 97.19 694 SER A O 1
ATOM 5509 N N . VAL A 1 695 ? -5.305 -1.079 21.639 1.00 97.38 695 VAL A N 1
ATOM 5510 C CA . VAL A 1 695 ? -4.131 -0.251 21.943 1.00 97.38 695 VAL A CA 1
ATOM 5511 C C . VAL A 1 695 ? -4.363 1.199 21.528 1.00 97.38 695 VAL A C 1
ATOM 5513 O O . VAL A 1 695 ? -3.843 2.096 22.177 1.00 97.38 695 VAL A O 1
ATOM 5516 N N . GLN A 1 696 ? -5.145 1.462 20.481 1.00 97.00 696 GLN A N 1
ATOM 5517 C CA . GLN A 1 696 ? -5.481 2.823 20.049 1.00 97.00 696 GLN A CA 1
ATOM 5518 C C . GLN A 1 696 ? -6.436 3.515 21.027 1.00 97.00 696 GLN A C 1
ATOM 5520 O O . GLN A 1 696 ? -6.129 4.601 21.513 1.00 97.00 696 GLN A O 1
ATOM 5525 N N . PHE A 1 697 ? -7.573 2.889 21.342 1.00 97.62 697 PHE A N 1
ATOM 5526 C CA . PHE A 1 697 ? -8.630 3.512 22.141 1.00 97.62 697 PHE A CA 1
ATOM 5527 C C . PHE A 1 697 ? -8.354 3.492 23.645 1.00 97.62 697 PHE A C 1
ATOM 5529 O O . PHE A 1 697 ? -8.864 4.347 24.370 1.00 97.62 697 PHE A O 1
ATOM 5536 N N . CYS A 1 698 ? -7.558 2.537 24.132 1.00 96.81 698 CYS A N 1
ATOM 5537 C CA . CYS A 1 698 ? -7.291 2.371 25.556 1.00 96.81 698 CYS A CA 1
ATOM 5538 C C . CYS A 1 698 ? -5.875 2.856 25.902 1.00 96.81 698 CYS A C 1
ATOM 5540 O O . CYS A 1 698 ? -4.899 2.105 25.818 1.00 96.81 698 CYS A O 1
ATOM 5542 N N . GLY A 1 699 ? -5.791 4.111 26.345 1.00 93.75 699 GLY A N 1
ATOM 5543 C CA . GLY A 1 699 ? -4.567 4.772 26.802 1.00 93.75 699 GLY A CA 1
ATOM 5544 C C . GLY A 1 699 ? -4.793 5.599 28.070 1.00 93.75 699 GLY A C 1
ATOM 5545 O O . GLY A 1 699 ? -5.919 5.729 28.554 1.00 93.75 699 GLY A O 1
ATOM 5546 N N . THR A 1 700 ? -3.716 6.150 28.626 1.00 91.88 700 THR A N 1
ATOM 5547 C CA . THR A 1 700 ? -3.756 7.079 29.765 1.00 91.88 700 THR A CA 1
ATOM 5548 C C . THR A 1 700 ? -3.846 8.526 29.268 1.00 91.88 700 THR A C 1
ATOM 5550 O O . THR A 1 700 ? -3.132 8.930 28.348 1.00 91.88 700 THR A O 1
ATOM 5553 N N . VAL A 1 701 ? -4.747 9.320 29.852 1.00 92.50 701 VAL A N 1
ATOM 5554 C CA . VAL A 1 701 ? -4.978 10.731 29.484 1.00 92.50 701 VAL A CA 1
ATOM 5555 C C . VAL A 1 701 ? -5.180 11.548 30.757 1.00 92.50 701 VAL A C 1
ATOM 5557 O O . VAL A 1 701 ? -6.030 11.204 31.580 1.00 92.50 701 VAL A O 1
ATOM 5560 N N . LYS A 1 702 ? -4.383 12.608 30.942 1.00 89.44 702 LYS A N 1
ATOM 5561 C CA . LYS A 1 702 ? -4.285 13.349 32.212 1.00 89.44 702 LYS A CA 1
ATOM 5562 C C . LYS A 1 702 ? -5.557 14.139 32.507 1.00 89.44 702 LYS A C 1
ATOM 5564 O O . LYS A 1 702 ? -5.957 14.226 33.665 1.00 89.44 702 LYS A O 1
ATOM 5569 N N . SER A 1 703 ? -6.216 14.677 31.483 1.00 92.38 703 SER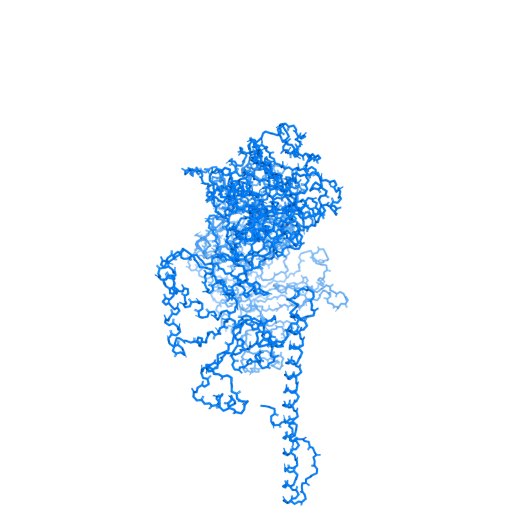 A N 1
ATOM 5570 C CA . SER A 1 703 ? -7.481 15.407 31.648 1.00 92.38 703 SER A CA 1
ATOM 5571 C C . SER A 1 703 ? -8.719 14.517 31.792 1.00 92.38 703 SER A C 1
ATOM 5573 O O . SER A 1 703 ? -9.791 15.031 32.104 1.00 92.38 703 SER A O 1
ATOM 5575 N N . ALA A 1 704 ? -8.599 13.203 31.584 1.00 93.62 704 ALA A N 1
ATOM 5576 C CA . ALA A 1 704 ? -9.727 12.273 31.517 1.00 93.62 704 ALA A CA 1
ATOM 5577 C C . ALA A 1 704 ? -9.513 11.035 32.404 1.00 93.62 704 ALA A C 1
ATOM 5579 O O . ALA A 1 704 ? -9.619 9.889 31.957 1.00 93.62 704 ALA A O 1
ATOM 5580 N N . LEU A 1 705 ? -9.182 11.275 33.673 1.00 92.12 705 LEU A N 1
ATOM 5581 C CA . LEU A 1 705 ? -8.948 10.225 34.664 1.00 92.12 705 LEU A CA 1
ATOM 5582 C C . LEU A 1 705 ? -10.251 9.551 35.114 1.00 92.12 705 LEU A C 1
ATOM 5584 O O . LEU A 1 705 ? -11.330 10.145 35.096 1.00 92.12 705 LEU A O 1
ATOM 5588 N N . LEU A 1 706 ? -10.134 8.306 35.576 1.00 93.75 706 LEU A N 1
ATOM 5589 C CA . LEU A 1 706 ? -11.220 7.627 36.276 1.00 93.75 706 LEU A CA 1
ATOM 5590 C C . LEU A 1 706 ? -11.426 8.225 37.681 1.00 93.75 706 LEU A C 1
ATOM 5592 O O . LEU A 1 706 ? -10.459 8.667 38.308 1.00 93.75 706 LEU A O 1
ATOM 5596 N N . PRO A 1 707 ? -12.658 8.176 38.222 1.00 92.94 707 PRO A N 1
ATOM 5597 C CA . PRO A 1 707 ? -12.889 8.337 39.652 1.00 92.94 707 PRO A CA 1
ATOM 5598 C C . PRO A 1 707 ? -11.956 7.435 40.468 1.00 92.94 707 PRO A C 1
ATOM 5600 O O . PRO A 1 707 ? -11.756 6.269 40.127 1.00 92.94 707 PRO A O 1
ATOM 5603 N N . ALA A 1 708 ? -11.415 7.964 41.565 1.00 91.31 708 ALA A N 1
ATOM 5604 C CA . ALA A 1 708 ? -10.486 7.219 42.405 1.00 91.31 708 ALA A CA 1
ATOM 5605 C C . ALA A 1 708 ? -11.139 5.954 42.993 1.00 91.31 708 ALA A C 1
ATOM 5607 O O . ALA A 1 708 ? -12.192 6.006 43.637 1.00 91.31 708 ALA A O 1
ATOM 5608 N N . LEU A 1 709 ? -10.476 4.819 42.778 1.00 93.62 709 LEU A N 1
ATOM 5609 C CA . LEU A 1 709 ? -10.877 3.503 43.260 1.00 93.62 709 LEU A CA 1
ATOM 5610 C C . LEU A 1 709 ? -10.641 3.365 44.768 1.00 93.62 709 LEU A C 1
ATOM 5612 O O . LEU A 1 709 ? -9.852 4.107 45.360 1.00 93.62 709 LEU A O 1
ATOM 5616 N N . SER A 1 710 ? -11.318 2.396 45.396 1.00 92.88 710 SER A N 1
ATOM 5617 C CA . SER A 1 710 ? -11.165 2.147 46.833 1.00 92.88 710 SER A CA 1
ATOM 5618 C C . SER A 1 710 ? -9.701 1.832 47.182 1.00 92.88 710 SER A C 1
ATOM 5620 O O . SER A 1 710 ? -9.110 0.939 46.574 1.00 92.88 710 SER A O 1
ATOM 5622 N N . PRO A 1 711 ? -9.118 2.478 48.210 1.00 90.56 711 PRO A N 1
ATOM 5623 C CA . PRO A 1 711 ? -7.808 2.098 48.744 1.00 90.56 711 PRO A CA 1
ATOM 5624 C C . PRO A 1 711 ? -7.765 0.668 49.308 1.00 90.56 711 PRO A C 1
ATOM 5626 O O . PRO A 1 711 ? -6.689 0.122 49.523 1.00 90.56 711 PRO A O 1
ATOM 5629 N N . SER A 1 712 ? -8.932 0.074 49.584 1.00 90.88 712 SER A N 1
ATOM 5630 C CA . SER A 1 712 ? -9.088 -1.286 50.109 1.00 90.88 712 SER A CA 1
ATOM 5631 C C . SER A 1 712 ? -9.420 -2.315 49.017 1.00 90.88 712 SER A C 1
ATOM 5633 O O . SER A 1 712 ? -9.975 -3.371 49.328 1.00 90.88 712 SER A O 1
ATOM 5635 N N . LEU A 1 713 ? -9.150 -2.002 47.746 1.00 91.88 713 LEU A N 1
ATOM 5636 C CA . LEU A 1 713 ? -9.394 -2.904 46.622 1.00 91.88 713 LEU A CA 1
ATOM 5637 C C . LEU A 1 713 ? -8.508 -4.161 46.717 1.00 91.88 713 LEU A C 1
ATOM 5639 O O . LEU A 1 713 ? -7.392 -4.092 47.228 1.00 91.88 713 LEU A O 1
ATOM 5643 N N . ALA A 1 714 ? -8.968 -5.313 46.225 1.00 88.06 714 ALA A N 1
ATOM 5644 C CA . ALA A 1 714 ? -8.110 -6.496 46.135 1.00 88.06 714 ALA A CA 1
ATOM 5645 C C . ALA A 1 714 ? -7.034 -6.324 45.044 1.00 88.06 714 ALA A C 1
ATOM 5647 O O . ALA A 1 714 ? -7.270 -5.658 44.030 1.00 88.06 714 ALA A O 1
ATOM 5648 N N . SER A 1 715 ? -5.865 -6.942 45.235 1.00 88.50 715 SER A N 1
ATOM 5649 C CA . SER A 1 715 ? -4.777 -6.922 44.249 1.00 88.50 715 SER A CA 1
ATOM 5650 C C . SER A 1 715 ? -5.221 -7.479 42.884 1.00 88.50 715 SER A C 1
ATOM 5652 O O . SER A 1 715 ? -5.985 -8.442 42.857 1.00 88.50 715 SER A O 1
ATOM 5654 N N . PRO A 1 716 ? -4.713 -6.936 41.760 1.00 91.19 716 PRO A N 1
ATOM 5655 C CA . PRO A 1 716 ? -3.769 -5.819 41.667 1.00 91.19 716 PRO A CA 1
ATOM 5656 C C . PRO A 1 716 ? -4.435 -4.442 41.848 1.00 91.19 716 PRO A C 1
ATOM 5658 O O . PRO A 1 716 ? -5.591 -4.230 41.470 1.00 91.19 716 PRO A O 1
ATOM 5661 N N . GLN A 1 717 ? -3.670 -3.504 42.416 1.00 88.56 717 GLN A N 1
ATOM 5662 C CA . GLN A 1 717 ? -4.049 -2.092 42.540 1.00 88.56 717 GLN A CA 1
ATOM 5663 C C . GLN A 1 717 ? -3.854 -1.350 41.210 1.00 88.56 717 GLN A C 1
ATOM 5665 O O . GLN A 1 717 ? -2.970 -1.734 40.438 1.00 88.56 717 GLN A O 1
ATOM 5670 N N . PRO A 1 718 ? -4.625 -0.278 40.945 1.00 89.62 718 PRO A N 1
ATOM 5671 C CA . PRO A 1 718 ? -4.377 0.588 39.797 1.00 89.62 718 PRO A CA 1
ATOM 5672 C C . PRO A 1 718 ? -2.984 1.242 39.883 1.00 89.62 718 PRO A C 1
ATOM 5674 O O . PRO A 1 718 ? -2.515 1.535 40.990 1.00 89.62 718 PRO A O 1
ATOM 5677 N N . PRO A 1 719 ? -2.327 1.527 38.744 1.00 87.81 719 PRO A N 1
ATOM 5678 C CA . PRO A 1 719 ? -1.066 2.258 38.725 1.00 87.81 719 PRO A CA 1
ATOM 5679 C C . PRO A 1 719 ? -1.213 3.646 39.359 1.00 87.81 719 PRO A C 1
ATOM 5681 O O . PRO A 1 719 ? -2.221 4.331 39.169 1.00 87.81 719 PRO A O 1
ATOM 5684 N N . VAL A 1 720 ? -0.189 4.074 40.099 1.00 86.12 720 VAL A N 1
ATOM 5685 C CA . VAL A 1 720 ? -0.138 5.385 40.756 1.00 86.12 720 VAL A CA 1
ATOM 5686 C C . VAL A 1 720 ? 1.081 6.143 40.257 1.00 86.12 720 VAL A C 1
ATOM 5688 O O . VAL A 1 720 ? 2.192 5.616 40.266 1.00 86.12 720 VAL A O 1
ATOM 5691 N N . ILE A 1 721 ? 0.871 7.394 39.863 1.00 77.38 721 ILE A N 1
ATOM 5692 C CA . ILE A 1 721 ? 1.939 8.340 39.546 1.00 77.38 721 ILE A CA 1
ATOM 5693 C C . ILE A 1 721 ? 1.921 9.494 40.543 1.00 77.38 721 ILE A C 1
ATOM 5695 O O . ILE A 1 721 ? 0.865 9.888 41.031 1.00 77.38 721 ILE A O 1
ATOM 5699 N N . SER A 1 722 ? 3.089 10.043 40.852 1.00 71.62 722 SER A N 1
ATOM 5700 C CA . SER A 1 722 ? 3.183 11.319 41.559 1.00 71.62 722 SER A CA 1
ATOM 5701 C C . SER A 1 722 ? 3.031 12.444 40.544 1.00 71.62 722 SER A C 1
ATOM 5703 O O . SER A 1 722 ? 3.751 12.460 39.545 1.00 71.62 722 SER A O 1
ATOM 5705 N N . ASP A 1 723 ? 2.109 13.373 40.783 1.00 65.25 723 ASP A N 1
ATOM 5706 C CA . ASP A 1 723 ? 2.046 14.598 39.988 1.00 65.25 723 ASP A CA 1
ATOM 5707 C C . ASP A 1 723 ? 3.279 15.495 40.243 1.00 65.25 723 ASP A C 1
ATOM 5709 O O . ASP A 1 723 ? 4.112 15.220 41.114 1.00 65.25 723 ASP A O 1
ATOM 5713 N N . GLY A 1 724 ? 3.410 16.592 39.489 1.00 60.16 724 GLY A N 1
ATOM 5714 C CA . GLY A 1 724 ? 4.508 17.559 39.646 1.00 60.16 724 GLY A CA 1
ATOM 5715 C C . GLY A 1 724 ? 4.581 18.237 41.026 1.00 60.16 724 GLY A C 1
ATOM 5716 O O . GLY A 1 724 ? 5.546 18.947 41.302 1.00 60.16 724 GLY A O 1
ATOM 5717 N N . HIS A 1 725 ? 3.594 18.005 41.898 1.00 62.31 725 HIS A N 1
ATOM 5718 C CA . HIS A 1 725 ? 3.520 18.493 43.274 1.00 62.31 725 HIS A CA 1
ATOM 5719 C C . HIS A 1 725 ? 3.690 17.370 44.317 1.00 62.31 725 HIS A C 1
ATOM 5721 O O . HIS A 1 725 ? 3.581 17.624 45.517 1.00 62.31 725 HIS A O 1
ATOM 5727 N N . GLY A 1 726 ? 3.994 16.140 43.883 1.00 67.69 726 GLY A N 1
ATOM 5728 C CA . GLY A 1 726 ? 4.223 14.981 44.746 1.00 67.69 726 GLY A CA 1
ATOM 5729 C C . GLY A 1 726 ? 2.950 14.289 45.245 1.00 67.69 726 GLY A C 1
ATOM 5730 O O . GLY A 1 726 ? 3.045 13.404 46.097 1.00 67.69 726 GLY A O 1
ATOM 5731 N N . ILE A 1 727 ? 1.768 14.650 44.737 1.00 72.75 727 ILE A N 1
ATOM 5732 C CA . ILE A 1 727 ? 0.496 14.038 45.130 1.00 72.75 727 ILE A CA 1
ATOM 5733 C C . ILE A 1 727 ? 0.296 12.737 44.335 1.00 72.75 727 ILE A C 1
ATOM 5735 O O . ILE A 1 727 ? 0.332 12.752 43.100 1.00 72.75 727 ILE A O 1
ATOM 5739 N N . PRO A 1 728 ? 0.081 11.591 45.009 1.00 77.25 728 PRO A N 1
ATOM 5740 C CA . PRO A 1 728 ? -0.177 10.327 44.335 1.00 77.25 728 PRO A CA 1
ATOM 5741 C C . PRO A 1 728 ? -1.555 10.347 43.664 1.00 77.25 728 PRO A C 1
ATOM 5743 O O . PRO A 1 728 ? -2.582 10.493 44.328 1.00 77.25 728 PRO A O 1
ATOM 5746 N N . THR A 1 729 ? -1.573 10.152 42.349 1.00 82.12 729 THR A N 1
ATOM 5747 C CA . THR A 1 729 ? -2.775 10.098 41.514 1.00 82.12 729 THR A CA 1
ATOM 5748 C C . THR A 1 729 ? -2.863 8.737 40.834 1.00 82.12 729 THR A C 1
ATOM 5750 O O . THR A 1 729 ? -1.898 8.270 40.227 1.00 82.12 729 THR A O 1
ATOM 5753 N N . GLN A 1 730 ? -4.021 8.082 40.940 1.00 87.44 730 GLN A N 1
ATOM 5754 C CA . GLN A 1 730 ? -4.283 6.839 40.215 1.00 87.44 730 GLN A CA 1
ATOM 5755 C C . GLN A 1 730 ? -4.409 7.154 38.723 1.00 87.44 730 GLN A C 1
ATOM 5757 O O . GLN A 1 730 ? -5.320 7.871 38.314 1.00 87.44 730 GLN A O 1
ATOM 5762 N N . MET A 1 731 ? -3.502 6.614 37.913 1.00 84.06 731 MET A N 1
ATOM 5763 C CA . MET A 1 731 ? -3.512 6.791 36.465 1.00 84.06 731 MET A CA 1
ATOM 5764 C C . MET A 1 731 ? -3.777 5.444 35.811 1.00 84.06 731 MET A C 1
ATOM 5766 O O . MET A 1 731 ? -2.874 4.659 35.536 1.00 84.06 731 MET A O 1
ATOM 5770 N N . SER A 1 732 ? -5.063 5.172 35.620 1.00 87.50 732 SER A N 1
ATOM 5771 C CA . SER A 1 732 ? -5.538 3.978 34.929 1.00 87.50 732 SER A CA 1
ATOM 5772 C C . SER A 1 732 ? -5.812 4.282 33.463 1.00 87.50 732 SER A C 1
ATOM 5774 O O . SER A 1 732 ? -6.104 5.419 33.091 1.00 87.50 732 SER A O 1
ATOM 5776 N N . VAL A 1 733 ? -5.743 3.240 32.643 1.00 93.81 733 VAL A N 1
ATOM 5777 C CA . VAL A 1 733 ? -6.180 3.290 31.250 1.00 93.81 733 VAL A CA 1
ATOM 5778 C C . VAL A 1 733 ? -7.675 3.610 31.184 1.00 93.81 733 VAL A C 1
ATOM 5780 O O . VAL A 1 733 ? -8.470 3.066 31.953 1.00 93.81 733 VAL A O 1
ATOM 5783 N N . THR A 1 734 ? -8.055 4.477 30.247 1.00 95.88 734 THR A N 1
ATOM 5784 C CA . THR A 1 734 ? -9.450 4.792 29.922 1.00 95.88 734 THR A CA 1
ATOM 5785 C C . THR A 1 734 ? -9.733 4.547 28.447 1.00 95.88 734 THR A C 1
ATOM 5787 O O . THR A 1 734 ? -8.831 4.635 27.610 1.00 95.88 734 THR A O 1
ATOM 5790 N N . ILE A 1 735 ? -10.991 4.237 28.126 1.00 97.38 735 ILE A N 1
ATOM 5791 C CA . ILE A 1 735 ? -11.444 3.983 26.755 1.00 97.38 735 ILE A CA 1
ATOM 5792 C C . ILE A 1 735 ? -11.950 5.297 26.155 1.00 97.38 735 ILE A C 1
ATOM 5794 O O . ILE A 1 735 ? -12.879 5.900 26.690 1.00 97.38 735 ILE A O 1
ATOM 5798 N N . ALA A 1 736 ? -11.341 5.732 25.054 1.00 97.88 736 ALA A N 1
ATOM 5799 C CA . ALA A 1 736 ? -11.885 6.784 24.202 1.00 97.88 736 ALA A CA 1
ATOM 5800 C C . ALA A 1 736 ? -13.090 6.260 23.409 1.00 97.88 736 ALA A C 1
ATOM 5802 O O . ALA A 1 736 ? -13.029 5.152 22.874 1.00 97.88 736 ALA A O 1
ATOM 5803 N N . ALA A 1 737 ? -14.144 7.066 23.260 1.00 96.94 737 ALA A N 1
ATOM 5804 C CA . ALA A 1 737 ? -15.256 6.719 22.365 1.00 96.94 737 ALA A CA 1
ATOM 5805 C C . ALA A 1 737 ? -14.869 6.820 20.874 1.00 96.94 737 ALA A C 1
ATOM 5807 O O . ALA A 1 737 ? -15.480 6.182 20.022 1.00 96.94 737 ALA A O 1
ATOM 5808 N N . GLY A 1 738 ? -13.830 7.595 20.550 1.00 96.81 738 GLY A N 1
ATOM 5809 C CA . GLY A 1 738 ? -13.323 7.731 19.189 1.00 96.81 738 GLY A CA 1
ATOM 5810 C C . GLY A 1 738 ? -12.235 8.794 19.075 1.00 96.81 738 GLY A C 1
ATOM 5811 O O . GLY A 1 738 ? -12.247 9.801 19.780 1.00 96.81 738 GLY A O 1
ATOM 5812 N N . LEU A 1 739 ? -11.286 8.583 18.169 1.00 96.75 739 LEU A N 1
ATOM 5813 C CA . LEU A 1 739 ? -10.181 9.511 17.920 1.00 96.75 739 LEU A CA 1
ATOM 5814 C C . LEU A 1 739 ? -10.441 10.289 16.616 1.00 96.75 739 LEU A C 1
ATOM 5816 O O . LEU A 1 739 ? -10.937 9.686 15.665 1.00 96.75 739 LEU A O 1
ATOM 5820 N N . PRO A 1 740 ? -10.111 11.593 16.527 1.00 96.12 740 PRO A N 1
ATOM 5821 C CA . PRO A 1 740 ? -9.573 12.447 17.592 1.00 96.12 740 PRO A CA 1
ATOM 5822 C C . PRO A 1 740 ? -10.635 13.092 18.504 1.00 96.12 740 PRO A C 1
ATOM 5824 O O . PRO A 1 740 ? -10.313 13.554 19.595 1.00 96.12 740 PRO A O 1
ATOM 5827 N N . HIS A 1 741 ? -11.901 13.143 18.083 1.00 97.31 741 HIS A N 1
ATOM 5828 C CA . HIS A 1 741 ? -12.908 14.034 18.682 1.00 97.31 741 HIS A CA 1
ATOM 5829 C C . HIS A 1 741 ? -13.349 13.679 20.114 1.00 97.31 741 HIS A C 1
ATOM 5831 O O . HIS A 1 741 ? -13.786 14.563 20.849 1.00 97.31 741 HIS A O 1
ATOM 5837 N N . PHE A 1 742 ? -13.223 12.416 20.523 1.00 97.38 742 PHE A N 1
ATOM 5838 C CA . PHE A 1 742 ? -13.631 11.907 21.838 1.00 97.38 742 PHE A CA 1
ATOM 5839 C C . PHE A 1 742 ? -12.440 11.275 22.562 1.00 97.38 742 PHE A C 1
ATOM 5841 O O . PHE A 1 742 ? -12.490 10.138 23.037 1.00 97.38 742 PHE A O 1
ATOM 5848 N N . SER A 1 743 ? -11.331 12.011 22.593 1.00 96.31 743 SER A N 1
ATOM 5849 C CA . SER A 1 743 ? -10.033 11.511 23.046 1.00 96.31 743 SER A CA 1
ATOM 5850 C C . SER A 1 743 ? -9.544 12.139 24.354 1.00 96.31 743 SER A C 1
ATOM 5852 O O . SER A 1 743 ? -8.765 11.515 25.070 1.00 96.31 743 SER A O 1
ATOM 5854 N N . THR A 1 744 ? -10.005 13.335 24.720 1.00 96.00 744 THR A N 1
ATOM 5855 C CA . THR A 1 744 ? -9.489 14.080 25.880 1.00 96.00 744 THR A CA 1
ATOM 5856 C C . THR A 1 744 ? -10.587 14.770 26.681 1.00 96.00 744 THR A C 1
ATOM 5858 O O . THR A 1 744 ? -11.745 14.848 26.261 1.00 96.00 744 THR A O 1
ATOM 5861 N N . ALA A 1 745 ? -10.206 15.260 27.863 1.00 94.94 745 ALA A N 1
ATOM 5862 C CA . ALA A 1 745 ? -11.049 15.992 28.797 1.00 94.94 745 ALA A CA 1
ATOM 5863 C C . ALA A 1 745 ? -12.380 15.271 29.075 1.00 94.94 745 ALA A C 1
ATOM 5865 O O . ALA A 1 745 ? -12.455 14.039 29.097 1.00 94.94 745 ALA A O 1
ATOM 5866 N N . TYR A 1 746 ? -13.448 16.042 29.277 1.00 94.00 746 TYR A N 1
ATOM 5867 C CA . TYR A 1 746 ? -14.778 15.497 29.523 1.00 94.00 746 TYR A CA 1
ATOM 5868 C C . TYR A 1 746 ? -15.265 14.620 28.354 1.00 94.00 746 TYR A C 1
ATOM 5870 O O . TYR A 1 746 ? -15.951 13.633 28.585 1.00 94.00 746 TYR A O 1
ATOM 5878 N N . MET A 1 747 ? -14.845 14.896 27.115 1.00 96.06 747 MET A N 1
ATOM 5879 C CA . MET A 1 747 ? -15.314 14.204 25.907 1.00 96.06 747 MET A CA 1
ATOM 5880 C C . MET A 1 747 ? -14.759 12.787 25.717 1.00 96.06 747 MET A C 1
ATOM 5882 O O . MET A 1 747 ? -15.194 12.109 24.790 1.00 96.06 747 MET A O 1
ATOM 5886 N N . ARG A 1 748 ? -13.810 12.318 26.535 1.00 96.62 748 ARG A N 1
ATOM 5887 C CA . ARG A 1 748 ? -13.189 10.999 26.330 1.00 96.62 748 ARG A CA 1
ATOM 5888 C C . ARG A 1 748 ? -14.091 9.835 26.738 1.00 96.62 748 ARG A C 1
ATOM 5890 O O . ARG A 1 748 ? -14.298 8.905 25.962 1.00 96.62 748 ARG A O 1
ATOM 5897 N N . CYS A 1 749 ? -14.580 9.875 27.976 1.00 96.50 749 CYS A N 1
ATOM 5898 C CA . CYS A 1 749 ? -15.171 8.721 28.649 1.00 96.50 749 CYS A CA 1
ATOM 5899 C C . CYS A 1 749 ? -16.698 8.822 28.674 1.00 96.50 749 CYS A C 1
ATOM 5901 O O . CYS A 1 749 ? -17.264 9.550 29.499 1.00 96.50 749 CYS A O 1
ATOM 5903 N N . TRP A 1 750 ? -17.342 8.025 27.822 1.00 97.81 750 TRP A N 1
ATOM 5904 C CA . TRP A 1 750 ? -18.794 7.894 27.755 1.00 97.81 750 TRP A CA 1
ATOM 5905 C C . TRP A 1 750 ? -19.217 6.519 28.267 1.00 97.81 750 TRP A C 1
ATOM 5907 O O . TRP A 1 750 ? -18.743 5.511 27.752 1.00 97.81 750 TRP A O 1
ATOM 5917 N N . GLY A 1 751 ? -20.063 6.440 29.295 1.00 97.12 751 GLY A N 1
ATOM 5918 C CA . GLY A 1 751 ? -20.464 5.187 29.937 1.00 97.12 751 GLY A CA 1
ATOM 5919 C C . GLY A 1 751 ? -21.098 4.209 28.957 1.00 97.12 751 GLY A C 1
ATOM 5920 O O . GLY A 1 751 ? -20.751 3.031 28.955 1.00 97.12 751 GLY A O 1
ATOM 5921 N N . ARG A 1 752 ? -21.953 4.704 28.060 1.00 97.81 752 ARG A N 1
ATOM 5922 C CA . ARG A 1 752 ? -22.536 3.900 26.986 1.00 97.81 752 ARG A CA 1
ATOM 5923 C C . ARG A 1 752 ? -21.460 3.275 26.095 1.00 97.81 752 ARG A C 1
ATOM 5925 O O . ARG A 1 752 ? -21.369 2.052 26.033 1.00 97.81 752 ARG A O 1
ATOM 5932 N N . ASP A 1 753 ? -20.636 4.094 25.447 1.00 98.19 753 ASP A N 1
ATOM 5933 C CA . ASP A 1 753 ? -19.592 3.633 24.525 1.00 98.19 753 ASP A CA 1
ATOM 5934 C C . ASP A 1 753 ? -18.577 2.732 25.230 1.00 98.19 753 ASP A C 1
ATOM 5936 O O . ASP A 1 753 ? -18.221 1.671 24.722 1.00 98.19 753 ASP A O 1
ATOM 5940 N N . THR A 1 754 ? -18.190 3.096 26.455 1.00 98.12 754 THR A N 1
ATOM 5941 C CA . THR A 1 754 ? -17.277 2.317 27.297 1.00 98.12 754 THR A CA 1
ATOM 5942 C C . THR A 1 754 ? -17.799 0.900 27.491 1.00 98.12 754 THR A C 1
ATOM 5944 O O . THR A 1 754 ? -17.057 -0.047 27.256 1.00 98.12 754 THR A O 1
ATOM 5947 N N . PHE A 1 755 ? -19.062 0.719 27.892 1.00 98.44 755 PHE A N 1
ATOM 5948 C CA . PHE A 1 755 ? -19.592 -0.608 28.222 1.00 98.44 755 PHE A CA 1
ATOM 5949 C C . PHE A 1 755 ? -20.132 -1.397 27.026 1.00 98.44 755 PHE A C 1
ATOM 5951 O O . PHE A 1 755 ? -20.304 -2.610 27.135 1.00 98.44 755 PHE A O 1
ATOM 5958 N N . ILE A 1 756 ? -20.327 -0.760 25.871 1.00 98.19 756 ILE A N 1
ATOM 5959 C CA . ILE A 1 756 ? -20.473 -1.479 24.598 1.00 98.19 756 ILE A CA 1
ATOM 5960 C C . ILE A 1 756 ? -19.105 -2.005 24.139 1.00 98.19 756 ILE A C 1
ATOM 5962 O O . ILE A 1 756 ? -18.984 -3.155 23.720 1.00 98.19 756 ILE A O 1
ATOM 5966 N N . ALA A 1 757 ? -18.058 -1.182 24.250 1.00 98.19 757 ALA A N 1
ATOM 5967 C CA . ALA A 1 757 ? -16.736 -1.476 23.706 1.00 98.19 757 ALA A CA 1
ATOM 5968 C C . ALA A 1 757 ? -15.845 -2.325 24.634 1.00 98.19 757 ALA A C 1
ATOM 5970 O O . ALA A 1 757 ? -14.905 -2.962 24.155 1.00 98.19 757 ALA A O 1
ATOM 5971 N N . LEU A 1 758 ? -16.112 -2.355 25.945 1.00 98.25 758 LEU A N 1
ATOM 5972 C CA . LEU A 1 758 ? -15.289 -3.041 26.951 1.00 98.25 758 LEU A CA 1
ATOM 5973 C C . LEU A 1 758 ? -15.088 -4.538 26.659 1.00 98.25 758 LEU A C 1
ATOM 5975 O O . LEU A 1 758 ? -13.939 -4.981 26.732 1.00 98.25 758 LEU A O 1
ATOM 5979 N N . PRO A 1 759 ? -16.115 -5.330 26.278 1.00 96.62 759 PRO A N 1
ATOM 5980 C CA . PRO A 1 759 ? -15.905 -6.733 25.929 1.00 96.62 759 PRO A CA 1
ATOM 5981 C C . PRO A 1 759 ? -14.912 -6.931 24.777 1.00 96.62 759 PRO A C 1
ATOM 5983 O O . PRO A 1 759 ? -14.002 -7.751 24.891 1.00 96.62 759 PRO A O 1
ATOM 5986 N N . GLY A 1 760 ? -15.037 -6.146 23.703 1.00 95.44 760 GLY A N 1
ATOM 5987 C CA . GLY A 1 760 ? -14.156 -6.239 22.537 1.00 95.44 760 GLY A CA 1
ATOM 5988 C C . GLY A 1 760 ? -12.742 -5.732 22.813 1.00 95.44 760 GLY A C 1
ATOM 5989 O O . GLY A 1 760 ? -11.768 -6.421 22.523 1.00 95.44 760 GLY A O 1
ATOM 5990 N N . ASN A 1 761 ? -12.623 -4.549 23.419 1.00 96.62 761 ASN A N 1
ATOM 5991 C CA . ASN A 1 761 ? -11.329 -3.901 23.614 1.00 96.62 761 ASN A CA 1
ATOM 5992 C C . ASN A 1 761 ? -10.544 -4.437 24.808 1.00 96.62 761 ASN A C 1
ATOM 5994 O O . ASN A 1 761 ? -9.317 -4.360 24.768 1.00 96.62 761 ASN A O 1
ATOM 5998 N N . LEU A 1 762 ? -11.195 -4.946 25.860 1.00 97.44 762 LEU A N 1
ATOM 5999 C CA . LEU A 1 762 ? -10.511 -5.326 27.101 1.00 97.44 762 LEU A CA 1
ATOM 6000 C C . LEU A 1 762 ? -10.698 -6.790 27.514 1.00 97.44 762 LEU A C 1
ATOM 6002 O O . LEU A 1 762 ? -9.810 -7.324 28.168 1.00 97.44 762 LEU A O 1
ATOM 6006 N N . LEU A 1 763 ? -11.806 -7.460 27.172 1.00 97.25 763 LEU A N 1
ATOM 6007 C CA . LEU A 1 763 ? -11.996 -8.865 27.573 1.00 97.25 763 LEU A CA 1
ATOM 6008 C C . LEU A 1 763 ? -11.414 -9.834 26.544 1.00 97.25 763 LEU A C 1
ATOM 6010 O O . LEU A 1 763 ? -10.597 -10.672 26.909 1.00 97.25 763 LEU A O 1
ATOM 6014 N N . ILE A 1 764 ? -11.768 -9.690 25.261 1.00 95.62 764 ILE A N 1
ATOM 6015 C CA . ILE A 1 764 ? -11.225 -10.535 24.175 1.00 95.62 764 ILE A CA 1
ATOM 6016 C C . ILE A 1 764 ? -9.697 -10.399 24.081 1.00 95.62 764 ILE A C 1
ATOM 6018 O O . ILE A 1 764 ? -8.991 -11.365 23.805 1.00 95.62 764 ILE A O 1
ATOM 6022 N N . THR A 1 765 ? -9.175 -9.208 24.365 1.00 95.88 765 THR A N 1
ATOM 6023 C CA . THR A 1 765 ? -7.738 -8.914 24.375 1.00 95.88 765 THR A CA 1
ATOM 6024 C C . THR A 1 765 ? -7.043 -9.289 25.687 1.00 95.88 765 THR A C 1
ATOM 6026 O O . THR A 1 765 ? -5.844 -9.078 25.799 1.00 95.88 765 THR A O 1
ATOM 6029 N N . GLY A 1 766 ? -7.743 -9.831 26.690 1.00 95.56 766 GLY A N 1
ATOM 6030 C CA . GLY A 1 766 ? -7.139 -10.282 27.953 1.00 95.56 766 GLY A CA 1
ATOM 6031 C C . GLY A 1 766 ? -6.761 -9.178 28.956 1.00 95.56 766 GLY A C 1
ATOM 6032 O O . GLY A 1 766 ? -6.117 -9.453 29.969 1.00 95.56 766 GLY A O 1
ATOM 6033 N N . ARG A 1 767 ? -7.181 -7.926 28.745 1.00 96.19 767 ARG A N 1
ATOM 6034 C CA . ARG A 1 767 ? -6.920 -6.760 29.619 1.00 96.19 767 ARG A CA 1
ATOM 6035 C C . ARG A 1 767 ? -7.879 -6.697 30.820 1.00 96.19 767 ARG A C 1
ATOM 6037 O O . ARG A 1 767 ? -8.466 -5.657 31.132 1.00 96.19 767 ARG A O 1
ATOM 6044 N N . TYR A 1 768 ? -8.030 -7.812 31.536 1.00 96.62 768 TYR A N 1
ATOM 6045 C CA . TYR A 1 768 ? -9.026 -7.969 32.605 1.00 96.62 768 TYR A CA 1
ATOM 6046 C C . TYR A 1 768 ? -8.843 -6.990 33.776 1.00 96.62 768 TYR A C 1
ATOM 6048 O O . TYR A 1 768 ? -9.826 -6.510 34.337 1.00 96.62 768 TYR A O 1
ATOM 6056 N N . ASN A 1 769 ? -7.606 -6.654 34.146 1.00 95.44 769 ASN A N 1
ATOM 6057 C CA . ASN A 1 769 ? -7.360 -5.722 35.255 1.00 95.44 769 ASN A CA 1
ATOM 6058 C C . ASN A 1 769 ? -7.913 -4.322 34.957 1.00 95.44 769 ASN A C 1
ATOM 6060 O O . ASN A 1 769 ? -8.589 -3.731 35.795 1.00 95.44 769 ASN A O 1
ATOM 6064 N N . GLU A 1 770 ? -7.695 -3.826 33.741 1.00 96.44 770 GLU A N 1
ATOM 6065 C CA . GLU A 1 770 ? -8.203 -2.524 33.313 1.00 96.44 770 GLU A CA 1
ATOM 6066 C C . GLU A 1 770 ? -9.731 -2.530 33.194 1.00 96.44 770 GLU A C 1
ATOM 6068 O O . GLU A 1 770 ? -10.385 -1.598 33.663 1.00 96.44 770 GLU A O 1
ATOM 6073 N N . ALA A 1 771 ? -10.316 -3.610 32.658 1.00 97.88 771 ALA A N 1
ATOM 6074 C CA . ALA A 1 771 ? -11.768 -3.778 32.603 1.00 97.88 771 ALA A CA 1
ATOM 6075 C C . ALA A 1 771 ? -12.400 -3.707 34.002 1.00 97.88 771 ALA A C 1
ATOM 6077 O O . ALA A 1 771 ? -13.368 -2.975 34.215 1.00 97.88 771 ALA A O 1
ATOM 6078 N N . ARG A 1 772 ? -11.809 -4.413 34.976 1.00 97.56 772 ARG A N 1
ATOM 6079 C CA . ARG A 1 772 ? -12.226 -4.391 36.384 1.00 97.56 772 ARG A CA 1
ATOM 6080 C C . ARG A 1 772 ? -12.183 -2.980 36.965 1.00 97.56 772 ARG A C 1
ATOM 6082 O O . ARG A 1 772 ? -13.158 -2.539 37.567 1.00 97.56 772 ARG A O 1
ATOM 6089 N N . TRP A 1 773 ? -11.083 -2.255 36.772 1.00 97.06 773 TRP A N 1
ATOM 6090 C CA . TRP A 1 773 ? -10.932 -0.888 37.276 1.00 97.06 773 TRP A CA 1
ATOM 6091 C C . TRP A 1 773 ? -11.969 0.070 36.684 1.00 97.06 773 TRP A C 1
ATOM 6093 O O . TRP A 1 773 ? -12.580 0.835 37.426 1.00 97.06 773 TRP A O 1
ATOM 6103 N N . ILE A 1 774 ? -12.233 -0.010 35.378 1.00 97.81 774 ILE A N 1
ATOM 6104 C CA . ILE A 1 774 ? -13.247 0.818 34.713 1.00 97.81 774 ILE A CA 1
ATOM 6105 C C . ILE A 1 774 ? -14.647 0.508 35.254 1.00 97.81 774 ILE A C 1
ATOM 6107 O O . ILE A 1 774 ? -15.376 1.429 35.626 1.00 97.81 774 ILE A O 1
ATOM 6111 N N . ILE A 1 775 ? -15.008 -0.775 35.368 1.00 98.38 775 ILE A N 1
ATOM 6112 C CA . ILE A 1 775 ? -16.297 -1.207 35.930 1.00 98.38 775 ILE A CA 1
ATOM 6113 C C . ILE A 1 775 ? -16.510 -0.605 37.323 1.00 98.38 775 ILE A C 1
ATOM 6115 O O . ILE A 1 775 ? -17.565 -0.023 37.585 1.00 98.38 775 ILE A O 1
ATOM 6119 N N . LEU A 1 776 ? -15.509 -0.718 38.201 1.00 97.56 776 LEU A N 1
ATOM 6120 C CA . LEU A 1 776 ? -15.580 -0.242 39.585 1.00 97.56 776 LEU A CA 1
ATOM 6121 C C . LEU A 1 776 ? -15.583 1.289 39.684 1.00 97.56 776 LEU A C 1
ATOM 6123 O O . LEU A 1 776 ? -16.275 1.847 40.537 1.00 97.56 776 LEU A O 1
ATOM 6127 N N . ALA A 1 777 ? -14.854 1.980 38.806 1.00 96.25 777 ALA A N 1
ATOM 6128 C CA . ALA A 1 777 ? -14.817 3.437 38.784 1.00 96.25 777 ALA A CA 1
ATOM 6129 C C . ALA A 1 777 ? -16.189 4.029 38.427 1.00 96.25 777 ALA A C 1
ATOM 6131 O O . ALA A 1 777 ? -16.688 4.908 39.133 1.00 96.25 777 ALA A O 1
ATOM 6132 N N . PHE A 1 778 ? -16.849 3.498 37.391 1.00 97.75 778 PHE A N 1
ATOM 6133 C CA . PHE A 1 778 ? -18.220 3.893 37.054 1.00 97.75 778 PHE A CA 1
ATOM 6134 C C . PHE A 1 778 ? -19.218 3.492 38.150 1.00 97.75 778 PHE A C 1
ATOM 6136 O O . PHE A 1 778 ? -20.098 4.289 38.483 1.00 97.75 778 PHE A O 1
ATOM 6143 N N . ALA A 1 779 ? -19.041 2.333 38.796 1.00 97.50 779 ALA A N 1
ATOM 6144 C CA . ALA A 1 779 ? -19.855 1.927 39.947 1.00 97.50 779 ALA A CA 1
ATOM 6145 C C . ALA A 1 779 ? -19.808 2.959 41.092 1.00 97.50 779 ALA A C 1
ATOM 6147 O O . ALA A 1 779 ? -20.820 3.247 41.738 1.00 97.50 779 ALA A O 1
ATOM 6148 N N . GLY A 1 780 ? -18.643 3.578 41.318 1.00 96.00 780 GLY A N 1
ATOM 6149 C CA . GLY A 1 780 ? -18.460 4.645 42.307 1.00 96.00 780 GLY A CA 1
ATOM 6150 C C . GLY A 1 780 ? -19.331 5.874 42.041 1.00 96.00 780 GLY A C 1
ATOM 6151 O O . GLY A 1 780 ? -19.677 6.596 42.978 1.00 96.00 780 GLY A O 1
ATOM 6152 N N . THR A 1 781 ? -19.745 6.077 40.788 1.00 96.19 781 THR A N 1
ATOM 6153 C CA . THR A 1 781 ? -20.580 7.205 40.363 1.00 96.19 781 THR A CA 1
ATOM 6154 C C . THR A 1 781 ? -22.079 6.908 40.353 1.00 96.19 781 THR A C 1
ATOM 6156 O O . THR A 1 781 ? -22.840 7.867 40.284 1.00 96.19 781 THR A O 1
ATOM 6159 N N . LEU A 1 782 ? -22.517 5.640 40.472 1.00 96.19 782 LEU A N 1
ATOM 6160 C CA . LEU A 1 782 ? -23.935 5.249 40.362 1.00 96.19 782 LEU A CA 1
ATOM 6161 C C . LEU A 1 782 ? -24.842 6.174 41.189 1.00 96.19 782 LEU A C 1
ATOM 6163 O O . LEU A 1 782 ? -24.637 6.316 42.400 1.00 96.19 782 LEU A O 1
ATOM 6167 N N . ARG A 1 783 ? -25.854 6.759 40.543 1.00 92.69 783 ARG A N 1
ATOM 6168 C CA . ARG A 1 783 ? -26.832 7.668 41.158 1.00 92.69 783 ARG A CA 1
ATOM 6169 C C . ARG A 1 783 ? -28.186 7.529 40.474 1.00 92.69 783 ARG A C 1
ATOM 6171 O O . ARG A 1 783 ? -28.228 7.259 39.281 1.00 92.69 783 ARG A O 1
ATOM 6178 N N . HIS A 1 784 ? -29.288 7.711 41.206 1.00 92.94 784 HIS A N 1
ATOM 6179 C CA . HIS A 1 784 ? -30.652 7.553 40.674 1.00 92.94 784 HIS A CA 1
ATOM 6180 C C . HIS A 1 784 ? -30.930 6.146 40.107 1.00 92.94 784 HIS A C 1
ATOM 6182 O O . HIS A 1 784 ? -31.865 5.960 39.339 1.00 92.94 784 HIS A O 1
ATOM 6188 N N . GLY A 1 785 ? -30.115 5.148 40.471 1.00 94.19 785 GLY A N 1
ATOM 6189 C CA . GLY A 1 785 ? -30.127 3.819 39.851 1.00 94.19 785 GLY A CA 1
ATOM 6190 C C . GLY A 1 785 ? -29.435 3.735 38.484 1.00 94.19 785 GLY A C 1
ATOM 6191 O O . GLY A 1 785 ? -29.490 2.687 37.858 1.00 94.19 785 GLY A O 1
ATOM 6192 N N . LEU A 1 786 ? -28.765 4.800 38.034 1.00 96.00 786 LEU A N 1
ATOM 6193 C CA . LEU A 1 786 ? -28.161 4.929 36.709 1.00 96.00 786 LEU A CA 1
ATOM 6194 C C . LEU A 1 786 ? -26.633 5.049 36.771 1.00 96.00 786 LEU A C 1
ATOM 6196 O O . LEU A 1 786 ? -26.060 5.545 37.745 1.00 96.00 786 LEU A O 1
ATOM 6200 N N . ILE A 1 787 ? -25.989 4.643 35.678 1.00 97.44 787 ILE A N 1
ATOM 6201 C CA . ILE A 1 787 ? -24.590 4.946 35.350 1.00 97.44 787 ILE A CA 1
ATOM 6202 C C . ILE A 1 787 ? -24.583 6.192 34.454 1.00 97.44 787 ILE A C 1
ATOM 6204 O O . ILE A 1 787 ? -25.463 6.312 33.598 1.00 97.44 787 ILE A O 1
ATOM 6208 N N . PRO A 1 788 ? -23.650 7.141 34.646 1.00 96.31 788 PRO A N 1
ATOM 6209 C CA . PRO A 1 788 ? -23.641 8.363 33.855 1.00 96.31 788 PRO A CA 1
ATOM 6210 C C . PRO A 1 788 ? -23.282 8.089 32.390 1.00 96.31 788 PRO A C 1
ATOM 6212 O O . PRO A 1 788 ? -22.508 7.177 32.094 1.00 96.31 788 PRO A O 1
ATOM 6215 N N . ASN A 1 789 ? -23.796 8.929 31.485 1.00 95.81 789 ASN A N 1
ATOM 6216 C CA . ASN A 1 789 ? -23.334 8.932 30.100 1.00 95.81 789 ASN A CA 1
ATOM 6217 C C . ASN A 1 789 ? -21.964 9.600 30.036 1.00 95.81 789 ASN A C 1
ATOM 6219 O O . ASN A 1 789 ? -20.975 8.955 29.748 1.00 95.81 789 ASN A O 1
ATOM 6223 N N . LEU A 1 790 ? -21.880 10.876 30.402 1.00 96.25 790 LEU A N 1
ATOM 6224 C CA . LEU A 1 790 ? -20.619 11.606 30.496 1.00 96.25 790 LEU A CA 1
ATOM 6225 C C . LEU A 1 790 ? -19.971 11.341 31.858 1.00 96.25 790 LEU A C 1
ATOM 6227 O O . LEU A 1 790 ? -20.602 11.630 32.876 1.00 96.25 790 LEU A O 1
ATOM 6231 N N . LEU A 1 791 ? -18.731 10.839 31.905 1.00 95.62 791 LEU A N 1
ATOM 6232 C CA . LEU A 1 791 ? -18.059 10.539 33.178 1.00 95.62 791 LEU A CA 1
ATOM 6233 C C . LEU A 1 791 ? -17.401 11.766 33.835 1.00 95.62 791 LEU A C 1
ATOM 6235 O O . LEU A 1 791 ? -17.594 11.971 35.029 1.00 95.62 791 LEU A O 1
ATOM 6239 N N . ASP A 1 792 ? -16.594 12.534 33.092 1.00 91.94 792 ASP A N 1
ATOM 6240 C CA . ASP A 1 792 ? -15.807 13.699 33.564 1.00 91.94 792 ASP A CA 1
ATOM 6241 C C . ASP A 1 792 ? -15.186 13.525 34.975 1.00 91.94 792 ASP A C 1
ATOM 6243 O O . ASP A 1 792 ? -15.507 14.239 35.934 1.00 91.94 792 ASP A O 1
ATOM 6247 N N . GLY A 1 793 ? -14.381 12.466 35.150 1.00 87.50 793 GLY A N 1
ATOM 6248 C CA . GLY A 1 793 ? -13.736 12.121 36.428 1.00 87.50 793 GLY A CA 1
ATOM 6249 C C . GLY A 1 793 ? -14.689 11.759 37.579 1.00 87.50 793 GLY A C 1
ATOM 6250 O O . GLY A 1 793 ? -14.258 11.591 38.718 1.00 87.50 793 GLY A O 1
ATOM 6251 N N . GLY A 1 794 ? -15.993 11.654 37.311 1.00 90.56 794 GLY A N 1
ATOM 6252 C CA . GLY A 1 794 ? -17.065 11.339 38.257 1.00 90.56 794 GLY A CA 1
ATOM 6253 C C . GLY A 1 794 ? -17.694 12.546 38.951 1.00 90.56 794 GLY A C 1
ATOM 6254 O O . GLY A 1 794 ? -18.853 12.471 39.353 1.00 90.56 794 GLY A O 1
ATOM 6255 N N . LEU A 1 795 ? -16.976 13.665 39.093 1.00 89.12 795 LEU A N 1
ATOM 6256 C CA . LEU A 1 795 ? -17.450 14.830 39.859 1.00 89.12 795 LEU A CA 1
ATOM 6257 C C . LEU A 1 795 ? -18.489 15.667 39.107 1.00 89.12 795 LEU A C 1
ATOM 6259 O O . LEU A 1 795 ? -19.386 16.246 39.724 1.00 89.12 795 LEU A O 1
ATOM 6263 N N . LYS A 1 796 ? -18.357 15.735 37.782 1.00 90.25 796 LYS A N 1
ATOM 6264 C CA . LYS A 1 796 ? -19.255 16.463 36.873 1.00 90.25 796 LYS A CA 1
ATOM 6265 C C . LYS A 1 796 ? -19.982 15.506 35.924 1.00 90.25 796 LYS A C 1
ATOM 6267 O O . LYS A 1 796 ? -20.410 15.894 34.842 1.00 90.25 796 LYS A O 1
ATOM 6272 N N . ALA A 1 797 ? -20.127 14.254 36.351 1.00 93.44 797 ALA A N 1
ATOM 6273 C CA . ALA A 1 797 ? -20.787 13.224 35.573 1.00 93.44 797 ALA A CA 1
ATOM 6274 C C . ALA A 1 797 ? -22.257 13.580 35.291 1.00 93.44 797 ALA A C 1
ATOM 6276 O O . ALA A 1 797 ? -22.958 14.095 36.173 1.00 93.44 797 ALA A O 1
ATOM 6277 N N . ARG A 1 798 ? -22.738 13.263 34.083 1.00 94.25 798 ARG A N 1
ATOM 6278 C CA . ARG A 1 798 ? -24.110 13.561 33.643 1.00 94.25 798 ARG A CA 1
ATOM 6279 C C . ARG A 1 798 ? -24.942 12.289 33.496 1.00 94.25 798 ARG A C 1
ATOM 6281 O O . ARG A 1 798 ? -24.535 11.342 32.828 1.00 94.25 798 ARG A O 1
ATOM 6288 N N . PHE A 1 799 ? -26.134 12.291 34.090 1.00 94.06 799 PHE A N 1
ATOM 6289 C CA . PHE A 1 799 ? -27.047 11.143 34.166 1.00 94.06 799 PHE A CA 1
ATOM 6290 C C . PHE A 1 799 ? -28.258 11.339 33.246 1.00 94.06 799 PHE A C 1
ATOM 6292 O O . PHE A 1 799 ? -29.403 11.258 33.680 1.00 94.06 799 PHE A O 1
ATOM 6299 N N . ASN A 1 800 ? -27.988 11.624 31.972 1.00 92.00 800 ASN A N 1
ATOM 6300 C CA . ASN A 1 800 ? -28.994 11.842 30.928 1.00 92.00 800 ASN A CA 1
ATOM 6301 C C . ASN A 1 800 ? -29.242 10.602 30.051 1.00 92.00 800 ASN A C 1
ATOM 6303 O O . ASN A 1 800 ? -29.958 10.689 29.058 1.00 92.00 800 ASN A O 1
ATOM 6307 N N . CYS A 1 801 ? -28.647 9.457 30.394 1.00 93.38 801 CYS A N 1
ATOM 6308 C CA . CYS A 1 801 ? -28.848 8.197 29.690 1.00 93.38 801 CYS A CA 1
ATOM 6309 C C . CYS A 1 801 ? -29.477 7.147 30.608 1.00 93.38 801 CYS A C 1
ATOM 6311 O O . CYS A 1 801 ? -29.208 7.097 31.809 1.00 93.38 801 CYS A O 1
ATOM 6313 N N . ARG A 1 802 ? -30.318 6.294 30.023 1.00 95.19 802 ARG A N 1
ATOM 6314 C CA . ARG A 1 802 ? -30.995 5.180 30.699 1.00 95.19 802 ARG A CA 1
ATOM 6315 C C . ARG A 1 802 ? -30.493 3.812 30.239 1.00 95.19 802 ARG A C 1
ATOM 6317 O O . ARG A 1 802 ? -30.866 2.811 30.836 1.00 95.19 802 ARG A O 1
ATOM 6324 N N . ASP A 1 803 ? -29.679 3.762 29.187 1.00 96.94 803 ASP A N 1
ATOM 6325 C CA . ASP A 1 803 ? -29.111 2.541 28.608 1.00 96.94 803 ASP A CA 1
ATOM 6326 C C . ASP A 1 803 ? -27.749 2.157 29.205 1.00 96.94 803 ASP A C 1
ATOM 6328 O O . ASP A 1 803 ? -27.492 0.968 29.389 1.00 96.94 803 ASP A O 1
ATOM 6332 N N . ALA A 1 804 ? -26.898 3.124 29.573 1.00 97.62 804 ALA A N 1
ATOM 6333 C CA . ALA A 1 804 ? -25.539 2.841 30.055 1.00 97.62 804 ALA A CA 1
ATOM 6334 C C . ALA A 1 804 ? -25.491 1.914 31.281 1.00 97.62 804 ALA A C 1
ATOM 6336 O O . ALA A 1 804 ? -24.583 1.093 31.380 1.00 97.62 804 ALA A O 1
ATOM 6337 N N . ILE A 1 805 ? -26.472 1.990 32.190 1.00 98.00 805 ILE A N 1
ATOM 6338 C CA . ILE A 1 805 ? -26.577 1.065 33.334 1.00 98.00 805 ILE A CA 1
ATOM 6339 C C . ILE A 1 805 ? -26.730 -0.391 32.879 1.00 98.00 805 ILE A C 1
ATOM 6341 O O . ILE A 1 805 ? -26.106 -1.286 33.442 1.00 98.00 805 ILE A O 1
ATOM 6345 N N . TRP A 1 806 ? -27.516 -0.637 31.833 1.00 98.38 806 TRP A N 1
ATOM 6346 C CA . TRP A 1 806 ? -27.777 -1.982 31.331 1.00 98.38 806 TRP A CA 1
ATOM 6347 C C . TRP A 1 806 ? -26.590 -2.526 30.539 1.00 98.38 806 TRP A C 1
ATOM 6349 O O . TRP A 1 806 ? -26.232 -3.691 30.703 1.00 98.38 806 TRP A O 1
ATOM 6359 N N . PHE A 1 807 ? -25.908 -1.675 29.766 1.00 98.56 807 PHE A N 1
ATOM 6360 C CA . PHE A 1 807 ? -24.630 -2.044 29.152 1.00 98.56 807 PHE A CA 1
ATOM 6361 C C . PHE A 1 807 ? -23.542 -2.313 30.201 1.00 98.56 807 PHE A C 1
ATOM 6363 O O . PHE A 1 807 ? -22.779 -3.264 30.047 1.00 98.56 807 PHE A O 1
ATOM 6370 N N . TRP A 1 808 ? -23.493 -1.543 31.293 1.00 98.69 808 TRP A N 1
ATOM 6371 C CA . TRP A 1 808 ? -22.576 -1.779 32.415 1.00 98.69 808 TRP A CA 1
ATOM 6372 C C . TRP A 1 808 ? -22.827 -3.133 33.089 1.00 98.69 808 TRP A C 1
ATOM 6374 O O . TRP A 1 808 ? -21.888 -3.907 33.280 1.00 98.69 808 TRP A O 1
ATOM 6384 N N . LEU A 1 809 ? -24.090 -3.463 33.382 1.00 98.62 809 LEU A N 1
ATOM 6385 C CA . LEU A 1 809 ? -24.476 -4.760 33.952 1.00 98.62 809 LEU A CA 1
ATOM 6386 C C . LEU A 1 809 ? -24.125 -5.919 33.010 1.00 98.62 809 LEU A C 1
ATOM 6388 O O . LEU A 1 809 ? -23.557 -6.922 33.447 1.00 98.62 809 LEU A O 1
ATOM 6392 N N . HIS A 1 810 ? -24.377 -5.761 31.710 1.00 98.44 810 HIS A N 1
ATOM 6393 C CA . HIS A 1 810 ? -23.994 -6.759 30.715 1.00 98.44 810 HIS A CA 1
ATOM 6394 C C . HIS A 1 810 ? -22.468 -6.901 30.581 1.00 98.44 810 HIS A C 1
ATOM 6396 O O . HIS A 1 810 ? -21.949 -8.012 30.485 1.00 98.44 810 HIS A O 1
ATOM 6402 N N . SER A 1 811 ? -21.718 -5.800 30.656 1.00 98.38 811 SER A N 1
ATOM 6403 C CA . SER A 1 811 ? -20.252 -5.824 30.713 1.00 98.38 811 SER A CA 1
ATOM 6404 C C . SER A 1 811 ? -19.731 -6.585 31.934 1.00 98.38 811 SER A C 1
ATOM 6406 O O . SER A 1 811 ? -18.771 -7.342 31.805 1.00 98.38 811 SER A O 1
ATOM 6408 N N . ILE A 1 812 ? -20.375 -6.453 33.101 1.00 98.62 812 ILE A N 1
ATOM 6409 C CA . ILE A 1 812 ? -20.043 -7.247 34.297 1.00 98.62 812 ILE A CA 1
ATOM 6410 C C . ILE A 1 812 ? -20.329 -8.729 34.060 1.00 98.62 812 ILE A C 1
ATOM 6412 O O . ILE A 1 812 ? -19.482 -9.561 34.374 1.00 98.62 812 ILE A O 1
ATOM 6416 N N . GLN A 1 813 ? -21.475 -9.075 33.468 1.00 98.38 813 GLN A N 1
ATOM 6417 C CA . GLN A 1 813 ? -21.779 -10.457 33.088 1.00 98.38 813 GLN A CA 1
ATOM 6418 C C . GLN A 1 813 ? -20.677 -11.038 32.188 1.00 98.38 813 GLN A C 1
ATOM 6420 O O . GLN A 1 813 ? -20.169 -12.132 32.453 1.00 98.38 813 GLN A O 1
ATOM 6425 N N . LYS A 1 814 ? -20.272 -10.303 31.144 1.00 98.38 814 LYS A N 1
ATOM 6426 C CA . LYS A 1 814 ? -19.190 -10.727 30.243 1.00 98.38 814 LYS A CA 1
ATOM 6427 C C . LYS A 1 814 ? -17.854 -10.834 30.976 1.00 98.38 814 LYS A C 1
ATOM 6429 O O . LYS A 1 814 ? -17.167 -11.834 30.799 1.00 98.38 814 LYS A O 1
ATOM 6434 N N . TYR A 1 815 ? -17.524 -9.884 31.852 1.00 98.56 815 TYR A N 1
ATOM 6435 C CA . TYR A 1 815 ? -16.322 -9.943 32.686 1.00 98.56 815 TYR A CA 1
ATOM 6436 C C . TYR A 1 815 ? -16.295 -11.206 33.550 1.00 98.56 815 TYR A C 1
ATOM 6438 O O . TYR A 1 815 ? -15.324 -11.951 33.508 1.00 98.56 815 TYR A O 1
ATOM 6446 N N . VAL A 1 816 ? -17.375 -11.488 34.284 1.00 98.31 816 VAL A N 1
ATOM 6447 C CA . VAL A 1 816 ? -17.482 -12.666 35.159 1.00 98.31 816 VAL A CA 1
ATOM 6448 C C . VAL A 1 816 ? -17.360 -13.972 34.373 1.00 98.31 816 VAL A C 1
ATOM 6450 O O . VAL A 1 816 ? -16.820 -14.945 34.892 1.00 98.31 816 VAL A O 1
ATOM 6453 N N . THR A 1 817 ? -17.839 -13.985 33.128 1.00 96.75 817 THR A N 1
ATOM 6454 C CA . THR A 1 817 ? -17.793 -15.163 32.251 1.00 96.75 817 THR A CA 1
ATOM 6455 C C . THR A 1 817 ? -16.407 -15.383 31.635 1.00 96.75 817 THR A C 1
ATOM 6457 O O . THR A 1 817 ? -15.995 -16.526 31.467 1.00 96.75 817 THR A O 1
ATOM 6460 N N . MET A 1 818 ? -15.703 -14.309 31.264 1.00 96.88 818 MET A N 1
ATOM 6461 C CA . MET A 1 818 ? -14.460 -14.383 30.481 1.00 96.88 818 MET A CA 1
ATOM 6462 C C . MET A 1 818 ? -13.190 -14.284 31.333 1.00 96.88 818 MET A C 1
ATOM 6464 O O . MET A 1 818 ? -12.182 -14.902 30.999 1.00 96.88 818 MET A O 1
ATOM 6468 N N . ALA A 1 819 ? -13.209 -13.499 32.413 1.00 96.25 819 ALA A N 1
ATOM 6469 C CA . ALA A 1 819 ? -12.042 -13.306 33.262 1.00 96.25 819 ALA A CA 1
ATOM 6470 C C . ALA A 1 819 ? -11.824 -14.522 34.187 1.00 96.25 819 ALA A C 1
ATOM 6472 O O . ALA A 1 819 ? -12.791 -15.030 34.767 1.00 96.25 819 ALA A O 1
ATOM 6473 N N . PRO A 1 820 ? -10.569 -14.958 34.403 1.00 94.25 820 PRO A N 1
ATOM 6474 C CA . PRO A 1 820 ? -10.252 -15.977 35.401 1.00 94.25 820 PRO A CA 1
ATOM 6475 C C . PRO A 1 820 ? -10.750 -15.556 36.786 1.00 94.25 820 PRO A C 1
ATOM 6477 O O . PRO A 1 820 ? -10.464 -14.445 37.230 1.00 94.25 820 PRO A O 1
ATOM 6480 N N . GLU A 1 821 ? -11.510 -16.425 37.458 1.00 94.31 821 GLU A N 1
ATOM 6481 C CA . GLU A 1 821 ? -12.156 -16.120 38.744 1.00 94.31 821 GLU A CA 1
ATOM 6482 C C . GLU A 1 821 ? -12.972 -14.807 38.730 1.00 94.31 821 GLU A C 1
ATOM 6484 O O . GLU A 1 821 ? -13.128 -14.138 39.753 1.00 94.31 821 GLU A O 1
ATOM 6489 N N . GLY A 1 822 ? -13.542 -14.435 37.575 1.00 96.31 822 GLY A N 1
ATOM 6490 C CA . GLY A 1 822 ? -14.161 -13.123 37.366 1.00 96.31 822 GLY A CA 1
ATOM 6491 C C . GLY A 1 822 ? -15.296 -12.787 38.340 1.00 96.31 822 GLY A C 1
ATOM 6492 O O . GLY A 1 822 ? -15.515 -11.621 38.654 1.00 96.31 822 GLY A O 1
ATOM 6493 N N . HIS A 1 823 ? -15.979 -13.796 38.889 1.00 97.00 823 HIS A N 1
ATOM 6494 C CA . HIS A 1 823 ? -17.033 -13.637 39.899 1.00 97.00 823 HIS A CA 1
ATOM 6495 C C . HIS A 1 823 ? -16.560 -12.972 41.205 1.00 97.00 823 HIS A C 1
ATOM 6497 O O . HIS A 1 823 ? -17.380 -12.409 41.932 1.00 97.00 823 HIS A O 1
ATOM 6503 N N . LEU A 1 824 ? -15.254 -12.981 41.503 1.00 96.88 824 LEU A N 1
ATOM 6504 C CA . LEU A 1 824 ? -14.698 -12.301 42.677 1.00 96.88 824 LEU A CA 1
ATOM 6505 C C . LEU A 1 824 ? -14.913 -10.781 42.639 1.00 96.88 824 LEU A C 1
ATOM 6507 O O . LEU A 1 824 ? -14.968 -10.158 43.701 1.00 96.88 824 LEU A O 1
ATOM 6511 N N . ILE A 1 825 ? -15.134 -10.195 41.453 1.00 97.44 825 ILE A N 1
ATOM 6512 C CA . ILE A 1 825 ? -15.422 -8.762 41.300 1.00 97.44 825 ILE A CA 1
ATOM 6513 C C . ILE A 1 825 ? -16.645 -8.316 42.113 1.00 97.44 825 ILE A C 1
ATOM 6515 O O . ILE A 1 825 ? -16.705 -7.181 42.574 1.00 97.44 825 ILE A O 1
ATOM 6519 N N . PHE A 1 826 ? -17.609 -9.208 42.373 1.00 98.12 826 PHE A N 1
ATOM 6520 C CA . PHE A 1 826 ? -18.773 -8.902 43.209 1.00 98.12 826 PHE A CA 1
ATOM 6521 C C . PHE A 1 826 ? -18.402 -8.486 44.634 1.00 98.12 826 PHE A C 1
ATOM 6523 O O . PHE A 1 826 ? -19.146 -7.733 45.267 1.00 98.12 826 PHE A O 1
ATOM 6530 N N . LYS A 1 827 ? -17.257 -8.967 45.133 1.00 96.94 827 LYS A N 1
ATOM 6531 C CA . LYS A 1 827 ? -16.743 -8.679 46.475 1.00 96.94 827 LYS A CA 1
ATOM 6532 C C . LYS A 1 827 ? -15.744 -7.522 46.490 1.00 96.94 827 LYS A C 1
ATOM 6534 O O . LYS A 1 827 ? -15.228 -7.188 47.557 1.00 96.94 827 LYS A O 1
ATOM 6539 N N . ASP A 1 828 ? -15.487 -6.888 45.347 1.00 97.06 828 ASP A N 1
ATOM 6540 C CA . ASP A 1 828 ? -14.655 -5.695 45.314 1.00 97.06 828 ASP A CA 1
ATOM 6541 C C . ASP A 1 828 ? -15.354 -4.501 45.944 1.00 97.06 828 ASP A C 1
ATOM 6543 O O . ASP A 1 828 ? -16.552 -4.265 45.761 1.00 97.06 828 ASP A O 1
ATOM 6547 N N . LYS A 1 829 ? -14.564 -3.721 46.681 1.00 96.19 829 LYS A N 1
ATOM 6548 C CA . LYS A 1 829 ? -15.019 -2.485 47.300 1.00 96.19 829 LYS A CA 1
ATOM 6549 C C . LYS A 1 829 ? -15.059 -1.370 46.265 1.00 96.19 829 LYS A C 1
ATOM 6551 O O . LYS A 1 829 ? -14.037 -0.942 45.732 1.00 96.19 829 LYS A O 1
ATOM 6556 N N . VAL A 1 830 ? -16.260 -0.867 46.039 1.00 96.56 830 VAL A N 1
ATOM 6557 C CA . VAL A 1 830 ? -16.543 0.339 45.278 1.00 96.56 830 VAL A CA 1
ATOM 6558 C C . VAL A 1 830 ? -16.557 1.513 46.246 1.00 96.56 830 VAL A C 1
ATOM 6560 O O . VAL A 1 830 ? -17.392 1.573 47.150 1.00 96.56 830 VAL A O 1
ATOM 6563 N N . SER A 1 831 ? -15.665 2.476 46.033 1.00 95.00 831 SER A N 1
ATOM 6564 C CA . SER A 1 831 ? -15.703 3.732 46.775 1.00 95.00 831 SER A CA 1
ATOM 6565 C C . SER A 1 831 ? -16.819 4.616 46.218 1.00 95.00 831 SER A C 1
ATOM 6567 O O . SER A 1 831 ? -16.688 5.193 45.137 1.00 95.00 831 SER A O 1
ATOM 6569 N N . ARG A 1 832 ? -17.934 4.729 46.947 1.00 94.94 832 ARG A N 1
ATOM 6570 C CA . ARG A 1 832 ? -19.106 5.505 46.525 1.00 94.94 832 ARG A CA 1
ATOM 6571 C C . ARG A 1 832 ? -18.800 6.996 46.615 1.00 94.94 832 ARG A C 1
ATOM 6573 O O . ARG A 1 832 ? -18.749 7.573 47.702 1.00 94.94 832 ARG A O 1
ATOM 6580 N N . LEU A 1 833 ? -18.644 7.629 45.453 1.00 93.75 833 LEU A N 1
ATOM 6581 C CA . LEU A 1 833 ? -18.470 9.075 45.340 1.00 93.75 833 LEU A CA 1
ATOM 6582 C C . LEU A 1 833 ? -19.729 9.801 45.830 1.00 93.75 833 LEU A C 1
ATOM 6584 O O . LEU A 1 833 ? -19.624 10.828 46.496 1.00 93.75 833 LEU A O 1
ATOM 6588 N N . TYR A 1 834 ? -20.902 9.219 45.564 1.00 91.31 834 TYR A N 1
ATOM 6589 C CA . TYR A 1 834 ? -22.202 9.718 46.009 1.00 91.31 834 TYR A CA 1
ATOM 6590 C C . TYR A 1 834 ? -22.999 8.608 46.708 1.00 91.31 834 TYR A C 1
ATOM 6592 O O . TYR A 1 834 ? -23.706 7.858 46.041 1.00 91.31 834 TYR A O 1
ATOM 6600 N N . PRO A 1 835 ? -22.921 8.490 48.048 1.00 90.00 835 PRO A N 1
ATOM 6601 C CA . PRO A 1 835 ? -23.662 7.463 48.790 1.00 90.00 835 PRO A CA 1
ATOM 6602 C C . PRO A 1 835 ? -25.191 7.586 48.695 1.00 90.00 835 PRO A C 1
ATOM 6604 O O . PRO A 1 835 ? -25.906 6.622 48.939 1.00 90.00 835 PRO A O 1
ATOM 6607 N N . LYS A 1 836 ? -25.698 8.791 48.407 1.00 88.88 836 LYS A N 1
ATOM 6608 C CA . LYS A 1 836 ? -27.119 9.090 48.159 1.00 88.88 836 LYS A CA 1
ATOM 6609 C C . LYS A 1 836 ? -27.238 10.099 47.020 1.00 88.88 836 LYS A C 1
ATOM 6611 O O . LYS A 1 836 ? -26.286 10.839 46.762 1.00 88.88 836 LYS A O 1
ATOM 6616 N N . ASP A 1 837 ? -28.413 10.195 46.409 1.00 86.81 837 ASP A N 1
ATOM 6617 C CA . ASP A 1 837 ? -28.654 11.067 45.252 1.00 86.81 837 ASP A CA 1
ATOM 6618 C C . ASP A 1 837 ? -28.301 12.542 45.519 1.00 86.81 837 ASP A C 1
ATOM 6620 O O . ASP A 1 837 ? -27.581 13.157 44.731 1.00 86.81 837 ASP A O 1
ATOM 6624 N N . ASP A 1 838 ? -28.685 13.058 46.688 1.00 85.31 838 ASP A N 1
ATOM 6625 C CA . ASP A 1 838 ? -28.441 14.452 47.090 1.00 85.31 838 ASP A CA 1
ATOM 6626 C C . ASP A 1 838 ? -27.120 14.661 47.850 1.00 85.31 838 ASP A C 1
ATOM 6628 O O . ASP A 1 838 ? -26.837 15.747 48.360 1.00 85.31 838 ASP A O 1
ATOM 6632 N N . SER A 1 839 ? -26.282 13.626 47.961 1.00 87.75 839 SER A N 1
ATOM 6633 C CA . SER A 1 839 ? -25.028 13.733 48.711 1.00 87.75 839 SER A CA 1
ATOM 6634 C C . SER A 1 839 ? -23.982 14.602 47.996 1.00 87.75 839 SER A C 1
ATOM 6636 O O . SER A 1 839 ? -23.922 14.712 46.762 1.00 87.75 839 SER A O 1
ATOM 6638 N N . SER A 1 840 ? -23.122 15.243 48.792 1.00 89.62 840 SER A N 1
ATOM 6639 C CA . SER A 1 840 ? -21.885 15.844 48.292 1.00 89.62 840 SER A CA 1
ATOM 6640 C C . SER A 1 840 ? -20.851 14.755 47.963 1.00 89.62 840 SER A C 1
ATOM 6642 O O . SER A 1 840 ? -20.902 13.681 48.574 1.00 89.62 840 SER A O 1
ATOM 6644 N N . PRO A 1 841 ? -19.909 15.010 47.032 1.00 91.38 841 PRO A N 1
ATOM 6645 C CA . PRO A 1 841 ? -18.857 14.051 46.704 1.00 91.38 841 PRO A CA 1
ATOM 6646 C C . PRO A 1 841 ? -18.051 13.650 47.946 1.00 91.38 841 PRO A C 1
ATOM 6648 O O . PRO A 1 841 ? -17.637 14.508 48.730 1.00 91.38 841 PRO A O 1
ATOM 6651 N N . GLN A 1 842 ? -17.822 12.353 48.134 1.00 93.88 842 GLN A N 1
ATOM 6652 C CA . GLN A 1 842 ? -17.056 11.816 49.260 1.00 93.88 842 GLN A CA 1
ATOM 6653 C C . GLN A 1 842 ? -15.628 11.444 48.851 1.00 93.88 842 GLN A C 1
ATOM 6655 O O . GLN A 1 842 ? -15.352 11.124 47.699 1.00 93.88 842 GLN A O 1
ATOM 6660 N N . LYS A 1 843 ? -14.702 11.487 49.817 1.00 90.62 843 LYS A N 1
ATOM 6661 C CA . LYS A 1 843 ? -13.312 11.063 49.598 1.00 90.62 843 LYS A CA 1
ATOM 6662 C C . LYS A 1 843 ? -13.224 9.538 49.400 1.00 90.62 843 LYS A C 1
ATOM 6664 O O . LYS A 1 843 ? -14.021 8.825 50.018 1.00 90.62 843 LYS A O 1
ATOM 6669 N N . PRO A 1 844 ? -12.235 9.039 48.634 1.00 89.62 844 PRO A N 1
ATOM 6670 C CA . PRO A 1 844 ? -12.045 7.608 48.417 1.00 89.62 844 PRO A CA 1
ATOM 6671 C C . PRO A 1 844 ? -11.926 6.812 49.721 1.00 89.62 844 PRO A C 1
ATOM 6673 O O . PRO A 1 844 ? -11.247 7.252 50.649 1.00 89.62 844 PRO A O 1
ATOM 6676 N N . GLY A 1 845 ? -12.602 5.665 49.812 1.00 90.06 845 GLY A N 1
ATOM 6677 C CA . GLY A 1 845 ? -12.580 4.787 50.992 1.00 90.06 845 GLY A CA 1
ATOM 6678 C C . GLY A 1 845 ? -13.452 5.241 52.171 1.00 90.06 845 GLY A C 1
ATOM 6679 O O . GLY A 1 845 ? -13.614 4.495 53.133 1.00 90.06 845 GLY A O 1
ATOM 6680 N N . LYS A 1 846 ? -14.042 6.447 52.127 1.00 92.81 846 LYS A N 1
ATOM 6681 C CA . LYS A 1 846 ? -14.926 6.934 53.203 1.00 92.81 846 LYS A CA 1
ATOM 6682 C C . LYS A 1 846 ? -16.253 6.171 53.253 1.00 92.81 846 LYS A C 1
ATOM 6684 O O . LYS A 1 846 ? -16.788 5.948 54.334 1.00 92.81 846 LYS A O 1
ATOM 6689 N N . TYR A 1 847 ? -16.776 5.810 52.085 1.00 93.00 847 TYR A N 1
ATOM 6690 C CA . TYR A 1 847 ? -17.990 5.017 51.925 1.00 93.00 847 TYR A CA 1
ATOM 6691 C C . TYR A 1 847 ? -17.723 3.917 50.905 1.00 93.00 847 TYR A C 1
ATOM 6693 O O . TYR A 1 847 ? -17.989 4.082 49.716 1.00 93.00 847 TYR A O 1
ATOM 6701 N N . ASP A 1 848 ? -17.163 2.810 51.380 1.00 94.88 848 ASP A N 1
ATOM 6702 C CA . ASP A 1 848 ? -16.988 1.613 50.567 1.00 94.88 848 ASP A CA 1
ATOM 6703 C C . ASP A 1 848 ? -18.237 0.735 50.635 1.00 94.88 848 ASP A C 1
ATOM 6705 O O . ASP A 1 848 ? -18.799 0.496 51.705 1.00 94.88 848 ASP A O 1
ATOM 6709 N N . GLN A 1 849 ? -18.637 0.228 49.478 1.00 95.44 849 GLN A N 1
ATOM 6710 C CA . GLN A 1 849 ? -19.745 -0.701 49.310 1.00 95.44 849 GLN A CA 1
ATOM 6711 C C . GLN A 1 849 ? -19.291 -1.828 48.382 1.00 95.44 849 GLN A C 1
ATOM 6713 O O . GLN A 1 849 ? -18.513 -1.582 47.462 1.00 95.44 849 GLN A O 1
ATOM 6718 N N . LEU A 1 850 ? -19.733 -3.066 48.613 1.00 97.38 850 LEU A N 1
ATOM 6719 C CA . LEU A 1 850 ? -19.396 -4.156 47.696 1.00 97.38 850 LEU A CA 1
ATOM 6720 C C . LEU A 1 850 ? -20.077 -3.924 46.347 1.00 97.38 850 LEU A C 1
ATOM 6722 O O . LEU A 1 850 ? -21.216 -3.452 46.307 1.00 97.38 850 LEU A O 1
ATOM 6726 N N . LEU A 1 851 ? -19.419 -4.289 45.246 1.00 98.00 851 LEU A N 1
ATOM 6727 C CA . LEU A 1 851 ? -20.007 -4.157 43.913 1.00 98.00 851 LEU A CA 1
ATOM 6728 C C . LEU A 1 851 ? -21.376 -4.852 43.825 1.00 98.00 851 LEU A C 1
ATOM 6730 O O . LEU A 1 851 ? -22.299 -4.300 43.230 1.00 98.00 851 LEU A O 1
ATOM 6734 N N . GLU A 1 852 ? -21.546 -6.016 44.460 1.00 98.06 852 GLU A N 1
ATOM 6735 C CA . GLU A 1 852 ? -22.841 -6.705 44.483 1.00 98.06 852 GLU A CA 1
ATOM 6736 C C . GLU A 1 852 ? -23.968 -5.887 45.122 1.00 98.06 852 GLU A C 1
ATOM 6738 O O . GLU A 1 852 ? -25.103 -5.943 44.648 1.00 98.06 852 GLU A O 1
ATOM 6743 N N . ASP A 1 853 ? -23.654 -5.091 46.147 1.00 98.00 853 ASP A N 1
ATOM 6744 C CA . ASP A 1 853 ? -24.616 -4.213 46.806 1.00 98.00 853 ASP A CA 1
ATOM 6745 C C . ASP A 1 853 ? -24.927 -2.983 45.932 1.00 98.00 853 ASP A C 1
ATOM 6747 O O . ASP A 1 853 ? -26.051 -2.488 45.962 1.00 98.00 853 ASP A O 1
ATOM 6751 N N . VAL A 1 854 ? -23.963 -2.500 45.136 1.00 97.88 854 VAL A N 1
ATOM 6752 C CA . VAL A 1 854 ? -24.170 -1.404 44.165 1.00 97.88 854 VAL A CA 1
ATOM 6753 C C . VAL A 1 854 ? -25.063 -1.862 43.008 1.00 97.88 854 VAL A C 1
ATOM 6755 O O . VAL A 1 854 ? -25.980 -1.144 42.613 1.00 97.88 854 VAL A O 1
ATOM 6758 N N . ILE A 1 855 ? -24.845 -3.079 42.499 1.00 98.38 855 ILE A N 1
ATOM 6759 C CA . ILE A 1 855 ? -25.716 -3.709 41.492 1.00 98.38 855 ILE A CA 1
ATOM 6760 C C . ILE A 1 855 ? -27.138 -3.855 42.043 1.00 98.38 855 ILE A C 1
ATOM 6762 O O . ILE A 1 855 ? -28.104 -3.481 41.374 1.00 98.38 855 ILE A O 1
ATOM 6766 N N . GLN A 1 856 ? -27.266 -4.347 43.281 1.00 97.94 856 GLN A N 1
ATOM 6767 C CA . GLN A 1 856 ? -28.565 -4.488 43.930 1.00 97.94 856 GLN A CA 1
ATOM 6768 C C . GLN A 1 856 ? -29.249 -3.131 44.107 1.00 97.94 856 GLN A C 1
ATOM 6770 O O . GLN A 1 856 ? -30.446 -3.029 43.851 1.00 97.94 856 GLN A O 1
ATOM 6775 N N . GLU A 1 857 ? -28.513 -2.083 44.501 1.00 97.00 857 GLU A N 1
ATOM 6776 C CA . GLU A 1 857 ? -29.050 -0.720 44.577 1.00 97.00 857 GLU A CA 1
ATOM 6777 C C . GLU A 1 857 ? -29.637 -0.295 43.224 1.00 97.00 857 GLU A C 1
ATOM 6779 O O . GLU A 1 857 ? -30.782 0.150 43.179 1.00 97.00 857 GLU A O 1
ATOM 6784 N N . ALA A 1 858 ? -28.903 -0.476 42.122 1.00 97.00 858 ALA A N 1
ATOM 6785 C CA . ALA A 1 858 ? -29.371 -0.092 40.791 1.00 97.00 858 ALA A CA 1
ATOM 6786 C C . ALA A 1 858 ? -30.689 -0.790 40.410 1.00 97.00 858 ALA A C 1
ATOM 6788 O O . ALA A 1 858 ? -31.677 -0.122 40.094 1.00 97.00 858 ALA A O 1
ATOM 6789 N N . LEU A 1 859 ? -30.746 -2.122 40.519 1.00 98.06 859 LEU A N 1
ATOM 6790 C CA . LEU A 1 859 ? -31.954 -2.897 40.204 1.00 98.06 859 LEU A CA 1
ATOM 6791 C C . LEU A 1 859 ? -33.127 -2.525 41.111 1.00 98.06 859 LEU A C 1
ATOM 6793 O O . LEU A 1 859 ? -34.256 -2.367 40.645 1.00 98.06 859 LEU A O 1
ATOM 6797 N N . GLN A 1 860 ? -32.855 -2.336 42.401 1.00 97.12 860 GLN A N 1
ATOM 6798 C CA . GLN A 1 860 ? -33.864 -1.980 43.385 1.00 97.12 860 GLN A CA 1
ATOM 6799 C C . GLN A 1 860 ? -34.465 -0.593 43.115 1.00 97.12 860 GLN A C 1
ATOM 6801 O O . GLN A 1 860 ? -35.673 -0.407 43.272 1.00 97.12 860 GLN A O 1
ATOM 6806 N N . ARG A 1 861 ? -33.651 0.373 42.675 1.00 95.94 861 ARG A N 1
ATOM 6807 C CA . ARG A 1 861 ? -34.110 1.711 42.269 1.00 95.94 861 ARG A CA 1
ATOM 6808 C C . ARG A 1 861 ? -34.994 1.640 41.026 1.00 95.94 861 ARG A C 1
ATOM 6810 O O . ARG A 1 861 ? -36.089 2.194 41.043 1.00 95.94 861 ARG A O 1
ATOM 6817 N N . HIS A 1 862 ? -34.572 0.908 39.993 1.00 96.62 862 HIS A N 1
ATOM 6818 C CA . HIS A 1 862 ? -35.390 0.698 38.794 1.00 96.62 862 HIS A CA 1
ATOM 6819 C C . HIS A 1 862 ? -36.733 0.035 39.125 1.00 96.62 862 HIS A C 1
ATOM 6821 O O . HIS A 1 862 ? -37.769 0.490 38.647 1.00 96.62 862 HIS A O 1
ATOM 6827 N N . PHE A 1 863 ? -36.732 -0.994 39.977 1.00 97.12 863 PHE A N 1
ATOM 6828 C CA . PHE A 1 863 ? -37.953 -1.699 40.363 1.00 97.12 863 PHE A CA 1
ATOM 6829 C C . PHE A 1 863 ? -38.888 -0.850 41.236 1.00 97.12 863 PHE A C 1
ATOM 6831 O O . PHE A 1 863 ? -40.105 -0.919 41.076 1.00 97.12 863 PHE A O 1
ATOM 6838 N N . GLN A 1 864 ? -38.338 -0.015 42.126 1.00 95.69 864 GLN A N 1
ATOM 6839 C CA . GLN A 1 864 ? -39.115 0.951 42.911 1.00 95.69 864 GLN A CA 1
ATOM 6840 C C . GLN A 1 864 ? -39.764 2.025 42.020 1.00 95.69 864 GLN A C 1
ATOM 6842 O O . GLN A 1 864 ? -40.884 2.456 42.298 1.00 95.69 864 GLN A O 1
ATOM 6847 N N . GLY A 1 865 ? -39.074 2.421 40.950 1.00 93.94 865 GLY A N 1
ATOM 6848 C CA . GLY A 1 865 ? -39.407 3.571 40.121 1.00 93.94 865 GLY A CA 1
ATOM 6849 C C . GLY A 1 865 ? -38.784 4.848 40.685 1.00 93.94 865 GLY A C 1
ATOM 6850 O O . GLY A 1 865 ? -38.922 5.149 41.871 1.00 93.94 865 GLY A O 1
ATOM 6851 N N . VAL A 1 866 ? -38.082 5.602 39.838 1.00 91.31 866 VAL A N 1
ATOM 6852 C CA . VAL A 1 866 ? -37.397 6.844 40.226 1.00 91.31 866 VAL A CA 1
ATOM 6853 C C . VAL A 1 866 ? -37.848 7.972 39.314 1.00 91.31 866 VAL A C 1
ATOM 6855 O O . VAL A 1 866 ? -37.829 7.840 38.092 1.00 91.31 866 VAL A O 1
ATOM 6858 N N . GLN A 1 867 ? -38.210 9.096 39.925 1.00 93.31 867 GLN A N 1
ATOM 6859 C CA . GLN A 1 867 ? -38.409 10.368 39.243 1.00 93.31 867 GLN A CA 1
ATOM 6860 C C . GLN A 1 867 ? -37.397 11.363 39.792 1.00 93.31 867 GLN A C 1
ATOM 6862 O O . GLN A 1 867 ? -37.285 11.529 41.007 1.00 93.31 867 GLN A O 1
ATOM 6867 N N . PHE A 1 868 ? -36.636 11.997 38.911 1.00 93.44 868 PHE A N 1
ATOM 6868 C CA . PHE A 1 868 ? -35.634 12.975 39.309 1.00 93.44 868 PHE A CA 1
ATOM 6869 C C . PHE A 1 868 ? -35.462 14.042 38.233 1.00 93.44 868 PHE A C 1
ATOM 6871 O O . PHE A 1 868 ? -35.716 13.815 37.050 1.00 93.44 868 PHE A O 1
ATOM 6878 N N . ARG A 1 869 ? -34.995 15.215 38.653 1.00 93.38 869 ARG A N 1
ATOM 6879 C CA . ARG A 1 869 ? -34.518 16.265 37.755 1.00 93.38 869 ARG A CA 1
ATOM 6880 C C . ARG A 1 869 ? -32.996 16.209 37.707 1.00 93.38 869 ARG A C 1
ATOM 6882 O O . ARG A 1 869 ? -32.371 16.060 38.757 1.00 93.38 869 ARG A O 1
ATOM 6889 N N . GLU A 1 870 ? -32.401 16.315 36.517 1.00 92.44 870 GLU A N 1
ATOM 6890 C CA . GLU A 1 870 ? -30.941 16.307 36.371 1.00 92.44 870 GLU A CA 1
ATOM 6891 C C . GLU A 1 870 ? -30.288 17.336 37.310 1.00 92.44 870 GLU A C 1
ATOM 6893 O O . GLU A 1 870 ? -30.697 18.499 37.401 1.00 92.44 870 GLU A O 1
ATOM 6898 N N . ARG A 1 871 ? -29.254 16.899 38.036 1.00 88.75 871 ARG A N 1
ATOM 6899 C CA . ARG A 1 871 ? -28.522 17.770 38.956 1.00 88.75 871 ARG A CA 1
ATOM 6900 C C . ARG A 1 871 ? -27.859 18.891 38.162 1.00 88.75 871 ARG A C 1
ATOM 6902 O O . ARG A 1 871 ? -27.141 18.627 37.205 1.00 88.75 871 ARG A O 1
ATOM 6909 N N . ASN A 1 872 ? -28.042 20.126 38.621 1.00 89.50 872 ASN A N 1
ATOM 6910 C CA . ASN A 1 872 ? -27.599 21.330 37.919 1.00 89.50 872 ASN A CA 1
ATOM 6911 C C . ASN A 1 872 ? -28.295 21.522 36.554 1.00 89.50 872 ASN A C 1
ATOM 6913 O O . ASN A 1 872 ? -27.652 22.026 35.641 1.00 89.50 872 ASN A O 1
ATOM 6917 N N . ALA A 1 873 ? -29.571 21.144 36.401 1.00 91.56 873 ALA A N 1
ATOM 6918 C CA . ALA A 1 873 ? -30.367 21.422 35.199 1.00 91.56 873 ALA A CA 1
ATOM 6919 C C . ALA A 1 873 ? -30.330 22.904 34.774 1.00 91.56 873 ALA A C 1
ATOM 6921 O O . ALA A 1 873 ? -30.405 23.803 35.618 1.00 91.56 873 ALA A O 1
ATOM 6922 N N . GLY A 1 874 ? -30.237 23.143 33.465 1.00 92.00 874 GLY A N 1
ATOM 6923 C CA . GLY A 1 874 ? -30.109 24.466 32.849 1.00 92.00 874 GLY A CA 1
ATOM 6924 C C . GLY A 1 874 ? -28.949 24.548 31.850 1.00 92.00 874 GLY A C 1
ATOM 6925 O O . GLY A 1 874 ? -28.240 23.566 31.615 1.00 92.00 874 GLY A O 1
ATOM 6926 N N . PHE A 1 875 ? -28.731 25.748 31.301 1.00 89.88 875 PHE A N 1
ATOM 6927 C CA . PHE A 1 875 ? -27.750 26.018 30.238 1.00 89.88 875 PHE A CA 1
ATOM 6928 C C . PHE A 1 875 ? -26.305 25.626 30.579 1.00 89.88 875 PHE A C 1
ATOM 6930 O O . PHE A 1 875 ? -25.491 25.415 29.686 1.00 89.88 875 PHE A O 1
ATOM 6937 N N . GLN A 1 876 ? -25.978 25.509 31.866 1.00 88.62 876 GLN A N 1
ATOM 6938 C CA . GLN A 1 876 ? -24.658 25.108 32.348 1.00 88.62 876 GLN A CA 1
ATOM 6939 C C . GLN A 1 876 ? -24.296 23.640 32.068 1.00 88.62 876 GLN A C 1
ATOM 6941 O O . GLN A 1 876 ? -23.110 23.317 32.082 1.00 88.62 876 GLN A O 1
ATOM 6946 N N . ILE A 1 877 ? -25.278 22.754 31.852 1.00 89.62 877 ILE A N 1
ATOM 6947 C CA . ILE A 1 877 ? -25.030 21.336 31.522 1.00 89.62 877 ILE A CA 1
ATOM 6948 C C . ILE A 1 877 ? -25.563 20.931 30.143 1.00 89.62 877 ILE A C 1
ATOM 6950 O O . ILE A 1 877 ? -25.139 19.905 29.608 1.00 89.62 877 ILE A O 1
ATOM 6954 N N . ASP A 1 878 ? -26.486 21.709 29.573 1.00 91.94 878 ASP A N 1
ATOM 6955 C CA . ASP A 1 878 ? -27.019 21.497 28.229 1.00 91.94 878 ASP A CA 1
ATOM 6956 C C . ASP A 1 878 ? -27.530 22.822 27.646 1.00 91.94 878 ASP A C 1
ATOM 6958 O O . ASP A 1 878 ? -28.420 23.449 28.218 1.00 91.94 878 ASP A O 1
ATOM 6962 N N . LEU A 1 879 ? -26.950 23.258 26.526 1.00 91.81 879 LEU A N 1
ATOM 6963 C CA . LEU A 1 879 ? -27.300 24.525 25.872 1.00 91.81 879 LEU A CA 1
ATOM 6964 C C . LEU A 1 879 ? -28.606 24.450 25.071 1.00 91.81 879 LEU A C 1
ATOM 6966 O O . LEU A 1 879 ? -29.200 25.488 24.774 1.00 91.81 879 LEU A O 1
ATOM 6970 N N . GLU A 1 880 ? -29.035 23.242 24.704 1.00 93.38 880 GLU A N 1
ATOM 6971 C CA . GLU A 1 880 ? -30.081 23.033 23.704 1.00 93.38 880 GLU A CA 1
ATOM 6972 C C . GLU A 1 880 ? -31.365 22.471 24.314 1.00 93.38 880 GLU A C 1
ATOM 6974 O O . GLU A 1 880 ? -32.455 22.822 23.870 1.00 93.38 880 GLU A O 1
ATOM 6979 N N . MET A 1 881 ? -31.250 21.606 25.325 1.00 92.44 881 MET A N 1
ATOM 6980 C CA . MET A 1 881 ? -32.373 20.904 25.949 1.00 92.44 881 MET A CA 1
ATOM 6981 C C . MET A 1 881 ? -33.416 21.853 26.566 1.00 92.44 881 MET A C 1
ATOM 6983 O O . MET A 1 881 ? -33.085 22.846 27.216 1.00 92.44 881 MET A O 1
ATOM 6987 N N . SER A 1 882 ? -34.699 21.518 26.398 1.00 92.06 882 SER A N 1
ATOM 6988 C CA . SER A 1 882 ? -35.807 22.248 27.023 1.00 92.06 882 SER A CA 1
ATOM 6989 C C . SER A 1 882 ? -35.892 22.000 28.536 1.00 92.06 882 SER A C 1
ATOM 6991 O O . SER A 1 882 ? -35.341 21.032 29.060 1.00 92.06 882 SER A O 1
ATOM 6993 N N . GLU A 1 883 ? -36.638 22.845 29.255 1.00 92.38 883 GLU A N 1
ATOM 6994 C CA . GLU A 1 883 ? -36.805 22.720 30.711 1.00 92.38 883 GLU A CA 1
ATOM 6995 C C . GLU A 1 883 ? -37.368 21.353 31.145 1.00 92.38 883 GLU A C 1
ATOM 6997 O O . GLU A 1 883 ? -36.934 20.799 32.163 1.00 92.38 883 GLU A O 1
ATOM 7002 N N . ASP A 1 884 ? -38.281 20.797 30.346 1.00 92.00 884 ASP A N 1
ATOM 7003 C CA . ASP A 1 884 ? -38.904 19.492 30.573 1.00 92.00 884 ASP A CA 1
ATOM 7004 C C . ASP A 1 884 ? -37.968 18.318 30.268 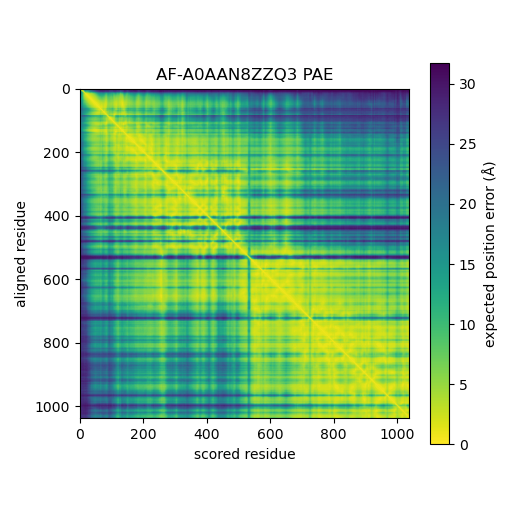1.00 92.00 884 ASP A C 1
ATOM 7006 O O . ASP A 1 884 ? -38.113 17.248 30.861 1.00 92.00 884 ASP A O 1
ATOM 7010 N N . GLY A 1 885 ? -36.977 18.510 29.391 1.00 92.25 885 GLY A N 1
ATOM 7011 C CA . GLY A 1 885 ? -36.017 17.467 29.023 1.00 92.25 885 GLY A CA 1
ATOM 7012 C C . GLY A 1 885 ? -35.139 17.008 30.191 1.00 92.25 885 GLY A C 1
ATOM 7013 O O . GLY A 1 885 ? -34.746 15.843 30.244 1.00 92.25 885 GLY A O 1
ATOM 7014 N N . PHE A 1 886 ? -34.903 17.883 31.174 1.00 94.75 886 PHE A N 1
ATOM 7015 C CA . PHE A 1 886 ? -34.123 17.561 32.375 1.00 94.75 886 PHE A CA 1
ATOM 7016 C C . PHE A 1 886 ? -34.868 16.664 33.374 1.00 94.75 886 PHE A C 1
ATOM 7018 O O . PHE A 1 886 ? -34.255 16.152 34.316 1.00 94.75 886 PHE A O 1
ATOM 7025 N N . ASN A 1 887 ? -36.184 16.496 33.218 1.00 94.12 887 ASN A N 1
ATOM 7026 C CA . ASN A 1 887 ? -36.990 15.652 34.092 1.00 94.12 887 ASN A CA 1
ATOM 7027 C C . ASN A 1 887 ? -36.983 14.215 33.559 1.00 94.12 887 ASN A C 1
ATOM 7029 O O . ASN A 1 887 ? -37.347 13.947 32.414 1.00 94.12 887 ASN A O 1
ATOM 7033 N N . ASN A 1 888 ? -36.573 13.278 34.408 1.00 92.25 888 ASN A N 1
ATOM 7034 C CA . ASN A 1 888 ? -36.443 11.872 34.066 1.00 92.25 888 ASN A CA 1
ATOM 7035 C C . ASN A 1 888 ? -37.348 11.021 34.954 1.00 92.25 888 ASN A C 1
ATOM 7037 O O . ASN A 1 888 ? -37.445 11.228 36.163 1.00 92.25 888 ASN A O 1
ATOM 7041 N N . SER A 1 889 ? -37.984 10.035 34.328 1.00 92.56 889 SER A N 1
ATOM 7042 C CA . SER A 1 889 ? -38.771 8.999 34.985 1.00 92.56 889 SER A CA 1
ATOM 7043 C C . SER A 1 889 ? -38.303 7.652 34.456 1.00 92.56 889 SER A C 1
ATOM 7045 O O . SER A 1 889 ? -38.194 7.475 33.240 1.00 92.56 889 SER A O 1
ATOM 7047 N N . ILE A 1 890 ? -37.985 6.733 35.361 1.00 94.94 890 ILE A N 1
ATOM 7048 C CA . ILE A 1 890 ? -37.591 5.357 35.054 1.00 94.94 890 ILE A CA 1
ATOM 7049 C C . ILE A 1 890 ? -38.353 4.404 35.969 1.00 94.94 890 ILE A C 1
ATOM 7051 O O . ILE A 1 890 ? -38.618 4.723 37.130 1.00 94.94 890 ILE A O 1
ATOM 7055 N N . GLY A 1 891 ? -38.690 3.223 35.467 1.00 96.06 891 GLY A N 1
ATOM 7056 C CA . GLY A 1 891 ? -39.420 2.235 36.250 1.00 96.06 891 GLY A CA 1
ATOM 7057 C C . GLY A 1 891 ? -39.532 0.886 35.562 1.00 96.06 891 GLY A C 1
ATOM 7058 O O . GLY A 1 891 ? -38.934 0.652 34.510 1.00 96.06 891 GLY A O 1
ATOM 7059 N N . VAL A 1 892 ? -40.320 0.007 36.175 1.00 97.31 892 VAL A N 1
ATOM 7060 C CA . VAL A 1 892 ? -40.662 -1.318 35.653 1.00 97.31 892 VAL A CA 1
ATOM 7061 C C . VAL A 1 892 ? -42.174 -1.420 35.555 1.00 97.31 892 VAL A C 1
ATOM 7063 O O . VAL A 1 892 ? -42.888 -1.160 36.527 1.00 97.31 892 VAL A O 1
ATOM 7066 N N . ASP A 1 893 ? -42.665 -1.780 34.373 1.00 96.44 893 ASP A N 1
ATOM 7067 C CA . ASP A 1 893 ? -44.076 -2.069 34.163 1.00 96.44 893 ASP A CA 1
ATOM 7068 C C . ASP A 1 893 ? -44.407 -3.385 34.879 1.00 96.44 893 ASP A C 1
ATOM 7070 O O . ASP A 1 893 ? -43.874 -4.447 34.554 1.00 96.44 893 ASP A O 1
ATOM 7074 N N . LEU A 1 894 ? -45.270 -3.314 35.896 1.00 95.12 894 LEU A N 1
ATOM 7075 C CA . LEU A 1 894 ? -45.608 -4.476 36.712 1.00 95.12 894 LEU A CA 1
ATOM 7076 C C . LEU A 1 894 ? -46.451 -5.511 35.960 1.00 95.12 894 LEU A C 1
ATOM 7078 O O . LEU A 1 894 ? -46.579 -6.623 36.462 1.00 95.12 894 LEU A O 1
ATOM 7082 N N . GLU A 1 895 ? -47.017 -5.191 34.796 1.00 95.12 895 GLU A N 1
ATOM 7083 C CA . GLU A 1 895 ? -47.773 -6.125 33.958 1.00 95.12 895 GLU A CA 1
ATOM 7084 C C . GLU A 1 895 ? -46.842 -6.946 33.060 1.00 95.12 895 GLU A C 1
ATOM 7086 O O . GLU A 1 895 ? -46.970 -8.167 33.001 1.00 95.12 895 GLU A O 1
ATOM 7091 N N . THR A 1 896 ? -45.871 -6.292 32.422 1.00 97.12 896 THR A N 1
ATOM 7092 C CA . THR A 1 896 ? -44.992 -6.909 31.410 1.00 97.12 896 THR A CA 1
ATOM 7093 C C . THR A 1 896 ? -43.603 -7.270 31.936 1.00 97.12 896 THR A C 1
ATOM 7095 O O . THR A 1 896 ? -42.889 -8.070 31.342 1.00 97.12 896 THR A O 1
ATOM 7098 N N . GLY A 1 897 ? -43.187 -6.667 33.049 1.00 97.06 897 GLY A N 1
ATOM 7099 C CA . GLY A 1 897 ? -41.814 -6.719 33.544 1.00 97.06 897 GLY A CA 1
ATOM 7100 C C . GLY A 1 897 ? -40.836 -5.832 32.767 1.00 97.06 897 GLY A C 1
ATOM 7101 O O . GLY A 1 897 ? -39.656 -5.803 33.114 1.00 97.06 897 GLY A O 1
ATOM 7102 N N . PHE A 1 898 ? -41.274 -5.096 31.741 1.00 98.38 898 PHE A N 1
ATOM 7103 C CA . PHE A 1 898 ? -40.371 -4.266 30.950 1.00 98.38 898 PHE A CA 1
ATOM 7104 C C . PHE A 1 898 ? -39.902 -3.037 31.722 1.00 98.38 898 PHE A C 1
ATOM 7106 O O . PHE A 1 898 ? -40.684 -2.331 32.361 1.00 98.38 898 PHE A O 1
ATOM 7113 N N . VAL A 1 899 ? -38.614 -2.736 31.594 1.00 97.31 899 VAL A N 1
ATOM 7114 C CA . VAL A 1 899 ? -38.061 -1.461 32.044 1.00 97.31 899 VAL A CA 1
ATOM 7115 C C . VAL A 1 899 ? -38.523 -0.371 31.080 1.00 97.31 899 VAL A C 1
ATOM 7117 O O . VAL A 1 899 ? -38.411 -0.520 29.860 1.00 97.31 899 VAL A O 1
ATOM 7120 N N . TYR A 1 900 ? -39.027 0.735 31.613 1.00 96.81 900 TYR A N 1
ATOM 7121 C CA . TYR A 1 900 ? -39.424 1.907 30.839 1.00 96.81 900 TYR A CA 1
ATOM 7122 C C . TYR A 1 900 ? -38.733 3.164 31.364 1.00 96.81 900 TYR A C 1
ATOM 7124 O O . TYR A 1 900 ? -38.274 3.216 32.509 1.00 96.81 900 TYR A O 1
ATOM 7132 N N . GLY A 1 901 ? -38.661 4.194 30.526 1.00 94.81 901 GLY A N 1
ATOM 7133 C CA . GLY A 1 901 ? -38.289 5.524 30.984 1.00 94.81 901 GLY A CA 1
ATOM 7134 C C . GLY A 1 901 ? -38.091 6.532 29.864 1.00 94.81 901 GLY A C 1
ATOM 7135 O O . GLY A 1 901 ? -38.209 6.193 28.690 1.00 94.81 901 GLY A O 1
ATOM 7136 N N . GLY A 1 902 ? -37.753 7.760 30.247 1.00 91.81 902 GLY A N 1
ATOM 7137 C CA . GLY A 1 902 ? -37.599 8.891 29.329 1.00 91.81 902 GLY A CA 1
ATOM 7138 C C . GLY A 1 902 ? -38.900 9.661 29.090 1.00 91.81 902 GLY A C 1
ATOM 7139 O O . GLY A 1 902 ? -39.939 9.348 29.670 1.00 91.81 902 GLY A O 1
ATOM 7140 N N . THR A 1 903 ? -38.818 10.695 28.255 1.00 92.12 903 THR A N 1
ATOM 7141 C CA . THR A 1 903 ? -39.953 11.519 27.812 1.00 92.12 903 THR A CA 1
ATOM 7142 C C . THR A 1 903 ? -39.764 11.909 26.345 1.00 92.12 903 THR A C 1
ATOM 7144 O O . THR A 1 903 ? -38.667 11.792 25.798 1.00 92.12 903 THR A O 1
ATOM 7147 N N . ILE A 1 904 ? -40.801 12.467 25.715 1.00 93.62 904 ILE A N 1
ATOM 7148 C CA . ILE A 1 904 ? -40.701 13.051 24.366 1.00 93.62 904 ILE A CA 1
ATOM 7149 C C . ILE A 1 904 ? -39.684 14.212 24.272 1.00 93.62 904 ILE A C 1
ATOM 7151 O O . ILE A 1 904 ? -39.294 14.609 23.175 1.00 93.62 904 ILE A O 1
ATOM 7155 N N . HIS A 1 905 ? -39.250 14.762 25.412 1.00 94.00 905 HIS A N 1
ATOM 7156 C CA . HIS A 1 905 ? -38.344 15.907 25.505 1.00 94.00 905 HIS A CA 1
ATOM 7157 C C . HIS A 1 905 ? -36.890 15.523 25.805 1.00 94.00 905 HIS A C 1
ATOM 7159 O O . HIS A 1 905 ? -36.050 16.416 25.907 1.00 94.00 905 HIS A O 1
ATOM 7165 N N . ASN A 1 906 ? -36.559 14.232 25.933 1.00 91.44 906 ASN A N 1
ATOM 7166 C CA . ASN A 1 906 ? -35.199 13.802 26.256 1.00 91.44 906 ASN A CA 1
ATOM 7167 C C . ASN A 1 906 ? -34.650 12.679 25.360 1.00 91.44 906 ASN A C 1
ATOM 7169 O O . ASN A 1 906 ? -35.334 12.122 24.504 1.00 91.44 906 ASN A O 1
ATOM 7173 N N . CYS A 1 907 ? -33.360 12.398 25.555 1.00 93.31 907 CYS A N 1
ATOM 7174 C CA . CYS A 1 907 ? -32.535 11.536 24.713 1.00 93.31 907 CYS A CA 1
ATOM 7175 C C . CYS A 1 907 ? -31.860 10.428 25.542 1.00 93.31 907 CYS A C 1
ATOM 7177 O O . CYS A 1 907 ? -30.638 10.333 25.609 1.00 93.31 907 CYS A O 1
ATOM 7179 N N . GLY A 1 908 ? -32.656 9.595 26.217 1.00 92.88 908 GLY A N 1
ATOM 7180 C CA . GLY A 1 908 ? -32.124 8.605 27.162 1.00 92.88 908 GLY A CA 1
ATOM 7181 C C . GLY A 1 908 ? -31.350 7.425 26.544 1.00 92.88 908 GLY A C 1
ATOM 7182 O O . GLY A 1 908 ? -30.672 6.705 27.273 1.00 92.88 908 GLY A O 1
ATOM 7183 N N . THR A 1 909 ? -31.457 7.185 25.238 1.00 96.56 909 THR A N 1
ATOM 7184 C CA . THR A 1 909 ? -30.848 6.028 24.542 1.00 96.56 909 THR A CA 1
ATOM 7185 C C . THR A 1 909 ? -29.769 6.472 23.563 1.00 96.56 909 THR A C 1
ATOM 7187 O O . THR A 1 909 ? -29.782 7.631 23.184 1.00 96.56 909 THR A O 1
ATOM 7190 N N . TRP A 1 910 ? -28.926 5.566 23.066 1.00 97.00 910 TRP A N 1
ATOM 7191 C CA . TRP A 1 910 ? -27.817 5.869 22.144 1.00 97.00 910 TRP A CA 1
ATOM 7192 C C . TRP A 1 910 ? -28.164 6.662 20.879 1.00 97.00 910 TRP A C 1
ATOM 7194 O O . TRP A 1 910 ? -27.318 7.379 20.359 1.00 97.00 910 TRP A O 1
ATOM 7204 N N . MET A 1 911 ? -29.409 6.599 20.410 1.00 96.81 911 MET A N 1
ATOM 7205 C CA . MET A 1 911 ? -29.933 7.540 19.419 1.00 96.81 911 MET A CA 1
ATOM 7206 C C . MET A 1 911 ? -30.276 8.882 20.096 1.00 96.81 911 MET A C 1
ATOM 7208 O O . MET A 1 911 ? -31.450 9.215 20.259 1.00 96.81 911 MET A O 1
ATOM 7212 N N . ASP A 1 912 ? -29.263 9.635 20.538 1.00 95.31 912 ASP A N 1
ATOM 7213 C CA . ASP A 1 912 ? -29.409 10.742 21.500 1.00 95.31 912 ASP A CA 1
ATOM 7214 C C . ASP A 1 912 ? -29.334 12.160 20.912 1.00 95.31 912 ASP A C 1
ATOM 7216 O O . ASP A 1 912 ? -29.112 13.137 21.635 1.00 95.31 912 ASP A O 1
ATOM 7220 N N . LYS A 1 913 ? -29.571 12.331 19.609 1.00 96.31 913 LYS A N 1
ATOM 7221 C CA . LYS A 1 913 ? -29.446 13.652 18.986 1.00 96.31 913 LYS A CA 1
ATOM 7222 C C . LYS A 1 913 ? -30.503 14.644 19.498 1.00 96.31 913 LYS A C 1
ATOM 7224 O O . LYS A 1 913 ? -31.651 14.638 19.051 1.00 96.31 913 LYS A O 1
ATOM 7229 N N . MET A 1 914 ? -30.079 15.561 20.369 1.00 95.75 914 MET A N 1
ATOM 7230 C CA . MET A 1 914 ? -30.836 16.766 20.715 1.00 95.75 914 MET A CA 1
ATOM 7231 C C . MET A 1 914 ? -30.735 17.785 19.572 1.00 95.75 914 MET A C 1
ATOM 7233 O O . MET A 1 914 ? -29.635 18.109 19.108 1.00 95.75 914 MET A O 1
ATOM 7237 N N . GLY A 1 915 ? -31.876 18.262 19.075 1.00 95.25 915 GLY A N 1
ATOM 7238 C CA . GLY A 1 915 ? -31.915 19.262 18.015 1.00 95.25 915 GLY A CA 1
ATOM 7239 C C . GLY A 1 915 ? -31.408 20.623 18.498 1.00 95.25 915 GLY A C 1
ATOM 7240 O O . GLY A 1 915 ? -31.729 21.050 19.603 1.00 95.25 915 GLY A O 1
ATOM 7241 N N . SER A 1 916 ? -30.634 21.308 17.652 1.00 94.94 916 SER A N 1
ATOM 7242 C CA . SER A 1 916 ? -29.973 22.584 17.988 1.00 94.94 916 SER A CA 1
ATOM 7243 C C . SER A 1 916 ? -30.200 23.706 16.963 1.00 94.94 916 SER A C 1
ATOM 7245 O O . SER A 1 916 ? -29.713 24.818 17.134 1.00 94.94 916 SER A O 1
ATOM 7247 N N . SER A 1 917 ? -30.928 23.448 15.869 1.00 95.62 917 SER A N 1
ATOM 7248 C CA . SER A 1 917 ? -31.162 24.453 14.825 1.00 95.62 917 SER A CA 1
ATOM 7249 C C . SER A 1 917 ? -32.377 25.320 15.149 1.00 95.62 917 SER A C 1
ATOM 7251 O O . SER A 1 917 ? -33.519 24.854 15.123 1.00 95.62 917 SER A O 1
ATOM 7253 N N . GLU A 1 918 ? -32.132 26.601 15.419 1.00 94.06 918 GLU A N 1
ATOM 7254 C CA . GLU A 1 918 ? -33.192 27.608 15.554 1.00 94.06 918 GLU A CA 1
ATOM 7255 C C . GLU A 1 918 ? -33.882 27.870 14.216 1.00 94.06 918 GLU A C 1
ATOM 7257 O O . GLU A 1 918 ? -35.108 27.884 14.152 1.00 94.06 918 GLU A O 1
ATOM 7262 N N . LEU A 1 919 ? -33.103 27.987 13.133 1.00 96.00 919 LEU A N 1
ATOM 7263 C CA . LEU A 1 919 ? -33.619 28.251 11.785 1.00 96.00 919 LEU A CA 1
ATOM 7264 C C . LEU A 1 919 ? -34.571 27.154 11.298 1.00 96.00 919 LEU A C 1
ATOM 7266 O O . LEU A 1 919 ? -35.567 27.448 10.646 1.00 96.00 919 LEU A O 1
ATOM 7270 N N . ALA A 1 920 ? -34.283 25.894 11.635 1.00 96.31 920 ALA A N 1
ATOM 7271 C CA . ALA A 1 920 ? -35.155 24.769 11.306 1.00 96.31 920 ALA A CA 1
ATOM 7272 C C . ALA A 1 920 ? -36.291 24.561 12.329 1.00 96.31 920 ALA A C 1
ATOM 7274 O O . ALA A 1 920 ? -37.121 23.672 12.150 1.00 96.31 920 ALA A O 1
ATOM 7275 N N . GLY A 1 921 ? -36.328 25.330 13.424 1.00 94.81 921 GLY A N 1
ATOM 7276 C CA . GLY A 1 921 ? -37.315 25.171 14.495 1.00 94.81 921 GLY A CA 1
ATOM 7277 C C . GLY A 1 921 ? -37.179 23.863 15.288 1.00 94.81 921 GLY A C 1
ATOM 7278 O O . GLY A 1 921 ? -38.168 23.392 15.869 1.00 94.81 921 GLY A O 1
ATOM 7279 N N . THR A 1 922 ? -35.983 23.262 15.307 1.00 95.12 922 THR A N 1
ATOM 7280 C CA . THR A 1 922 ? -35.692 21.977 15.969 1.00 95.12 922 THR A CA 1
ATOM 7281 C C . THR A 1 922 ? -34.912 22.122 17.275 1.00 95.12 922 THR A C 1
ATOM 7283 O O . THR A 1 922 ? -34.649 21.112 17.923 1.00 95.12 922 THR A O 1
ATOM 7286 N N . LYS A 1 923 ? -34.516 23.339 17.669 1.00 93.25 923 LYS A N 1
ATOM 7287 C CA . LYS A 1 923 ? -33.809 23.577 18.936 1.00 93.25 923 LYS A CA 1
ATOM 7288 C C . LYS A 1 923 ? -34.607 23.042 20.132 1.00 93.25 923 LYS A C 1
ATOM 7290 O O . LYS A 1 923 ? -35.804 23.311 20.247 1.00 93.25 923 LYS A O 1
ATOM 7295 N N . GLY A 1 924 ? -33.950 22.254 20.982 1.00 92.06 924 GLY A N 1
ATOM 7296 C CA . GLY A 1 924 ? -34.537 21.631 22.172 1.00 92.06 924 GLY A CA 1
ATOM 7297 C C . GLY A 1 924 ? -35.557 20.530 21.899 1.00 92.06 924 GLY A C 1
ATOM 7298 O O . GLY A 1 924 ? -36.238 20.087 22.823 1.00 92.06 924 GLY A O 1
ATOM 7299 N N . LYS A 1 925 ? -35.677 20.079 20.643 1.00 94.44 925 LYS A N 1
ATOM 7300 C CA . LYS A 1 925 ? -36.521 18.946 20.257 1.00 94.44 925 LYS A CA 1
ATOM 7301 C C . LYS A 1 925 ? -35.626 17.744 19.941 1.00 94.44 925 LYS A C 1
ATOM 7303 O O . LYS A 1 925 ? -34.853 17.817 18.981 1.00 94.44 925 LYS A O 1
ATOM 7308 N N . PRO A 1 926 ? -35.708 16.646 20.711 1.00 94.62 926 PRO A N 1
ATOM 7309 C CA . PRO A 1 926 ? -35.046 15.395 20.361 1.00 94.62 926 PRO A CA 1
ATOM 7310 C C . PRO A 1 926 ? -35.438 14.939 18.956 1.00 94.62 926 PRO A C 1
ATOM 7312 O O . PRO A 1 926 ? -36.621 14.923 18.616 1.00 94.62 926 PRO A O 1
ATOM 7315 N N . ALA A 1 927 ? -34.460 14.538 18.145 1.00 93.94 927 ALA A N 1
ATOM 7316 C CA . ALA A 1 927 ? -34.744 13.947 16.837 1.00 93.94 927 ALA A CA 1
ATOM 7317 C C . ALA A 1 927 ? -35.335 12.534 16.980 1.00 93.94 927 ALA A C 1
ATOM 7319 O O . ALA A 1 927 ? -36.189 12.118 16.201 1.00 93.94 927 ALA A O 1
ATOM 7320 N N . THR A 1 928 ? -34.872 11.803 17.993 1.00 94.19 928 THR A N 1
ATOM 7321 C CA . THR A 1 928 ? -35.207 10.399 18.237 1.00 94.19 928 THR A CA 1
ATOM 7322 C C . THR A 1 928 ? -35.473 10.153 19.725 1.00 94.19 928 THR A C 1
ATOM 7324 O O . THR A 1 928 ? -34.742 9.381 20.348 1.00 94.19 928 THR A O 1
ATOM 7327 N N . PRO A 1 929 ? -36.502 10.785 20.329 1.00 94.19 929 PRO A N 1
ATOM 7328 C CA . PRO A 1 929 ? -36.908 10.408 21.673 1.00 94.19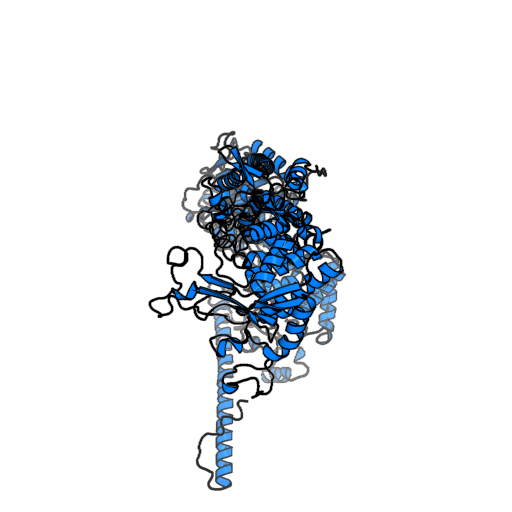 929 PRO A CA 1
ATOM 7329 C C . PRO A 1 929 ? -37.389 8.955 21.620 1.00 94.19 929 PRO A C 1
ATOM 7331 O O . PRO A 1 929 ? -38.271 8.599 20.838 1.00 94.19 929 PRO A O 1
ATOM 7334 N N . ARG A 1 930 ? -36.743 8.096 22.404 1.00 96.00 930 ARG A N 1
ATOM 7335 C CA . ARG A 1 930 ? -37.096 6.679 22.543 1.00 96.00 930 ARG A CA 1
ATOM 7336 C C . ARG A 1 930 ? -37.515 6.445 23.977 1.00 96.00 930 ARG A C 1
ATOM 7338 O O . ARG A 1 930 ? -36.800 5.803 24.746 1.00 96.00 930 ARG A O 1
ATOM 7345 N N . ASP A 1 931 ? -38.612 7.079 24.360 1.00 94.94 931 ASP A N 1
ATOM 7346 C CA . ASP A 1 931 ? -39.233 6.915 25.663 1.00 94.94 931 ASP A CA 1
ATOM 7347 C C . ASP A 1 931 ? -40.084 5.634 25.724 1.00 94.94 931 ASP A C 1
ATOM 7349 O O . ASP A 1 931 ? -40.260 4.934 24.727 1.00 94.94 931 ASP A O 1
ATOM 7353 N N . GLY A 1 932 ? -40.536 5.260 26.919 1.00 95.56 932 GLY A N 1
ATOM 7354 C CA . GLY A 1 932 ? -41.151 3.951 27.144 1.00 95.56 932 GLY A CA 1
ATOM 7355 C C . GLY A 1 932 ? -40.107 2.828 27.213 1.00 95.56 932 GLY A C 1
ATOM 7356 O O . GLY A 1 932 ? -38.986 3.014 27.710 1.00 95.56 932 GLY A O 1
ATOM 7357 N N . SER A 1 933 ? -40.467 1.632 26.753 1.00 97.44 933 SER A N 1
ATOM 7358 C CA . SER A 1 933 ? -39.610 0.443 26.829 1.00 97.44 933 SER A CA 1
ATOM 7359 C C . SER A 1 933 ? -38.838 0.236 25.529 1.00 97.44 933 SER A C 1
ATOM 7361 O O . SER A 1 933 ? -39.388 -0.281 24.566 1.00 97.44 933 SER A O 1
ATOM 7363 N N . ALA A 1 934 ? -37.560 0.628 25.495 1.00 97.69 934 ALA A N 1
ATOM 7364 C CA . ALA A 1 934 ? -36.695 0.398 24.333 1.00 97.69 934 ALA A CA 1
ATOM 7365 C C . ALA A 1 934 ? -36.239 -1.062 24.280 1.00 97.69 934 ALA A C 1
ATOM 7367 O O . ALA A 1 934 ? -35.873 -1.637 25.311 1.00 97.69 934 ALA A O 1
ATOM 7368 N N . VAL A 1 935 ? -36.236 -1.632 23.075 1.00 98.19 935 VAL A N 1
ATOM 7369 C CA . VAL A 1 935 ? -36.017 -3.066 22.846 1.00 98.19 935 VAL A CA 1
ATOM 7370 C C . VAL A 1 935 ? -34.688 -3.575 23.415 1.00 98.19 935 VAL A C 1
ATOM 7372 O O . VAL A 1 935 ? -34.661 -4.604 24.090 1.00 98.19 935 VAL A O 1
ATOM 7375 N N . GLU A 1 936 ? -33.593 -2.831 23.242 1.00 98.06 936 GLU A N 1
ATOM 7376 C CA . GLU A 1 936 ? -32.271 -3.239 23.720 1.00 98.06 936 GLU A CA 1
ATOM 7377 C C . GLU A 1 936 ? -32.168 -3.210 25.249 1.00 98.06 936 GLU A C 1
ATOM 7379 O O . GLU A 1 936 ? -31.556 -4.094 25.840 1.00 98.06 936 GLU A O 1
ATOM 7384 N N . ILE A 1 937 ? -32.824 -2.250 25.907 1.00 98.31 937 ILE A N 1
ATOM 7385 C CA . ILE A 1 937 ? -32.828 -2.143 27.372 1.00 98.31 937 ILE A CA 1
ATOM 7386 C C . ILE A 1 937 ? -33.607 -3.304 27.989 1.00 98.31 937 ILE A C 1
ATOM 7388 O O . ILE A 1 937 ? -33.169 -3.872 28.988 1.00 98.31 937 ILE A O 1
ATOM 7392 N N . VAL A 1 938 ? -34.741 -3.683 27.392 1.00 98.50 938 VAL A N 1
ATOM 7393 C CA . VAL A 1 938 ? -35.520 -4.838 27.855 1.00 98.50 938 VAL A CA 1
ATOM 7394 C C . VAL A 1 938 ? -34.721 -6.133 27.678 1.00 98.50 938 VAL A C 1
ATOM 7396 O O . VAL A 1 938 ? -34.655 -6.930 28.616 1.00 98.50 938 VAL A O 1
ATOM 7399 N N . GLY A 1 939 ? -34.054 -6.313 26.532 1.00 98.12 939 GLY A N 1
ATOM 7400 C CA . GLY A 1 939 ? -33.171 -7.460 26.288 1.00 98.12 939 GLY A CA 1
ATOM 7401 C C . GLY A 1 939 ? -32.012 -7.544 27.288 1.00 98.12 939 GLY A C 1
ATOM 7402 O O . GLY A 1 939 ? -31.818 -8.574 27.934 1.00 98.12 939 GLY A O 1
ATOM 7403 N N . LEU A 1 940 ? -31.292 -6.437 27.501 1.00 98.56 940 LEU A N 1
ATOM 7404 C CA . LEU A 1 940 ? -30.194 -6.359 28.474 1.00 98.56 940 LEU A CA 1
ATOM 7405 C C . LEU A 1 940 ? -30.674 -6.584 29.918 1.00 98.56 940 LEU A C 1
ATOM 7407 O O . LEU A 1 940 ? -29.973 -7.214 30.714 1.00 98.56 940 LEU A O 1
ATOM 7411 N N . CYS A 1 941 ? -31.873 -6.104 30.264 1.00 98.50 941 CYS A N 1
ATOM 7412 C CA . CYS A 1 941 ? -32.496 -6.357 31.560 1.00 98.50 941 CYS A CA 1
ATOM 7413 C C . CYS A 1 941 ? -32.771 -7.855 31.759 1.00 98.50 941 CYS A C 1
ATOM 7415 O O . CYS A 1 941 ? -32.322 -8.418 32.759 1.00 98.50 941 CYS A O 1
ATOM 7417 N N . LYS A 1 942 ? -33.406 -8.524 30.782 1.00 98.38 942 LYS A N 1
ATOM 7418 C CA . LYS A 1 942 ? -33.628 -9.983 30.805 1.00 98.38 942 LYS A CA 1
ATOM 7419 C C . LYS A 1 942 ? -32.310 -10.737 30.997 1.00 98.38 942 LYS A C 1
ATOM 7421 O O . LYS A 1 942 ? -32.207 -11.576 31.891 1.00 98.38 942 LYS A O 1
ATOM 7426 N N . ALA A 1 943 ? -31.288 -10.399 30.206 1.00 98.25 943 ALA A N 1
ATOM 7427 C CA . ALA A 1 943 ? -29.968 -11.021 30.285 1.00 98.25 943 ALA A CA 1
ATOM 7428 C C . ALA A 1 943 ? -29.323 -10.846 31.671 1.00 98.25 943 ALA A C 1
ATOM 7430 O O . ALA A 1 943 ? -28.798 -11.809 32.234 1.00 98.25 943 ALA A O 1
ATOM 7431 N N . THR A 1 944 ? -29.430 -9.647 32.253 1.00 98.31 944 THR A N 1
ATOM 7432 C CA . THR A 1 944 ? -28.914 -9.341 33.594 1.00 98.31 944 THR A CA 1
ATOM 7433 C C . THR A 1 944 ? -29.625 -10.151 34.677 1.00 98.31 944 THR A C 1
ATOM 7435 O O . THR A 1 944 ? -28.967 -10.734 35.537 1.00 98.31 944 THR A O 1
ATOM 7438 N N . LEU A 1 945 ? -30.959 -10.213 34.645 1.00 98.50 945 LEU A N 1
ATOM 7439 C CA . LEU A 1 945 ? -31.748 -10.942 35.641 1.00 98.50 945 LEU A CA 1
ATOM 7440 C C . LEU A 1 945 ? -31.460 -12.445 35.591 1.00 98.50 945 LEU A C 1
ATOM 7442 O O . LEU A 1 945 ? -31.221 -13.054 36.635 1.00 98.50 945 LEU A O 1
ATOM 7446 N N . ARG A 1 946 ? -31.391 -13.015 34.379 1.00 98.25 946 ARG A N 1
ATOM 7447 C CA . ARG A 1 946 ? -30.978 -14.406 34.137 1.00 98.25 946 ARG A CA 1
ATOM 7448 C C . ARG A 1 946 ? -29.605 -14.684 34.748 1.00 98.25 946 ARG A C 1
ATOM 7450 O O . ARG A 1 946 ? -29.438 -15.641 35.502 1.00 98.25 946 ARG A O 1
ATOM 7457 N N . PHE A 1 947 ? -28.634 -13.820 34.457 1.00 98.25 947 PHE A N 1
ATOM 7458 C CA . PHE A 1 947 ? -27.267 -13.942 34.957 1.00 98.25 947 PHE A CA 1
ATOM 7459 C C . PHE A 1 947 ? -27.186 -13.874 36.489 1.00 98.25 947 PHE A C 1
ATOM 7461 O O . PHE A 1 947 ? -26.585 -14.747 37.113 1.00 98.25 947 PHE A O 1
ATOM 7468 N N . LEU A 1 948 ? -27.800 -12.869 37.118 1.00 98.25 948 LEU A N 1
ATOM 7469 C CA . LEU A 1 948 ? -27.739 -12.712 38.574 1.00 98.25 948 LEU A CA 1
ATOM 7470 C C . LEU A 1 948 ? -28.505 -13.816 39.310 1.00 98.25 948 LEU A C 1
ATOM 7472 O O . LEU A 1 948 ? -28.041 -14.275 40.354 1.00 98.25 948 LEU A O 1
ATOM 7476 N N . GLY A 1 949 ? -29.628 -14.285 38.753 1.00 97.56 949 GLY A N 1
ATOM 7477 C CA . GLY A 1 949 ? -30.345 -15.458 39.256 1.00 97.56 949 GLY A CA 1
ATOM 7478 C C . GLY A 1 949 ? -29.455 -16.703 39.276 1.00 97.56 949 GLY A C 1
ATOM 7479 O O . GLY A 1 949 ? -29.346 -17.369 40.306 1.00 97.56 949 GLY A O 1
ATOM 7480 N N . GLN A 1 950 ? -28.727 -16.961 38.185 1.00 97.75 950 GLN A N 1
ATOM 7481 C CA . GLN A 1 950 ? -27.746 -18.047 38.126 1.00 97.75 950 GLN A CA 1
ATOM 7482 C C . GLN A 1 950 ? -26.619 -17.868 39.159 1.00 97.75 950 GLN A C 1
ATOM 7484 O O . GLN A 1 950 ? -26.306 -18.799 39.901 1.00 97.75 950 GLN A O 1
ATOM 7489 N N . MET A 1 951 ? -26.025 -16.673 39.258 1.00 97.94 951 MET A N 1
ATOM 7490 C CA . MET A 1 951 ? -24.942 -16.409 40.218 1.00 97.94 951 MET A CA 1
ATOM 7491 C C . MET A 1 951 ? -25.387 -16.563 41.677 1.00 97.94 951 MET A C 1
ATOM 7493 O O . MET A 1 951 ? -24.580 -16.955 42.524 1.00 97.94 951 MET A O 1
ATOM 7497 N N . TYR A 1 952 ? -26.655 -16.287 41.985 1.00 97.50 952 TYR A N 1
ATOM 7498 C CA . TYR A 1 952 ? -27.227 -16.558 43.300 1.00 97.50 952 TYR A CA 1
ATOM 7499 C C . TYR A 1 952 ? -27.317 -18.061 43.593 1.00 97.50 952 TYR A C 1
ATOM 7501 O O . TYR A 1 952 ? -26.875 -18.500 44.656 1.00 97.50 952 TYR A O 1
ATOM 7509 N N . HIS A 1 953 ? -27.816 -18.865 42.647 1.00 97.19 953 HIS A N 1
ATOM 7510 C CA . HIS A 1 953 ? -27.879 -20.329 42.798 1.00 97.19 953 HIS A CA 1
ATOM 7511 C C . HIS A 1 953 ? -26.499 -20.959 42.981 1.00 97.19 953 HIS A C 1
ATOM 7513 O O . HIS A 1 953 ? -26.324 -21.863 43.799 1.00 97.19 953 HIS A O 1
ATOM 7519 N N . GLU A 1 954 ? -25.497 -20.424 42.286 1.00 96.88 954 GLU A N 1
ATOM 7520 C CA . GLU A 1 954 ? -24.090 -20.806 42.439 1.00 96.88 954 GLU A CA 1
ATOM 7521 C C . GLU A 1 954 ? -23.435 -20.255 43.723 1.00 96.88 954 GLU A C 1
ATOM 7523 O O . GLU A 1 954 ? -22.257 -20.511 43.968 1.00 96.88 954 GLU A O 1
ATOM 7528 N N . LYS A 1 955 ? -24.173 -19.510 44.561 1.00 97.06 955 LYS A N 1
ATOM 7529 C CA . LYS A 1 955 ? -23.703 -18.860 45.802 1.00 97.06 955 LYS A CA 1
ATOM 7530 C C . LYS A 1 955 ? -22.579 -17.835 45.595 1.00 97.06 955 LYS A C 1
ATOM 7532 O O . LYS A 1 955 ? -21.856 -17.506 46.536 1.00 97.06 955 LYS A O 1
ATOM 7537 N N . LYS A 1 956 ? -22.447 -17.303 44.378 1.00 96.56 956 LYS A N 1
ATOM 7538 C CA . LYS A 1 956 ? -21.474 -16.263 44.009 1.00 96.56 956 LYS A CA 1
ATOM 7539 C C . LYS A 1 956 ? -22.028 -14.848 44.202 1.00 96.56 956 LYS A C 1
ATOM 7541 O O . LYS A 1 956 ? -21.254 -13.924 44.439 1.00 96.56 956 LYS A O 1
ATOM 7546 N N . TYR A 1 957 ? -23.352 -14.686 44.157 1.00 97.50 957 TYR A N 1
ATOM 7547 C CA . TYR A 1 957 ? -24.055 -13.414 44.347 1.00 97.50 957 TYR A CA 1
ATOM 7548 C C . TYR A 1 957 ? -25.020 -13.480 45.540 1.00 97.50 957 TYR A C 1
ATOM 7550 O O . TYR A 1 957 ? -25.662 -14.502 45.772 1.00 97.50 957 TYR A O 1
ATOM 7558 N N . LYS A 1 958 ? -25.108 -12.402 46.329 1.00 97.06 958 LYS A N 1
ATOM 7559 C CA . LYS A 1 958 ? -25.844 -12.384 47.609 1.00 97.06 958 LYS A CA 1
ATOM 7560 C C . LYS A 1 958 ? -27.373 -12.306 47.484 1.00 97.06 958 LYS A C 1
ATOM 7562 O O . LYS A 1 958 ? -28.070 -12.849 48.341 1.00 97.06 958 LYS A O 1
ATOM 7567 N N . TYR A 1 959 ? -27.899 -11.598 46.486 1.00 97.19 959 TYR A N 1
ATOM 7568 C CA . TYR A 1 959 ? -29.328 -11.263 46.386 1.00 97.19 959 TYR A CA 1
ATOM 7569 C C . TYR A 1 959 ? -30.052 -12.122 45.346 1.00 97.19 959 TYR A C 1
ATOM 7571 O O . TYR A 1 959 ? -29.437 -12.576 44.389 1.00 97.19 959 TYR A O 1
ATOM 7579 N N . ASN A 1 960 ? -31.366 -12.308 45.502 1.00 96.06 960 ASN A N 1
ATOM 7580 C CA . ASN A 1 960 ? -32.208 -12.997 44.514 1.00 96.06 960 ASN A CA 1
ATOM 7581 C C . ASN A 1 960 ? -33.557 -12.322 44.244 1.00 96.06 960 ASN A C 1
ATOM 7583 O O . ASN A 1 960 ? -34.396 -12.912 43.563 1.00 96.06 960 ASN A O 1
ATOM 7587 N N . TYR A 1 961 ? -33.808 -11.131 44.793 1.00 97.25 961 TYR A N 1
ATOM 7588 C CA . TYR A 1 961 ? -35.083 -10.433 44.645 1.00 97.25 961 TYR A CA 1
ATOM 7589 C C . TYR A 1 961 ? -34.932 -8.911 44.679 1.00 97.25 961 TYR A C 1
ATOM 7591 O O . TYR A 1 961 ? -33.941 -8.377 45.177 1.00 97.25 961 TYR A O 1
ATOM 7599 N N . VAL A 1 962 ? -35.977 -8.229 44.214 1.00 97.38 962 VAL A N 1
ATOM 7600 C CA . VAL A 1 962 ? -36.230 -6.790 44.379 1.00 97.38 962 VAL A CA 1
ATOM 7601 C C . VAL A 1 962 ? -37.615 -6.574 44.985 1.00 97.38 962 VAL A C 1
ATOM 7603 O O . VAL A 1 962 ? -38.506 -7.414 44.830 1.00 97.38 962 VAL A O 1
ATOM 7606 N N . GLU A 1 963 ? -37.804 -5.465 45.696 1.00 96.06 963 GLU A N 1
ATOM 7607 C CA . GLU A 1 963 ? -39.087 -5.126 46.322 1.00 96.06 963 GLU A CA 1
ATOM 7608 C C . GLU A 1 963 ? -39.504 -3.670 46.100 1.00 96.06 963 GLU A C 1
ATOM 7610 O O . GLU A 1 963 ? -38.743 -2.749 46.351 1.00 96.06 963 GLU A O 1
ATOM 7615 N N . ARG A 1 964 ? -40.728 -3.425 45.646 1.00 94.25 964 ARG A N 1
ATOM 7616 C CA . ARG A 1 964 ? -41.287 -2.080 45.489 1.00 94.25 964 ARG A CA 1
ATOM 7617 C C . ARG A 1 964 ? -42.312 -1.826 46.581 1.00 94.25 964 ARG A C 1
ATOM 7619 O O . ARG A 1 964 ? -43.160 -2.683 46.819 1.00 94.25 964 ARG A O 1
ATOM 7626 N N . LYS A 1 965 ? -42.274 -0.640 47.186 1.00 93.50 965 LYS A N 1
ATOM 7627 C CA . LYS A 1 965 ? -43.337 -0.141 48.071 1.00 93.50 965 LYS A CA 1
ATOM 7628 C C . LYS A 1 965 ? -44.161 0.903 47.331 1.00 93.50 965 LYS A C 1
ATOM 7630 O O . LYS A 1 965 ? -43.585 1.856 46.809 1.00 93.50 965 LYS A O 1
ATOM 7635 N N . ASP A 1 966 ? -45.470 0.695 47.236 1.00 88.56 966 ASP A N 1
ATOM 7636 C CA . ASP A 1 966 ? -46.380 1.691 46.664 1.00 88.56 966 ASP A CA 1
ATOM 7637 C C . ASP A 1 966 ? -46.747 2.788 47.682 1.00 88.56 966 ASP A C 1
ATOM 7639 O O . ASP A 1 966 ? -46.421 2.693 48.868 1.00 88.56 966 ASP A O 1
ATOM 7643 N N . ASP A 1 967 ? -47.441 3.828 47.215 1.00 85.12 967 ASP A N 1
ATOM 7644 C CA . ASP A 1 967 ? -47.848 4.977 48.039 1.00 85.12 967 ASP A CA 1
ATOM 7645 C C . ASP A 1 967 ? -48.851 4.598 49.145 1.00 85.12 967 ASP A C 1
ATOM 7647 O O . ASP A 1 967 ? -49.026 5.335 50.115 1.00 85.12 967 ASP A O 1
ATOM 7651 N N . THR A 1 968 ? -49.498 3.435 49.022 1.00 85.38 968 THR A N 1
ATOM 7652 C CA . THR A 1 968 ? -50.421 2.881 50.025 1.00 85.38 968 THR A CA 1
ATOM 7653 C C . THR A 1 968 ? -49.720 1.968 51.037 1.00 85.38 968 THR A C 1
ATOM 7655 O O . THR A 1 968 ? -50.345 1.506 51.991 1.00 85.38 968 THR A O 1
ATOM 7658 N N . GLY A 1 969 ? -48.413 1.740 50.865 1.00 85.94 969 GLY A N 1
ATOM 7659 C CA . GLY A 1 969 ? -47.577 0.907 51.722 1.00 85.94 969 GLY A CA 1
ATOM 7660 C C . GLY A 1 969 ? -47.539 -0.578 51.346 1.00 85.94 969 GLY A C 1
ATOM 7661 O O . GLY A 1 969 ? -46.873 -1.344 52.049 1.00 85.94 969 GLY A O 1
ATOM 7662 N N . ASN A 1 970 ? -48.192 -1.011 50.259 1.00 90.69 970 ASN A N 1
ATOM 7663 C CA . ASN A 1 970 ? -48.120 -2.407 49.823 1.00 90.69 970 ASN A CA 1
ATOM 7664 C C . ASN A 1 970 ? -46.741 -2.715 49.243 1.00 90.69 970 ASN A C 1
ATOM 7666 O O . ASN A 1 970 ? -46.176 -1.938 48.469 1.00 90.69 970 ASN A O 1
ATOM 7670 N N . VAL A 1 971 ? -46.218 -3.891 49.589 1.00 93.19 971 VAL A N 1
ATOM 7671 C CA . VAL A 1 971 ? -44.907 -4.358 49.135 1.00 93.19 971 VAL A CA 1
ATOM 7672 C C . VAL A 1 971 ? -45.087 -5.399 48.033 1.00 93.19 971 VAL A C 1
ATOM 7674 O O . VAL A 1 971 ? -45.591 -6.492 48.279 1.00 93.19 971 VAL A O 1
ATOM 7677 N N . THR A 1 972 ? -44.636 -5.082 46.822 1.00 94.31 972 THR A N 1
ATOM 7678 C CA . THR A 1 972 ? -44.519 -6.041 45.715 1.00 94.31 972 THR A CA 1
ATOM 7679 C C . THR A 1 972 ? -43.097 -6.576 45.681 1.00 94.31 972 THR A C 1
ATOM 7681 O O . THR A 1 972 ? -42.164 -5.796 45.533 1.00 94.31 972 THR A O 1
ATOM 7684 N N . LYS A 1 973 ? -42.908 -7.892 45.793 1.00 96.56 973 LYS A N 1
ATOM 7685 C CA . LYS A 1 973 ? -41.580 -8.524 45.818 1.00 96.56 973 LYS A CA 1
ATOM 7686 C C . LYS A 1 973 ? -41.449 -9.561 44.713 1.00 96.56 973 LYS A C 1
ATOM 7688 O O . LYS A 1 973 ? -42.228 -10.510 44.689 1.00 96.56 973 LYS A O 1
ATOM 7693 N N . TRP A 1 974 ? -40.460 -9.400 43.836 1.00 97.81 974 TRP A N 1
ATOM 7694 C CA . TRP A 1 974 ? -40.186 -10.321 42.729 1.00 97.81 974 TRP A CA 1
ATOM 7695 C C . TRP A 1 974 ? -38.787 -10.907 42.857 1.00 97.81 974 TRP A C 1
ATOM 7697 O O . TRP A 1 974 ? -37.824 -10.176 43.087 1.00 97.81 974 TRP A O 1
ATOM 7707 N N . THR A 1 975 ? -38.668 -12.225 42.689 1.00 98.12 975 THR A N 1
ATOM 7708 C CA . THR A 1 975 ? -37.357 -12.847 42.487 1.00 98.12 975 THR A CA 1
ATOM 7709 C C . THR A 1 975 ? -36.811 -12.475 41.109 1.00 98.12 975 THR A C 1
ATOM 7711 O O . THR A 1 975 ? -37.584 -12.145 40.207 1.00 98.12 975 THR A O 1
ATOM 7714 N N . PHE A 1 976 ? -35.491 -12.539 40.923 1.00 98.12 976 PHE A N 1
ATOM 7715 C CA . PHE A 1 976 ? -34.888 -12.295 39.608 1.00 98.12 976 PHE A CA 1
ATOM 7716 C C . PHE A 1 976 ? -35.425 -13.257 38.548 1.00 98.12 976 PHE A C 1
ATOM 7718 O O . PHE A 1 976 ? -35.756 -12.812 37.458 1.00 98.12 976 PHE A O 1
ATOM 7725 N N . GLU A 1 977 ? -35.602 -14.535 38.892 1.00 97.62 977 GLU A N 1
ATOM 7726 C CA . GLU A 1 977 ? -36.200 -15.538 38.000 1.00 97.62 977 GLU A CA 1
ATOM 7727 C C . GLU A 1 977 ? -37.645 -15.204 37.630 1.00 97.62 977 GLU A C 1
ATOM 7729 O O . GLU A 1 977 ? -38.028 -15.319 36.473 1.00 97.62 977 GLU A O 1
ATOM 7734 N N . PHE A 1 978 ? -38.456 -14.754 38.594 1.00 98.12 978 PHE A N 1
ATOM 7735 C CA . PHE A 1 978 ? -39.836 -14.376 38.304 1.00 98.12 978 PHE A CA 1
ATOM 7736 C C . PHE A 1 978 ? -39.898 -13.151 37.387 1.00 98.12 978 PHE A C 1
ATOM 7738 O O . PHE A 1 978 ? -40.696 -13.116 36.454 1.00 98.12 978 PHE A O 1
ATOM 7745 N N . TRP A 1 979 ? -39.057 -12.144 37.640 1.00 98.31 979 TRP A N 1
ATOM 7746 C CA . TRP A 1 979 ? -39.003 -10.949 36.804 1.00 98.31 979 TRP A CA 1
ATOM 7747 C C . TRP A 1 979 ? -38.514 -11.283 35.387 1.00 98.31 979 TRP A C 1
ATOM 7749 O O . TRP A 1 979 ? -39.143 -10.885 34.408 1.00 98.31 979 TRP A O 1
ATOM 7759 N N . GLU A 1 980 ? -37.450 -12.074 35.271 1.00 98.06 980 GLU A N 1
ATOM 7760 C CA . GLU A 1 980 ? -36.924 -12.558 33.995 1.00 98.06 980 GLU A CA 1
ATOM 7761 C C . GLU A 1 980 ? -37.985 -13.329 33.203 1.00 98.06 980 GLU A C 1
ATOM 7763 O O . GLU A 1 980 ? -38.238 -12.995 32.041 1.00 98.06 980 GLU A O 1
ATOM 7768 N N . LYS A 1 981 ? -38.686 -14.264 33.859 1.00 98.00 981 LYS A N 1
ATOM 7769 C CA . LYS A 1 981 ? -39.748 -15.054 33.235 1.00 98.00 981 LYS A CA 1
ATOM 7770 C C . LYS A 1 981 ? -40.903 -14.184 32.755 1.00 98.00 981 LYS A C 1
ATOM 7772 O O . LYS A 1 981 ? -41.452 -14.403 31.680 1.00 98.00 981 LYS A O 1
ATOM 7777 N N . LYS A 1 982 ? -41.242 -13.148 33.520 1.00 98.00 982 LYS A N 1
ATOM 7778 C CA . LYS A 1 982 ? -42.292 -12.201 33.149 1.00 98.00 982 LYS A CA 1
ATOM 7779 C C . LYS A 1 982 ? -41.953 -11.405 31.890 1.00 98.00 982 LYS A C 1
ATOM 7781 O O . LYS A 1 982 ? -42.832 -11.213 31.050 1.00 98.00 982 LYS A O 1
ATOM 7786 N N . ILE A 1 983 ? -40.690 -10.985 31.749 1.00 98.25 983 ILE A N 1
ATOM 7787 C CA . ILE A 1 983 ? -40.198 -10.366 30.513 1.00 98.25 983 ILE A CA 1
ATOM 7788 C C . ILE A 1 983 ? -40.281 -11.377 29.371 1.00 98.25 983 ILE A C 1
ATOM 7790 O O . ILE A 1 983 ? -40.794 -11.029 28.316 1.00 98.25 983 ILE A O 1
ATOM 7794 N N . GLU A 1 984 ? -39.824 -12.615 29.576 1.00 97.56 984 GLU A N 1
ATOM 7795 C CA . GLU A 1 984 ? -39.868 -13.672 28.558 1.00 97.56 984 GLU A CA 1
ATOM 7796 C C . GLU A 1 984 ? -41.283 -13.923 28.024 1.00 97.56 984 GLU A C 1
ATOM 7798 O O . GLU A 1 984 ? -41.492 -13.906 26.813 1.00 97.56 984 GLU A O 1
ATOM 7803 N N . ASP A 1 985 ? -42.259 -14.070 28.920 1.00 97.75 985 ASP A N 1
ATOM 7804 C CA . ASP A 1 985 ? -43.657 -14.334 28.564 1.00 97.75 985 ASP A CA 1
ATOM 7805 C C . ASP A 1 985 ? -44.331 -13.133 27.873 1.00 97.75 985 ASP A C 1
ATOM 7807 O O . ASP A 1 985 ? -45.327 -13.287 27.163 1.00 97.75 985 ASP A O 1
ATOM 7811 N N . SER A 1 986 ? -43.790 -11.926 28.066 1.00 97.50 986 SER A N 1
ATOM 7812 C CA . SER A 1 986 ? -44.346 -10.678 27.536 1.00 97.50 986 SER A CA 1
ATOM 7813 C C . SER A 1 986 ? -43.640 -10.182 26.270 1.00 97.50 986 SER A C 1
ATOM 7815 O O . SER A 1 986 ? -44.269 -9.502 25.460 1.00 97.50 986 SER A O 1
ATOM 7817 N N . PHE A 1 987 ? -42.348 -10.475 26.090 1.00 96.69 987 PHE A N 1
ATOM 7818 C CA . PHE A 1 987 ? -41.489 -9.840 25.083 1.00 96.69 987 PHE A CA 1
ATOM 7819 C C . PHE A 1 987 ? -42.037 -10.009 23.671 1.00 96.69 987 PHE A C 1
ATOM 7821 O O . PHE A 1 987 ? -42.373 -9.018 23.022 1.00 96.69 987 PHE A O 1
ATOM 7828 N N . GLU A 1 988 ? -42.200 -11.258 23.234 1.00 93.88 988 GLU A N 1
ATOM 7829 C CA . GLU A 1 988 ? -42.684 -11.574 21.890 1.00 93.88 988 GLU A CA 1
ATOM 7830 C C . GLU A 1 988 ? -44.082 -10.984 21.667 1.00 93.88 988 GLU A C 1
ATOM 7832 O O . GLU A 1 988 ? -44.324 -10.311 20.672 1.00 93.88 988 GLU A O 1
ATOM 7837 N N . LYS A 1 989 ? -44.978 -11.132 22.653 1.00 92.62 989 LYS A N 1
ATOM 7838 C CA . LYS A 1 989 ? -46.362 -10.641 22.586 1.00 92.62 989 LYS A CA 1
ATOM 7839 C C . LYS A 1 989 ? -46.448 -9.141 22.284 1.00 92.62 989 LYS A C 1
ATOM 7841 O O . LYS A 1 989 ? -47.346 -8.723 21.557 1.00 92.62 989 LYS A O 1
ATOM 7846 N N . TYR A 1 990 ? -45.569 -8.330 22.872 1.00 93.69 990 TYR A N 1
ATOM 7847 C CA . TYR A 1 990 ? -45.663 -6.872 22.774 1.00 93.69 990 TYR A CA 1
ATOM 7848 C C . TYR A 1 990 ? -44.712 -6.252 21.742 1.00 93.69 990 TYR A C 1
ATOM 7850 O O . TYR A 1 990 ? -45.079 -5.228 21.151 1.00 93.69 990 TYR A O 1
ATOM 7858 N N . PHE A 1 991 ? -43.537 -6.851 21.502 1.00 94.81 991 PHE A N 1
ATOM 7859 C CA . PHE A 1 991 ? -42.545 -6.350 20.544 1.00 94.81 991 PHE A CA 1
ATOM 7860 C C . PHE A 1 991 ? -42.686 -6.940 19.136 1.00 94.81 991 PHE A C 1
ATOM 7862 O O . PHE A 1 991 ? -42.310 -6.255 18.189 1.00 94.81 991 PHE A O 1
ATOM 7869 N N . TRP A 1 992 ? -43.219 -8.150 18.947 1.00 94.25 992 TRP A N 1
ATOM 7870 C CA . TRP A 1 992 ? -43.374 -8.718 17.603 1.00 94.25 992 TRP A CA 1
ATOM 7871 C C . TRP A 1 992 ? -44.517 -8.047 16.831 1.00 94.25 992 TRP A C 1
ATOM 7873 O O . TRP A 1 992 ? -45.612 -7.841 17.358 1.00 94.25 992 TRP A O 1
ATOM 7883 N N . ILE A 1 993 ? -44.274 -7.724 15.558 1.00 92.56 993 ILE A N 1
ATOM 7884 C CA . ILE A 1 993 ? -45.303 -7.277 14.615 1.00 92.56 993 ILE A CA 1
ATOM 7885 C C . ILE A 1 993 ? -45.578 -8.412 13.630 1.00 92.56 993 ILE A C 1
ATOM 7887 O O . ILE A 1 993 ? -44.769 -8.686 12.741 1.00 92.56 993 ILE A O 1
ATOM 7891 N N . SER A 1 994 ? -46.757 -9.021 13.755 1.00 90.81 994 SER A N 1
ATOM 7892 C CA . SER A 1 994 ? -47.225 -10.090 12.867 1.00 90.81 994 SER A CA 1
ATOM 7893 C C . SER A 1 994 ? -47.300 -9.642 11.404 1.00 90.81 994 SER A C 1
ATOM 7895 O O . SER A 1 994 ? -47.604 -8.483 11.105 1.00 90.81 994 SER A O 1
ATOM 7897 N N . GLU A 1 995 ? -47.083 -10.585 10.483 1.00 91.56 995 GLU A N 1
ATOM 7898 C CA . GLU A 1 995 ? -47.270 -10.401 9.035 1.00 91.56 995 GLU A CA 1
ATOM 7899 C C . GLU A 1 995 ? -48.707 -10.007 8.670 1.00 91.56 995 GLU A C 1
ATOM 7901 O O . GLU A 1 995 ? -48.931 -9.295 7.689 1.00 91.56 995 GLU A O 1
ATOM 7906 N N . HIS A 1 996 ? -49.678 -10.406 9.494 1.00 89.50 996 HIS A N 1
ATOM 7907 C CA . HIS A 1 996 ? -51.084 -10.052 9.339 1.00 89.50 996 HIS A CA 1
ATOM 7908 C C . HIS A 1 996 ? -51.539 -9.087 10.445 1.00 89.50 996 HIS A C 1
ATOM 7910 O O . HIS A 1 996 ? -51.151 -9.286 11.599 1.00 89.50 996 HIS A O 1
ATOM 7916 N N . PRO A 1 997 ? -52.366 -8.068 10.128 1.00 84.44 997 PRO A N 1
ATOM 7917 C CA . PRO A 1 997 ? -52.893 -7.137 11.123 1.00 84.44 997 PRO A CA 1
ATOM 7918 C C . PRO A 1 997 ? -53.642 -7.831 12.260 1.00 84.44 997 PRO A C 1
ATOM 7920 O O . PRO A 1 997 ? -54.497 -8.684 12.018 1.00 84.44 997 PRO A O 1
ATOM 7923 N N . LEU A 1 998 ? -53.347 -7.420 13.493 1.00 83.56 998 LEU A N 1
ATOM 7924 C CA . LEU A 1 998 ? -53.985 -7.922 14.712 1.00 83.56 998 LEU A CA 1
ATOM 7925 C C . LEU A 1 998 ? -54.699 -6.762 15.429 1.00 83.56 998 LEU A C 1
ATOM 7927 O O . LEU A 1 998 ? -54.060 -6.037 16.194 1.00 83.56 998 LEU A O 1
ATOM 7931 N N . PRO A 1 999 ? -56.020 -6.578 15.218 1.00 70.75 999 PRO A N 1
ATOM 7932 C CA . PRO A 1 999 ? -56.757 -5.408 15.710 1.00 70.75 999 PRO A CA 1
ATOM 7933 C C . PRO A 1 999 ? -56.725 -5.220 17.234 1.00 70.75 999 PRO A C 1
ATOM 7935 O O . PRO A 1 999 ? -56.827 -4.098 17.714 1.00 70.75 999 PRO A O 1
ATOM 7938 N N . GLU A 1 1000 ? -56.575 -6.301 18.004 1.00 71.31 1000 GLU A N 1
ATOM 7939 C CA . GLU A 1 1000 ? -56.567 -6.250 19.474 1.00 71.31 1000 GLU A CA 1
ATOM 7940 C C . GLU A 1 1000 ? -55.267 -5.667 20.065 1.00 71.31 1000 GLU A C 1
ATOM 7942 O O . GLU A 1 1000 ? -55.274 -5.197 21.201 1.00 71.31 1000 GLU A O 1
ATOM 7947 N N . GLY A 1 1001 ? -54.157 -5.666 19.312 1.00 70.50 1001 GLY A N 1
ATOM 7948 C CA . GLY A 1 1001 ? -52.838 -5.192 19.768 1.00 70.50 1001 GLY A CA 1
ATOM 7949 C C . GLY A 1 1001 ? -52.243 -4.045 18.945 1.00 70.50 1001 GLY A C 1
ATOM 7950 O O . GLY A 1 1001 ? -51.207 -3.487 19.315 1.00 70.50 1001 GLY A O 1
ATOM 7951 N N . GLU A 1 1002 ? -52.890 -3.681 17.839 1.00 80.94 1002 GLU A N 1
ATOM 7952 C CA . GLU A 1 1002 ? -52.459 -2.644 16.906 1.00 80.94 1002 GLU A CA 1
ATOM 7953 C C . GLU A 1 1002 ? -53.580 -1.601 16.789 1.00 80.94 1002 GLU A C 1
ATOM 7955 O O . GLU A 1 1002 ? -54.507 -1.790 16.008 1.00 80.94 1002 GLU A O 1
ATOM 7960 N N . PRO A 1 1003 ? -53.545 -0.492 17.551 1.00 76.56 1003 PRO A N 1
ATOM 7961 C CA . PRO A 1 1003 ? -54.658 0.461 17.563 1.00 76.56 1003 PRO A CA 1
ATOM 7962 C C . PRO A 1 1003 ? -54.760 1.291 16.274 1.00 76.56 1003 PRO A C 1
ATOM 7964 O O . PRO A 1 1003 ? -55.799 1.897 16.027 1.00 76.56 1003 PRO A O 1
ATOM 7967 N N . LYS A 1 1004 ? -53.685 1.343 15.473 1.00 82.81 1004 LYS A N 1
ATOM 7968 C CA . LYS A 1 1004 ? -53.627 2.001 14.157 1.00 82.81 1004 LYS A CA 1
ATOM 7969 C C . LYS A 1 1004 ? -52.794 1.166 13.172 1.00 82.81 1004 LYS A C 1
ATOM 7971 O O . LYS A 1 1004 ? -51.656 1.540 12.865 1.00 82.81 1004 LYS A O 1
ATOM 7976 N N . PRO A 1 1005 ? -53.290 -0.007 12.736 1.00 84.56 1005 PRO A N 1
ATOM 7977 C CA . PRO A 1 1005 ? -52.540 -0.914 11.867 1.00 84.56 1005 PRO A CA 1
ATOM 7978 C C . PRO A 1 1005 ? -52.196 -0.280 10.510 1.00 84.56 1005 PRO A C 1
ATOM 7980 O O . PRO A 1 1005 ? -51.222 -0.683 9.880 1.00 84.56 1005 PRO A O 1
ATOM 7983 N N . GLU A 1 1006 ? -52.957 0.730 10.081 1.00 84.12 1006 GLU A N 1
ATOM 7984 C CA . GLU A 1 1006 ? -52.748 1.509 8.858 1.00 84.12 1006 GLU A CA 1
ATOM 7985 C C . GLU A 1 1006 ? -51.494 2.394 8.886 1.00 84.12 1006 GLU A C 1
ATOM 7987 O O . GLU A 1 1006 ? -51.018 2.817 7.837 1.00 84.12 1006 GLU A O 1
ATOM 7992 N N . LEU A 1 1007 ? -50.947 2.672 10.074 1.00 83.00 1007 LEU A N 1
ATOM 7993 C CA . LEU A 1 1007 ? -49.745 3.490 10.259 1.00 83.00 1007 LEU A CA 1
ATOM 7994 C C . LEU A 1 1007 ? -48.469 2.648 10.456 1.00 83.00 1007 LEU A C 1
ATOM 7996 O O . LEU A 1 1007 ? -47.401 3.202 10.721 1.00 83.00 1007 LEU A O 1
ATOM 8000 N N . ILE A 1 1008 ? -48.561 1.318 10.339 1.00 88.62 1008 ILE A N 1
ATOM 8001 C CA . ILE A 1 1008 ? -47.422 0.399 10.456 1.00 88.62 1008 ILE A CA 1
ATOM 8002 C C . ILE A 1 1008 ? -46.751 0.252 9.088 1.00 88.62 1008 ILE A C 1
ATOM 8004 O O . ILE A 1 1008 ? -47.333 -0.295 8.156 1.00 88.62 1008 ILE A O 1
ATOM 8008 N N . ASN A 1 1009 ? -45.501 0.710 8.978 1.00 84.25 1009 ASN A N 1
ATOM 8009 C CA . ASN A 1 1009 ? -44.761 0.715 7.712 1.00 84.25 1009 ASN A CA 1
ATOM 8010 C C . ASN A 1 1009 ? -44.348 -0.697 7.248 1.00 84.25 1009 ASN A C 1
ATOM 8012 O O . ASN A 1 1009 ? -44.480 -1.040 6.076 1.00 84.25 1009 ASN A O 1
ATOM 8016 N N . ARG A 1 1010 ? -43.832 -1.529 8.163 1.00 91.00 1010 ARG A N 1
ATOM 8017 C CA . ARG A 1 1010 ? -43.323 -2.872 7.849 1.00 91.00 1010 ARG A CA 1
ATOM 8018 C C . ARG A 1 1010 ? -43.759 -3.878 8.910 1.00 91.00 1010 ARG A C 1
ATOM 8020 O O . ARG A 1 1010 ? -43.815 -3.551 10.091 1.00 91.00 1010 ARG A O 1
ATOM 8027 N N . ARG A 1 1011 ? -44.050 -5.099 8.468 1.00 92.75 1011 ARG A N 1
ATOM 8028 C CA . ARG A 1 1011 ? -44.468 -6.241 9.294 1.00 92.75 1011 ARG A CA 1
ATOM 8029 C C . ARG A 1 1011 ? -43.420 -7.353 9.255 1.00 92.75 1011 ARG A C 1
ATOM 8031 O O . ARG A 1 1011 ? -42.510 -7.289 8.428 1.00 92.75 1011 ARG A O 1
ATOM 8038 N N . GLY A 1 1012 ? -43.535 -8.339 10.144 1.00 93.62 1012 GLY A N 1
ATOM 8039 C CA . GLY A 1 1012 ? -42.526 -9.391 10.308 1.00 93.62 1012 GLY A CA 1
ATOM 8040 C C . GLY A 1 1012 ? -41.230 -8.852 10.919 1.00 93.62 1012 GLY A C 1
ATOM 8041 O O . GLY A 1 1012 ? -40.136 -9.208 10.487 1.00 93.62 1012 GLY A O 1
ATOM 8042 N N . ILE A 1 1013 ? -41.353 -7.908 11.854 1.00 94.44 1013 ILE A N 1
ATOM 8043 C CA . ILE A 1 1013 ? -40.230 -7.232 12.513 1.00 94.44 1013 ILE A CA 1
ATOM 8044 C C . ILE A 1 1013 ? -40.490 -7.128 14.018 1.00 94.44 1013 ILE A C 1
ATOM 8046 O O . ILE A 1 1013 ? -41.637 -7.191 14.463 1.00 94.44 1013 ILE A O 1
ATOM 8050 N N . TYR A 1 1014 ? -39.433 -6.874 14.787 1.00 95.31 1014 TYR A N 1
ATOM 8051 C CA . TYR A 1 1014 ? -39.551 -6.415 16.169 1.00 95.31 1014 TYR A CA 1
ATOM 8052 C C . TYR A 1 1014 ? -39.671 -4.886 16.220 1.00 95.31 1014 TYR A C 1
ATOM 8054 O O . TYR A 1 1014 ? -38.930 -4.178 15.532 1.00 95.31 1014 TYR A O 1
ATOM 8062 N N . LYS A 1 1015 ? -40.596 -4.389 17.046 1.00 94.06 1015 LYS A N 1
ATOM 8063 C CA . LYS A 1 1015 ? -40.755 -2.972 17.390 1.00 94.06 1015 LYS A CA 1
ATOM 8064 C C . LYS A 1 1015 ? -39.463 -2.405 17.972 1.00 94.06 1015 LYS A C 1
ATOM 8066 O O . LYS A 1 1015 ? -38.732 -3.094 18.684 1.00 94.06 1015 LYS A O 1
ATOM 8071 N N . ASP A 1 1016 ? -39.214 -1.125 17.719 1.00 96.06 1016 ASP A N 1
ATOM 8072 C CA . ASP A 1 1016 ? -38.067 -0.417 18.296 1.00 96.06 1016 ASP A CA 1
ATOM 8073 C C . ASP A 1 1016 ? -38.272 -0.100 19.787 1.00 96.06 1016 ASP A C 1
ATOM 8075 O O . ASP A 1 1016 ? -37.337 -0.131 20.595 1.00 96.06 1016 ASP A O 1
ATOM 8079 N N . SER A 1 1017 ? -39.518 0.189 20.151 1.00 95.25 1017 SER A N 1
ATOM 8080 C CA . SER A 1 1017 ? -39.955 0.473 21.511 1.00 95.25 1017 SER A CA 1
ATOM 8081 C C . SER A 1 1017 ? -41.378 -0.033 21.745 1.00 95.25 1017 SER A C 1
ATOM 8083 O O . SER A 1 1017 ? -42.098 -0.387 20.812 1.00 95.25 1017 SER A O 1
ATOM 8085 N N . TYR A 1 1018 ? -41.779 -0.083 23.010 1.00 94.69 1018 TYR A N 1
ATOM 8086 C CA . TYR A 1 1018 ? -43.151 -0.343 23.417 1.00 94.69 1018 TYR A CA 1
ATOM 8087 C C . TYR A 1 1018 ? -43.653 0.787 24.319 1.00 94.69 1018 TYR A C 1
ATOM 8089 O O . TYR A 1 1018 ? -43.011 1.112 25.325 1.00 94.69 1018 TYR A O 1
ATOM 8097 N N . ARG A 1 1019 ? -44.820 1.344 23.966 1.00 93.56 1019 ARG A N 1
ATOM 8098 C CA . ARG A 1 1019 ? -45.479 2.470 24.648 1.00 93.56 1019 ARG A CA 1
ATOM 8099 C C . ARG A 1 1019 ? -44.640 3.757 24.635 1.00 93.56 1019 ARG A C 1
ATOM 8101 O O . ARG A 1 1019 ? -44.625 4.479 25.631 1.00 93.56 1019 ARG A O 1
ATOM 8108 N N . ALA A 1 1020 ? -43.960 4.061 23.527 1.00 93.06 1020 ALA A N 1
ATOM 8109 C CA . ALA A 1 1020 ? -43.383 5.392 23.334 1.00 93.06 1020 ALA A CA 1
ATOM 8110 C C . ALA A 1 1020 ? -44.483 6.464 23.220 1.00 93.06 1020 ALA A C 1
ATOM 8112 O O . ALA A 1 1020 ? -45.581 6.197 22.723 1.00 93.06 1020 ALA A O 1
ATOM 8113 N N . SER A 1 1021 ? -44.185 7.703 23.631 1.00 92.38 1021 SER A N 1
ATOM 8114 C CA . SER A 1 1021 ? -45.141 8.822 23.552 1.00 92.38 1021 SER A CA 1
ATOM 8115 C C . SER A 1 1021 ? -45.612 9.090 22.122 1.00 92.38 1021 SER A C 1
ATOM 8117 O O . SER A 1 1021 ? -46.760 9.475 21.893 1.00 92.38 1021 SER A O 1
ATOM 8119 N N . GLN A 1 1022 ? -44.726 8.903 21.141 1.00 89.69 1022 GLN A N 1
ATOM 8120 C CA . GLN A 1 1022 ? -45.063 9.033 19.728 1.00 89.69 1022 GLN A CA 1
ATOM 8121 C C . GLN A 1 1022 ? -45.474 7.674 19.166 1.00 89.69 1022 GLN A C 1
ATOM 8123 O O . GLN A 1 1022 ? -44.654 6.769 19.063 1.00 89.69 1022 GLN A O 1
ATOM 8128 N N . PHE A 1 1023 ? -46.731 7.561 18.726 1.00 86.44 1023 PHE A N 1
ATOM 8129 C CA . PHE A 1 1023 ? -47.303 6.297 18.247 1.00 86.44 1023 PHE A CA 1
ATOM 8130 C C . PHE A 1 1023 ? -46.422 5.573 17.215 1.00 86.44 1023 PHE A C 1
ATOM 8132 O O . PHE A 1 1023 ? -46.225 4.367 17.304 1.00 86.44 1023 PHE A O 1
ATOM 8139 N N . TRP A 1 1024 ? -45.890 6.298 16.230 1.00 87.00 1024 TRP A N 1
ATOM 8140 C CA . TRP A 1 1024 ? -45.117 5.700 15.143 1.00 87.00 1024 TRP A CA 1
ATOM 8141 C C . TRP A 1 1024 ? -43.715 5.246 15.567 1.00 87.00 1024 TRP A C 1
ATOM 8143 O O . TRP A 1 1024 ? -43.108 4.468 14.835 1.00 87.00 1024 TRP A O 1
ATOM 8153 N N . ALA A 1 1025 ? -43.188 5.720 16.704 1.00 90.12 1025 ALA A N 1
ATOM 8154 C CA . ALA A 1 1025 ? -41.828 5.409 17.151 1.00 90.12 1025 ALA A CA 1
ATOM 8155 C C . ALA A 1 1025 ? -41.666 3.921 17.492 1.00 90.12 1025 ALA A C 1
ATOM 8157 O O . ALA A 1 1025 ? -40.647 3.330 17.145 1.00 90.12 1025 ALA A O 1
ATOM 8158 N N . ASP A 1 1026 ? -42.709 3.302 18.053 1.00 92.06 1026 ASP A N 1
ATOM 8159 C CA . ASP A 1 1026 ? -42.735 1.869 18.359 1.00 92.06 1026 ASP A CA 1
ATOM 8160 C C . ASP A 1 1026 ? -42.578 1.006 17.091 1.00 92.06 1026 ASP A C 1
ATOM 8162 O O . ASP A 1 1026 ? -41.848 0.018 17.084 1.00 92.06 1026 ASP A O 1
ATOM 8166 N N . TYR A 1 1027 ? -43.219 1.389 15.983 1.00 92.12 1027 TYR A N 1
ATOM 8167 C CA . TYR A 1 1027 ? -43.391 0.542 14.792 1.00 92.12 1027 TYR A CA 1
ATOM 8168 C C . TYR A 1 1027 ? -42.333 0.775 13.696 1.00 92.12 1027 TYR A C 1
ATOM 8170 O O . TYR A 1 1027 ? -42.573 0.485 12.520 1.00 92.12 1027 TYR A O 1
ATOM 8178 N N . GLN A 1 1028 ? -41.161 1.313 14.050 1.00 92.19 1028 GLN A N 1
ATOM 8179 C CA . GLN A 1 1028 ? -40.061 1.527 13.104 1.00 92.19 1028 GLN A CA 1
ATOM 8180 C C . GLN A 1 1028 ? -39.106 0.331 13.046 1.00 92.19 1028 GLN A C 1
ATOM 8182 O O . GLN A 1 1028 ? -38.628 -0.141 14.072 1.00 92.19 1028 GLN A O 1
ATOM 8187 N N . LEU A 1 1029 ? -38.735 -0.098 11.835 1.00 94.62 1029 LEU A N 1
ATOM 8188 C CA . LEU A 1 1029 ? -37.612 -1.019 11.655 1.00 94.62 1029 LEU A CA 1
ATOM 8189 C C . LEU A 1 1029 ? -36.294 -0.274 11.912 1.00 94.62 1029 LEU A C 1
ATOM 8191 O O . LEU A 1 1029 ? -35.904 0.588 11.124 1.00 94.62 1029 LEU A O 1
ATOM 8195 N N . ARG A 1 1030 ? -35.604 -0.619 13.002 1.00 95.75 1030 ARG A N 1
ATOM 8196 C CA . ARG A 1 1030 ? -34.325 -0.020 13.418 1.00 95.75 1030 ARG A CA 1
ATOM 8197 C C . ARG A 1 1030 ? -33.316 -1.083 13.837 1.00 95.75 1030 ARG A C 1
ATOM 8199 O O . ARG A 1 1030 ? -33.678 -2.201 14.180 1.00 95.75 1030 ARG A O 1
ATOM 8206 N N . CYS A 1 1031 ? -32.039 -0.717 13.862 1.00 97.06 1031 CYS A N 1
ATOM 8207 C CA . CYS A 1 1031 ? -30.922 -1.603 14.207 1.00 97.06 1031 CYS A CA 1
ATOM 8208 C C . CYS A 1 1031 ? -30.744 -1.867 15.718 1.00 97.06 1031 CYS A C 1
ATOM 8210 O O . CYS A 1 1031 ? -29.674 -2.302 16.130 1.00 97.06 1031 CYS A O 1
ATOM 8212 N N . ASN A 1 1032 ? -31.773 -1.637 16.542 1.00 97.94 1032 ASN A N 1
ATOM 8213 C CA . ASN A 1 1032 ? -31.689 -1.769 18.002 1.00 97.94 1032 ASN A CA 1
ATOM 8214 C C . ASN A 1 1032 ? -32.038 -3.176 18.503 1.00 97.94 1032 ASN A C 1
ATOM 8216 O O . ASN A 1 1032 ? -31.356 -3.713 19.374 1.00 97.94 1032 ASN A O 1
ATOM 8220 N N . PHE A 1 1033 ? -33.059 -3.813 17.920 1.00 96.56 1033 PHE A N 1
ATOM 8221 C CA . PHE A 1 1033 ? -33.481 -5.164 18.310 1.00 96.56 1033 PHE A CA 1
ATOM 8222 C C . PHE A 1 1033 ? -32.388 -6.249 18.172 1.00 96.56 1033 PHE A C 1
ATOM 8224 O O . PHE A 1 1033 ? -32.410 -7.177 18.981 1.00 96.56 1033 PHE A O 1
ATOM 8231 N N . PRO A 1 1034 ? -31.397 -6.168 17.249 1.00 97.94 1034 PRO A N 1
ATOM 8232 C CA . PRO A 1 1034 ? -30.303 -7.135 17.208 1.00 97.94 1034 PRO A CA 1
ATOM 8233 C C . PRO A 1 1034 ? -29.486 -7.180 18.502 1.00 97.94 1034 PRO A C 1
ATOM 8235 O O . PRO A 1 1034 ? -28.960 -8.236 18.837 1.00 97.94 1034 PRO A O 1
ATOM 8238 N N . ILE A 1 1035 ? -29.420 -6.080 19.266 1.00 97.94 1035 ILE A N 1
ATOM 8239 C CA . ILE A 1 1035 ? -28.784 -6.082 20.590 1.00 97.94 1035 ILE A CA 1
ATOM 8240 C C . ILE A 1 1035 ? -29.551 -7.018 21.525 1.00 97.94 1035 ILE A C 1
ATOM 8242 O O . ILE A 1 1035 ? -28.931 -7.837 22.187 1.00 97.94 1035 ILE A O 1
ATOM 8246 N N . ALA A 1 1036 ? -30.886 -6.953 21.540 1.00 96.62 1036 ALA A N 1
ATOM 8247 C CA . ALA A 1 1036 ? -31.710 -7.841 22.360 1.00 96.62 1036 ALA A CA 1
ATOM 8248 C C . ALA A 1 1036 ? -31.583 -9.318 21.942 1.00 96.62 1036 ALA A C 1
ATOM 8250 O O . ALA A 1 1036 ? -31.600 -10.190 22.803 1.00 96.62 1036 ALA A O 1
ATOM 8251 N N . ILE A 1 1037 ? -31.411 -9.594 20.644 1.00 95.56 1037 ILE A N 1
ATOM 8252 C CA . ILE A 1 1037 ? -31.155 -10.952 20.131 1.00 95.56 1037 ILE A CA 1
ATOM 8253 C C . ILE A 1 1037 ? -29.783 -11.473 20.589 1.00 95.56 1037 ILE A C 1
ATOM 8255 O O . ILE A 1 1037 ? -29.630 -12.664 20.847 1.00 95.56 1037 ILE A O 1
ATOM 8259 N N . ALA A 1 1038 ? -28.777 -10.600 20.671 1.00 94.69 1038 ALA A N 1
ATOM 8260 C CA . ALA A 1 1038 ? -27.400 -10.991 20.955 1.00 94.69 1038 ALA A CA 1
ATOM 8261 C C . ALA A 1 1038 ? -27.103 -11.299 22.440 1.00 94.69 1038 ALA A C 1
ATOM 8263 O O . ALA A 1 1038 ? -26.047 -11.875 22.722 1.00 94.69 1038 ALA A O 1
ATOM 8264 N N . VAL A 1 1039 ? -27.965 -10.892 23.385 1.00 94.00 1039 VAL A N 1
ATOM 8265 C CA . VAL A 1 1039 ? -27.653 -10.855 24.837 1.00 94.00 1039 VAL A CA 1
ATOM 8266 C C . VAL A 1 1039 ? -28.279 -11.944 25.709 1.00 94.00 1039 VAL A C 1
ATOM 8268 O O . VAL A 1 1039 ? -29.356 -12.504 25.410 1.00 94.00 1039 VAL A O 1
#

InterPro domains:
  IPR008928 Six-hairpin glycosidase superfamily [SSF48208] (738-1037)
  IPR010401 Glycogen debranching enzyme [PTHR10569] (16-1039)
  IPR017853 Glycoside hydrolase superfamily [SSF51445] (108-319)
  IPR032788 Glycogen debranching enzyme, central domain [PF14702] (348-625)
  IPR032790 Glycogen debranching enzyme, C-terminal [PF06202] (720-1039)
  IPR032792 Glycogen debranching enzyme, glucanotransferase domain [PF14701] (16-204)

Sequence (1039 aa):
EELDMCLLGSGPEACDEEDRIVRCCTEFRHHLERLNQARTSEIQAHLIHAVECCLGTVRYQRLQRDGPMIAEVSLDHPLVPPYFTHYGEDLAVEEEEALMYSSKACYLMAHNGWVMGYDPLRNFALPDSFVYLRRELVAWGDSVKLRYGDKPEDSPFLWDHMRRYCEYTARIFHGIRLDNCHSTPIHVAEYMLDAARKVRPDLYVIAELFTNSDLKDNVFVNRLGINSLIREAMSAPNSHEEGRLVYLYGGEPVGAFLLPPVRPLVPSIAHAIFLDLTHDNRSPVEVRTAWDMLPSTALVNMACCASGSNRGYDELVPHHIHVVDESRVYTAWSHKEPTRGEIGENSGIIKGKRLLHKLHYELGANGYNQVFVDQVTEHVVTVTRHNPVTHQSVVLVAYTSFHPPASVKGTPIRPLKVQGRLEEIIFEMQLKGKTPGDESKSYPGLFSNDSEYINGLTSFNLEVKEKIQPSQSSLIRMTSNENSDTTECEYTANFTPGSVIAFRLSLLPQAQMAVNKIRCVLSEFGYKIRISEVATHNAALSSIVNSLTLADLNRVLNRCEEEERDEGHGGGAYVIPNYGPLPYCGLQGFISALSEIRVHNDLGHPFCGNLRDGNWMMEYIVGRLKLEKGSEPLAKWFDEVFTWLKDVPRYLIPAYFDSIVTSVYLTLINRAWSLMGDFISEGSDFAKALGLCSVQFCGTVKSALLPALSPSLASPQPPVISDGHGIPTQMSVTIAAGLPHFSTAYMRCWGRDTFIALPGNLLITGRYNEARWIILAFAGTLRHGLIPNLLDGGLKARFNCRDAIWFWLHSIQKYVTMAPEGHLIFKDKVSRLYPKDDSSPQKPGKYDQLLEDVIQEALQRHFQGVQFRERNAGFQIDLEMSEDGFNNSIGVDLETGFVYGGTIHNCGTWMDKMGSSELAGTKGKPATPRDGSAVEIVGLCKATLRFLGQMYHEKKYKYNYVERKDDTGNVTKWTFEFWEKKIEDSFEKYFWISEHPLPEGEPKPELINRRGIYKDSYRASQFWADYQLRCNFPIAIAV

pLDDT: mean 90.17, std 10.61, range [30.12, 98.69]

Organism: Halocaridina rubra (NCBI:txid373956)